Protein AF-A0A7R9KKC8-F1 (afdb_monomer_lite)

Structure (mmCIF, N/CA/C/O backbone):
data_AF-A0A7R9KKC8-F1
#
_entry.id   AF-A0A7R9KKC8-F1
#
loop_
_atom_site.group_PDB
_atom_site.id
_atom_site.type_symbol
_atom_site.label_atom_id
_atom_site.label_alt_id
_atom_site.label_comp_id
_atom_site.label_asym_id
_atom_site.label_entity_id
_atom_site.label_seq_id
_atom_site.pdbx_PDB_ins_code
_atom_site.Cartn_x
_atom_site.Cartn_y
_atom_site.Cartn_z
_atom_site.occupancy
_atom_site.B_iso_or_equiv
_atom_site.auth_seq_id
_atom_site.auth_comp_id
_atom_site.auth_asym_id
_atom_site.auth_atom_id
_atom_site.pdbx_PDB_model_num
ATOM 1 N N . MET A 1 1 ? 32.495 1.019 6.096 1.00 36.00 1 MET A N 1
ATOM 2 C CA . MET A 1 1 ? 32.579 0.035 7.201 1.00 36.00 1 MET A CA 1
ATOM 3 C C . MET A 1 1 ? 32.897 -1.329 6.592 1.00 36.00 1 MET A C 1
ATOM 5 O O . MET A 1 1 ? 32.058 -1.853 5.883 1.00 36.00 1 MET A O 1
ATOM 9 N N . LYS A 1 2 ? 34.124 -1.852 6.740 1.00 29.33 2 LYS A N 1
ATOM 10 C CA . LYS A 1 2 ? 34.583 -3.111 6.096 1.00 29.33 2 LYS A CA 1
ATOM 11 C C . LYS A 1 2 ? 35.367 -4.031 7.052 1.00 29.33 2 LYS A C 1
ATOM 13 O O . LYS A 1 2 ? 36.263 -4.752 6.636 1.00 29.33 2 LYS A O 1
ATOM 18 N N . LYS A 1 3 ? 35.056 -3.979 8.351 1.00 34.62 3 LYS A N 1
ATOM 19 C CA . LYS A 1 3 ? 35.590 -4.900 9.368 1.00 34.62 3 LYS A CA 1
ATOM 20 C C . LYS A 1 3 ? 34.537 -5.138 10.456 1.00 34.62 3 LYS A C 1
ATOM 22 O O . LYS A 1 3 ? 34.621 -4.548 11.526 1.00 34.62 3 LYS A O 1
ATOM 27 N N . MET A 1 4 ? 33.528 -5.961 10.173 1.00 35.81 4 MET A N 1
ATOM 28 C CA . MET A 1 4 ? 32.939 -6.772 11.243 1.00 35.81 4 MET A CA 1
ATOM 29 C C . MET A 1 4 ? 33.801 -8.026 11.347 1.00 35.81 4 MET A C 1
ATOM 31 O O . MET A 1 4 ? 34.153 -8.616 10.327 1.00 35.81 4 MET A O 1
ATOM 35 N N . ALA A 1 5 ? 34.202 -8.367 12.569 1.00 39.84 5 ALA A N 1
ATOM 36 C CA . ALA A 1 5 ? 34.901 -9.606 12.862 1.00 39.84 5 ALA A CA 1
ATOM 37 C C . ALA A 1 5 ? 34.122 -10.784 12.258 1.00 39.84 5 ALA A C 1
ATOM 39 O O . ALA A 1 5 ? 32.901 -10.848 12.392 1.00 39.84 5 ALA A O 1
ATOM 40 N N . THR A 1 6 ? 34.820 -11.690 11.578 1.00 48.09 6 THR A N 1
ATOM 41 C CA . THR A 1 6 ? 34.262 -12.954 11.093 1.00 48.09 6 THR A CA 1
ATOM 42 C C . THR A 1 6 ? 33.727 -13.740 12.286 1.00 48.09 6 THR A C 1
ATOM 44 O O . THR A 1 6 ? 34.492 -14.377 13.010 1.00 48.09 6 THR A O 1
ATOM 47 N N . LEU A 1 7 ? 32.416 -13.660 12.520 1.00 56.75 7 LEU A N 1
ATOM 48 C CA . LEU A 1 7 ? 31.704 -14.608 13.371 1.00 56.75 7 LEU A CA 1
ATOM 49 C C . LEU A 1 7 ? 31.978 -16.012 12.820 1.00 56.75 7 LEU A C 1
ATOM 51 O O . LEU A 1 7 ? 31.945 -16.215 11.605 1.00 56.75 7 LEU A O 1
ATOM 55 N N . SER A 1 8 ? 32.249 -16.986 13.692 1.00 75.00 8 SER A N 1
ATOM 56 C CA . SER A 1 8 ? 32.274 -18.386 13.260 1.00 75.00 8 SER A CA 1
ATOM 57 C C . SER A 1 8 ? 30.921 -18.744 12.635 1.00 75.00 8 SER A C 1
ATOM 59 O O . SER A 1 8 ? 29.890 -18.210 13.053 1.00 75.00 8 SER A O 1
ATOM 61 N N . LEU A 1 9 ? 30.897 -19.670 11.670 1.00 71.69 9 LEU A N 1
ATOM 62 C CA . LEU A 1 9 ? 29.651 -20.122 11.034 1.00 71.69 9 LEU A CA 1
ATOM 63 C C . LEU A 1 9 ? 28.604 -20.551 12.080 1.00 71.69 9 LEU A C 1
ATOM 65 O O . LEU A 1 9 ? 27.430 -20.220 11.956 1.00 71.69 9 LEU A O 1
ATOM 69 N N . SER A 1 10 ? 29.047 -21.196 13.164 1.00 71.94 10 SER A N 1
ATOM 70 C CA . SER A 1 10 ? 28.208 -21.557 14.312 1.00 71.94 10 SER A CA 1
ATOM 71 C C . SER A 1 10 ? 27.610 -20.346 15.039 1.00 71.94 10 SER A C 1
ATOM 73 O O . SER A 1 10 ? 26.418 -20.343 15.335 1.00 71.94 10 SER A O 1
ATOM 75 N N . SER A 1 11 ? 28.396 -19.294 15.284 1.00 75.50 11 SER A N 1
ATOM 76 C CA . SER A 1 11 ? 27.921 -18.065 15.937 1.00 75.50 11 SER A CA 1
ATOM 77 C C . SER A 1 11 ? 26.941 -17.297 15.049 1.00 75.50 11 SER A C 1
ATOM 79 O O . SER A 1 11 ? 25.950 -16.762 15.542 1.00 75.50 11 SER A O 1
ATOM 81 N N . LEU A 1 12 ? 27.187 -17.275 13.735 1.00 73.25 12 LEU A N 1
ATOM 82 C CA . LEU A 1 12 ? 26.289 -16.661 12.759 1.00 73.25 12 LEU A CA 1
ATOM 83 C C . LEU A 1 12 ? 24.952 -17.412 12.675 1.00 73.25 12 LEU A C 1
ATOM 85 O O . LEU A 1 12 ? 23.899 -16.782 12.718 1.00 73.25 12 LEU A O 1
ATOM 89 N N . LEU A 1 13 ? 24.981 -18.747 12.617 1.00 77.56 13 LEU A N 1
ATOM 90 C CA . LEU A 1 13 ? 23.775 -19.580 12.614 1.00 77.56 13 LEU A CA 1
ATOM 91 C C . LEU A 1 13 ? 22.964 -19.426 13.907 1.00 77.56 13 LEU A C 1
ATOM 93 O O . LEU A 1 13 ? 21.741 -19.312 13.841 1.00 77.56 13 LEU A O 1
ATOM 97 N N . LEU A 1 14 ? 23.622 -19.365 15.070 1.00 79.56 14 LEU A N 1
ATOM 98 C CA . LEU A 1 14 ? 22.960 -19.110 16.355 1.00 79.56 14 LEU A CA 1
ATOM 99 C C . LEU A 1 14 ? 22.302 -17.727 16.393 1.00 79.56 14 LEU A C 1
ATOM 101 O O . LEU A 1 14 ? 21.145 -17.615 16.795 1.00 79.56 14 LEU A O 1
ATOM 105 N N . LEU A 1 15 ? 23.003 -16.687 15.933 1.00 79.19 15 LEU A N 1
ATOM 106 C CA . LEU A 1 15 ? 22.467 -15.327 15.870 1.00 79.19 15 LEU A CA 1
ATOM 107 C C . LEU A 1 15 ? 21.264 -15.234 14.924 1.00 79.19 15 LEU A C 1
ATOM 109 O O . LEU A 1 15 ? 20.235 -14.675 15.299 1.00 79.19 15 LEU A O 1
ATOM 113 N N . MET A 1 16 ? 21.358 -15.816 13.726 1.00 80.88 16 MET A N 1
ATOM 114 C CA . MET A 1 16 ? 20.237 -15.851 12.784 1.00 80.88 16 MET A CA 1
ATOM 115 C C . MET A 1 16 ? 19.055 -16.637 13.352 1.00 80.88 16 MET A C 1
ATOM 117 O O . MET A 1 16 ? 17.928 -16.163 13.276 1.00 80.88 16 MET A O 1
ATOM 121 N N . SER A 1 17 ? 19.301 -17.788 13.983 1.00 82.00 17 SER A N 1
ATOM 122 C CA . SER A 1 17 ? 18.250 -18.576 14.640 1.00 82.00 17 SER A CA 1
ATOM 123 C C . SER A 1 17 ? 17.555 -17.772 15.737 1.00 82.00 17 SER A C 1
ATOM 125 O O . SER A 1 17 ? 16.329 -17.749 15.796 1.00 82.00 17 SER A O 1
ATOM 127 N N . TYR A 1 18 ? 18.319 -17.049 16.560 1.00 84.12 18 TYR A N 1
ATOM 128 C CA . TYR A 1 18 ? 17.769 -16.161 17.580 1.00 84.12 18 TYR A CA 1
ATOM 129 C C . TYR A 1 18 ? 16.895 -15.054 16.974 1.00 84.12 18 TYR A C 1
ATOM 131 O O . TYR A 1 18 ? 15.773 -14.859 17.431 1.00 84.12 18 TYR A O 1
ATOM 139 N N . ILE A 1 19 ? 17.363 -14.374 15.921 1.00 82.31 19 ILE A N 1
ATOM 140 C CA . ILE A 1 19 ? 16.602 -13.312 15.240 1.00 82.31 19 ILE A CA 1
ATOM 141 C C . ILE A 1 19 ? 15.323 -13.866 14.614 1.00 82.31 19 ILE A C 1
ATOM 143 O O . ILE A 1 19 ? 14.271 -13.238 14.717 1.00 82.31 19 ILE A O 1
ATOM 147 N N . MET A 1 20 ? 15.391 -15.044 13.988 1.00 81.69 20 MET A N 1
ATOM 148 C CA . MET A 1 20 ? 14.211 -15.691 13.421 1.00 81.69 20 MET A CA 1
ATOM 149 C C . MET A 1 20 ? 13.186 -16.028 14.504 1.00 81.69 20 MET A C 1
ATOM 151 O O . MET A 1 20 ? 12.008 -15.723 14.337 1.00 81.69 20 MET A O 1
ATOM 155 N N . ILE A 1 21 ? 13.632 -16.592 15.631 1.00 81.00 21 ILE A N 1
ATOM 156 C CA . ILE A 1 21 ? 12.765 -16.907 16.773 1.00 81.00 21 ILE A CA 1
ATOM 157 C C . ILE A 1 21 ? 12.161 -15.632 17.370 1.00 81.00 21 ILE A C 1
ATOM 159 O O . ILE A 1 21 ? 10.974 -15.617 17.681 1.00 81.00 21 ILE A O 1
ATOM 163 N N . ASP A 1 22 ? 12.941 -14.563 17.537 1.00 81.94 22 ASP A N 1
ATOM 164 C CA . ASP A 1 22 ? 12.445 -13.300 18.096 1.00 81.94 22 ASP A CA 1
ATOM 165 C C . ASP A 1 22 ? 11.405 -12.638 17.179 1.00 81.94 22 ASP A C 1
ATOM 167 O O . ASP A 1 22 ? 10.325 -12.266 17.641 1.00 81.94 22 ASP A O 1
ATOM 171 N N . ARG A 1 23 ? 11.670 -12.586 15.865 1.00 81.88 23 ARG A N 1
ATOM 172 C CA . ARG A 1 23 ? 10.700 -12.096 14.872 1.00 81.88 23 ARG A CA 1
ATOM 173 C C . ARG A 1 23 ? 9.432 -12.947 14.852 1.00 81.88 23 ARG A C 1
ATOM 175 O O . ARG A 1 23 ? 8.340 -12.388 14.907 1.00 81.88 23 ARG A O 1
ATOM 182 N N . GLN A 1 24 ? 9.560 -14.275 14.842 1.00 82.44 24 GLN A N 1
ATOM 183 C CA . GLN A 1 24 ? 8.410 -15.185 14.868 1.00 82.44 24 GLN A CA 1
ATOM 184 C C . GLN A 1 24 ? 7.565 -14.984 16.135 1.00 82.44 24 GLN A C 1
ATOM 186 O O . GLN A 1 24 ? 6.351 -14.819 16.044 1.00 82.44 24 GLN A O 1
ATOM 191 N N . LYS A 1 25 ? 8.208 -14.869 17.306 1.00 79.19 25 LYS A N 1
ATOM 192 C C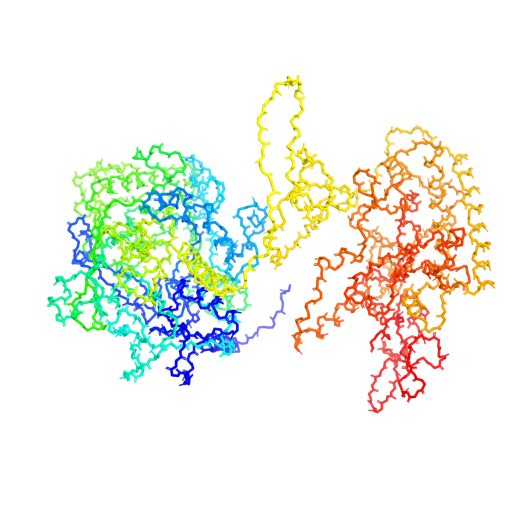A . LYS A 1 25 ? 7.534 -14.521 18.568 1.00 79.19 25 LYS A CA 1
ATOM 193 C C . LYS A 1 25 ? 6.841 -13.161 18.512 1.00 79.19 25 LYS A C 1
ATOM 195 O O . LYS A 1 25 ? 5.863 -12.951 19.221 1.00 79.19 25 LYS A O 1
ATOM 200 N N . GLY A 1 26 ? 7.351 -12.216 17.723 1.00 77.75 26 GLY A N 1
ATOM 201 C CA . GLY A 1 26 ? 6.691 -10.941 17.451 1.00 77.75 26 GLY A CA 1
ATOM 202 C C . GLY A 1 26 ? 5.319 -11.127 16.801 1.00 77.75 26 GLY A C 1
ATOM 203 O O . GLY A 1 26 ? 4.345 -10.549 17.282 1.00 77.75 26 GLY A O 1
ATOM 204 N N . TYR A 1 27 ? 5.232 -11.977 15.775 1.00 76.50 27 TYR A N 1
ATOM 205 C CA . TYR A 1 27 ? 3.980 -12.286 15.076 1.00 76.50 27 TYR A CA 1
ATOM 206 C C . TYR A 1 27 ? 3.012 -13.104 15.933 1.00 76.50 27 TYR A C 1
ATOM 208 O O . TYR A 1 27 ? 1.830 -12.772 16.005 1.00 76.50 27 TYR A O 1
ATOM 216 N N . GLU A 1 28 ? 3.517 -14.100 16.665 1.00 76.00 28 GLU A N 1
ATOM 217 C CA . GLU A 1 28 ? 2.721 -14.928 17.586 1.00 76.00 28 GLU A CA 1
ATOM 218 C C . GLU A 1 28 ? 2.020 -14.107 18.682 1.00 76.00 28 GLU A C 1
ATOM 220 O O . GLU A 1 28 ? 0.974 -14.505 19.184 1.00 76.00 28 GLU A O 1
ATOM 225 N N . ARG A 1 29 ? 2.550 -12.929 19.041 1.00 78.19 29 ARG A N 1
ATOM 226 C CA . ARG A 1 29 ? 1.940 -12.036 20.045 1.00 78.19 29 ARG A CA 1
ATOM 227 C C . ARG A 1 29 ? 0.708 -11.281 19.546 1.00 78.19 29 ARG A C 1
ATOM 229 O O . ARG A 1 29 ? 0.008 -10.698 20.373 1.00 78.19 29 ARG A O 1
ATOM 236 N N . ILE A 1 30 ? 0.476 -11.220 18.232 1.00 78.25 30 ILE A N 1
ATOM 237 C CA . ILE A 1 30 ? -0.656 -10.482 17.651 1.00 78.25 30 ILE A CA 1
ATOM 238 C C . ILE A 1 30 ? -1.968 -11.236 17.915 1.00 78.25 30 ILE A C 1
ATOM 240 O O . ILE A 1 30 ? -2.980 -10.613 18.244 1.00 78.25 30 ILE A O 1
ATOM 244 N N . GLY A 1 31 ? -1.947 -12.564 17.770 1.00 69.19 31 GLY A N 1
ATOM 245 C CA . GLY A 1 31 ? -3.089 -13.454 17.979 1.00 69.19 31 GLY A CA 1
ATOM 246 C C . GLY A 1 31 ? -3.117 -14.131 19.355 1.00 69.19 31 GLY A C 1
ATOM 247 O O . GLY A 1 31 ? -2.278 -13.891 20.218 1.00 69.19 31 GLY A O 1
ATOM 248 N N . SER A 1 32 ? -4.116 -14.998 19.547 1.00 65.81 32 SER A N 1
ATOM 249 C CA . SER A 1 32 ? -4.202 -15.969 20.649 1.00 65.81 32 SER A CA 1
ATOM 250 C C . SER A 1 32 ? -4.396 -15.424 22.078 1.00 65.81 32 SER A C 1
ATOM 252 O O . SER A 1 32 ? -3.656 -15.758 23.006 1.00 65.81 32 SER A O 1
ATOM 254 N N . ARG A 1 33 ? -5.490 -14.686 22.323 1.00 76.56 33 ARG A N 1
ATOM 255 C CA . ARG A 1 33 ? -6.019 -14.589 23.700 1.00 76.56 33 ARG A CA 1
ATOM 256 C C . ARG A 1 33 ? -6.714 -15.893 24.112 1.00 76.56 33 ARG A C 1
ATOM 258 O O . ARG A 1 33 ? -7.580 -16.394 23.387 1.00 76.56 33 ARG A O 1
ATOM 265 N N . GLU A 1 34 ? -6.366 -16.414 25.286 1.00 77.06 34 GLU A N 1
ATOM 266 C CA . GLU A 1 34 ? -7.065 -17.547 25.923 1.00 77.06 34 GLU A CA 1
ATOM 267 C C . GLU A 1 34 ? -8.401 -17.122 26.545 1.00 77.06 34 GLU A C 1
ATOM 269 O O . GLU A 1 34 ? -9.350 -17.898 26.580 1.00 77.06 34 GLU A O 1
ATOM 274 N N . GLU A 1 35 ? -8.512 -15.858 26.960 1.00 84.25 35 GLU A N 1
ATOM 275 C CA . GLU A 1 35 ? -9.724 -15.304 27.563 1.00 84.25 35 GLU A CA 1
ATOM 276 C C . GLU A 1 35 ? -10.379 -14.245 26.668 1.00 84.25 35 GLU A C 1
ATOM 278 O O . GLU A 1 35 ? -9.726 -13.381 26.070 1.00 84.25 35 GLU A O 1
ATOM 283 N N . TRP A 1 36 ? -11.707 -14.296 26.584 1.00 91.69 36 TRP A N 1
ATOM 284 C CA . TRP A 1 36 ? -12.522 -13.337 25.845 1.00 91.69 36 TRP A CA 1
ATOM 285 C C . TRP A 1 36 ? -13.865 -13.101 26.539 1.00 91.69 36 TRP A C 1
ATOM 287 O O . TRP A 1 36 ? -14.323 -13.902 27.352 1.00 91.69 36 TRP A O 1
ATOM 297 N N . HIS A 1 37 ? -14.501 -11.974 26.229 1.00 94.31 37 HIS A N 1
ATOM 298 C CA . HIS A 1 37 ? -15.789 -11.608 26.802 1.00 94.31 37 HIS A CA 1
ATOM 299 C C . HIS A 1 37 ? -16.924 -12.445 26.204 1.00 94.31 37 HIS A C 1
ATOM 301 O O . HIS A 1 37 ? -16.875 -12.890 25.059 1.00 94.31 37 HIS A O 1
ATOM 307 N N . SER A 1 38 ? -18.009 -12.609 26.957 1.00 94.69 38 SER A N 1
ATOM 308 C CA . SER A 1 38 ? -19.211 -13.295 26.469 1.00 94.69 38 SER A CA 1
ATOM 309 C C . SER A 1 38 ? -19.997 -12.483 25.425 1.00 94.69 38 SER A C 1
ATOM 311 O O . SER A 1 38 ? -20.844 -13.043 24.722 1.00 94.69 38 SER A O 1
ATOM 313 N N . SER A 1 39 ? -19.724 -11.176 25.305 1.00 97.69 39 SER A N 1
ATOM 314 C CA . SER A 1 39 ? -20.391 -10.262 24.372 1.00 97.69 39 SER A CA 1
ATOM 315 C C . SER A 1 39 ? -19.477 -9.138 23.888 1.00 97.69 39 SER A C 1
ATOM 317 O O . SER A 1 39 ? -18.719 -8.603 24.698 1.00 97.69 39 SER A O 1
ATOM 319 N N . TYR A 1 40 ? -19.648 -8.721 22.633 1.00 98.56 40 TYR A N 1
ATOM 320 C CA . TYR A 1 40 ? -18.936 -7.600 22.006 1.00 98.56 40 TYR A CA 1
ATOM 321 C C . TYR A 1 40 ? -19.894 -6.683 21.246 1.00 98.56 40 TYR A C 1
ATOM 323 O O . TYR A 1 40 ? -20.978 -7.110 20.849 1.00 98.56 40 TYR A O 1
ATOM 331 N N . ASP A 1 41 ? -19.495 -5.434 21.018 1.00 98.12 41 ASP A N 1
ATOM 332 C CA . ASP A 1 41 ? -20.220 -4.525 20.129 1.00 98.12 41 ASP A CA 1
ATOM 333 C C . ASP A 1 41 ? -20.105 -4.989 18.682 1.00 98.12 41 ASP A C 1
ATOM 335 O O . ASP A 1 41 ? -21.124 -5.144 18.010 1.00 98.12 41 ASP A O 1
ATOM 339 N N . TYR A 1 42 ? -18.879 -5.292 18.254 1.00 98.69 42 TYR A N 1
ATOM 340 C CA . TYR A 1 42 ? -18.583 -5.755 16.905 1.00 98.69 42 TYR A CA 1
ATOM 341 C C . TYR A 1 42 ? -17.849 -7.088 16.930 1.00 98.69 42 TYR A C 1
ATOM 343 O O . TYR A 1 42 ? -16.865 -7.256 17.657 1.00 98.69 42 TYR A O 1
ATOM 351 N N . VAL A 1 43 ? -18.301 -8.017 16.090 1.00 98.88 43 VAL A N 1
ATOM 352 C CA . VAL A 1 43 ? -17.566 -9.251 15.794 1.00 98.88 43 VAL A CA 1
ATOM 353 C C . VAL A 1 43 ? -17.201 -9.255 14.318 1.00 98.88 43 VAL A C 1
ATOM 355 O O . VAL A 1 43 ? -18.080 -9.273 13.460 1.00 98.88 43 VAL A O 1
ATOM 358 N N . ILE A 1 44 ? -15.902 -9.238 14.038 1.00 98.88 44 ILE A N 1
ATOM 359 C CA . ILE A 1 44 ? -15.328 -9.278 12.696 1.00 98.88 44 ILE A CA 1
ATOM 360 C C . ILE A 1 44 ? -14.939 -10.723 12.391 1.00 98.88 44 ILE A C 1
ATOM 362 O O . ILE A 1 44 ? -14.148 -11.336 13.113 1.00 98.88 44 ILE A O 1
ATOM 366 N N . VAL A 1 45 ? -15.505 -11.271 11.322 1.00 98.81 45 VAL A N 1
ATOM 367 C CA . VAL A 1 45 ? -15.247 -12.634 10.860 1.00 98.81 45 VAL A CA 1
ATOM 368 C C . VAL A 1 45 ? -14.237 -12.585 9.721 1.00 98.81 45 VAL A C 1
ATOM 370 O O . VAL A 1 45 ? -14.588 -12.194 8.613 1.00 98.81 45 VAL A O 1
ATOM 373 N N . GLY A 1 46 ? -13.001 -12.996 9.994 1.00 98.31 46 GLY A N 1
ATOM 374 C CA . GLY A 1 46 ? -11.869 -12.931 9.071 1.00 98.31 46 GLY A CA 1
ATOM 375 C C . GLY A 1 46 ? -10.980 -11.709 9.310 1.00 98.31 46 GLY A C 1
ATOM 376 O O . GLY A 1 46 ? -11.426 -10.565 9.247 1.00 98.31 46 GLY A O 1
ATOM 377 N N . ALA A 1 47 ? -9.690 -11.952 9.532 1.00 97.50 47 ALA A N 1
ATOM 378 C CA . ALA A 1 47 ? -8.646 -10.939 9.685 1.00 97.50 47 ALA A CA 1
ATOM 379 C C . ALA A 1 47 ? -7.882 -10.721 8.366 1.00 97.50 47 ALA A C 1
ATOM 381 O O . ALA A 1 47 ? -6.667 -10.532 8.356 1.00 97.50 47 ALA A O 1
ATOM 382 N N . GLY A 1 48 ? -8.589 -10.777 7.233 1.00 97.56 48 GLY A N 1
ATOM 383 C CA . GLY A 1 48 ? -8.016 -10.574 5.903 1.00 97.56 48 GLY A CA 1
ATOM 384 C C . GLY A 1 48 ? -7.631 -9.120 5.613 1.00 97.56 48 GLY A C 1
ATOM 385 O O . GLY A 1 48 ? -7.556 -8.287 6.520 1.00 97.56 48 GLY A O 1
ATOM 386 N N . SER A 1 49 ? -7.436 -8.799 4.328 1.00 98.44 49 SER A N 1
ATOM 387 C CA . SER A 1 49 ? -7.029 -7.456 3.893 1.00 98.44 49 SER A CA 1
ATOM 388 C C . SER A 1 49 ? -7.978 -6.354 4.377 1.00 98.44 49 SER A C 1
ATOM 390 O O . SER A 1 49 ? -7.516 -5.358 4.919 1.00 98.44 49 SER A O 1
ATOM 392 N N . ALA A 1 50 ? -9.295 -6.550 4.243 1.00 98.75 50 ALA A N 1
ATOM 393 C CA . ALA A 1 50 ? -10.301 -5.599 4.724 1.00 98.75 50 ALA A CA 1
ATOM 394 C C . ALA A 1 50 ? -10.561 -5.734 6.235 1.00 98.75 50 ALA A C 1
ATOM 396 O O . ALA A 1 50 ? -10.568 -4.737 6.953 1.00 98.75 50 ALA A O 1
ATOM 397 N N . GLY A 1 51 ? -10.716 -6.964 6.742 1.00 98.62 51 GLY A N 1
ATOM 398 C CA . GLY A 1 51 ? -11.047 -7.212 8.151 1.00 98.62 51 GLY A CA 1
ATOM 399 C C . GLY A 1 51 ? -10.016 -6.644 9.133 1.00 98.62 51 GLY A C 1
ATOM 400 O O . GLY A 1 51 ? -10.388 -6.091 10.168 1.00 98.62 51 GLY A O 1
ATOM 401 N N . SER A 1 52 ? -8.726 -6.686 8.772 1.00 98.62 52 SER A N 1
ATOM 402 C CA . SER A 1 52 ? -7.647 -6.061 9.553 1.00 98.62 52 SER A CA 1
ATOM 403 C C . SER A 1 52 ? -7.815 -4.539 9.670 1.00 98.62 52 SER A C 1
ATOM 405 O O . SER A 1 52 ? -7.636 -3.972 10.749 1.00 98.62 52 SER A O 1
ATOM 407 N N . VAL A 1 53 ? -8.214 -3.875 8.580 1.00 98.81 53 VAL A N 1
ATOM 408 C CA . VAL A 1 53 ? -8.462 -2.424 8.540 1.00 98.81 53 VAL A CA 1
ATOM 409 C C . VAL A 1 53 ? -9.671 -2.064 9.396 1.00 98.81 53 VAL A C 1
ATOM 411 O O . VAL A 1 53 ? -9.589 -1.168 10.237 1.00 98.81 53 VAL A O 1
ATOM 414 N N . VAL A 1 54 ? -10.779 -2.794 9.234 1.00 98.81 54 VAL A N 1
ATOM 415 C CA . VAL A 1 54 ? -12.012 -2.551 9.993 1.00 98.81 54 VAL A CA 1
ATOM 416 C C . VAL A 1 54 ? -11.761 -2.702 11.493 1.00 98.81 54 VAL A C 1
ATOM 418 O O . VAL A 1 54 ? -12.137 -1.825 12.272 1.00 98.81 54 VAL A O 1
ATOM 421 N N . ALA A 1 55 ? -11.045 -3.753 11.906 1.00 98.56 55 ALA A N 1
ATOM 422 C CA . ALA A 1 55 ? -10.652 -3.945 13.300 1.00 98.56 55 ALA A CA 1
ATOM 423 C C . ALA A 1 55 ? -9.820 -2.767 13.819 1.00 98.56 55 ALA A C 1
ATOM 425 O O . ALA A 1 55 ? -10.064 -2.269 14.923 1.00 98.56 55 ALA A O 1
ATOM 426 N N . HIS A 1 56 ? -8.878 -2.273 13.012 1.00 98.31 56 HIS A N 1
ATOM 427 C CA . HIS A 1 56 ? -8.048 -1.129 13.367 1.00 98.31 56 HIS A CA 1
ATOM 428 C C . HIS A 1 56 ? -8.841 0.164 13.551 1.00 98.31 56 HIS A C 1
ATOM 430 O O . HIS A 1 56 ? -8.600 0.899 14.516 1.00 98.31 56 HIS A O 1
ATOM 436 N N . ARG A 1 57 ? -9.795 0.443 12.660 1.00 97.88 57 ARG A N 1
ATOM 437 C CA . ARG A 1 57 ? -10.617 1.657 12.709 1.00 97.88 57 ARG A CA 1
ATOM 438 C C . ARG A 1 57 ? -11.660 1.605 13.825 1.00 97.88 57 ARG A C 1
ATOM 440 O O . ARG A 1 57 ? -11.724 2.538 14.618 1.00 97.88 57 ARG A O 1
ATOM 447 N N . LEU A 1 58 ? -12.406 0.508 13.962 1.00 97.62 58 LEU A N 1
ATOM 448 C CA . LEU A 1 58 ? -13.467 0.405 14.972 1.00 97.62 58 LEU A CA 1
ATOM 449 C C . LEU A 1 58 ? -12.933 0.345 16.405 1.00 97.62 58 LEU A C 1
ATOM 451 O O . LEU A 1 58 ? -13.542 0.932 17.299 1.00 97.62 58 LEU A O 1
ATOM 455 N N . SER A 1 59 ? -11.790 -0.316 16.627 1.00 97.50 59 SER A N 1
ATOM 456 C CA . SER A 1 59 ? -11.162 -0.378 17.957 1.00 97.50 59 SER A CA 1
ATOM 457 C C . SER A 1 59 ? -10.435 0.909 18.354 1.00 97.50 59 SER A C 1
ATOM 459 O O . SER A 1 59 ? -10.027 1.035 19.506 1.00 97.50 59 SER A O 1
ATOM 461 N N . ALA A 1 60 ? -10.262 1.870 17.436 1.00 95.81 60 ALA A N 1
ATOM 462 C CA . ALA A 1 60 ? -9.708 3.184 17.772 1.00 95.81 60 ALA A CA 1
ATOM 463 C C . ALA A 1 60 ? -10.674 4.021 18.629 1.00 95.81 60 ALA A C 1
ATOM 465 O O . ALA A 1 60 ? -10.242 4.951 19.303 1.00 95.81 60 ALA A O 1
ATOM 466 N N . ILE A 1 61 ? -11.965 3.679 18.620 1.00 94.06 61 ILE A N 1
ATOM 467 C CA . ILE A 1 61 ? -12.980 4.249 19.503 1.00 94.06 61 ILE A CA 1
ATOM 468 C C . ILE A 1 61 ? -12.994 3.409 20.786 1.00 94.06 61 ILE A C 1
ATOM 470 O O . ILE A 1 61 ? -13.439 2.263 20.772 1.00 94.06 61 ILE A O 1
ATOM 474 N N . GLU A 1 62 ? -12.504 3.966 21.895 1.00 92.94 62 GLU A N 1
ATOM 475 C CA . GLU A 1 62 ? -12.280 3.218 23.147 1.00 92.94 62 GLU A CA 1
ATOM 476 C C . GLU A 1 62 ? -13.555 2.602 23.743 1.00 92.94 62 GLU A C 1
ATOM 478 O O . GLU A 1 62 ? -13.489 1.559 24.392 1.00 92.94 62 GLU A O 1
ATOM 483 N N . SER A 1 63 ? -14.719 3.207 23.487 1.00 91.19 63 SER A N 1
ATOM 484 C CA . SER A 1 63 ? -16.018 2.703 23.945 1.00 91.19 63 SER A CA 1
ATOM 485 C C . SER A 1 63 ? -16.525 1.486 23.164 1.00 91.19 63 SER A C 1
ATOM 487 O O . SER A 1 63 ? -17.462 0.832 23.616 1.00 91.19 63 SER A O 1
ATOM 489 N N . ASN A 1 64 ? -15.929 1.157 22.013 1.00 95.38 64 ASN A N 1
ATOM 490 C CA . ASN A 1 64 ? -16.283 -0.034 21.248 1.00 95.38 64 ASN A CA 1
ATOM 491 C C . ASN A 1 64 ? -15.504 -1.249 21.744 1.00 95.38 64 ASN A C 1
ATOM 493 O O . ASN A 1 64 ? -14.279 -1.216 21.791 1.00 95.38 64 ASN A O 1
ATOM 497 N N . THR A 1 65 ? -16.195 -2.362 21.977 1.00 98.12 65 THR A N 1
ATOM 498 C CA . THR A 1 65 ? -15.579 -3.682 22.163 1.00 98.12 65 THR A CA 1
ATOM 499 C C . THR A 1 65 ? -15.573 -4.464 20.847 1.00 98.12 65 THR A C 1
ATOM 501 O O . THR A 1 65 ? -16.624 -4.698 20.248 1.00 98.12 65 THR A O 1
ATOM 504 N N . VAL A 1 66 ? -14.388 -4.881 20.389 1.00 98.50 66 VAL A N 1
ATOM 505 C CA . VAL A 1 66 ? -14.183 -5.532 19.084 1.00 98.50 66 VAL A CA 1
ATOM 506 C C . VAL A 1 66 ? -13.548 -6.911 19.256 1.00 98.50 66 VAL A C 1
ATOM 508 O O . VAL A 1 66 ? -12.504 -7.052 19.897 1.00 98.50 66 VAL A O 1
ATOM 511 N N . LEU A 1 67 ? -14.158 -7.923 18.640 1.00 98.50 67 LEU A N 1
ATOM 512 C CA . LEU A 1 67 ? -13.628 -9.282 18.546 1.00 98.50 67 LEU A CA 1
ATOM 513 C C . LEU A 1 67 ? -13.336 -9.635 17.087 1.00 98.50 67 LEU A C 1
ATOM 515 O O . LEU A 1 67 ? -14.224 -9.537 16.247 1.00 98.50 67 LEU A O 1
ATOM 519 N N . VAL A 1 68 ? -12.123 -10.095 16.800 1.00 98.44 68 VAL A N 1
ATOM 520 C CA . VAL A 1 68 ? -11.717 -10.616 15.490 1.00 98.44 68 VAL A CA 1
ATOM 521 C C . VAL A 1 68 ? -11.562 -12.129 15.585 1.00 98.44 68 VAL A C 1
ATOM 523 O O . VAL A 1 68 ? -10.845 -12.621 16.458 1.00 98.44 68 VAL A O 1
ATOM 526 N N . LEU A 1 69 ? -12.224 -12.858 14.688 1.00 98.19 69 LEU A N 1
ATOM 527 C CA . LEU A 1 69 ? -12.167 -14.317 14.593 1.00 98.19 69 LEU A CA 1
ATOM 528 C C . LEU A 1 69 ? -11.513 -14.716 13.265 1.00 98.19 69 LEU A C 1
ATOM 530 O O . LEU A 1 69 ? -12.114 -14.534 12.207 1.00 98.19 69 LEU A O 1
ATOM 534 N N . GLU A 1 70 ? -10.292 -15.247 13.320 1.00 98.00 70 GLU A N 1
ATOM 535 C CA . GLU A 1 70 ? -9.525 -15.705 12.159 1.00 98.00 70 GLU A CA 1
ATOM 536 C C . GLU A 1 70 ? -9.333 -17.223 12.192 1.00 98.00 70 GLU A C 1
ATOM 538 O O . GLU A 1 70 ? -8.893 -17.800 13.182 1.00 98.00 70 GLU A O 1
ATOM 543 N N . SER A 1 71 ? -9.640 -17.867 11.070 1.00 96.69 71 SER A N 1
ATOM 544 C CA . SER A 1 71 ? -9.539 -19.313 10.854 1.00 96.69 71 SER A CA 1
ATOM 545 C C . SER A 1 71 ? -8.109 -19.858 10.790 1.00 96.69 71 SER A C 1
ATOM 547 O O . SER A 1 71 ? -7.893 -21.053 11.021 1.00 96.69 71 SER A O 1
ATOM 549 N N . GLY A 1 72 ? -7.168 -19.008 10.385 1.00 95.06 72 GLY A N 1
ATOM 550 C CA . GLY A 1 72 ? -5.757 -19.308 10.229 1.00 95.06 72 GLY A CA 1
ATOM 551 C C . GLY A 1 72 ? -4.925 -18.936 11.446 1.00 95.06 72 GLY A C 1
ATOM 552 O O . GLY A 1 72 ? -5.415 -18.334 12.405 1.00 95.06 72 GLY A O 1
ATOM 553 N N . ALA A 1 73 ? -3.652 -19.305 11.375 1.00 92.75 73 ALA A N 1
ATOM 554 C CA . ALA A 1 73 ? -2.645 -18.945 12.361 1.00 92.75 73 ALA A CA 1
ATOM 555 C C . ALA A 1 73 ? -2.055 -17.550 12.079 1.00 92.75 73 ALA A C 1
ATOM 557 O O . ALA A 1 73 ? -2.470 -16.831 11.166 1.00 92.75 73 ALA A O 1
ATOM 558 N N . GLU A 1 74 ? -1.082 -17.159 12.886 1.00 91.19 74 GLU A N 1
ATOM 559 C CA . GLU A 1 74 ? -0.247 -15.986 12.679 1.00 91.19 74 GLU A CA 1
ATOM 560 C C . GLU A 1 74 ? 0.665 -16.146 11.445 1.00 91.19 74 GLU A C 1
ATOM 562 O O . GLU A 1 74 ? 0.828 -17.233 10.883 1.00 91.19 74 GLU A O 1
ATOM 567 N N . GLU A 1 75 ? 1.249 -15.037 10.991 1.00 90.62 75 GLU A N 1
ATOM 568 C CA . GLU A 1 75 ? 2.197 -15.039 9.875 1.00 90.62 75 GLU A CA 1
ATOM 569 C C . GLU A 1 75 ? 3.504 -15.762 10.245 1.00 90.62 75 GLU A C 1
ATOM 571 O O . GLU A 1 75 ? 3.902 -15.848 11.410 1.00 90.62 75 GLU A O 1
ATOM 576 N N . THR A 1 76 ? 4.193 -16.282 9.229 1.00 89.38 76 THR A N 1
ATOM 577 C CA . THR A 1 76 ? 5.496 -16.943 9.390 1.00 89.38 76 THR A CA 1
ATOM 578 C C . THR A 1 76 ? 6.623 -16.058 8.877 1.00 89.38 76 THR A C 1
ATOM 580 O O . THR A 1 76 ? 6.437 -15.273 7.946 1.00 89.38 76 THR A O 1
ATOM 583 N N . ILE A 1 77 ? 7.841 -16.252 9.373 1.00 87.56 77 ILE A N 1
ATOM 584 C CA . ILE A 1 77 ? 9.006 -15.546 8.822 1.00 87.56 77 ILE A CA 1
ATOM 585 C C . ILE A 1 77 ? 9.253 -15.825 7.330 1.00 87.56 77 ILE A C 1
ATOM 587 O O . ILE A 1 77 ? 9.790 -14.987 6.617 1.00 87.56 77 ILE A O 1
ATOM 591 N N . VAL A 1 78 ? 8.838 -16.988 6.819 1.00 89.38 78 VAL A N 1
ATOM 592 C CA . VAL A 1 78 ? 8.934 -17.283 5.381 1.00 89.38 78 VAL A CA 1
ATOM 593 C C . VAL A 1 78 ? 7.933 -16.433 4.601 1.00 89.38 78 VAL A C 1
ATOM 595 O O . VAL A 1 78 ? 8.261 -15.934 3.527 1.00 89.38 78 VAL A O 1
ATOM 598 N N . SER A 1 79 ? 6.738 -16.195 5.154 1.00 92.00 79 SER A N 1
ATOM 599 C CA . SER A 1 79 ? 5.757 -15.322 4.506 1.00 92.00 79 SER A CA 1
ATOM 600 C C . SER A 1 79 ? 6.206 -13.870 4.393 1.00 92.00 79 SER A C 1
ATOM 602 O O . SER A 1 79 ? 5.797 -13.195 3.450 1.00 92.00 79 SER A O 1
ATOM 604 N N . THR A 1 80 ? 7.106 -13.397 5.260 1.00 91.38 80 THR A N 1
ATOM 605 C CA . THR A 1 80 ? 7.622 -12.024 5.179 1.00 91.38 80 THR A CA 1
ATOM 606 C C . THR A 1 80 ? 8.629 -11.834 4.046 1.00 91.38 80 THR A C 1
ATOM 608 O O . THR A 1 80 ? 8.879 -10.694 3.662 1.00 91.38 80 THR A O 1
ATOM 611 N N . MET A 1 81 ? 9.191 -12.914 3.488 1.00 92.50 81 MET A N 1
ATOM 612 C CA . MET A 1 81 ? 10.171 -12.877 2.397 1.00 92.50 81 MET A CA 1
ATOM 613 C C . MET A 1 81 ? 9.463 -12.732 1.036 1.00 92.50 81 MET A C 1
ATOM 615 O O . MET A 1 81 ? 8.796 -13.669 0.585 1.00 92.50 81 MET A O 1
ATOM 619 N N . PRO A 1 82 ? 9.608 -11.599 0.320 1.00 91.69 82 PRO A N 1
ATOM 620 C CA . PRO A 1 82 ? 8.906 -11.369 -0.944 1.00 91.69 82 PRO A CA 1
ATOM 621 C C . PRO A 1 82 ? 9.139 -12.438 -2.024 1.00 91.69 82 PRO A C 1
ATOM 623 O O . PRO A 1 82 ? 8.205 -12.809 -2.748 1.00 91.69 82 PRO A O 1
ATOM 626 N N . SER A 1 83 ? 10.369 -12.944 -2.129 1.00 89.19 83 SER A N 1
ATOM 627 C CA . SER A 1 83 ? 10.769 -13.993 -3.083 1.00 89.19 83 SER A CA 1
ATOM 628 C C . SER A 1 83 ? 10.046 -15.331 -2.873 1.00 89.19 83 SER A C 1
ATOM 630 O O . SER A 1 83 ? 9.874 -16.087 -3.827 1.00 89.19 83 SER A O 1
ATOM 632 N N . MET A 1 84 ? 9.541 -15.588 -1.662 1.00 89.12 84 MET A N 1
ATOM 633 C CA . MET A 1 84 ? 8.914 -16.853 -1.266 1.00 89.12 84 MET A CA 1
ATOM 634 C C . MET A 1 84 ? 7.400 -16.888 -1.513 1.00 89.12 84 MET A C 1
ATOM 636 O O . MET A 1 84 ? 6.735 -17.855 -1.171 1.00 89.12 84 MET A O 1
ATOM 640 N N . SER A 1 85 ? 6.818 -15.864 -2.146 1.00 88.62 85 SER A N 1
ATOM 641 C CA . SER A 1 85 ? 5.358 -15.756 -2.336 1.00 88.62 85 SER A CA 1
ATOM 642 C C . SER A 1 85 ? 4.706 -17.001 -2.966 1.00 88.62 85 SER A C 1
ATOM 644 O O . SER A 1 85 ? 3.583 -17.353 -2.616 1.00 88.62 85 SER A O 1
ATOM 646 N N . ASP A 1 86 ? 5.388 -17.675 -3.898 1.00 83.31 86 ASP A N 1
ATOM 647 C CA . ASP A 1 86 ? 4.850 -18.877 -4.547 1.00 83.31 86 ASP A CA 1
ATOM 648 C C . ASP A 1 86 ? 4.941 -20.139 -3.681 1.00 83.31 86 ASP A C 1
ATOM 650 O O . ASP A 1 86 ? 4.110 -21.027 -3.853 1.00 83.31 86 ASP A O 1
ATOM 654 N N . THR A 1 87 ? 5.888 -20.214 -2.741 1.00 85.31 87 THR A N 1
ATOM 655 C CA . THR A 1 87 ? 6.079 -21.393 -1.874 1.00 85.31 87 THR A CA 1
ATOM 656 C C . THR A 1 87 ? 5.068 -21.458 -0.730 1.00 85.31 87 THR A C 1
ATOM 658 O O . THR A 1 87 ? 4.930 -22.498 -0.096 1.00 85.31 87 THR A O 1
ATOM 661 N N . LEU A 1 88 ? 4.339 -20.366 -0.476 1.00 90.12 88 LEU A N 1
ATOM 662 C CA . LEU A 1 88 ? 3.296 -20.282 0.553 1.00 90.12 88 LEU A CA 1
ATOM 663 C C . LEU A 1 88 ? 1.984 -20.958 0.128 1.00 90.12 88 LEU A C 1
ATOM 665 O O . LEU A 1 88 ? 1.138 -21.256 0.974 1.00 90.12 88 LEU A O 1
ATOM 669 N N . LYS A 1 89 ? 1.795 -21.191 -1.173 1.00 88.31 89 LYS A N 1
ATOM 670 C CA . LYS A 1 89 ? 0.617 -21.874 -1.722 1.00 88.31 89 LYS A CA 1
ATOM 671 C C . LYS A 1 89 ? 0.640 -23.347 -1.340 1.00 88.31 89 LYS A C 1
ATOM 673 O O . LYS A 1 89 ? 1.709 -23.927 -1.190 1.00 88.31 89 LYS A O 1
ATOM 678 N N . GLU A 1 90 ? -0.538 -23.944 -1.181 1.00 87.56 90 GLU A N 1
ATOM 679 C CA . GLU A 1 90 ? -0.687 -25.351 -0.770 1.00 87.56 90 GLU A CA 1
ATOM 680 C C . GLU A 1 90 ? -0.073 -25.695 0.605 1.00 87.56 90 GLU A C 1
ATOM 682 O O . GLU A 1 90 ? 0.005 -26.864 0.981 1.00 87.56 90 GLU A O 1
ATOM 687 N N . THR A 1 91 ? 0.306 -24.686 1.392 1.00 91.56 91 THR A N 1
ATOM 688 C CA . THR A 1 91 ? 0.716 -24.837 2.794 1.00 91.56 91 THR A CA 1
ATOM 689 C C . THR A 1 91 ? -0.471 -24.610 3.736 1.00 91.56 91 THR A C 1
ATOM 691 O O . THR A 1 91 ? -1.589 -24.341 3.302 1.00 91.56 91 THR A O 1
ATOM 694 N N . GLN A 1 92 ? -0.242 -24.658 5.052 1.00 91.62 92 GLN A N 1
ATOM 695 C CA . GLN A 1 92 ? -1.273 -24.335 6.049 1.00 91.62 92 GLN A CA 1
ATOM 696 C C . GLN A 1 92 ? -1.760 -22.876 5.981 1.00 91.62 92 GLN A C 1
ATOM 698 O O . GLN A 1 92 ? -2.865 -22.588 6.439 1.00 91.62 92 GLN A O 1
ATOM 703 N N . MET A 1 93 ? -0.968 -21.976 5.380 1.00 94.31 93 MET A N 1
ATOM 704 C CA . MET A 1 93 ? -1.352 -20.584 5.128 1.00 94.31 93 MET A CA 1
ATOM 705 C C . MET A 1 93 ? -2.291 -20.424 3.925 1.00 94.31 93 MET A C 1
ATOM 707 O O . MET A 1 93 ? -2.694 -19.303 3.621 1.00 94.31 93 MET A O 1
ATOM 711 N N . ASP A 1 94 ? -2.635 -21.505 3.223 1.00 95.50 94 ASP A N 1
ATOM 712 C CA . ASP A 1 94 ? -3.535 -21.502 2.075 1.00 95.50 94 ASP A CA 1
ATOM 713 C C . ASP A 1 94 ? -4.769 -22.374 2.355 1.00 95.50 94 ASP A C 1
ATOM 715 O O . ASP A 1 94 ? -4.678 -23.513 2.811 1.00 95.50 94 ASP A O 1
ATOM 719 N N . TRP A 1 95 ? -5.954 -21.860 2.032 1.00 96.19 95 TRP A N 1
ATOM 720 C CA . TRP A 1 95 ? -7.189 -22.644 2.009 1.00 96.19 95 TRP A CA 1
ATOM 721 C C . TRP A 1 95 ? -7.157 -23.781 0.974 1.00 96.19 95 TRP A C 1
ATOM 723 O O . TRP A 1 95 ? -7.880 -24.776 1.111 1.00 96.19 95 TRP A O 1
ATOM 733 N N . ASN A 1 96 ? -6.310 -23.658 -0.053 1.00 93.56 96 ASN A N 1
ATOM 734 C CA . ASN A 1 96 ? -6.089 -24.645 -1.109 1.00 93.56 96 ASN A CA 1
ATOM 735 C C . ASN A 1 96 ? -7.397 -24.989 -1.848 1.00 93.56 96 ASN A C 1
ATOM 737 O O . ASN A 1 96 ? -7.784 -26.158 -1.974 1.00 93.56 96 ASN A O 1
ATOM 741 N N . TYR A 1 97 ? -8.142 -23.967 -2.278 1.00 96.44 97 TYR A N 1
ATOM 742 C CA . TYR A 1 97 ? -9.361 -24.174 -3.056 1.00 96.44 97 TYR A CA 1
ATOM 743 C C . TYR A 1 97 ? -9.050 -24.730 -4.445 1.00 96.44 97 TYR A C 1
ATOM 745 O O . TYR A 1 97 ? -7.935 -24.642 -4.959 1.00 96.44 97 TYR A O 1
ATOM 753 N N . THR A 1 98 ? -10.042 -25.360 -5.060 1.00 95.25 98 THR A N 1
ATOM 754 C CA . THR A 1 98 ? -9.950 -25.888 -6.423 1.00 95.25 98 THR A CA 1
ATOM 755 C C . THR A 1 98 ? -11.275 -25.612 -7.115 1.00 95.25 98 THR A C 1
ATOM 757 O O . THR A 1 98 ? -12.329 -25.839 -6.519 1.00 95.25 98 THR A O 1
ATOM 760 N N . ILE A 1 99 ? -11.220 -25.084 -8.335 1.00 96.44 99 ILE A N 1
ATOM 761 C CA . ILE A 1 99 ? -12.423 -24.855 -9.138 1.00 96.44 99 ILE A CA 1
ATOM 762 C C . ILE A 1 99 ? -12.965 -26.167 -9.694 1.00 96.44 99 ILE A C 1
ATOM 764 O O . ILE A 1 99 ? -12.233 -27.150 -9.826 1.00 96.44 99 ILE A O 1
ATOM 768 N N . VAL A 1 100 ? -14.249 -26.175 -10.036 1.00 97.50 100 VAL A N 1
ATOM 769 C CA . VAL A 1 100 ? -14.852 -27.286 -10.779 1.00 97.50 100 VAL A CA 1
ATOM 770 C C . VAL A 1 100 ? -14.279 -27.356 -12.197 1.00 97.50 100 VAL A C 1
ATOM 772 O O . VAL A 1 100 ? -13.695 -26.385 -12.685 1.00 97.50 100 VAL A O 1
ATOM 775 N N . ALA A 1 101 ? -14.450 -28.500 -12.860 1.00 98.00 101 ALA A N 1
ATOM 776 C CA . ALA A 1 101 ? -14.029 -28.666 -14.246 1.00 98.00 101 ALA A CA 1
ATOM 777 C C . ALA A 1 101 ? -14.647 -27.574 -15.134 1.00 98.00 101 ALA A C 1
ATOM 779 O O . ALA A 1 101 ? -15.842 -27.293 -15.037 1.00 98.00 101 ALA A O 1
ATOM 780 N N . GLN A 1 102 ? -13.819 -26.933 -15.955 1.00 97.38 102 GLN A N 1
ATOM 781 C CA . GLN A 1 102 ? -14.241 -25.835 -16.818 1.00 97.38 102 GLN A CA 1
ATOM 782 C C . GLN A 1 102 ? -14.668 -26.340 -18.202 1.00 97.38 102 GLN A C 1
ATOM 784 O O . GLN A 1 102 ? -14.058 -27.250 -18.770 1.00 97.38 102 GLN A O 1
ATOM 789 N N . ASN A 1 103 ? -15.716 -25.722 -18.753 1.00 97.38 103 ASN A N 1
ATOM 790 C CA . ASN A 1 103 ? -16.267 -26.086 -20.062 1.00 97.38 103 ASN A CA 1
ATOM 791 C C . ASN A 1 103 ? -15.554 -25.381 -21.223 1.00 97.38 103 ASN A C 1
ATOM 793 O O . ASN A 1 103 ? -15.376 -25.983 -22.277 1.00 97.38 103 ASN A O 1
ATOM 797 N N . TYR A 1 104 ? -15.127 -24.132 -21.019 1.00 97.00 104 TYR A N 1
ATOM 798 C CA . TYR A 1 104 ? -14.595 -23.256 -22.073 1.00 97.00 104 TYR A CA 1
ATOM 799 C C . TYR A 1 104 ? -13.091 -22.973 -21.943 1.00 97.00 104 TYR A C 1
ATOM 801 O O . TYR A 1 104 ? -12.529 -22.201 -22.718 1.00 97.00 104 TYR A O 1
ATOM 809 N N . SER A 1 105 ? -12.436 -23.560 -20.940 1.00 96.69 105 SER A N 1
ATOM 810 C CA . SER A 1 105 ? -11.068 -23.230 -20.546 1.00 96.69 105 SER A CA 1
ATOM 811 C C . SER A 1 105 ? -10.386 -24.388 -19.811 1.00 96.69 105 SER A C 1
ATOM 813 O O . SER A 1 105 ? -10.979 -25.449 -19.600 1.00 96.69 105 SER A O 1
ATOM 815 N N . CYS A 1 106 ? -9.122 -24.192 -19.426 1.00 96.12 106 CYS A N 1
ATOM 816 C CA . CYS A 1 106 ? -8.291 -25.180 -18.738 1.00 96.12 106 CYS A CA 1
ATOM 817 C C . CYS A 1 106 ? -8.095 -26.501 -19.514 1.00 96.12 106 CYS A C 1
ATOM 819 O O . CYS A 1 106 ? -7.857 -27.537 -18.891 1.00 96.12 106 CYS A O 1
ATOM 821 N N . PHE A 1 107 ? -8.166 -26.504 -20.853 1.00 96.19 107 PHE A N 1
ATOM 822 C CA . PHE A 1 107 ? -8.088 -27.750 -21.640 1.00 96.19 107 PHE A CA 1
ATOM 823 C C . PHE A 1 107 ? -6.758 -28.502 -21.476 1.00 96.19 107 PHE A C 1
ATOM 825 O O . PHE A 1 107 ? -6.727 -29.730 -21.557 1.00 96.19 107 PHE A O 1
ATOM 832 N N . GLY A 1 108 ? -5.673 -27.780 -21.188 1.00 94.12 108 GLY A N 1
ATOM 833 C CA . GLY A 1 108 ? -4.339 -28.325 -20.945 1.00 94.12 108 GLY A CA 1
ATOM 834 C C . GLY A 1 108 ? -4.041 -28.647 -19.479 1.00 94.12 108 GLY A C 1
ATOM 835 O O . GLY A 1 108 ? -2.910 -29.031 -19.172 1.00 94.12 108 GLY A O 1
ATOM 836 N N . LEU A 1 109 ? -5.014 -28.495 -18.571 1.00 94.69 109 LEU A N 1
ATOM 837 C CA . LEU A 1 109 ? -4.860 -28.777 -17.140 1.00 94.69 109 LEU A CA 1
ATOM 838 C C . LEU A 1 109 ? -5.493 -30.116 -16.745 1.00 94.69 109 LEU A C 1
ATOM 840 O O . LEU A 1 109 ? -6.463 -30.584 -17.345 1.00 94.69 109 LEU A O 1
ATOM 844 N N . ASN A 1 110 ? -4.962 -30.724 -15.685 1.00 94.31 110 ASN A N 1
ATOM 845 C CA . ASN A 1 110 ? -5.479 -31.974 -15.137 1.00 94.31 110 ASN A CA 1
ATOM 846 C C . ASN A 1 110 ? -6.957 -31.826 -14.736 1.00 94.31 110 ASN A C 1
ATOM 848 O O . ASN A 1 110 ? -7.342 -30.921 -13.988 1.00 94.31 110 ASN A O 1
ATOM 852 N N . ASN A 1 111 ? -7.796 -32.724 -15.263 1.00 95.25 111 ASN A N 1
ATOM 853 C CA . ASN A 1 111 ? -9.253 -32.739 -15.082 1.00 95.25 111 ASN A CA 1
ATOM 854 C C . ASN A 1 111 ? -9.972 -31.434 -15.483 1.00 95.25 111 ASN A C 1
ATOM 856 O O . ASN A 1 111 ? -11.105 -31.221 -15.061 1.00 95.25 111 ASN A O 1
ATOM 860 N N . ARG A 1 112 ? -9.331 -30.551 -16.268 1.00 96.06 112 ARG A N 1
ATOM 861 C CA . ARG A 1 112 ? -9.820 -29.190 -16.575 1.00 96.06 112 ARG A CA 1
ATOM 862 C C . ARG A 1 112 ? -10.115 -28.355 -15.325 1.00 96.06 112 ARG A C 1
ATOM 864 O O . ARG A 1 112 ? -11.022 -27.527 -15.314 1.00 96.06 112 ARG A O 1
ATOM 871 N N . THR A 1 113 ? -9.363 -28.603 -14.255 1.00 94.81 113 THR A N 1
ATOM 872 C CA . THR A 1 113 ? -9.491 -27.914 -12.964 1.00 94.81 113 THR A CA 1
ATOM 873 C C . THR A 1 113 ? -8.246 -27.085 -12.673 1.00 94.81 113 THR A C 1
ATOM 875 O O . THR A 1 113 ? -7.196 -27.276 -13.284 1.00 94.81 113 THR A O 1
ATOM 878 N N . MET A 1 114 ? -8.353 -26.164 -11.716 1.00 92.50 114 MET A N 1
ATOM 879 C CA . MET A 1 114 ? -7.248 -25.307 -11.296 1.00 92.50 114 MET A CA 1
ATOM 880 C C . MET A 1 114 ? -7.309 -25.005 -9.795 1.00 92.50 114 MET A C 1
ATOM 882 O O . MET A 1 114 ? -8.384 -24.878 -9.205 1.00 92.50 114 MET A O 1
ATOM 886 N N . LYS A 1 115 ? -6.133 -24.850 -9.179 1.00 91.81 115 LYS A N 1
ATOM 887 C CA . LYS A 1 115 ? -5.984 -24.376 -7.801 1.00 91.81 115 LYS A CA 1
ATOM 888 C C . LYS A 1 115 ? -6.267 -22.880 -7.672 1.00 91.81 115 LYS A C 1
ATOM 890 O O . LYS A 1 115 ? -5.782 -22.071 -8.459 1.00 91.81 115 LYS A O 1
ATOM 895 N N . TRP A 1 116 ? -6.995 -22.513 -6.622 1.00 92.25 116 TRP A N 1
ATOM 896 C CA . TRP A 1 116 ? -7.301 -21.133 -6.248 1.00 92.25 116 TRP A CA 1
ATOM 897 C C . TRP A 1 116 ? -6.748 -20.833 -4.851 1.00 92.25 116 TRP A C 1
ATOM 899 O O . TRP A 1 116 ? -7.444 -21.028 -3.852 1.00 92.25 116 TRP A O 1
ATOM 909 N N . PRO A 1 117 ? -5.489 -20.373 -4.754 1.00 92.88 117 PRO A N 1
ATOM 910 C CA . PRO A 1 117 ? -4.866 -20.126 -3.464 1.00 92.88 117 PRO A CA 1
ATOM 911 C C . PRO A 1 117 ? -5.500 -18.911 -2.784 1.00 92.88 117 PRO A C 1
ATOM 913 O O . PRO A 1 117 ? -5.574 -17.836 -3.390 1.00 92.88 117 PRO A O 1
ATOM 916 N N . ARG A 1 118 ? -5.928 -19.054 -1.526 1.00 96.06 118 ARG A N 1
ATOM 917 C CA . ARG A 1 118 ? -6.478 -17.990 -0.665 1.00 96.06 118 ARG A CA 1
ATOM 918 C C . ARG A 1 118 ? -5.829 -18.046 0.706 1.00 96.06 118 ARG A C 1
ATOM 920 O O . ARG A 1 118 ? -5.771 -19.105 1.314 1.00 96.06 118 ARG A O 1
ATOM 927 N N . GLY A 1 119 ? -5.385 -16.895 1.204 1.00 96.75 119 GLY A N 1
ATOM 928 C CA . GLY A 1 119 ? -4.678 -16.834 2.479 1.00 96.75 119 GLY A CA 1
ATOM 929 C C . GLY A 1 119 ? -5.564 -17.241 3.654 1.00 96.75 119 GLY A C 1
ATOM 930 O O . GLY A 1 119 ? -6.677 -16.734 3.797 1.00 96.75 119 GLY A O 1
ATOM 931 N N . ARG A 1 120 ? -5.039 -18.137 4.486 1.00 96.94 120 ARG A N 1
ATOM 932 C CA . ARG A 1 120 ? -5.598 -18.644 5.738 1.00 96.94 120 ARG A CA 1
ATOM 933 C C . ARG A 1 120 ? -4.615 -18.347 6.875 1.00 96.94 120 ARG A C 1
ATOM 935 O O . ARG A 1 120 ? -3.972 -19.238 7.420 1.00 96.94 120 ARG A O 1
ATOM 942 N N . ALA A 1 121 ? -4.469 -17.067 7.184 1.00 95.19 121 ALA A N 1
ATOM 943 C CA . ALA A 1 121 ? -3.619 -16.546 8.250 1.00 95.19 121 ALA A CA 1
ATOM 944 C C . ALA A 1 121 ? -4.101 -15.140 8.639 1.00 95.19 121 ALA A C 1
ATOM 946 O O . ALA A 1 121 ? -4.910 -14.551 7.915 1.00 95.19 121 ALA A O 1
ATOM 947 N N . LEU A 1 122 ? -3.581 -14.566 9.727 1.00 96.00 122 LEU A N 1
ATOM 948 C CA . LEU A 1 122 ? -3.705 -13.123 9.959 1.00 96.00 122 LEU A CA 1
ATOM 949 C C . LEU A 1 122 ? -3.187 -12.346 8.733 1.00 96.00 122 LEU A C 1
ATOM 951 O O . LEU A 1 122 ? -2.170 -12.691 8.138 1.00 96.00 122 LEU A O 1
ATOM 955 N N . GLY A 1 123 ? -3.932 -11.325 8.304 1.00 95.38 123 GLY A N 1
ATOM 956 C CA . GLY A 1 123 ? -3.699 -10.604 7.048 1.00 95.38 123 GLY A CA 1
ATOM 957 C C . GLY A 1 123 ? -4.340 -11.284 5.830 1.00 95.38 123 GLY A C 1
ATOM 958 O O . GLY A 1 123 ? -4.482 -10.663 4.769 1.00 95.38 123 GLY A O 1
ATOM 959 N N . GLY A 1 124 ? -4.788 -12.534 5.960 1.00 96.94 124 GLY A N 1
ATOM 960 C CA . GLY A 1 124 ? -5.441 -13.314 4.915 1.00 96.94 124 GLY A CA 1
ATOM 961 C C . GLY A 1 124 ? -4.595 -13.395 3.651 1.00 96.94 124 GLY A C 1
ATOM 962 O O . GLY A 1 124 ? -3.406 -13.700 3.682 1.00 96.94 124 GLY A O 1
ATOM 963 N N . THR A 1 125 ? -5.197 -13.096 2.499 1.00 97.62 125 THR A N 1
ATOM 964 C CA . THR A 1 125 ? -4.483 -13.182 1.214 1.00 97.62 125 THR A CA 1
ATOM 965 C C . THR A 1 125 ? -3.324 -12.181 1.106 1.00 97.62 125 THR A C 1
ATOM 967 O O . THR A 1 125 ? -2.361 -12.467 0.397 1.00 97.62 125 THR A O 1
ATOM 970 N N . SER A 1 126 ? -3.342 -11.053 1.830 1.00 97.56 126 SER A N 1
ATOM 971 C CA . SER A 1 126 ? -2.207 -10.114 1.816 1.00 97.56 126 SER A CA 1
ATOM 972 C C . SER A 1 126 ? -0.900 -10.737 2.335 1.00 97.56 126 SER A C 1
ATOM 974 O O . SER A 1 126 ? 0.174 -10.367 1.861 1.00 97.56 126 SER A O 1
ATOM 976 N N . ALA A 1 127 ? -0.990 -11.746 3.210 1.00 95.88 127 ALA A N 1
ATOM 977 C CA . ALA A 1 127 ? 0.155 -12.480 3.751 1.00 95.88 127 ALA A CA 1
ATOM 978 C C . ALA A 1 127 ? 0.791 -13.465 2.746 1.00 95.88 127 ALA A C 1
ATOM 980 O O . ALA A 1 127 ? 1.924 -13.895 2.941 1.00 95.88 127 ALA A O 1
ATOM 981 N N . ILE A 1 128 ? 0.097 -13.809 1.650 1.00 95.12 128 ILE A N 1
ATOM 982 C CA . ILE A 1 128 ? 0.587 -14.766 0.635 1.00 95.12 128 ILE A CA 1
ATOM 983 C C . ILE A 1 128 ? 0.631 -14.202 -0.797 1.00 95.12 128 ILE A C 1
ATOM 985 O O . ILE A 1 128 ? 0.986 -14.911 -1.736 1.00 95.12 128 ILE A O 1
ATOM 989 N N . ASN A 1 129 ? 0.234 -12.942 -1.008 1.00 94.38 129 ASN A N 1
ATOM 990 C CA . ASN A 1 129 ? 0.133 -12.342 -2.346 1.00 94.38 129 ASN A CA 1
ATOM 991 C C . ASN A 1 129 ? 1.514 -11.995 -2.957 1.00 94.38 129 ASN A C 1
ATOM 993 O O . ASN A 1 129 ? 2.563 -12.258 -2.375 1.00 94.38 129 ASN A O 1
ATOM 997 N N . ARG A 1 130 ? 1.538 -11.338 -4.122 1.00 91.44 130 ARG A N 1
ATOM 998 C CA . ARG A 1 130 ? 2.777 -10.828 -4.754 1.00 91.44 130 ARG A CA 1
ATOM 999 C C . ARG A 1 130 ? 3.119 -9.373 -4.398 1.00 91.44 130 ARG A C 1
ATOM 1001 O O . ARG A 1 130 ? 3.997 -8.784 -5.022 1.00 91.44 130 ARG A O 1
ATOM 1008 N N . MET A 1 131 ? 2.454 -8.796 -3.398 1.00 95.25 131 MET A N 1
ATOM 1009 C CA . MET A 1 131 ? 2.606 -7.417 -2.898 1.00 95.25 131 MET A CA 1
ATOM 1010 C C . MET A 1 131 ? 2.319 -6.299 -3.906 1.00 95.25 131 MET A C 1
ATOM 1012 O O . MET A 1 131 ? 2.455 -5.142 -3.540 1.00 95.25 131 MET A O 1
ATOM 1016 N N . VAL A 1 132 ? 1.928 -6.599 -5.147 1.00 94.50 132 VAL A N 1
ATOM 1017 C CA . VAL A 1 132 ? 1.642 -5.584 -6.173 1.00 94.50 132 VAL A CA 1
ATOM 1018 C C . VAL A 1 132 ? 0.582 -4.597 -5.670 1.00 94.50 132 VAL A C 1
ATOM 1020 O O . VAL A 1 132 ? -0.489 -5.017 -5.221 1.00 94.50 132 VAL A O 1
ATOM 1023 N N . HIS A 1 133 ? 0.891 -3.301 -5.742 1.00 95.81 133 HIS A N 1
ATOM 1024 C CA . HIS A 1 133 ? 0.027 -2.216 -5.290 1.00 95.81 133 HIS A CA 1
ATOM 1025 C C . HIS A 1 133 ? -0.444 -1.370 -6.478 1.00 95.81 133 HIS A C 1
ATOM 1027 O O . HIS A 1 133 ? 0.269 -0.494 -6.959 1.00 95.81 133 HIS A O 1
ATOM 1033 N N . LEU A 1 134 ? -1.664 -1.644 -6.943 1.00 95.25 134 LEU A N 1
ATOM 1034 C CA . LEU A 1 134 ? -2.358 -0.887 -7.984 1.00 95.25 134 LEU A CA 1
ATOM 1035 C C . LEU A 1 134 ? -3.793 -0.623 -7.529 1.00 95.25 134 LEU A C 1
ATOM 1037 O O . LEU A 1 134 ? -4.447 -1.543 -7.037 1.00 95.25 134 LEU A O 1
ATOM 1041 N N . ARG A 1 135 ? -4.282 0.611 -7.685 1.00 95.19 135 ARG A N 1
ATOM 1042 C CA . ARG A 1 135 ? -5.611 1.014 -7.186 1.00 95.19 135 ARG A CA 1
ATOM 1043 C C . ARG A 1 135 ? -6.771 0.604 -8.101 1.00 95.19 135 ARG A C 1
ATOM 1045 O O . ARG A 1 135 ? -7.864 0.369 -7.599 1.00 95.19 135 ARG A O 1
ATOM 1052 N N . GLY A 1 136 ? -6.532 0.490 -9.407 1.00 94.00 136 GLY A N 1
ATOM 1053 C CA . GLY A 1 136 ? -7.578 0.376 -10.437 1.00 94.00 136 GLY A CA 1
ATOM 1054 C C . GLY A 1 136 ? -7.668 1.648 -11.270 1.00 94.00 136 GLY A C 1
ATOM 1055 O O . GLY A 1 136 ? -6.915 2.590 -11.035 1.00 94.00 136 GLY A O 1
ATOM 1056 N N . ASN A 1 137 ? -8.562 1.692 -12.249 1.00 95.56 137 ASN A N 1
ATOM 1057 C CA . ASN A 1 137 ? -8.853 2.897 -13.017 1.00 95.56 137 ASN A CA 1
ATOM 1058 C C . ASN A 1 137 ? -9.989 3.686 -12.336 1.00 95.56 137 ASN A C 1
ATOM 1060 O O . ASN A 1 137 ? -10.934 3.055 -11.865 1.00 95.56 137 ASN A O 1
ATOM 1064 N N . PRO A 1 138 ? -9.958 5.034 -12.305 1.00 95.75 138 PRO A N 1
ATOM 1065 C CA . PRO A 1 138 ? -11.085 5.844 -11.828 1.00 95.75 138 PRO A CA 1
ATOM 1066 C C . PRO A 1 138 ? -12.448 5.405 -12.386 1.00 95.75 138 PRO A C 1
ATOM 1068 O O . PRO A 1 138 ? -13.400 5.227 -11.626 1.00 95.75 138 PRO A O 1
ATOM 1071 N N . LYS A 1 139 ? -12.499 5.089 -13.687 1.00 95.69 139 LYS A N 1
ATOM 1072 C CA . LYS A 1 139 ? -13.716 4.653 -14.387 1.00 95.69 139 LYS A CA 1
ATOM 1073 C C . LYS A 1 139 ? -14.287 3.332 -13.874 1.00 95.69 139 LYS A C 1
ATOM 1075 O O . LYS A 1 139 ? -15.470 3.072 -14.060 1.00 95.69 139 LYS A O 1
ATOM 1080 N N . ASP A 1 140 ? -13.484 2.491 -13.218 1.00 96.88 140 ASP A N 1
ATOM 1081 C CA . ASP A 1 140 ? -14.003 1.265 -12.605 1.00 96.88 140 ASP A CA 1
ATOM 1082 C C . ASP A 1 140 ? -14.952 1.594 -11.444 1.00 96.88 140 ASP A C 1
ATOM 1084 O O . ASP A 1 140 ? -15.985 0.948 -11.291 1.00 96.88 140 ASP A O 1
ATOM 1088 N N . PHE A 1 141 ? -14.602 2.608 -10.648 1.00 98.19 141 PHE A N 1
ATOM 1089 C CA . PHE A 1 141 ? -15.347 3.045 -9.467 1.00 98.19 141 PHE A CA 1
ATOM 1090 C C . PHE A 1 141 ? -16.552 3.897 -9.847 1.00 98.19 141 PHE A C 1
ATOM 1092 O O . PHE A 1 141 ? -17.641 3.692 -9.317 1.00 98.19 141 PHE A O 1
ATOM 1099 N N . ASP A 1 142 ? -16.389 4.785 -10.828 1.00 97.62 142 ASP A N 1
ATOM 1100 C CA . ASP A 1 142 ? -17.515 5.514 -11.416 1.00 97.62 142 ASP A CA 1
ATOM 1101 C C . ASP A 1 142 ? -18.530 4.518 -12.011 1.00 97.62 142 ASP A C 1
ATOM 1103 O O . ASP A 1 142 ? -19.727 4.597 -11.742 1.00 97.62 142 ASP A O 1
ATOM 1107 N N . GLY A 1 143 ? -18.041 3.467 -12.680 1.00 96.56 143 GLY A N 1
ATOM 1108 C CA . GLY A 1 143 ? -18.867 2.358 -13.152 1.00 96.56 143 GLY A CA 1
ATOM 1109 C C . GLY A 1 143 ? -19.537 1.541 -12.037 1.00 96.56 143 GLY A C 1
ATOM 1110 O O . GLY A 1 143 ? -20.583 0.939 -12.268 1.00 96.56 143 GLY A O 1
ATOM 1111 N N . TRP A 1 144 ? -18.989 1.491 -10.816 1.00 97.81 144 TRP A N 1
ATOM 1112 C CA . TRP A 1 144 ? -19.696 0.887 -9.676 1.00 97.81 144 TRP A CA 1
ATOM 1113 C C . TRP A 1 144 ? -20.902 1.730 -9.265 1.00 97.81 144 TRP A C 1
ATOM 1115 O O . TRP A 1 144 ? -21.971 1.174 -9.000 1.00 97.81 144 TRP A O 1
ATOM 1125 N N . GLU A 1 145 ? -20.747 3.052 -9.243 1.00 96.81 145 GLU A N 1
ATOM 1126 C CA . GLU A 1 145 ? -21.834 3.984 -8.947 1.00 96.81 145 GLU A CA 1
ATOM 1127 C C . GLU A 1 145 ? -22.935 3.932 -10.013 1.00 96.81 145 GLU A C 1
ATOM 1129 O O . GLU A 1 145 ? -24.112 3.825 -9.662 1.00 96.81 145 GLU A O 1
ATOM 1134 N N . GLU A 1 146 ? -22.567 3.874 -11.296 1.00 95.62 146 GLU A N 1
ATOM 1135 C CA . GLU A 1 146 ? -23.504 3.658 -12.410 1.00 95.62 146 GLU A CA 1
ATOM 1136 C C . GLU A 1 146 ? -24.297 2.346 -12.272 1.00 95.62 146 GLU A C 1
ATOM 1138 O O . GLU A 1 146 ? -25.474 2.282 -12.624 1.00 95.62 146 GLU A O 1
ATOM 1143 N N . LEU A 1 147 ? -23.685 1.306 -11.695 1.00 94.69 147 LEU A N 1
ATOM 1144 C CA . LEU A 1 147 ? -24.337 0.028 -11.378 1.00 94.69 147 LEU A CA 1
ATOM 1145 C C . LEU A 1 147 ? -25.168 0.064 -10.081 1.00 94.69 147 LEU A C 1
ATOM 1147 O O . LEU A 1 147 ? -25.621 -0.978 -9.603 1.00 94.69 147 LEU A O 1
ATOM 1151 N N . GLY A 1 148 ? -25.380 1.246 -9.501 1.00 94.44 148 GLY A N 1
ATOM 1152 C CA . GLY A 1 148 ? -26.238 1.462 -8.340 1.00 94.44 148 GLY A CA 1
ATOM 1153 C C . GLY A 1 148 ? -25.516 1.461 -6.992 1.00 94.44 148 GLY A C 1
ATOM 1154 O O . GLY A 1 148 ? -26.172 1.650 -5.965 1.00 94.44 148 GLY A O 1
ATOM 1155 N N . ALA A 1 149 ? -24.188 1.297 -6.957 1.00 96.31 149 ALA A N 1
ATOM 1156 C CA . ALA A 1 149 ? -23.392 1.445 -5.737 1.00 96.31 149 ALA A CA 1
ATOM 1157 C C . ALA A 1 149 ? -23.144 2.933 -5.424 1.00 96.31 149 ALA A C 1
ATOM 1159 O O . ALA A 1 149 ? -22.019 3.423 -5.491 1.00 96.31 149 ALA A O 1
ATOM 1160 N N . LYS A 1 150 ? -24.215 3.673 -5.119 1.00 96.50 150 LYS A N 1
ATOM 1161 C CA . LYS A 1 150 ? -24.163 5.123 -4.861 1.00 96.50 150 LYS A CA 1
ATOM 1162 C C . LYS A 1 150 ? -23.106 5.484 -3.813 1.00 96.50 150 LYS A C 1
ATOM 1164 O O . LYS A 1 150 ? -23.056 4.847 -2.759 1.00 96.50 150 LYS A O 1
ATOM 1169 N N . GLY A 1 151 ? -22.312 6.520 -4.087 1.00 96.00 151 GLY A N 1
ATOM 1170 C CA . GLY A 1 151 ? -21.228 6.975 -3.212 1.00 96.00 151 GLY A CA 1
ATOM 1171 C C . GLY A 1 151 ? -19.903 6.223 -3.371 1.00 96.00 151 GLY A C 1
ATOM 1172 O O . GLY A 1 151 ? -18.970 6.501 -2.624 1.00 96.00 151 GLY A O 1
ATOM 1173 N N . TRP A 1 152 ? -19.791 5.294 -4.327 1.00 98.00 152 TRP A N 1
ATOM 1174 C CA . TRP A 1 152 ? -18.558 4.543 -4.594 1.00 98.00 152 TRP A CA 1
ATOM 1175 C C . TRP A 1 152 ? -17.768 5.038 -5.816 1.00 98.00 152 TRP A C 1
ATOM 1177 O O . TRP A 1 152 ? -16.768 4.404 -6.150 1.00 98.00 152 TRP A O 1
ATOM 1187 N N . GLN A 1 153 ? -18.150 6.157 -6.450 1.00 97.62 153 GLN A N 1
ATOM 1188 C CA . GLN A 1 153 ? -17.354 6.807 -7.502 1.00 97.62 153 GLN A CA 1
ATOM 1189 C C . GLN A 1 153 ? -15.931 7.164 -7.048 1.00 97.62 153 GLN A C 1
ATOM 1191 O O . GLN A 1 153 ? -15.645 7.320 -5.854 1.00 97.62 153 GLN A O 1
ATOM 1196 N N . TRP A 1 154 ? -15.029 7.368 -8.012 1.00 97.00 154 TRP A N 1
ATOM 1197 C CA . TRP A 1 154 ? -13.598 7.568 -7.766 1.00 97.00 154 TRP A CA 1
ATOM 1198 C C . TRP A 1 154 ? -13.293 8.675 -6.753 1.00 97.00 154 TRP A C 1
ATOM 1200 O O . TRP A 1 154 ? -12.470 8.489 -5.854 1.00 97.00 154 TRP A O 1
ATOM 1210 N N . SER A 1 155 ? -13.981 9.815 -6.864 1.00 96.50 155 SER A N 1
ATOM 1211 C CA . SER A 1 155 ? -13.780 10.966 -5.974 1.00 96.50 155 SER A CA 1
ATOM 1212 C C . SER A 1 155 ? -14.104 10.661 -4.508 1.00 96.50 155 SER A C 1
ATOM 1214 O O . SER A 1 155 ? -13.484 11.245 -3.622 1.00 96.50 155 SER A O 1
ATOM 1216 N N . GLN A 1 156 ? -15.012 9.716 -4.247 1.00 96.44 156 GLN A N 1
ATOM 1217 C CA . GLN A 1 156 ? -15.384 9.295 -2.895 1.00 96.44 156 GLN A CA 1
ATOM 1218 C C . GLN A 1 156 ? -14.418 8.252 -2.332 1.00 96.44 156 GLN A C 1
ATOM 1220 O O . GLN A 1 156 ? -14.095 8.281 -1.147 1.00 96.44 156 GLN A O 1
ATOM 1225 N N . VAL A 1 157 ? -13.903 7.347 -3.170 1.00 97.38 157 VAL A N 1
ATOM 1226 C CA . VAL A 1 157 ? -13.026 6.256 -2.712 1.00 97.38 157 VAL A CA 1
ATOM 1227 C C . VAL A 1 157 ? -11.544 6.632 -2.652 1.00 97.38 157 VAL A C 1
ATOM 1229 O O . VAL A 1 157 ? -10.799 6.053 -1.856 1.00 97.38 157 VAL A O 1
ATOM 1232 N N . LEU A 1 158 ? -11.085 7.603 -3.449 1.00 96.44 158 LEU A N 1
ATOM 1233 C CA . LEU A 1 158 ? -9.682 8.034 -3.475 1.00 96.44 158 LEU A CA 1
ATOM 1234 C C . LEU A 1 158 ? -9.149 8.451 -2.086 1.00 96.44 158 LEU A C 1
ATOM 1236 O O . LEU A 1 158 ? -8.078 7.963 -1.709 1.00 96.44 158 LEU A O 1
ATOM 1240 N N . PRO A 1 159 ? -9.868 9.247 -1.268 1.00 96.38 159 PRO A N 1
ATOM 1241 C CA . PRO A 1 159 ? -9.430 9.567 0.092 1.00 96.38 159 PRO A CA 1
ATOM 1242 C C . PRO A 1 159 ? -9.173 8.328 0.961 1.00 96.38 159 PRO A C 1
ATOM 1244 O O . PRO A 1 159 ? -8.271 8.328 1.799 1.00 96.38 159 PRO A O 1
ATOM 1247 N N . HIS A 1 160 ? -9.928 7.247 0.751 1.00 97.50 160 HIS A N 1
ATOM 1248 C CA . HIS A 1 160 ? -9.780 5.999 1.496 1.00 97.50 160 HIS A CA 1
ATOM 1249 C C . HIS A 1 160 ? -8.560 5.184 1.050 1.00 97.50 160 HIS A C 1
ATOM 1251 O O . HIS A 1 160 ? -7.904 4.578 1.897 1.00 97.50 160 HIS A O 1
ATOM 1257 N N . PHE A 1 161 ? -8.194 5.225 -0.236 1.00 97.56 161 PHE A N 1
ATOM 1258 C CA . PHE A 1 161 ? -6.895 4.713 -0.690 1.00 97.56 161 PHE A CA 1
ATOM 1259 C C . PHE A 1 161 ? -5.742 5.469 -0.021 1.00 97.56 161 PHE A C 1
ATOM 1261 O O . PHE A 1 161 ? -4.876 4.853 0.603 1.00 97.56 161 PHE A O 1
ATOM 1268 N N . LEU A 1 162 ? -5.774 6.802 -0.099 1.00 96.06 162 LEU A N 1
ATOM 1269 C CA . LEU A 1 162 ? -4.724 7.676 0.427 1.00 96.06 162 LEU A CA 1
ATOM 1270 C C . LEU A 1 162 ? -4.575 7.549 1.950 1.00 96.06 162 LEU A C 1
ATOM 1272 O O . LEU A 1 162 ? -3.465 7.481 2.459 1.00 96.06 162 LEU A O 1
ATOM 1276 N N . ARG A 1 163 ? -5.677 7.406 2.696 1.00 96.19 163 ARG A N 1
ATOM 1277 C CA . ARG A 1 163 ? -5.657 7.249 4.164 1.00 96.19 163 ARG A CA 1
ATOM 1278 C C . ARG A 1 163 ? -4.832 6.050 4.651 1.00 96.19 163 ARG A C 1
ATOM 1280 O O . ARG A 1 163 ? -4.293 6.079 5.766 1.00 96.19 163 ARG A O 1
ATOM 1287 N N . SER A 1 164 ? -4.799 4.979 3.863 1.00 95.38 164 SER A N 1
ATOM 1288 C CA . SER A 1 164 ? -4.056 3.755 4.166 1.00 95.38 164 SER A CA 1
ATOM 1289 C C . SER A 1 164 ? -2.591 3.828 3.731 1.00 95.38 164 SER A C 1
ATOM 1291 O O . SER A 1 164 ? -1.748 3.189 4.361 1.00 95.38 164 SER A O 1
ATOM 1293 N N . GLU A 1 165 ? -2.295 4.585 2.679 1.00 96.50 165 GLU A N 1
ATOM 1294 C CA . GLU A 1 165 ? -1.017 4.569 1.973 1.00 96.50 165 GLU A CA 1
ATOM 1295 C C . GLU A 1 165 ? 0.094 5.338 2.702 1.00 96.50 165 GLU A C 1
ATOM 1297 O O . GLU A 1 165 ? -0.107 6.410 3.271 1.00 96.50 165 GLU A O 1
ATOM 1302 N N . ASN A 1 166 ? 1.292 4.766 2.671 1.00 96.56 166 ASN A N 1
ATOM 1303 C CA . ASN A 1 166 ? 2.539 5.427 3.008 1.00 96.56 166 ASN A CA 1
ATOM 1304 C C . ASN A 1 166 ? 3.560 5.154 1.904 1.00 96.56 166 ASN A C 1
ATOM 1306 O O . ASN A 1 166 ? 4.301 4.174 1.988 1.00 96.56 166 ASN A O 1
ATOM 1310 N N . GLU A 1 167 ? 3.553 5.987 0.866 1.00 94.56 167 GLU A N 1
ATOM 1311 C CA . GLU A 1 167 ? 4.501 5.901 -0.243 1.00 94.56 167 GLU A CA 1
ATOM 1312 C C . GLU A 1 167 ? 5.896 6.353 0.206 1.00 94.56 167 GLU A C 1
ATOM 1314 O O . GLU A 1 167 ? 6.089 7.501 0.603 1.00 94.56 167 GLU A O 1
ATOM 1319 N N . THR A 1 168 ? 6.875 5.448 0.169 1.00 93.06 168 THR A N 1
ATOM 1320 C CA . THR A 1 168 ? 8.250 5.727 0.612 1.00 93.06 168 THR A CA 1
ATOM 1321 C C . THR A 1 168 ? 9.244 5.913 -0.528 1.00 93.06 168 THR A C 1
ATOM 1323 O O . THR A 1 168 ? 10.405 6.212 -0.260 1.00 93.06 168 THR A O 1
ATOM 1326 N N . ASP A 1 169 ? 8.835 5.735 -1.786 1.00 89.50 169 ASP A N 1
ATOM 1327 C CA . ASP A 1 169 ? 9.616 6.139 -2.954 1.00 89.50 169 ASP A CA 1
ATOM 1328 C C . ASP A 1 169 ? 9.604 7.676 -3.078 1.00 89.50 169 ASP A C 1
ATOM 1330 O O . ASP A 1 169 ? 8.562 8.261 -3.396 1.00 89.50 169 ASP A O 1
ATOM 1334 N N . PRO A 1 170 ? 10.749 8.362 -2.883 1.00 85.81 170 PRO A N 1
ATOM 1335 C CA . PRO A 1 170 ? 10.805 9.823 -2.927 1.00 85.81 170 PRO A CA 1
ATOM 1336 C C . PRO A 1 170 ? 10.421 10.416 -4.287 1.00 85.81 170 PRO A C 1
ATOM 1338 O O . PRO A 1 170 ? 10.090 11.597 -4.366 1.00 85.81 170 PRO A O 1
ATOM 1341 N N . THR A 1 171 ? 10.487 9.627 -5.367 1.00 85.19 171 THR A N 1
ATOM 1342 C CA . THR A 1 171 ? 10.113 10.082 -6.714 1.00 85.19 171 THR A CA 1
ATOM 1343 C C . THR A 1 171 ? 8.600 10.118 -6.927 1.00 85.19 171 THR A C 1
ATOM 1345 O O . THR A 1 171 ? 8.131 10.861 -7.788 1.00 85.19 171 THR A O 1
ATOM 1348 N N . LEU A 1 172 ? 7.842 9.364 -6.124 1.00 88.12 172 LEU A N 1
ATOM 1349 C CA . LEU A 1 172 ? 6.384 9.258 -6.206 1.00 88.12 172 LEU A CA 1
ATOM 1350 C C . LEU A 1 172 ? 5.690 9.998 -5.056 1.00 88.12 172 LEU A C 1
ATOM 1352 O O . LEU A 1 172 ? 4.674 10.650 -5.279 1.00 88.12 172 LEU A O 1
ATOM 1356 N N . ALA A 1 173 ? 6.267 9.982 -3.850 1.00 85.38 173 ALA A N 1
ATOM 1357 C CA . ALA A 1 173 ? 5.669 10.558 -2.642 1.00 85.38 173 ALA A CA 1
ATOM 1358 C C . ALA A 1 173 ? 5.282 12.048 -2.773 1.00 85.38 173 ALA A C 1
ATOM 1360 O O . ALA A 1 173 ? 4.317 12.490 -2.157 1.00 85.38 173 ALA A O 1
ATOM 1361 N N . GLY A 1 174 ? 6.010 12.822 -3.588 1.00 75.19 174 GLY A N 1
ATOM 1362 C CA . GLY A 1 174 ? 5.781 14.258 -3.792 1.00 75.19 174 GLY A CA 1
ATOM 1363 C C . GLY A 1 174 ? 4.988 14.631 -5.050 1.00 75.19 174 GLY A C 1
ATOM 1364 O O . GLY A 1 174 ? 4.901 15.816 -5.366 1.00 75.19 174 GLY A O 1
ATOM 1365 N N . ASN A 1 175 ? 4.450 13.665 -5.805 1.00 78.81 175 ASN A N 1
ATOM 1366 C CA . ASN A 1 175 ? 3.841 13.933 -7.117 1.00 78.81 175 ASN A CA 1
ATOM 1367 C C . ASN A 1 175 ? 2.346 14.328 -7.072 1.00 78.81 175 ASN A C 1
ATOM 1369 O O . ASN A 1 175 ? 1.759 14.596 -8.120 1.00 78.81 175 ASN A O 1
ATOM 1373 N N . GLY A 1 176 ? 1.731 14.352 -5.883 1.00 82.44 176 GLY A N 1
ATOM 1374 C CA . GLY A 1 176 ? 0.330 14.736 -5.665 1.00 82.44 176 GLY A CA 1
ATOM 1375 C C . GLY A 1 176 ? -0.709 13.613 -5.806 1.00 82.44 176 GLY A C 1
ATOM 1376 O O . GLY A 1 176 ? -1.878 13.845 -5.508 1.00 82.44 176 GLY A O 1
ATOM 1377 N N . TYR A 1 177 ? -0.316 12.398 -6.206 1.00 86.25 177 TYR A N 1
ATOM 1378 C CA . TYR A 1 177 ? -1.218 11.237 -6.342 1.00 86.25 177 TYR A CA 1
ATOM 1379 C C . TYR A 1 177 ? -1.091 10.221 -5.199 1.00 86.25 177 TYR A C 1
ATOM 1381 O O . TYR A 1 177 ? -1.866 9.257 -5.127 1.00 86.25 177 TYR A O 1
ATOM 1389 N N . HIS A 1 178 ? -0.144 10.450 -4.291 1.00 93.25 178 HIS A N 1
ATOM 1390 C CA . HIS A 1 178 ? 0.208 9.560 -3.193 1.00 93.25 178 HIS A CA 1
ATOM 1391 C C . HIS A 1 178 ? 0.105 10.236 -1.831 1.00 93.25 178 HIS A C 1
ATOM 1393 O O . HIS A 1 178 ? 0.196 11.457 -1.717 1.00 93.25 178 HIS A O 1
ATOM 1399 N N . SER A 1 179 ? -0.086 9.424 -0.793 1.00 92.12 179 SER A N 1
ATOM 1400 C CA . SER A 1 179 ? -0.040 9.861 0.600 1.00 92.12 179 SER A CA 1
ATOM 1401 C C . SER A 1 179 ? 1.144 9.242 1.331 1.00 92.12 179 SER A C 1
ATOM 1403 O O . SER A 1 179 ? 1.556 8.109 1.064 1.00 92.12 179 SER A O 1
ATOM 1405 N N . THR A 1 180 ? 1.675 9.992 2.289 1.00 92.38 180 THR A N 1
ATOM 1406 C CA . THR A 1 180 ? 2.701 9.544 3.224 1.00 92.38 180 THR A CA 1
ATOM 1407 C C . THR A 1 180 ? 2.109 9.418 4.632 1.00 92.38 180 THR A C 1
ATOM 1409 O O . THR A 1 180 ? 1.102 10.032 4.994 1.00 92.38 180 THR A O 1
ATOM 1412 N N . GLY A 1 181 ? 2.706 8.556 5.453 1.00 87.88 181 GLY A N 1
ATOM 1413 C CA . GLY A 1 181 ? 2.346 8.393 6.862 1.00 87.88 181 GLY A CA 1
ATOM 1414 C C . GLY A 1 181 ? 1.152 7.475 7.151 1.00 87.88 181 GLY A C 1
ATOM 1415 O O . GLY A 1 181 ? 0.816 7.280 8.325 1.00 87.88 181 GLY A O 1
ATOM 1416 N N . GLY A 1 182 ? 0.476 6.899 6.154 1.00 93.38 182 GLY A N 1
ATOM 1417 C CA . GLY A 1 182 ? -0.488 5.811 6.357 1.00 93.38 182 GLY A CA 1
ATOM 1418 C C . GLY A 1 182 ? 0.126 4.544 6.995 1.00 93.38 182 GLY A C 1
ATOM 1419 O O . GLY A 1 182 ? 1.343 4.387 7.083 1.00 93.38 182 GLY A O 1
ATOM 1420 N N . PRO A 1 183 ? -0.696 3.620 7.519 1.00 95.38 183 PRO A N 1
ATOM 1421 C CA . PRO A 1 183 ? -0.202 2.383 8.134 1.00 95.38 183 PRO A CA 1
ATOM 1422 C C . PRO A 1 183 ? 0.468 1.413 7.141 1.00 95.38 183 PRO A C 1
ATOM 1424 O O . PRO A 1 183 ? 1.380 0.673 7.531 1.00 95.38 183 PRO A O 1
ATOM 1427 N N . LEU A 1 184 ? 0.034 1.407 5.876 1.00 97.50 184 LEU A N 1
ATOM 1428 C CA . LEU A 1 184 ? 0.497 0.487 4.839 1.00 97.50 184 LEU A CA 1
ATOM 1429 C C . LEU A 1 184 ? 1.590 1.149 3.993 1.00 97.50 184 LEU A C 1
ATOM 1431 O O . LEU A 1 184 ? 1.304 1.999 3.157 1.00 97.50 184 LEU A O 1
ATOM 1435 N N . THR A 1 185 ? 2.838 0.738 4.195 1.00 97.00 185 THR A N 1
ATOM 1436 C CA . THR A 1 185 ? 3.978 1.160 3.381 1.00 97.00 185 THR A CA 1
ATOM 1437 C C . THR A 1 185 ? 3.858 0.603 1.971 1.00 97.00 185 THR A C 1
ATOM 1439 O O . THR A 1 185 ? 3.652 -0.597 1.767 1.00 97.00 185 THR A O 1
ATOM 1442 N N . VAL A 1 186 ? 4.001 1.504 1.010 1.00 95.56 186 VAL A N 1
ATOM 1443 C CA . VAL A 1 186 ? 4.048 1.236 -0.419 1.00 95.56 186 VAL A CA 1
ATOM 1444 C C . VAL A 1 186 ? 5.371 1.789 -0.939 1.00 95.56 186 VAL A C 1
ATOM 1446 O O . VAL A 1 186 ? 5.810 2.847 -0.503 1.00 95.56 186 VAL A O 1
ATOM 1449 N N . SER A 1 187 ? 6.063 1.037 -1.791 1.00 91.00 187 SER A N 1
ATOM 1450 C CA . SER A 1 187 ? 7.305 1.505 -2.404 1.00 91.00 187 SER A CA 1
ATOM 1451 C C . SER A 1 187 ? 7.645 0.750 -3.679 1.00 91.00 187 SER A C 1
ATOM 1453 O O . SER A 1 187 ? 7.280 -0.421 -3.848 1.00 91.00 187 SER A O 1
ATOM 1455 N N . THR A 1 188 ? 8.392 1.393 -4.569 1.00 87.94 188 THR A N 1
ATOM 1456 C CA . THR A 1 188 ? 9.052 0.732 -5.698 1.00 87.94 188 THR A CA 1
ATOM 1457 C C . THR A 1 188 ? 10.236 -0.109 -5.194 1.00 87.94 188 THR A C 1
ATOM 1459 O O . THR A 1 188 ? 10.964 0.324 -4.298 1.00 87.94 188 THR A O 1
ATOM 1462 N N . PRO A 1 189 ? 10.483 -1.320 -5.735 1.00 80.94 189 PRO A N 1
ATOM 1463 C CA . PRO A 1 189 ? 11.659 -2.105 -5.365 1.00 80.94 189 PRO A CA 1
ATOM 1464 C C . PRO A 1 189 ? 12.965 -1.321 -5.592 1.00 80.94 189 PRO A C 1
ATOM 1466 O O . PRO A 1 189 ? 13.163 -0.804 -6.694 1.00 80.94 189 PRO A O 1
ATOM 1469 N N . PRO A 1 190 ? 13.891 -1.281 -4.614 1.00 69.19 190 PRO A N 1
ATOM 1470 C CA . PRO A 1 190 ? 15.150 -0.544 -4.759 1.00 69.19 190 PRO A CA 1
ATOM 1471 C C . PRO A 1 190 ? 16.079 -1.182 -5.803 1.00 69.19 190 PRO A C 1
ATOM 1473 O O . PRO A 1 190 ? 16.848 -0.495 -6.473 1.00 69.19 190 PRO A O 1
ATOM 1476 N N . GLU A 1 191 ? 15.985 -2.502 -5.969 1.00 75.19 191 GLU A N 1
ATOM 1477 C CA . GLU A 1 191 ? 16.718 -3.270 -6.969 1.00 75.19 191 GLU A CA 1
ATOM 1478 C C . GLU A 1 191 ? 15.738 -4.023 -7.869 1.00 75.19 191 GLU A C 1
ATOM 1480 O O . GLU A 1 191 ? 14.778 -4.641 -7.407 1.00 75.19 191 GLU A O 1
ATOM 1485 N N . VAL A 1 192 ? 15.991 -3.967 -9.175 1.00 83.75 192 VAL A N 1
ATOM 1486 C CA . VAL A 1 192 ? 15.151 -4.568 -10.215 1.00 83.75 192 VAL A CA 1
ATOM 1487 C C . VAL A 1 192 ? 16.062 -5.265 -11.217 1.00 83.75 192 VAL A C 1
ATOM 1489 O O . VAL A 1 192 ? 17.100 -4.709 -11.595 1.00 83.75 192 VAL A O 1
ATOM 1492 N N . ASP A 1 193 ? 15.665 -6.461 -11.653 1.00 86.81 193 ASP A N 1
ATOM 1493 C CA . ASP A 1 193 ? 16.430 -7.259 -12.610 1.00 86.81 193 ASP A CA 1
ATOM 1494 C C . ASP A 1 193 ? 16.597 -6.556 -13.957 1.00 86.81 193 ASP A C 1
ATOM 1496 O O . ASP A 1 193 ? 15.746 -5.763 -14.376 1.00 86.81 193 ASP A O 1
ATOM 1500 N N . VAL A 1 194 ? 17.685 -6.881 -14.656 1.00 89.75 194 VAL A N 1
ATOM 1501 C CA . VAL A 1 194 ? 17.997 -6.271 -15.948 1.00 89.75 194 VAL A CA 1
ATOM 1502 C C . VAL A 1 194 ? 16.862 -6.507 -16.934 1.00 89.75 194 VAL A C 1
ATOM 1504 O O . VAL A 1 194 ? 16.372 -5.546 -17.518 1.00 89.75 194 VAL A O 1
ATOM 1507 N N . MET A 1 195 ? 16.354 -7.736 -17.045 1.00 91.62 195 MET A N 1
ATOM 1508 C CA . MET A 1 195 ? 15.301 -8.037 -18.016 1.00 91.62 195 MET A CA 1
ATOM 1509 C C . MET A 1 195 ? 13.972 -7.376 -17.663 1.00 91.62 195 MET A C 1
ATOM 1511 O O . MET A 1 195 ? 13.259 -6.932 -18.557 1.00 91.62 195 MET A O 1
ATOM 1515 N N . THR A 1 196 ? 13.665 -7.216 -16.373 1.00 92.12 196 THR A N 1
ATOM 1516 C CA . THR A 1 196 ? 12.473 -6.478 -15.934 1.00 92.12 196 THR A CA 1
ATOM 1517 C C . THR A 1 196 ? 12.548 -5.006 -16.355 1.00 92.12 196 THR A C 1
ATOM 1519 O O . THR A 1 196 ? 11.565 -4.470 -16.865 1.00 92.12 196 THR A O 1
ATOM 1522 N N . LYS A 1 197 ? 13.718 -4.360 -16.219 1.00 92.25 197 LYS A N 1
ATOM 1523 C CA . LYS A 1 197 ? 13.940 -2.984 -16.706 1.00 92.25 197 LYS A CA 1
ATOM 1524 C C . LYS A 1 197 ? 13.885 -2.900 -18.232 1.00 92.25 197 LYS A C 1
ATOM 1526 O O . LYS A 1 197 ? 13.258 -1.994 -18.773 1.00 92.25 197 LYS A O 1
ATOM 1531 N N . GLN A 1 198 ? 14.514 -3.845 -18.927 1.00 94.31 198 GLN A N 1
ATOM 1532 C CA . GLN A 1 198 ? 14.548 -3.853 -20.391 1.00 94.31 198 GLN A CA 1
ATOM 1533 C C . GLN A 1 198 ? 13.172 -4.105 -21.003 1.00 94.31 198 GLN A C 1
ATOM 1535 O O . GLN A 1 198 ? 12.862 -3.521 -22.036 1.00 94.31 198 GLN A O 1
ATOM 1540 N N . TRP A 1 199 ? 12.312 -4.882 -20.341 1.00 95.56 199 TRP A N 1
ATOM 1541 C CA . TRP A 1 199 ? 10.916 -5.028 -20.746 1.00 95.56 199 TRP A CA 1
ATOM 1542 C C . TRP A 1 199 ? 10.150 -3.699 -20.691 1.00 95.56 199 TRP A C 1
ATOM 1544 O O . TRP A 1 199 ? 9.423 -3.368 -21.626 1.00 95.56 199 TRP A O 1
ATOM 1554 N N . VAL A 1 200 ? 10.348 -2.896 -19.637 1.00 96.38 200 VAL A N 1
ATOM 1555 C CA . VAL A 1 200 ? 9.751 -1.548 -19.531 1.00 96.38 200 VAL A CA 1
ATOM 1556 C C . VAL A 1 200 ? 10.242 -0.651 -20.669 1.00 96.38 200 VAL A C 1
ATOM 1558 O O . VAL A 1 200 ? 9.436 0.000 -21.328 1.00 96.38 200 VAL A O 1
ATOM 1561 N N . ILE A 1 201 ? 11.548 -0.666 -20.954 1.00 96.94 201 ILE A N 1
ATOM 1562 C CA . ILE A 1 201 ? 12.148 0.113 -22.048 1.00 96.94 201 ILE A CA 1
ATOM 1563 C C . ILE A 1 201 ? 11.612 -0.344 -23.415 1.00 96.94 201 ILE A C 1
ATOM 1565 O O . ILE A 1 201 ? 11.285 0.493 -24.253 1.00 96.94 201 ILE A O 1
ATOM 1569 N N . ALA A 1 202 ? 11.485 -1.654 -23.636 1.00 97.06 202 ALA A N 1
ATOM 1570 C CA . ALA A 1 202 ? 10.921 -2.228 -24.857 1.00 97.06 202 ALA A CA 1
ATOM 1571 C C . ALA A 1 202 ? 9.453 -1.843 -25.050 1.00 97.06 202 ALA A C 1
ATOM 1573 O O . ALA A 1 202 ? 9.046 -1.472 -26.149 1.00 97.06 202 ALA A O 1
ATOM 1574 N N . SER A 1 203 ? 8.675 -1.871 -23.968 1.00 97.31 203 SER A N 1
ATOM 1575 C CA . SER A 1 203 ? 7.284 -1.420 -23.975 1.00 97.31 203 SER A CA 1
ATOM 1576 C C . SER A 1 203 ? 7.210 0.069 -24.328 1.00 97.31 203 SER A C 1
ATOM 1578 O O . SER A 1 203 ? 6.433 0.463 -25.190 1.00 97.31 203 SER A O 1
ATOM 1580 N N . ASN A 1 204 ? 8.088 0.899 -23.763 1.00 97.44 204 ASN A N 1
ATOM 1581 C CA . ASN A 1 204 ? 8.155 2.318 -24.114 1.00 97.44 204 ASN A CA 1
ATOM 1582 C C . ASN A 1 204 ? 8.514 2.559 -25.583 1.00 97.44 204 ASN A C 1
ATOM 1584 O O . ASN A 1 204 ? 7.862 3.356 -26.252 1.00 97.44 204 ASN A O 1
ATOM 1588 N N . ALA A 1 205 ? 9.477 1.809 -26.122 1.00 96.06 205 ALA A N 1
ATOM 1589 C CA . ALA A 1 205 ? 9.804 1.847 -27.548 1.00 96.06 205 ALA A CA 1
ATOM 1590 C C . ALA A 1 205 ? 8.649 1.366 -28.451 1.00 96.06 205 ALA A C 1
ATOM 1592 O O . ALA A 1 205 ? 8.607 1.726 -29.624 1.00 96.06 205 ALA A O 1
ATOM 1593 N N . SER A 1 206 ? 7.711 0.591 -27.900 1.00 94.88 206 SER A N 1
ATOM 1594 C CA . SER A 1 206 ? 6.513 0.087 -28.586 1.00 94.88 206 SER A CA 1
ATOM 1595 C C . SER A 1 206 ? 5.281 0.986 -28.380 1.00 94.88 206 SER A C 1
ATOM 1597 O O . SER A 1 206 ? 4.177 0.607 -28.750 1.00 94.88 206 SER A O 1
ATOM 1599 N N . GLY A 1 207 ? 5.448 2.183 -27.798 1.00 93.88 207 GLY A N 1
ATOM 1600 C CA . GLY A 1 207 ? 4.382 3.186 -27.668 1.00 93.88 207 GLY A CA 1
ATOM 1601 C C . GLY A 1 207 ? 3.684 3.254 -26.304 1.00 93.88 207 GLY A C 1
ATOM 1602 O O . GLY A 1 207 ? 2.673 3.947 -26.184 1.00 93.88 207 GLY A O 1
ATOM 1603 N N . TYR A 1 208 ? 4.200 2.580 -25.269 1.00 95.62 208 TYR A N 1
ATOM 1604 C CA . TYR A 1 208 ? 3.675 2.671 -23.898 1.00 95.62 208 TYR A CA 1
ATOM 1605 C C . TYR A 1 208 ? 4.522 3.610 -23.040 1.00 95.62 208 TYR A C 1
ATOM 1607 O O . TYR A 1 208 ? 5.581 3.214 -22.570 1.00 95.62 208 TYR A O 1
ATOM 1615 N N . GLU A 1 209 ? 4.048 4.826 -22.781 1.00 95.81 209 GLU A N 1
ATOM 1616 C CA . GLU A 1 209 ? 4.757 5.785 -21.924 1.00 95.81 209 GLU A CA 1
ATOM 1617 C C . GLU A 1 209 ? 5.094 5.187 -20.547 1.00 95.81 209 GLU A C 1
ATOM 1619 O O . GLU A 1 209 ? 4.288 4.460 -19.958 1.00 95.81 209 GLU A O 1
ATOM 1624 N N . ILE A 1 210 ? 6.287 5.494 -20.030 1.00 95.69 210 ILE A N 1
ATOM 1625 C CA . ILE A 1 210 ? 6.669 5.116 -18.667 1.00 95.69 210 ILE A CA 1
ATOM 1626 C C . ILE A 1 210 ? 5.924 6.021 -17.682 1.00 95.69 210 ILE A C 1
ATOM 1628 O O . ILE A 1 210 ? 6.180 7.223 -17.646 1.00 95.69 210 ILE A O 1
ATOM 1632 N N . ILE A 1 211 ? 5.024 5.447 -16.885 1.00 94.12 211 ILE A N 1
ATOM 1633 C CA . ILE A 1 211 ? 4.101 6.187 -16.014 1.00 94.12 211 ILE A CA 1
ATOM 1634 C C . ILE A 1 211 ? 4.157 5.710 -14.561 1.00 94.12 211 ILE A C 1
ATOM 1636 O O . ILE A 1 211 ? 4.509 4.565 -14.268 1.00 94.12 211 ILE A O 1
ATOM 1640 N N . ASP A 1 212 ? 3.721 6.584 -13.656 1.00 92.56 212 ASP A N 1
ATOM 1641 C CA . ASP A 1 212 ? 3.189 6.178 -12.358 1.00 92.56 212 ASP A CA 1
ATOM 1642 C C . ASP A 1 212 ? 1.787 5.585 -12.564 1.00 92.56 212 ASP A C 1
ATOM 1644 O O . ASP A 1 212 ? 0.843 6.286 -12.927 1.00 92.56 212 ASP A O 1
ATOM 1648 N N . MET A 1 213 ? 1.649 4.280 -12.326 1.00 89.94 213 MET A N 1
ATOM 1649 C CA . MET A 1 213 ? 0.405 3.535 -12.559 1.00 89.94 213 MET A CA 1
ATOM 1650 C C . MET A 1 213 ? -0.722 3.894 -11.588 1.00 89.94 213 MET A C 1
ATOM 1652 O O . MET A 1 213 ? -1.878 3.552 -11.840 1.00 89.94 213 MET A O 1
ATOM 1656 N N . ASN A 1 214 ? -0.399 4.545 -10.473 1.00 93.44 214 ASN A N 1
ATOM 1657 C CA . ASN A 1 214 ? -1.369 5.075 -9.523 1.00 93.44 214 ASN A CA 1
ATOM 1658 C C . ASN A 1 214 ? -1.534 6.602 -9.662 1.00 93.44 214 ASN A C 1
ATOM 1660 O O . ASN A 1 214 ? -2.349 7.188 -8.942 1.00 93.44 214 ASN A O 1
ATOM 1664 N N . GLY A 1 215 ? -0.836 7.212 -10.628 1.00 91.31 215 GLY A N 1
ATOM 1665 C CA . GLY A 1 215 ? -0.839 8.636 -10.946 1.00 91.31 215 GLY A CA 1
ATOM 1666 C C . GLY A 1 215 ? -1.975 9.073 -11.876 1.00 91.31 215 GLY A C 1
ATOM 1667 O O . GLY A 1 215 ? -3.071 8.502 -11.867 1.00 91.31 215 GLY A O 1
ATOM 1668 N N . SER A 1 216 ? -1.725 10.106 -12.685 1.00 86.44 216 SER A N 1
ATOM 1669 C CA . SER A 1 216 ? -2.727 10.734 -13.564 1.00 86.44 216 SER A CA 1
ATOM 1670 C C . SER A 1 216 ? -3.108 9.922 -14.800 1.00 86.44 216 SER A C 1
ATOM 1672 O O . SER A 1 216 ? -4.260 9.976 -15.217 1.00 86.44 216 SER A O 1
ATOM 1674 N N . LYS A 1 217 ? -2.154 9.195 -15.389 1.00 86.38 217 LYS A N 1
ATOM 1675 C CA . LYS A 1 217 ? -2.348 8.349 -16.578 1.00 86.38 217 LYS A CA 1
ATOM 1676 C C . LYS A 1 217 ? -2.405 6.887 -16.164 1.00 86.38 217 LYS A C 1
ATOM 1678 O O . LYS A 1 217 ? -1.685 6.496 -15.247 1.00 86.38 217 LYS A O 1
ATOM 1683 N N . ARG A 1 218 ? -3.220 6.068 -16.838 1.00 83.69 218 ARG A N 1
ATOM 1684 C CA . ARG A 1 218 ? -3.374 4.638 -16.500 1.00 83.69 218 ARG A CA 1
ATOM 1685 C C . ARG A 1 218 ? -3.039 3.681 -17.641 1.00 83.69 218 ARG A C 1
ATOM 1687 O O . ARG A 1 218 ? -2.803 2.509 -17.379 1.00 83.69 218 ARG A O 1
ATOM 1694 N N . ARG A 1 219 ? -2.920 4.146 -18.881 1.00 92.06 219 ARG A N 1
ATOM 1695 C CA . ARG A 1 219 ? -2.329 3.423 -20.011 1.00 92.06 219 ARG A CA 1
ATOM 1696 C C . ARG A 1 219 ? -0.839 3.747 -20.085 1.00 92.06 219 ARG A C 1
ATOM 1698 O O . ARG A 1 219 ? -0.454 4.902 -20.242 1.00 92.06 219 ARG A O 1
ATOM 1705 N N . GLY A 1 220 ? 0.001 2.719 -20.016 1.00 95.19 220 GLY A N 1
ATOM 1706 C CA . GLY A 1 220 ? 1.452 2.883 -20.049 1.00 95.19 220 GLY A CA 1
ATOM 1707 C C . GLY A 1 220 ? 2.190 1.690 -19.454 1.00 95.19 220 GLY A C 1
ATOM 1708 O O . GLY A 1 220 ? 1.629 0.607 -19.296 1.00 95.19 220 GLY A O 1
ATOM 1709 N N . THR A 1 221 ? 3.466 1.875 -19.141 1.00 97.25 221 THR A N 1
ATOM 1710 C CA . THR A 1 221 ? 4.361 0.836 -18.620 1.00 97.25 221 THR A CA 1
ATOM 1711 C C . THR A 1 221 ? 5.177 1.352 -17.437 1.00 97.25 221 THR A C 1
ATOM 1713 O O . THR A 1 221 ? 5.323 2.554 -17.253 1.00 97.25 221 THR A O 1
ATOM 1716 N N . GLY A 1 222 ? 5.722 0.468 -16.605 1.00 94.75 222 GLY A N 1
ATOM 1717 C CA . GLY A 1 222 ? 6.555 0.888 -15.478 1.00 94.75 222 GLY A CA 1
ATOM 1718 C C . GLY A 1 222 ? 6.890 -0.231 -14.502 1.00 94.75 222 GLY A C 1
ATOM 1719 O O . GLY A 1 222 ? 6.421 -1.366 -14.625 1.00 94.75 222 GLY A O 1
ATOM 1720 N N . ILE A 1 223 ? 7.722 0.097 -13.515 1.00 93.31 223 ILE A N 1
ATOM 1721 C CA . ILE A 1 223 ? 7.967 -0.777 -12.365 1.00 93.31 223 ILE A CA 1
ATOM 1722 C C . ILE A 1 223 ? 6.840 -0.552 -11.366 1.00 93.31 223 ILE A C 1
ATOM 1724 O O . ILE A 1 223 ? 6.589 0.576 -10.958 1.00 93.31 223 ILE A O 1
ATOM 1728 N N . THR A 1 224 ? 6.147 -1.620 -10.984 1.00 92.19 224 THR A N 1
ATOM 1729 C CA . THR A 1 224 ? 4.968 -1.495 -10.134 1.00 92.19 224 THR A CA 1
ATOM 1730 C C . THR A 1 224 ? 5.351 -1.372 -8.660 1.00 92.19 224 THR A C 1
ATOM 1732 O O . THR A 1 224 ? 6.171 -2.144 -8.152 1.00 92.19 224 THR A O 1
ATOM 1735 N N . GLN A 1 225 ? 4.707 -0.431 -7.969 1.00 94.00 225 GLN A N 1
ATOM 1736 C CA . GLN A 1 225 ? 4.789 -0.253 -6.520 1.00 94.00 225 GLN A CA 1
ATOM 1737 C C . GLN A 1 225 ? 4.322 -1.495 -5.759 1.00 94.00 225 GLN A C 1
ATOM 1739 O O . GLN A 1 225 ? 3.533 -2.313 -6.253 1.00 94.00 225 GLN A O 1
ATOM 1744 N N . ARG A 1 226 ? 4.815 -1.648 -4.528 1.00 93.75 226 ARG A N 1
ATOM 1745 C CA . ARG A 1 226 ? 4.592 -2.846 -3.720 1.00 93.75 226 ARG A CA 1
ATOM 1746 C C . ARG A 1 226 ? 4.348 -2.537 -2.256 1.00 93.75 226 ARG A C 1
ATOM 1748 O O . ARG A 1 226 ? 4.954 -1.626 -1.714 1.00 93.75 226 ARG A O 1
ATOM 1755 N N . THR A 1 227 ? 3.540 -3.361 -1.594 1.00 96.25 227 THR A N 1
ATOM 1756 C CA . THR A 1 227 ? 3.339 -3.311 -0.140 1.00 96.25 227 THR A CA 1
ATOM 1757 C C . THR A 1 227 ? 4.508 -3.978 0.591 1.00 96.25 227 THR A C 1
ATOM 1759 O O . THR A 1 227 ? 4.444 -5.162 0.948 1.00 96.25 227 THR A O 1
ATOM 1762 N N . VAL A 1 228 ? 5.611 -3.244 0.742 1.00 93.44 228 VAL A N 1
ATOM 1763 C CA . VAL A 1 228 ? 6.862 -3.709 1.358 1.00 93.44 228 VAL A CA 1
ATOM 1764 C C . VAL A 1 228 ? 7.419 -2.672 2.329 1.00 93.44 228 VAL A C 1
ATOM 1766 O O . VAL A 1 228 ? 7.305 -1.475 2.092 1.00 93.44 228 VAL A O 1
ATOM 1769 N N . ARG A 1 229 ? 8.062 -3.131 3.405 1.00 91.06 229 ARG A N 1
ATOM 1770 C CA . ARG A 1 229 ? 8.778 -2.301 4.382 1.00 91.06 229 ARG A CA 1
ATOM 1771 C C . ARG A 1 229 ? 10.116 -2.957 4.699 1.00 91.06 229 ARG A C 1
ATOM 1773 O O . ARG A 1 229 ? 10.150 -4.142 5.022 1.00 91.06 229 ARG A O 1
ATOM 1780 N N . ASP A 1 230 ? 11.209 -2.208 4.559 1.00 86.88 230 ASP A N 1
ATOM 1781 C CA . ASP A 1 230 ? 12.576 -2.677 4.840 1.00 86.88 230 ASP A CA 1
ATOM 1782 C C . ASP A 1 230 ? 12.909 -4.026 4.161 1.00 86.88 230 ASP A C 1
ATOM 1784 O O . ASP A 1 230 ? 13.402 -4.972 4.778 1.00 86.88 230 ASP A O 1
ATOM 1788 N N . GLY A 1 231 ? 12.535 -4.152 2.882 1.00 87.50 231 GLY A N 1
ATOM 1789 C CA . GLY A 1 231 ? 12.749 -5.361 2.076 1.00 87.50 231 GLY A CA 1
ATOM 1790 C C . GLY A 1 231 ? 11.829 -6.546 2.404 1.00 87.50 231 GLY A C 1
ATOM 1791 O O . GLY A 1 231 ? 11.912 -7.582 1.744 1.00 87.50 231 GLY A O 1
ATOM 1792 N N . SER A 1 232 ? 10.935 -6.413 3.384 1.00 91.94 232 SER A N 1
ATOM 1793 C CA . SER A 1 232 ? 9.971 -7.445 3.779 1.00 91.94 232 SER A CA 1
ATOM 1794 C C . SER A 1 232 ? 8.573 -7.131 3.258 1.00 91.94 232 SER A C 1
ATOM 1796 O O . SER A 1 232 ? 8.206 -5.969 3.095 1.00 91.94 232 SER A O 1
ATOM 1798 N N . ARG A 1 233 ? 7.769 -8.167 3.009 1.00 94.44 233 ARG A N 1
ATOM 1799 C CA . ARG A 1 233 ? 6.330 -8.023 2.761 1.00 94.44 233 ARG A CA 1
ATOM 1800 C C . ARG A 1 233 ? 5.694 -7.270 3.921 1.00 94.44 233 ARG A C 1
ATOM 1802 O O . ARG A 1 233 ? 5.893 -7.655 5.069 1.00 94.44 233 ARG A O 1
ATOM 1809 N N . GLN A 1 234 ? 4.836 -6.311 3.599 1.00 95.19 234 GLN A N 1
ATOM 1810 C CA . GLN A 1 234 ? 3.907 -5.753 4.565 1.00 95.19 234 GLN A CA 1
ATOM 1811 C C . GLN A 1 234 ? 2.482 -6.231 4.271 1.00 95.19 234 GLN A C 1
ATOM 1813 O O . GLN A 1 234 ? 1.858 -5.822 3.289 1.00 95.19 234 GLN A O 1
ATOM 1818 N N . SER A 1 235 ? 1.980 -7.142 5.105 1.00 97.00 235 SER A N 1
ATOM 1819 C CA . SER A 1 235 ? 0.594 -7.613 5.048 1.00 97.00 235 SER A CA 1
ATOM 1820 C C . SER A 1 235 ? -0.352 -6.601 5.709 1.00 97.00 235 SER A C 1
ATOM 1822 O O . SER A 1 235 ? 0.072 -5.676 6.405 1.00 97.00 235 SER A O 1
ATOM 1824 N N . SER A 1 236 ? -1.663 -6.790 5.552 1.00 97.88 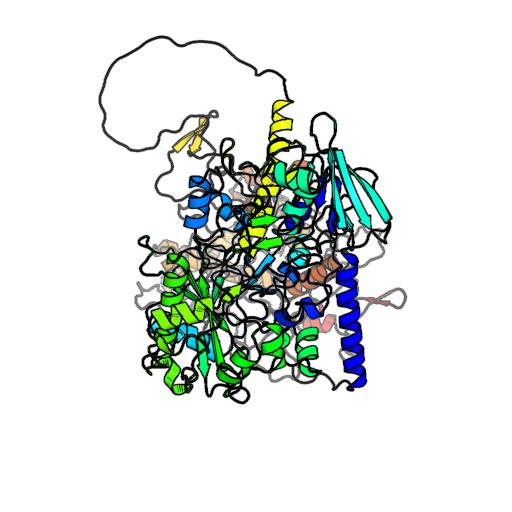236 SER A N 1
ATOM 1825 C CA . SER A 1 236 ? -2.651 -6.000 6.293 1.00 97.88 236 SER A CA 1
ATOM 1826 C C . SER A 1 236 ? -2.644 -6.305 7.797 1.00 97.88 236 SER A C 1
ATOM 1828 O O . SER A 1 236 ? -2.989 -5.435 8.589 1.00 97.88 236 SER A O 1
ATOM 1830 N N . SER A 1 237 ? -2.227 -7.501 8.217 1.00 96.06 237 SER A N 1
ATOM 1831 C CA . SER A 1 237 ? -2.060 -7.805 9.644 1.00 96.06 237 SER A CA 1
ATOM 1832 C C . SER A 1 237 ? -0.884 -7.017 10.219 1.00 96.06 237 SER A C 1
ATOM 1834 O O . SER A 1 237 ? -1.051 -6.316 11.218 1.00 96.06 237 SER A O 1
ATOM 1836 N N . ASP A 1 238 ? 0.258 -7.021 9.533 1.00 95.00 238 ASP A N 1
ATOM 1837 C CA . ASP A 1 238 ? 1.437 -6.255 9.936 1.00 95.00 238 ASP A CA 1
ATOM 1838 C C . ASP A 1 238 ? 1.181 -4.735 9.925 1.00 95.00 238 ASP A C 1
ATOM 1840 O O . ASP A 1 238 ? 1.553 -4.018 10.852 1.00 95.00 238 ASP A O 1
ATOM 1844 N N . ALA A 1 239 ? 0.465 -4.226 8.918 1.00 96.88 239 ALA A N 1
ATOM 1845 C CA . ALA A 1 239 ? 0.138 -2.804 8.820 1.00 96.88 239 ALA A CA 1
ATOM 1846 C C . ALA A 1 239 ? -0.924 -2.336 9.834 1.00 96.88 239 ALA A C 1
ATOM 1848 O O . ALA A 1 239 ? -0.798 -1.242 10.384 1.00 96.88 239 ALA A O 1
ATOM 1849 N N . PHE A 1 240 ? -1.975 -3.129 10.081 1.00 97.88 240 PHE A N 1
ATOM 1850 C CA . PHE A 1 240 ? -3.164 -2.661 10.807 1.00 97.88 240 PHE A CA 1
ATOM 1851 C C . PHE A 1 240 ? -3.412 -3.355 12.149 1.00 97.88 240 PHE A C 1
ATOM 1853 O O . PHE A 1 240 ? -3.987 -2.725 13.030 1.00 97.88 240 PHE A O 1
ATOM 1860 N N . LEU A 1 241 ? -2.996 -4.608 12.357 1.00 96.69 241 LEU A N 1
ATOM 1861 C CA . LEU A 1 241 ? -3.224 -5.335 13.619 1.00 96.69 241 LEU A CA 1
ATOM 1862 C C . LEU A 1 241 ? -1.997 -5.313 14.534 1.00 96.69 241 LEU A C 1
ATOM 1864 O O . LEU A 1 241 ? -2.126 -5.037 15.731 1.00 96.69 241 LEU A O 1
ATOM 1868 N N . ALA A 1 242 ? -0.803 -5.539 13.983 1.00 94.00 242 ALA A N 1
ATOM 1869 C CA . ALA A 1 242 ? 0.448 -5.563 14.739 1.00 94.00 242 ALA A CA 1
ATOM 1870 C C . ALA A 1 242 ? 0.726 -4.274 15.544 1.00 94.00 242 ALA A C 1
ATOM 1872 O O . ALA A 1 242 ? 1.244 -4.377 16.656 1.00 94.00 242 ALA A O 1
ATOM 1873 N N . PRO A 1 243 ? 0.342 -3.061 15.095 1.00 93.75 243 PRO A N 1
ATOM 1874 C CA . PRO A 1 243 ? 0.536 -1.854 15.902 1.00 93.75 243 PRO A CA 1
ATOM 1875 C C . PRO A 1 243 ? -0.442 -1.720 17.082 1.00 93.75 243 PRO A C 1
ATOM 1877 O O . PRO A 1 243 ? -0.199 -0.926 17.990 1.00 93.75 243 PRO A O 1
ATOM 1880 N N . ILE A 1 244 ? -1.557 -2.463 17.083 1.00 94.62 244 ILE A N 1
ATOM 1881 C CA . ILE A 1 244 ? -2.695 -2.222 17.988 1.00 94.62 244 ILE A CA 1
ATOM 1882 C C . ILE A 1 244 ? -3.139 -3.436 18.810 1.00 94.62 244 ILE A C 1
ATOM 1884 O O . ILE A 1 244 ? -4.060 -3.295 19.611 1.00 94.62 244 ILE A O 1
ATOM 1888 N N . TYR A 1 245 ? -2.514 -4.608 18.662 1.00 92.00 245 TYR A N 1
ATOM 1889 C CA . TYR A 1 245 ? -2.921 -5.852 19.348 1.00 92.00 245 TYR A CA 1
ATOM 1890 C C . TYR A 1 245 ? -3.039 -5.728 20.882 1.00 92.00 245 TYR A C 1
ATOM 1892 O O . TYR A 1 245 ? -3.765 -6.483 21.529 1.00 92.00 245 TYR A O 1
ATOM 1900 N N . LYS A 1 246 ? -2.349 -4.747 21.481 1.00 92.06 246 LYS A N 1
ATOM 1901 C CA . LYS A 1 246 ? -2.398 -4.437 22.920 1.00 92.06 246 LYS A CA 1
ATOM 1902 C C . LYS A 1 246 ? -3.591 -3.581 23.353 1.00 92.06 246 LYS A C 1
ATOM 1904 O O . LYS A 1 246 ? -3.747 -3.349 24.553 1.00 92.06 246 LYS A O 1
ATOM 1909 N N . ARG A 1 247 ? -4.421 -3.086 22.429 1.00 94.50 247 ARG A N 1
ATOM 1910 C CA . ARG A 1 247 ? -5.642 -2.344 22.773 1.00 94.50 247 ARG A CA 1
ATOM 1911 C C . ARG A 1 247 ? -6.528 -3.213 23.669 1.00 94.50 247 ARG A C 1
ATOM 1913 O O . ARG A 1 247 ? -6.810 -4.369 23.360 1.00 94.50 247 ARG A O 1
ATOM 1920 N N . LYS A 1 248 ? -6.956 -2.668 24.812 1.00 94.06 248 LYS A N 1
ATOM 1921 C CA . LYS A 1 248 ? -7.737 -3.424 25.808 1.00 94.06 248 LYS A CA 1
ATOM 1922 C C . LYS A 1 248 ? -9.106 -3.844 25.271 1.00 94.06 248 LYS A C 1
ATOM 1924 O O . LYS A 1 248 ? -9.588 -4.909 25.627 1.00 94.06 248 LYS A O 1
ATOM 1929 N N . ASN A 1 249 ? -9.681 -3.031 24.390 1.00 96.00 249 ASN A N 1
ATOM 1930 C CA . ASN A 1 249 ? -10.987 -3.221 23.771 1.00 96.00 249 ASN A CA 1
ATOM 1931 C C . ASN A 1 249 ? -10.958 -4.049 22.468 1.00 96.00 249 ASN A C 1
ATOM 1933 O O . ASN A 1 249 ? -11.997 -4.199 21.828 1.00 96.00 249 ASN A O 1
ATOM 1937 N N . LEU A 1 250 ? -9.796 -4.591 22.074 1.00 97.06 250 LEU A N 1
ATOM 1938 C CA . LEU A 1 250 ? -9.623 -5.443 20.895 1.00 97.06 250 LEU A CA 1
ATOM 1939 C C . LEU A 1 250 ? -9.143 -6.838 21.304 1.00 97.06 250 LEU A C 1
ATOM 1941 O O . LEU A 1 250 ? -8.111 -6.988 21.961 1.00 97.06 250 LEU A O 1
ATOM 1945 N N . HIS A 1 251 ? -9.887 -7.867 20.909 1.00 96.94 251 HIS A N 1
ATOM 1946 C CA . HIS A 1 251 ? -9.509 -9.267 21.095 1.00 96.94 251 HIS A CA 1
ATOM 1947 C C . HIS A 1 251 ? -9.373 -9.941 19.727 1.00 96.94 251 HIS A C 1
ATOM 1949 O O . HIS A 1 251 ? -10.277 -9.841 18.903 1.00 96.94 251 HIS A O 1
ATOM 1955 N N . ILE A 1 252 ? -8.256 -10.633 19.492 1.00 96.69 252 ILE A N 1
ATOM 1956 C CA . ILE A 1 252 ? -7.971 -11.345 18.239 1.00 96.69 252 ILE A CA 1
ATOM 1957 C C . ILE A 1 252 ? -7.796 -12.828 18.563 1.00 96.69 252 ILE A C 1
ATOM 1959 O O . ILE A 1 252 ? -6.963 -13.198 19.395 1.00 96.69 252 ILE A O 1
ATOM 1963 N N . LEU A 1 253 ? -8.611 -13.672 17.934 1.00 95.75 253 LEU A N 1
ATOM 1964 C CA . LEU A 1 253 ? -8.602 -15.120 18.109 1.00 95.75 253 LEU A CA 1
ATOM 1965 C C . LEU A 1 253 ? -8.253 -15.765 16.770 1.00 95.75 253 LEU A C 1
ATOM 1967 O O . LEU A 1 253 ? -9.040 -15.712 15.828 1.00 95.75 253 LEU A O 1
ATOM 1971 N N . THR A 1 254 ? -7.075 -16.375 16.708 1.00 95.31 254 THR A N 1
ATOM 1972 C CA . THR A 1 254 ? -6.593 -17.182 15.582 1.00 95.31 254 THR A CA 1
ATOM 1973 C C . THR A 1 254 ? -7.080 -18.628 15.706 1.00 95.31 254 THR A C 1
ATOM 1975 O O . THR A 1 254 ? -7.677 -19.014 16.720 1.00 95.31 254 THR A O 1
ATOM 1978 N N . ASN A 1 255 ? -6.874 -19.433 14.659 1.00 94.12 255 ASN A N 1
ATOM 1979 C CA . ASN A 1 255 ? -7.295 -20.839 14.587 1.00 94.12 255 ASN A CA 1
ATOM 1980 C C . ASN A 1 255 ? -8.776 -21.058 14.964 1.00 94.12 255 ASN A C 1
ATOM 1982 O O . ASN A 1 255 ? -9.144 -22.035 15.622 1.00 94.12 255 ASN A O 1
ATOM 1986 N N . THR A 1 256 ? -9.628 -20.109 14.573 1.00 96.12 256 THR A N 1
ATOM 1987 C CA . THR A 1 256 ? -11.033 -20.022 14.964 1.00 96.12 256 THR A CA 1
ATOM 1988 C C . THR A 1 256 ? -11.929 -19.916 13.732 1.00 96.12 256 THR A C 1
ATOM 1990 O O . THR A 1 256 ? -12.012 -18.874 13.085 1.00 96.12 256 THR A O 1
ATOM 1993 N N . LEU A 1 257 ? -12.626 -21.005 13.401 1.00 97.50 257 LEU A N 1
ATOM 1994 C CA . LEU A 1 257 ? -13.519 -21.063 12.243 1.00 97.50 257 LEU A CA 1
ATOM 1995 C C . LEU A 1 257 ? -14.938 -20.660 12.642 1.00 97.50 257 LEU A C 1
ATOM 1997 O O . LEU A 1 257 ? -15.603 -21.380 13.385 1.00 97.50 257 LEU A O 1
ATOM 2001 N N . VAL A 1 258 ? -15.436 -19.540 12.124 1.00 98.56 258 VAL A N 1
ATOM 2002 C CA . VAL A 1 258 ? -16.852 -19.180 12.268 1.00 98.56 258 VAL A CA 1
ATOM 2003 C C . VAL A 1 258 ? -17.688 -20.055 11.341 1.00 98.56 258 VAL A C 1
ATOM 2005 O O . VAL A 1 258 ? -17.398 -20.172 10.156 1.00 98.56 258 VAL A O 1
ATOM 2008 N N . THR A 1 259 ? -18.725 -20.678 11.894 1.00 98.00 259 THR A N 1
ATOM 2009 C CA . THR A 1 259 ? -19.547 -21.676 11.191 1.00 98.00 259 THR A CA 1
ATOM 2010 C C . THR A 1 259 ? -20.964 -21.189 10.912 1.00 98.00 259 THR A C 1
ATOM 2012 O O . THR A 1 259 ? -21.604 -21.690 9.989 1.00 98.00 259 THR A O 1
ATOM 2015 N N . ARG A 1 260 ? -21.474 -20.230 11.701 1.00 97.38 260 ARG A N 1
ATOM 2016 C CA . ARG A 1 260 ? -22.837 -19.705 11.552 1.00 97.38 260 ARG A CA 1
ATOM 2017 C C . ARG A 1 260 ? -23.027 -18.350 12.242 1.00 97.38 260 ARG A C 1
ATOM 2019 O O . ARG A 1 260 ? -22.525 -18.144 13.347 1.00 97.38 260 ARG A O 1
ATOM 2026 N N . ILE A 1 261 ? -23.818 -17.467 11.637 1.00 98.75 261 ILE A N 1
ATOM 2027 C CA . ILE A 1 261 ? -24.375 -16.258 12.264 1.00 98.75 261 ILE A CA 1
ATOM 2028 C C . ILE A 1 261 ? -25.726 -16.610 12.899 1.00 98.75 261 ILE A C 1
ATOM 2030 O O . ILE A 1 261 ? -26.548 -17.304 12.303 1.00 98.75 261 ILE A O 1
ATOM 2034 N N . LEU A 1 262 ? -25.951 -16.159 14.131 1.00 98.44 262 LEU A N 1
ATOM 2035 C CA . LEU A 1 262 ? -27.156 -16.453 14.902 1.00 98.44 262 LEU A CA 1
ATOM 2036 C C . LEU A 1 262 ? -28.135 -15.281 14.809 1.00 98.44 262 LEU A C 1
ATOM 2038 O O . LEU A 1 262 ? -27.763 -14.147 15.114 1.00 98.44 262 LEU A O 1
ATOM 2042 N N . PHE A 1 263 ? -29.385 -15.570 14.448 1.00 98.38 263 PHE A N 1
ATOM 2043 C CA . PHE A 1 263 ? -30.448 -14.576 14.287 1.00 98.38 263 PHE A CA 1
ATOM 2044 C C . PHE A 1 263 ? -31.564 -14.757 15.316 1.00 98.38 263 PHE A C 1
ATOM 2046 O O . PHE A 1 263 ? -31.880 -15.880 15.715 1.00 98.38 263 PHE A O 1
ATOM 2053 N N . ASP A 1 264 ? -32.174 -13.646 15.724 1.00 96.81 264 ASP A N 1
ATOM 2054 C CA . ASP A 1 264 ? -33.424 -13.656 16.482 1.00 96.81 264 ASP A CA 1
ATOM 2055 C C . ASP A 1 264 ? -34.658 -13.824 15.570 1.00 96.81 264 ASP A C 1
ATOM 2057 O O . ASP A 1 264 ? -34.559 -14.015 14.355 1.00 96.81 264 ASP A O 1
ATOM 2061 N N . ARG A 1 265 ? -35.857 -13.755 16.163 1.00 94.88 265 ARG A N 1
ATOM 2062 C CA . ARG A 1 265 ? -37.129 -13.875 15.428 1.00 94.88 265 ARG A CA 1
ATOM 2063 C C . ARG A 1 265 ? -37.365 -12.731 14.432 1.00 94.88 265 ARG A C 1
ATOM 2065 O O . ARG A 1 265 ? -38.103 -12.926 13.473 1.00 94.88 265 ARG A O 1
ATOM 2072 N N . ASN A 1 266 ? -36.719 -11.583 14.634 1.00 96.00 266 ASN A N 1
ATOM 2073 C CA . ASN A 1 266 ? -36.832 -10.384 13.803 1.00 96.00 266 ASN A CA 1
ATOM 2074 C C . ASN A 1 266 ? -35.708 -10.298 12.757 1.00 96.00 266 ASN A C 1
ATOM 2076 O O . ASN A 1 266 ? -35.493 -9.237 12.175 1.00 96.00 266 ASN A O 1
ATOM 2080 N N . LYS A 1 267 ? -34.975 -11.398 12.523 1.00 97.12 267 LYS A N 1
ATOM 2081 C CA . LYS A 1 267 ? -33.841 -11.466 11.588 1.00 97.12 267 LYS A CA 1
ATOM 2082 C C . LYS A 1 267 ? -32.720 -10.468 11.921 1.00 97.12 267 LYS A C 1
ATOM 2084 O O . LYS A 1 267 ? -32.014 -9.999 11.028 1.00 97.12 267 LYS A O 1
ATOM 2089 N N . ARG A 1 268 ? -32.517 -10.154 13.206 1.00 98.06 268 ARG A N 1
ATOM 2090 C CA . ARG A 1 268 ? -31.355 -9.389 13.687 1.00 98.06 268 ARG A CA 1
ATOM 2091 C C . ARG A 1 268 ? -30.249 -10.349 14.103 1.00 98.06 268 ARG A C 1
ATOM 2093 O O . ARG A 1 268 ? -30.515 -11.307 14.830 1.00 98.06 268 ARG A O 1
ATOM 2100 N N . ALA A 1 269 ? -29.013 -10.102 13.673 1.00 98.31 269 ALA A N 1
ATOM 2101 C CA . ALA A 1 269 ? -27.873 -10.874 14.159 1.00 98.31 269 ALA A CA 1
ATOM 2102 C C . ALA A 1 269 ? -27.600 -10.564 15.641 1.00 98.31 269 ALA A C 1
ATOM 2104 O O . ALA A 1 269 ? -27.431 -9.405 16.024 1.00 98.31 269 ALA A O 1
ATOM 2105 N N . VAL A 1 270 ? -27.555 -11.612 16.469 1.00 98.25 270 VAL A N 1
ATOM 2106 C CA . VAL A 1 270 ? -27.384 -11.529 17.937 1.00 98.25 270 VAL A CA 1
ATOM 2107 C C . VAL A 1 270 ? -26.118 -12.225 18.440 1.00 98.25 270 VAL A C 1
ATOM 2109 O O . VAL A 1 270 ? -25.786 -12.163 19.626 1.00 98.25 270 VAL A O 1
ATOM 2112 N N . GLY A 1 271 ? -25.393 -12.908 17.557 1.00 98.06 271 GLY A N 1
ATOM 2113 C CA . GLY A 1 271 ? -24.166 -13.611 17.901 1.00 98.06 271 GLY A CA 1
ATOM 2114 C C . GLY A 1 271 ? -23.607 -14.425 16.745 1.00 98.06 271 GLY A C 1
ATOM 2115 O O . GLY A 1 271 ? -24.216 -14.520 15.680 1.00 98.06 271 GLY A O 1
ATOM 2116 N N . VAL A 1 272 ? -22.461 -15.056 16.979 1.00 98.56 272 VAL A N 1
ATOM 2117 C CA . VAL A 1 272 ? -21.855 -16.009 16.039 1.00 98.56 272 VAL A CA 1
ATOM 2118 C C . VAL A 1 272 ? -21.484 -17.307 16.748 1.00 98.56 272 VAL A C 1
ATOM 2120 O O . VAL A 1 272 ? -21.142 -17.314 17.934 1.00 98.56 272 VAL A O 1
ATOM 2123 N N . GLU A 1 273 ? -21.562 -18.411 16.011 1.00 98.50 273 GLU A N 1
ATOM 2124 C CA . GLU A 1 273 ? -21.095 -19.735 16.414 1.00 98.50 273 GLU A CA 1
ATOM 2125 C C . GLU A 1 273 ? -19.783 -20.058 15.695 1.00 98.50 273 GLU A C 1
ATOM 2127 O O . GLU A 1 273 ? -19.685 -19.953 14.469 1.00 98.50 273 GLU A O 1
ATOM 2132 N N . PHE A 1 274 ? -18.775 -20.480 16.452 1.00 97.62 274 PHE A N 1
ATOM 2133 C CA . PHE A 1 274 ? -17.444 -20.771 15.933 1.00 97.62 274 PHE A CA 1
ATOM 2134 C C . PHE A 1 274 ? -16.851 -22.031 16.557 1.00 97.62 274 PHE A C 1
ATOM 2136 O O . PHE A 1 274 ? -17.246 -22.455 17.644 1.00 97.62 274 PHE A O 1
ATOM 2143 N N . LEU A 1 275 ? -15.888 -22.622 15.861 1.00 96.44 275 LEU A N 1
ATOM 2144 C CA . LEU A 1 275 ? -15.092 -23.741 16.329 1.00 96.44 275 LEU A CA 1
ATOM 2145 C C . LEU A 1 275 ? -13.677 -23.263 16.652 1.00 96.44 275 LEU A C 1
ATOM 2147 O O . LEU A 1 275 ? -13.019 -22.659 15.807 1.00 96.44 275 LEU A O 1
ATOM 2151 N N . ARG A 1 276 ? -13.207 -23.571 17.861 1.00 91.50 276 ARG A N 1
ATOM 2152 C CA . ARG A 1 276 ? -11.827 -23.334 18.299 1.00 91.50 276 ARG A CA 1
ATOM 2153 C C . ARG A 1 276 ? -11.373 -24.521 19.141 1.00 91.50 276 ARG A C 1
ATOM 2155 O O . ARG A 1 276 ? -12.123 -24.969 20.008 1.00 91.50 276 ARG A O 1
ATOM 2162 N N . ASN A 1 277 ? -10.178 -25.046 18.875 1.00 87.31 277 ASN A N 1
ATOM 2163 C CA . ASN A 1 277 ? -9.612 -26.216 19.567 1.00 87.31 277 ASN A CA 1
ATOM 2164 C C . ASN A 1 277 ? -10.567 -27.430 19.584 1.00 87.31 277 ASN A C 1
ATOM 2166 O O . ASN A 1 277 ? -10.727 -28.086 20.604 1.00 87.31 277 ASN A O 1
ATOM 2170 N N . GLY A 1 278 ? -11.282 -27.677 18.479 1.00 87.50 278 GLY A N 1
ATOM 2171 C CA . GLY A 1 278 ? -12.257 -28.773 18.372 1.00 87.50 278 GLY A CA 1
ATOM 2172 C C . GLY A 1 278 ? -13.577 -28.557 19.126 1.00 87.50 278 GLY A C 1
ATOM 2173 O O . GLY A 1 278 ? -14.481 -29.382 19.017 1.00 87.50 278 GLY A O 1
ATOM 2174 N N . HIS A 1 279 ? -13.744 -27.439 19.838 1.00 92.69 279 HIS A N 1
ATOM 2175 C CA . HIS A 1 279 ? -14.951 -27.144 20.603 1.00 92.69 279 HIS A CA 1
ATOM 2176 C C . HIS A 1 279 ? -15.793 -26.056 19.948 1.00 92.69 279 HIS A C 1
ATOM 2178 O O . HIS A 1 279 ? -15.305 -24.983 19.585 1.00 92.69 279 HIS A O 1
ATOM 2184 N N . LYS A 1 280 ? -17.097 -26.322 19.847 1.00 95.88 280 LYS A N 1
ATOM 2185 C CA . LYS A 1 280 ? -18.086 -25.352 19.383 1.00 95.88 280 LYS A CA 1
ATOM 2186 C C . LYS A 1 280 ? -18.387 -24.353 20.500 1.00 95.88 280 LYS A C 1
ATOM 2188 O O . LYS A 1 280 ? -18.712 -24.735 21.623 1.00 95.88 280 LYS A O 1
ATOM 2193 N N . ARG A 1 281 ? -18.268 -23.066 20.194 1.00 95.94 281 ARG A N 1
ATOM 2194 C CA . ARG A 1 281 ? -18.459 -21.942 21.115 1.00 95.94 281 ARG A CA 1
ATOM 2195 C C . ARG A 1 281 ? -19.358 -20.891 20.466 1.00 95.94 281 ARG A C 1
ATOM 2197 O O . ARG A 1 281 ? -19.585 -20.901 19.256 1.00 95.94 281 ARG A O 1
ATOM 2204 N N . ARG A 1 282 ? -19.888 -19.986 21.286 1.00 97.38 282 ARG A N 1
ATOM 2205 C CA . ARG A 1 282 ? -20.732 -18.870 20.848 1.00 97.38 282 ARG A CA 1
ATOM 2206 C C . ARG A 1 282 ? -20.308 -17.589 21.541 1.00 97.38 282 ARG A C 1
ATOM 2208 O O . ARG A 1 282 ? -19.861 -17.629 22.685 1.00 97.38 282 ARG A O 1
ATOM 2215 N N . VAL A 1 283 ? -20.509 -16.468 20.864 1.00 97.94 283 VAL A N 1
ATOM 2216 C CA . VAL A 1 283 ? -20.323 -15.128 21.429 1.00 97.94 283 VAL A CA 1
ATOM 2217 C C . VAL A 1 283 ? -21.478 -14.230 21.007 1.00 97.94 283 VAL A C 1
ATOM 2219 O O . VAL A 1 283 ? -21.964 -14.333 19.878 1.00 97.94 283 VAL A O 1
ATOM 2222 N N . LYS A 1 284 ? -21.952 -13.388 21.928 1.00 98.38 284 LYS A N 1
ATOM 2223 C CA . LYS A 1 284 ? -23.045 -12.445 21.664 1.00 98.38 284 LYS A CA 1
ATOM 2224 C C . LYS A 1 284 ? -22.525 -11.187 20.971 1.00 98.38 284 LYS A C 1
ATOM 2226 O O . LYS A 1 284 ? -21.424 -10.723 21.264 1.00 98.38 284 LYS A O 1
ATOM 2231 N N . VAL A 1 285 ? -23.353 -10.613 20.107 1.00 98.00 285 VAL A N 1
ATOM 2232 C CA . VAL A 1 285 ? -23.075 -9.370 19.374 1.00 98.00 285 VAL A CA 1
ATOM 2233 C C . VAL A 1 285 ? -24.126 -8.337 19.764 1.00 98.00 285 VAL A C 1
ATOM 2235 O O . VAL A 1 285 ? -25.317 -8.641 19.736 1.00 98.00 285 VAL A O 1
ATOM 2238 N N . LYS A 1 286 ? -23.696 -7.131 20.151 1.00 96.75 286 LYS A N 1
ATOM 2239 C CA . LYS A 1 286 ? -24.594 -6.039 20.560 1.00 96.75 286 LYS A CA 1
ATOM 2240 C C . LYS A 1 286 ? -24.966 -5.123 19.396 1.00 96.75 286 LYS A C 1
ATOM 2242 O O . LYS A 1 286 ? -26.115 -4.696 19.328 1.00 96.75 286 LYS A O 1
ATOM 2247 N N . LYS A 1 287 ? -24.008 -4.816 18.510 1.00 96.06 287 LYS A N 1
ATOM 2248 C CA . LYS A 1 287 ? -24.205 -3.914 17.369 1.00 96.06 287 LYS A CA 1
ATOM 2249 C C . LYS A 1 287 ? -24.206 -4.687 16.060 1.00 96.06 287 LYS A C 1
ATOM 2251 O O . LYS A 1 287 ? -25.288 -4.973 15.573 1.00 96.06 287 LYS A O 1
ATOM 2256 N N . GLU A 1 288 ? -23.052 -5.067 15.511 1.00 98.12 288 GLU A N 1
ATOM 2257 C CA . GLU A 1 288 ? -22.986 -5.663 14.166 1.00 98.12 288 GLU A CA 1
ATOM 2258 C C . GLU A 1 288 ? -22.002 -6.838 14.056 1.00 98.12 288 GLU A C 1
ATOM 2260 O O . GLU A 1 288 ? -20.930 -6.852 14.670 1.00 98.12 288 GLU A O 1
ATOM 2265 N N . VAL A 1 289 ? -22.367 -7.826 13.235 1.00 98.88 289 VAL A N 1
ATOM 2266 C CA . VAL A 1 289 ? -21.453 -8.839 12.698 1.00 98.88 289 VAL A CA 1
ATOM 2267 C C . VAL A 1 289 ? -20.907 -8.325 11.372 1.00 98.88 289 VAL A C 1
ATOM 2269 O O . VAL A 1 289 ? -21.666 -8.032 10.451 1.00 98.88 289 VAL A O 1
ATOM 2272 N N . ILE A 1 290 ? -19.586 -8.245 11.264 1.00 98.88 290 ILE A N 1
ATOM 2273 C CA . ILE A 1 290 ? -18.899 -7.774 10.063 1.00 98.88 290 ILE A CA 1
ATOM 2274 C C . ILE A 1 290 ? -18.212 -8.971 9.419 1.00 98.88 290 ILE A C 1
ATOM 2276 O O . ILE A 1 290 ? -17.271 -9.538 9.971 1.00 98.88 290 ILE A O 1
ATOM 2280 N N . VAL A 1 291 ? -18.703 -9.382 8.258 1.00 98.94 291 VAL A N 1
ATOM 2281 C CA . VAL A 1 291 ? -18.172 -10.512 7.504 1.00 98.94 291 VAL A CA 1
ATOM 2282 C C . VAL A 1 291 ? -17.075 -10.006 6.567 1.00 98.94 291 VAL A C 1
ATOM 2284 O O . VAL A 1 291 ? -17.347 -9.288 5.611 1.00 98.94 291 VAL A O 1
ATOM 2287 N N . SER A 1 292 ? -15.834 -10.390 6.849 1.00 98.75 292 SER A N 1
ATOM 2288 C CA . SER A 1 292 ? -14.628 -10.062 6.076 1.00 98.75 292 SER A CA 1
ATOM 2289 C C . SER A 1 292 ? -13.815 -11.331 5.780 1.00 98.75 292 SER A C 1
ATOM 2291 O O . SER A 1 292 ? -12.580 -11.319 5.766 1.00 98.75 292 SER A O 1
ATOM 2293 N N . ALA A 1 293 ? -14.512 -12.453 5.578 1.00 98.31 293 ALA A N 1
ATOM 2294 C CA . ALA A 1 293 ? -13.918 -13.773 5.389 1.00 98.31 293 ALA A CA 1
ATOM 2295 C C . ALA A 1 293 ? -13.380 -13.976 3.957 1.00 98.31 293 ALA A C 1
ATOM 2297 O O . ALA A 1 293 ? -12.740 -14.986 3.659 1.00 98.31 293 ALA A O 1
ATOM 2298 N N . GLY A 1 294 ? -13.588 -12.997 3.074 1.00 97.19 294 GLY A N 1
ATOM 2299 C CA . GLY A 1 294 ? -13.137 -13.009 1.693 1.00 97.19 294 GLY A CA 1
ATOM 2300 C C . GLY A 1 294 ? -14.116 -13.700 0.750 1.00 97.19 294 GLY A C 1
ATOM 2301 O O . GLY A 1 294 ? -15.102 -14.315 1.147 1.00 97.19 294 GLY A O 1
ATOM 2302 N N . VAL A 1 295 ? -13.802 -13.628 -0.541 1.00 97.19 295 VAL A N 1
ATOM 2303 C CA . VAL A 1 295 ? -14.743 -13.913 -1.641 1.00 97.19 295 VAL A CA 1
ATOM 2304 C C . VAL A 1 295 ? -15.267 -15.344 -1.685 1.00 97.19 295 VAL A C 1
ATOM 2306 O O . VAL A 1 295 ? -16.326 -15.603 -2.234 1.00 97.19 295 VAL A O 1
ATOM 2309 N N . VAL A 1 296 ? -14.567 -16.290 -1.065 1.00 98.44 296 VAL A N 1
ATOM 2310 C CA . VAL A 1 296 ? -15.050 -17.672 -0.967 1.00 98.44 296 VAL A CA 1
ATOM 2311 C C . VAL A 1 296 ? -15.834 -17.897 0.325 1.00 98.44 296 VAL A C 1
ATOM 2313 O O . VAL A 1 296 ? -16.928 -18.458 0.310 1.00 98.44 296 VAL A O 1
ATOM 2316 N N . ASN A 1 297 ? -15.301 -17.434 1.454 1.00 98.56 297 ASN A N 1
ATOM 2317 C CA . ASN A 1 297 ? -15.805 -17.838 2.763 1.00 98.56 297 ASN A CA 1
ATOM 2318 C C . ASN A 1 297 ? -16.949 -16.945 3.251 1.00 98.56 297 ASN A C 1
ATOM 2320 O O . ASN A 1 297 ? -17.795 -17.416 4.005 1.00 98.56 297 ASN A O 1
ATOM 2324 N N . SER A 1 298 ? -17.013 -15.686 2.815 1.00 98.81 298 SER A N 1
ATOM 2325 C CA . SER A 1 298 ? -18.121 -14.776 3.123 1.00 98.81 298 SER A CA 1
ATOM 2326 C C . SER A 1 298 ? -19.459 -15.289 2.575 1.00 98.81 298 SER A C 1
ATOM 2328 O O . SER A 1 298 ? -20.370 -15.493 3.381 1.00 98.81 298 SER A O 1
ATOM 2330 N N . PRO A 1 299 ? -19.608 -15.602 1.269 1.00 98.75 299 PRO A N 1
ATOM 2331 C CA . PRO A 1 299 ? -20.855 -16.180 0.762 1.00 98.75 299 PRO A CA 1
ATOM 2332 C C . PRO A 1 299 ? -21.130 -17.577 1.340 1.00 98.75 299 PRO A C 1
ATOM 2334 O O . PRO A 1 299 ? -22.285 -17.905 1.604 1.00 98.75 299 PRO A O 1
ATOM 2337 N N . GLN A 1 300 ? -20.096 -18.390 1.599 1.00 98.75 300 GLN A N 1
ATOM 2338 C CA . GLN A 1 300 ? -20.263 -19.685 2.267 1.00 98.75 300 GLN A CA 1
ATOM 2339 C C . GLN A 1 300 ? -20.872 -19.519 3.666 1.00 98.75 300 GLN A C 1
ATOM 2341 O O . GLN A 1 300 ? -21.852 -20.188 3.988 1.00 98.75 300 GLN A O 1
ATOM 2346 N N . LEU A 1 301 ? -20.337 -18.607 4.482 1.00 98.88 301 LEU A N 1
ATOM 2347 C CA . LEU A 1 301 ? -20.849 -18.334 5.823 1.00 98.88 301 LEU A CA 1
ATOM 2348 C C . LEU A 1 301 ? -22.285 -17.803 5.788 1.00 98.88 301 LEU A C 1
ATOM 2350 O O . LEU A 1 301 ? -23.107 -18.240 6.595 1.00 98.88 301 LEU A O 1
ATOM 2354 N N . LEU A 1 302 ? -22.601 -16.888 4.867 1.00 98.88 302 LEU A N 1
ATOM 2355 C CA . LEU A 1 302 ? -23.964 -16.378 4.697 1.00 98.88 302 LEU A CA 1
ATOM 2356 C C . LEU A 1 302 ? -24.937 -17.515 4.354 1.00 98.88 302 LEU A C 1
ATOM 2358 O O . LEU A 1 302 ? -25.940 -17.679 5.053 1.00 98.88 302 LEU A O 1
ATOM 2362 N N . MET A 1 303 ? -24.595 -18.369 3.383 1.00 98.88 303 MET A N 1
ATOM 2363 C CA . MET A 1 303 ? -25.429 -19.512 2.998 1.00 98.88 303 MET A CA 1
ATOM 2364 C C . MET A 1 303 ? -25.610 -20.514 4.146 1.00 98.88 303 MET A C 1
ATOM 2366 O O . MET A 1 303 ? -26.736 -20.911 4.438 1.00 98.88 303 MET A O 1
ATOM 2370 N N . LEU A 1 304 ? -24.543 -20.865 4.875 1.00 98.75 304 LEU A N 1
ATOM 2371 C CA . LEU A 1 304 ? -24.612 -21.738 6.064 1.00 98.75 304 LEU A CA 1
ATOM 2372 C C . LEU A 1 304 ? -25.423 -21.132 7.223 1.00 98.75 304 LEU A C 1
ATOM 2374 O O . LEU A 1 304 ? -25.865 -21.849 8.131 1.00 98.75 304 LEU A O 1
ATOM 2378 N N . SER A 1 305 ? -25.623 -19.814 7.188 1.00 98.75 305 SER A N 1
ATOM 2379 C CA . SER A 1 305 ? -26.454 -19.053 8.122 1.00 98.75 305 SER A CA 1
ATOM 2380 C C . SER A 1 305 ? -27.884 -18.839 7.620 1.00 98.75 305 SER A C 1
ATOM 2382 O O . SER A 1 305 ? -28.658 -18.168 8.295 1.00 98.75 305 SER A O 1
ATOM 2384 N N . GLY A 1 306 ? -28.257 -19.423 6.476 1.00 98.44 306 GLY A N 1
ATOM 2385 C CA . GLY A 1 306 ? -29.599 -19.329 5.903 1.00 98.44 306 GLY A CA 1
ATOM 2386 C C . GLY A 1 306 ? -29.834 -18.100 5.018 1.00 98.44 306 GLY A C 1
ATOM 2387 O O . GLY A 1 306 ? -30.985 -17.771 4.752 1.00 98.44 306 GLY A O 1
ATOM 2388 N N . ILE A 1 307 ? -28.786 -17.403 4.573 1.00 98.81 307 ILE A N 1
ATOM 2389 C CA . ILE A 1 307 ? -28.881 -16.249 3.666 1.00 98.81 307 ILE A CA 1
ATOM 2390 C C . ILE A 1 307 ? -28.270 -16.634 2.317 1.00 98.81 307 ILE A C 1
ATOM 2392 O O . ILE A 1 307 ? -27.057 -16.802 2.210 1.00 98.81 307 ILE A O 1
ATOM 2396 N N . GLY A 1 308 ? -29.097 -16.782 1.286 1.00 98.50 308 GLY A N 1
ATOM 2397 C CA . GLY A 1 308 ? -28.650 -17.201 -0.043 1.00 98.50 308 GLY A CA 1
ATOM 2398 C C . GLY A 1 308 ? -29.776 -17.798 -0.884 1.00 98.50 308 GLY A C 1
ATOM 2399 O O . GLY A 1 308 ? -30.930 -17.712 -0.464 1.00 98.50 308 GLY A O 1
ATOM 2400 N N . PRO A 1 309 ? -29.465 -18.410 -2.044 1.00 98.62 309 PRO A N 1
ATOM 2401 C CA . PRO A 1 309 ? -30.492 -18.869 -2.974 1.00 98.62 309 PRO A CA 1
ATOM 2402 C C . PRO A 1 309 ? -31.376 -19.936 -2.326 1.00 98.62 309 PRO A C 1
ATOM 2404 O O . PRO A 1 309 ? -30.898 -21.021 -1.981 1.00 98.62 309 PRO A O 1
ATOM 2407 N N . LYS A 1 310 ? -32.666 -19.636 -2.149 1.00 98.44 310 LYS A N 1
ATOM 2408 C CA . LYS A 1 310 ? -33.591 -20.443 -1.339 1.00 98.44 310 LYS A CA 1
ATOM 2409 C C . LYS A 1 310 ? -33.618 -21.916 -1.745 1.00 98.44 310 LYS A C 1
ATOM 2411 O O . LYS A 1 310 ? -33.456 -22.784 -0.889 1.00 98.44 310 LYS A O 1
ATOM 2416 N N . SER A 1 311 ? -33.759 -22.193 -3.040 1.00 98.25 311 SER A N 1
ATOM 2417 C CA . SER A 1 311 ? -33.807 -23.560 -3.576 1.00 98.25 311 SER A CA 1
ATOM 2418 C C . SER A 1 311 ? -32.523 -24.348 -3.292 1.00 98.25 311 SER A C 1
ATOM 2420 O O . SER A 1 311 ? -32.579 -25.523 -2.928 1.00 98.25 311 SER A O 1
ATOM 2422 N N . HIS A 1 312 ? -31.360 -23.693 -3.385 1.00 98.50 312 HIS A N 1
ATOM 2423 C CA . HIS A 1 312 ? -30.065 -24.298 -3.066 1.00 98.50 312 HIS A CA 1
ATOM 2424 C C . HIS A 1 312 ? -29.960 -24.637 -1.576 1.00 98.50 312 HIS A C 1
ATOM 2426 O O . HIS A 1 312 ? -29.579 -25.752 -1.219 1.00 98.50 312 HIS A O 1
ATOM 2432 N N . LEU A 1 313 ? -30.349 -23.708 -0.698 1.00 98.75 313 LEU A N 1
ATOM 2433 C CA . LEU A 1 313 ? -30.325 -23.920 0.753 1.00 98.75 313 LEU A CA 1
ATOM 2434 C C . LEU A 1 313 ? -31.253 -25.063 1.187 1.00 98.75 313 LEU A C 1
ATOM 2436 O O . LEU A 1 313 ? -30.839 -25.932 1.959 1.00 98.75 313 LEU A O 1
ATOM 2440 N N . GLU A 1 314 ? -32.474 -25.105 0.650 1.00 98.50 314 GLU A N 1
ATOM 2441 C CA . GLU A 1 314 ? -33.453 -26.163 0.929 1.00 98.50 314 GLU A CA 1
ATOM 2442 C C . GLU A 1 314 ? -32.949 -27.538 0.472 1.00 98.50 314 GLU A C 1
ATOM 2444 O O . GLU A 1 314 ? -33.080 -28.511 1.219 1.00 98.50 314 GLU A O 1
ATOM 2449 N N . SER A 1 315 ? -32.282 -27.615 -0.689 1.00 98.31 315 SER A N 1
ATOM 2450 C CA . SER A 1 315 ? -31.683 -28.863 -1.191 1.00 98.31 315 SER A CA 1
ATOM 2451 C C . SER A 1 315 ? -30.626 -29.454 -0.245 1.00 98.31 315 SER A C 1
ATOM 2453 O O . SER A 1 315 ? -30.456 -30.671 -0.174 1.00 98.31 315 SER A O 1
ATOM 2455 N N . LEU A 1 316 ? -29.965 -28.600 0.546 1.00 98.44 316 LEU A N 1
ATOM 2456 C CA . LEU A 1 316 ? -28.964 -28.975 1.548 1.00 98.44 316 LEU A CA 1
ATOM 2457 C C . LEU A 1 316 ? -29.530 -29.027 2.975 1.00 98.44 316 LEU A C 1
ATOM 2459 O O . LEU A 1 316 ? -28.767 -29.137 3.935 1.00 98.44 316 LEU A O 1
ATOM 2463 N N . LYS A 1 317 ? -30.860 -28.955 3.129 1.00 98.12 317 LYS A N 1
ATOM 2464 C CA . LYS A 1 317 ? -31.568 -28.958 4.423 1.00 98.12 317 LYS A CA 1
ATOM 2465 C C . LYS A 1 317 ? -31.156 -27.803 5.349 1.00 98.12 317 LYS A C 1
ATOM 2467 O O . LYS A 1 317 ? -31.231 -27.919 6.573 1.00 98.12 317 LYS A O 1
ATOM 2472 N N . ILE A 1 318 ? -30.743 -26.673 4.778 1.00 98.38 318 ILE A N 1
ATOM 2473 C CA . ILE A 1 318 ? -30.478 -25.430 5.507 1.00 98.38 318 ILE A CA 1
ATOM 2474 C C . ILE A 1 318 ? -31.752 -24.588 5.470 1.00 98.38 318 ILE A C 1
ATOM 2476 O O . ILE A 1 318 ? -32.273 -24.295 4.399 1.00 98.38 318 ILE A O 1
ATOM 2480 N N . LYS A 1 319 ? -32.257 -24.179 6.638 1.00 97.50 319 LYS A N 1
ATOM 2481 C CA . LYS A 1 319 ? -33.460 -23.342 6.729 1.00 97.50 319 LYS A CA 1
ATOM 2482 C C . LYS A 1 319 ? -33.186 -21.939 6.153 1.00 97.50 319 LYS A C 1
ATOM 2484 O O . LYS A 1 319 ? -32.374 -21.223 6.745 1.00 97.50 319 LYS A O 1
ATOM 2489 N N . PRO A 1 320 ? -33.882 -21.507 5.085 1.00 98.06 320 PRO A N 1
ATOM 2490 C CA . PRO A 1 320 ? -33.727 -20.156 4.551 1.00 98.06 320 PRO A CA 1
ATOM 2491 C C . PRO A 1 320 ? -34.285 -19.098 5.518 1.00 98.06 320 PRO A C 1
ATOM 2493 O O . PRO A 1 320 ? -35.376 -19.249 6.072 1.00 98.06 320 PRO A O 1
ATOM 2496 N N . ILE A 1 321 ? -33.536 -18.015 5.710 1.00 98.00 321 ILE A N 1
ATOM 2497 C CA . ILE A 1 321 ? -33.916 -16.801 6.450 1.00 98.00 321 ILE A CA 1
ATOM 2498 C C . ILE A 1 321 ? -34.237 -15.677 5.460 1.00 98.00 321 ILE A C 1
ATOM 2500 O O . ILE A 1 321 ? -35.252 -14.984 5.612 1.00 98.00 321 ILE A O 1
ATOM 2504 N N . VAL A 1 322 ? -33.381 -15.508 4.450 1.00 97.69 322 VAL A N 1
ATOM 2505 C CA . VAL A 1 322 ? -33.557 -14.558 3.348 1.00 97.69 322 VAL A CA 1
ATOM 2506 C C . VAL A 1 322 ? -33.098 -15.221 2.055 1.00 97.69 322 VAL A C 1
ATOM 2508 O O . VAL A 1 322 ? -32.023 -15.819 2.017 1.00 97.69 322 VAL A O 1
ATOM 2511 N N . ASP A 1 323 ? -33.922 -15.099 1.019 1.00 98.44 323 ASP A N 1
ATOM 2512 C CA . ASP A 1 323 ? -33.579 -15.493 -0.344 1.00 98.44 323 ASP A CA 1
ATOM 2513 C C . ASP A 1 323 ? -32.804 -14.352 -1.012 1.00 98.44 323 ASP A C 1
ATOM 2515 O O . ASP A 1 323 ? -33.339 -13.256 -1.181 1.00 98.44 323 ASP A O 1
ATOM 2519 N N . LEU A 1 324 ? -31.526 -14.582 -1.308 1.00 98.25 324 LEU A N 1
ATOM 2520 C CA . LEU A 1 324 ? -30.627 -13.618 -1.948 1.00 98.25 324 LEU A CA 1
ATOM 2521 C C . LEU A 1 324 ? -29.698 -14.343 -2.928 1.00 98.25 324 LEU A C 1
ATOM 2523 O O . LEU A 1 324 ? -29.343 -15.494 -2.669 1.00 98.25 324 LEU A O 1
ATOM 2527 N N . PRO A 1 325 ? -29.195 -13.674 -3.980 1.00 98.44 325 PRO A N 1
ATOM 2528 C CA . PRO A 1 325 ? -28.280 -14.257 -4.969 1.00 98.44 325 PRO A CA 1
ATOM 2529 C C . PRO A 1 325 ? -26.836 -14.407 -4.436 1.00 98.44 325 PRO A C 1
ATOM 2531 O O . PRO A 1 325 ? -25.853 -14.083 -5.098 1.00 98.44 325 PRO A O 1
ATOM 2534 N N . VAL A 1 326 ? -26.677 -14.872 -3.192 1.00 98.88 326 VAL A N 1
ATOM 2535 C CA . VAL A 1 326 ? -25.365 -15.086 -2.566 1.00 98.88 326 VAL A CA 1
ATOM 2536 C C . VAL A 1 326 ? -24.591 -16.155 -3.330 1.00 98.88 326 VAL A C 1
ATOM 2538 O O . VAL A 1 326 ? -25.073 -17.267 -3.543 1.00 98.88 326 VAL A O 1
ATOM 2541 N N . GLY A 1 327 ? -23.355 -15.825 -3.693 1.00 98.56 327 GLY A N 1
ATOM 2542 C CA . GLY A 1 327 ? -22.482 -16.669 -4.497 1.00 98.56 327 GLY A CA 1
ATOM 2543 C C . GLY A 1 327 ? -22.622 -16.453 -6.004 1.00 98.56 327 GLY A C 1
ATOM 2544 O O . GLY A 1 327 ? -21.821 -17.018 -6.743 1.00 98.56 327 GLY A O 1
ATOM 2545 N N . ASP A 1 328 ? -23.575 -15.650 -6.476 1.00 98.56 328 ASP A N 1
ATOM 2546 C CA . ASP A 1 328 ? -23.657 -15.260 -7.892 1.00 98.56 328 ASP A CA 1
ATOM 2547 C C . ASP A 1 328 ? -22.660 -14.153 -8.226 1.00 98.56 328 ASP A C 1
ATOM 2549 O O . ASP A 1 328 ? -21.979 -13.634 -7.345 1.00 98.56 328 ASP A O 1
ATOM 2553 N N . ASN A 1 329 ? -22.542 -13.804 -9.511 1.00 98.19 329 ASN A N 1
ATOM 2554 C CA . ASN A 1 329 ? -21.613 -12.776 -9.990 1.00 98.19 329 ASN A CA 1
ATOM 2555 C C . ASN A 1 329 ? -20.141 -13.067 -9.619 1.00 98.19 329 ASN A C 1
ATOM 2557 O O . ASN A 1 329 ? -19.330 -12.149 -9.532 1.00 98.19 329 ASN A O 1
ATOM 2561 N N . LEU A 1 330 ? -19.762 -14.336 -9.428 1.00 98.50 330 LEU A N 1
ATOM 2562 C CA . LEU A 1 330 ? -18.367 -14.720 -9.209 1.00 98.50 330 LEU A CA 1
ATOM 2563 C C . LEU A 1 330 ? -17.568 -14.420 -10.478 1.00 98.50 330 LEU A C 1
ATOM 2565 O O . LEU A 1 330 ? -17.876 -14.947 -11.544 1.00 98.50 330 LEU A O 1
ATOM 2569 N N . HIS A 1 331 ? -16.528 -13.608 -10.368 1.00 96.56 331 HIS A N 1
ATOM 2570 C CA . HIS A 1 331 ? -15.589 -13.382 -11.462 1.00 96.56 331 HIS A CA 1
ATOM 2571 C C . HIS A 1 331 ? -14.199 -13.056 -10.921 1.00 96.56 331 HIS A C 1
ATOM 2573 O O . HIS A 1 331 ? -14.005 -12.822 -9.730 1.00 96.56 331 HIS A O 1
ATOM 2579 N N . ASP A 1 332 ? -13.215 -13.129 -11.800 1.00 97.25 332 ASP A N 1
ATOM 2580 C CA . ASP A 1 332 ? -11.789 -13.013 -11.512 1.00 97.25 332 ASP A CA 1
ATOM 2581 C C . ASP A 1 332 ? -11.092 -12.549 -12.789 1.00 97.25 332 ASP A C 1
ATOM 2583 O O . ASP A 1 332 ? -11.672 -12.662 -13.862 1.00 97.25 332 ASP A O 1
ATOM 2587 N N . HIS A 1 333 ? -9.850 -12.088 -12.700 1.00 97.88 333 HIS A N 1
ATOM 2588 C CA . HIS A 1 333 ? -9.031 -11.840 -13.880 1.00 97.88 333 HIS A CA 1
ATOM 2589 C C . HIS A 1 333 ? -8.446 -13.156 -14.423 1.00 97.88 333 HIS A C 1
ATOM 2591 O O . HIS A 1 333 ? -7.508 -13.698 -13.811 1.00 97.88 333 HIS A O 1
ATOM 2597 N N . PRO A 1 334 ? -8.940 -13.692 -15.560 1.00 96.69 334 PRO A N 1
ATOM 2598 C CA . PRO A 1 334 ? -8.271 -14.804 -16.205 1.00 96.69 334 PRO A CA 1
ATOM 2599 C C . PRO A 1 334 ? -6.931 -14.339 -16.778 1.00 96.69 334 PRO A C 1
ATOM 2601 O O . PRO A 1 334 ? -6.755 -13.204 -17.224 1.00 96.69 334 PRO A O 1
ATOM 2604 N N . ARG A 1 335 ? -5.967 -15.248 -16.741 1.00 94.06 335 ARG A N 1
ATOM 2605 C CA . ARG A 1 335 ? -4.598 -15.059 -17.203 1.00 94.06 335 ARG A CA 1
ATOM 2606 C C . ARG A 1 335 ? -4.250 -16.151 -18.205 1.00 94.06 335 ARG A C 1
ATOM 2608 O O . ARG A 1 335 ? -4.560 -17.316 -17.965 1.00 94.06 335 ARG A O 1
ATOM 2615 N N . ALA A 1 336 ? -3.526 -15.810 -19.264 1.00 90.94 336 ALA A N 1
ATOM 2616 C CA . ALA A 1 336 ? -2.947 -16.787 -20.185 1.00 90.94 336 ALA A CA 1
ATOM 2617 C C . ALA A 1 336 ? -1.480 -17.095 -19.816 1.00 90.94 336 ALA A C 1
ATOM 2619 O O . ALA A 1 336 ? -0.659 -16.184 -19.731 1.00 90.94 336 ALA A O 1
ATOM 2620 N N . TYR A 1 337 ? -1.126 -18.376 -19.625 1.00 79.81 337 TYR A N 1
ATOM 2621 C CA . TYR A 1 337 ? 0.258 -18.840 -19.370 1.00 79.81 337 TYR A CA 1
ATOM 2622 C C . TYR A 1 337 ? 1.014 -19.253 -20.643 1.00 79.81 337 TYR A C 1
ATOM 2624 O O . TYR A 1 337 ? 1.918 -20.082 -20.582 1.00 79.81 337 TYR A O 1
ATOM 2632 N N . GLY A 1 338 ? 0.650 -18.714 -21.805 1.00 81.62 338 GLY A N 1
ATOM 2633 C CA . GLY A 1 338 ? 1.178 -19.162 -23.099 1.00 81.62 338 GLY A CA 1
ATOM 2634 C C . GLY A 1 338 ? 2.367 -18.382 -23.658 1.00 81.62 338 GLY A C 1
ATOM 2635 O O . GLY A 1 338 ? 2.992 -18.853 -24.600 1.00 81.62 338 GLY A O 1
ATOM 2636 N N . VAL A 1 339 ? 2.686 -17.208 -23.110 1.00 93.81 339 VAL A N 1
ATOM 2637 C CA . VAL A 1 339 ? 3.663 -16.288 -23.713 1.00 93.81 339 VAL A CA 1
ATOM 2638 C C . VAL A 1 339 ? 5.021 -16.422 -23.020 1.00 93.81 339 VAL A C 1
ATOM 2640 O O . VAL A 1 339 ? 5.212 -15.911 -21.912 1.00 93.81 339 VAL A O 1
ATOM 2643 N N . HIS A 1 340 ? 5.959 -17.116 -23.672 1.00 94.38 340 HIS A N 1
ATOM 2644 C CA . HIS A 1 340 ? 7.300 -17.414 -23.151 1.00 94.38 340 HIS A CA 1
ATOM 2645 C C . HIS A 1 340 ? 8.386 -17.030 -24.142 1.00 94.38 340 HIS A C 1
ATOM 2647 O O . HIS A 1 340 ? 8.228 -17.209 -25.351 1.00 94.38 340 HIS A O 1
ATOM 2653 N N . PHE A 1 341 ? 9.508 -16.564 -23.599 1.00 94.88 341 PHE A N 1
ATOM 2654 C CA . PHE A 1 341 ? 10.678 -16.182 -24.370 1.00 94.88 341 PHE A CA 1
ATOM 2655 C C . PHE A 1 341 ? 11.953 -16.728 -23.730 1.00 94.88 341 PHE A C 1
ATOM 2657 O O . PHE A 1 341 ? 12.112 -16.723 -22.505 1.00 94.88 341 PHE A O 1
ATOM 2664 N N . LEU A 1 342 ? 12.877 -17.170 -24.572 1.00 94.50 342 LEU A N 1
ATOM 2665 C CA . LEU A 1 342 ? 14.261 -17.442 -24.216 1.00 94.50 342 LEU A CA 1
ATOM 2666 C C . LEU A 1 342 ? 15.033 -16.129 -24.092 1.00 94.50 342 LEU A C 1
ATOM 2668 O O . LEU A 1 342 ? 14.642 -15.104 -24.646 1.00 94.50 342 LEU A O 1
ATOM 2672 N N . THR A 1 343 ? 16.129 -16.151 -23.342 1.00 94.31 343 THR A N 1
ATOM 2673 C CA . THR A 1 343 ? 17.061 -15.026 -23.246 1.00 94.31 343 THR A CA 1
ATOM 2674 C C . THR A 1 343 ? 18.457 -15.514 -22.880 1.00 94.31 343 THR A C 1
ATOM 2676 O O . THR A 1 343 ? 18.613 -16.547 -22.235 1.00 94.31 343 THR A O 1
ATOM 2679 N N . ASN A 1 344 ? 19.477 -14.740 -23.239 1.00 93.00 344 ASN A N 1
ATOM 2680 C CA . ASN A 1 344 ? 20.853 -14.941 -22.785 1.00 93.00 344 ASN A CA 1
ATOM 2681 C C . ASN A 1 344 ? 21.153 -14.212 -21.462 1.00 93.00 344 ASN A C 1
ATOM 2683 O O . ASN A 1 344 ? 22.270 -14.294 -20.953 1.00 93.00 344 ASN A O 1
ATOM 2687 N N . ALA A 1 345 ? 20.182 -13.487 -20.898 1.00 90.12 345 ALA A N 1
ATOM 2688 C CA . ALA A 1 345 ? 20.344 -12.811 -19.619 1.00 90.12 345 ALA A CA 1
ATOM 2689 C C . ALA A 1 345 ? 20.364 -13.798 -18.439 1.00 90.12 345 ALA A C 1
ATOM 2691 O O . ALA A 1 345 ? 19.687 -14.830 -18.429 1.00 90.12 345 ALA A O 1
ATOM 2692 N N . THR A 1 346 ? 21.128 -13.444 -17.408 1.00 85.94 346 THR A N 1
ATOM 2693 C CA . THR A 1 346 ? 21.160 -14.159 -16.130 1.00 85.94 346 THR A CA 1
ATOM 2694 C C . THR A 1 346 ? 20.224 -13.490 -15.136 1.00 85.94 346 THR A C 1
ATOM 2696 O O . THR A 1 346 ? 20.360 -12.294 -14.874 1.00 85.94 346 THR A O 1
ATOM 2699 N N . PHE A 1 347 ? 19.320 -14.266 -14.546 1.00 84.62 347 PHE A N 1
ATOM 2700 C CA . PHE A 1 347 ? 18.467 -13.802 -13.456 1.00 84.62 347 PHE A CA 1
ATOM 2701 C C . PHE A 1 347 ? 19.161 -13.965 -12.110 1.00 84.62 347 PHE A C 1
ATOM 2703 O O . PHE A 1 347 ? 20.044 -14.803 -11.932 1.00 84.62 347 PHE A O 1
ATOM 2710 N N . THR A 1 348 ? 18.730 -13.167 -11.141 1.00 82.44 348 THR A N 1
ATOM 2711 C CA . THR A 1 348 ? 19.235 -13.279 -9.771 1.00 82.44 348 THR A CA 1
ATOM 2712 C C . THR A 1 348 ? 18.747 -14.564 -9.110 1.00 82.44 348 THR A C 1
ATOM 2714 O O . THR A 1 348 ? 17.546 -14.833 -9.098 1.00 82.44 348 THR A O 1
ATOM 2717 N N . ASP A 1 349 ? 19.675 -15.332 -8.536 1.00 82.25 349 ASP A N 1
ATOM 2718 C CA . ASP A 1 349 ? 19.363 -16.557 -7.801 1.00 82.25 349 ASP A CA 1
ATOM 2719 C C . ASP A 1 349 ? 18.643 -16.229 -6.485 1.00 82.25 349 ASP A C 1
ATOM 2721 O O . ASP A 1 349 ? 19.170 -15.513 -5.636 1.00 82.25 349 ASP A O 1
ATOM 2725 N N . LYS A 1 350 ? 17.425 -16.754 -6.327 1.00 81.12 350 LYS A N 1
ATOM 2726 C CA . LYS A 1 350 ? 16.555 -16.550 -5.155 1.00 81.12 350 LYS A CA 1
ATOM 2727 C C . LYS A 1 350 ? 16.597 -17.730 -4.184 1.00 81.12 350 LYS A C 1
ATOM 2729 O O . LYS A 1 350 ? 15.717 -17.859 -3.335 1.00 81.12 350 LYS A O 1
ATOM 2734 N N . SER A 1 351 ? 17.596 -18.599 -4.314 1.00 83.25 351 SER A N 1
ATOM 2735 C CA . SER A 1 351 ? 17.788 -19.746 -3.435 1.00 83.25 351 SER A CA 1
ATOM 2736 C C . SER A 1 351 ? 17.940 -19.324 -1.972 1.00 83.25 351 SER A C 1
ATOM 2738 O O . SER A 1 351 ? 18.600 -18.334 -1.629 1.00 83.25 351 SER A O 1
ATOM 2740 N N . LEU A 1 352 ? 17.336 -20.112 -1.083 1.00 85.00 352 LEU A N 1
ATOM 2741 C CA . LEU A 1 352 ? 17.466 -19.931 0.356 1.00 85.00 352 LEU A CA 1
ATOM 2742 C C . LEU A 1 352 ? 18.828 -20.476 0.808 1.00 85.00 352 LEU A C 1
ATOM 2744 O O . LEU A 1 352 ? 18.984 -21.670 1.056 1.00 85.00 352 LEU A O 1
ATOM 2748 N N . THR A 1 353 ? 19.822 -19.597 0.889 1.00 89.12 353 THR A N 1
ATOM 2749 C CA . THR A 1 353 ? 21.181 -19.911 1.346 1.00 89.12 353 THR A CA 1
ATOM 2750 C C . THR A 1 353 ? 21.465 -19.212 2.673 1.00 89.12 353 THR A C 1
ATOM 2752 O O . THR A 1 353 ? 20.751 -18.293 3.072 1.00 89.12 353 THR A O 1
ATOM 2755 N N . ILE A 1 354 ? 22.535 -19.619 3.360 1.00 85.88 354 ILE A N 1
ATOM 2756 C CA . ILE A 1 354 ? 22.987 -18.956 4.596 1.00 85.88 354 ILE A CA 1
ATOM 2757 C C . ILE A 1 354 ? 23.251 -17.467 4.341 1.00 85.88 354 ILE A C 1
ATOM 2759 O O . ILE A 1 354 ? 22.873 -16.633 5.160 1.00 85.88 354 ILE A O 1
ATOM 2763 N N . GLU A 1 355 ? 23.857 -17.132 3.201 1.00 87.00 355 GLU A N 1
ATOM 2764 C CA . GLU A 1 355 ? 24.201 -15.750 2.870 1.00 87.00 355 GLU A CA 1
ATOM 2765 C C . GLU A 1 355 ? 22.962 -14.924 2.511 1.00 87.00 355 GLU A C 1
ATOM 2767 O O . GLU A 1 355 ? 22.776 -13.846 3.069 1.00 87.00 355 GLU A O 1
ATOM 2772 N N . SER A 1 356 ? 22.060 -15.451 1.672 1.00 89.69 356 SER A N 1
ATOM 2773 C CA . SER A 1 356 ? 20.829 -14.728 1.317 1.00 89.69 356 SER A CA 1
ATOM 2774 C C . SER A 1 356 ? 19.921 -14.509 2.531 1.00 89.69 356 SER A C 1
ATOM 2776 O O . SER A 1 356 ? 19.315 -13.446 2.680 1.00 89.69 356 SER A O 1
ATOM 2778 N N . LEU A 1 357 ? 19.881 -15.479 3.451 1.00 89.12 357 LEU A N 1
ATOM 2779 C CA . LEU A 1 357 ? 19.174 -15.354 4.721 1.00 89.12 357 LEU A CA 1
ATOM 2780 C C . LEU A 1 357 ? 19.826 -14.309 5.636 1.00 89.12 357 LEU A C 1
ATOM 2782 O O . LEU A 1 357 ? 19.119 -13.521 6.264 1.00 89.12 357 LEU A O 1
ATOM 2786 N N . ARG A 1 358 ? 21.161 -14.271 5.697 1.00 88.25 358 ARG A N 1
ATOM 2787 C CA . ARG A 1 358 ? 21.917 -13.278 6.467 1.00 88.25 358 ARG A CA 1
ATOM 2788 C C . ARG A 1 358 ? 21.645 -11.862 5.962 1.00 88.25 358 ARG A C 1
ATOM 2790 O O . ARG A 1 358 ? 21.323 -10.996 6.774 1.00 88.25 358 ARG A O 1
ATOM 2797 N N . GLU A 1 359 ? 21.754 -11.629 4.655 1.00 89.56 359 GLU A N 1
ATOM 2798 C CA . GLU A 1 359 ? 21.467 -10.330 4.030 1.00 89.56 359 GLU A CA 1
ATOM 2799 C C . GLU A 1 359 ? 20.031 -9.877 4.314 1.00 89.56 359 GLU A C 1
ATOM 2801 O O . GLU A 1 359 ? 19.801 -8.732 4.702 1.00 89.56 359 GLU A O 1
ATOM 2806 N N . TYR A 1 360 ? 19.067 -10.792 4.219 1.00 89.62 360 TYR A N 1
ATOM 2807 C CA . TYR A 1 360 ? 17.671 -10.487 4.507 1.00 89.62 360 TYR A CA 1
ATOM 2808 C C . TYR A 1 360 ? 17.429 -10.136 5.981 1.00 89.62 360 TYR A C 1
ATOM 2810 O O . TYR A 1 360 ? 16.865 -9.085 6.292 1.00 89.62 360 TYR A O 1
ATOM 2818 N N . LEU A 1 361 ? 17.853 -11.001 6.908 1.00 87.19 361 LEU A N 1
ATOM 2819 C CA . LEU A 1 361 ? 17.561 -10.837 8.334 1.00 87.19 361 LEU A CA 1
ATOM 2820 C C . LEU A 1 361 ? 18.308 -9.655 8.954 1.00 87.19 361 LEU A C 1
ATOM 2822 O O . LEU A 1 361 ? 17.746 -8.966 9.806 1.00 87.19 361 LEU A O 1
ATOM 2826 N N . MET A 1 362 ? 19.561 -9.441 8.551 1.00 84.12 362 MET A N 1
ATOM 2827 C CA . MET A 1 362 ? 20.450 -8.460 9.178 1.00 84.12 362 MET A CA 1
ATOM 2828 C C . MET A 1 362 ? 20.447 -7.110 8.461 1.00 84.12 362 MET A C 1
ATOM 2830 O O . MET A 1 362 ? 20.683 -6.092 9.105 1.00 84.12 362 MET A O 1
ATOM 2834 N N . GLU A 1 363 ? 20.219 -7.094 7.146 1.00 85.69 363 GLU A N 1
ATOM 2835 C CA . GLU A 1 363 ? 20.393 -5.894 6.318 1.00 85.69 363 GLU A CA 1
ATOM 2836 C C . GLU A 1 363 ? 19.122 -5.482 5.562 1.00 85.69 363 GLU A C 1
ATOM 2838 O O . GLU A 1 363 ? 19.109 -4.404 4.974 1.00 85.69 363 GLU A O 1
ATOM 2843 N N . GLY A 1 364 ? 18.059 -6.299 5.564 1.00 87.06 364 GLY A N 1
ATOM 2844 C CA . GLY A 1 364 ? 16.812 -5.985 4.855 1.00 87.06 364 GLY A CA 1
ATOM 2845 C C . GLY A 1 364 ? 16.988 -5.894 3.336 1.00 87.06 364 GLY A C 1
ATOM 2846 O O . GLY A 1 364 ? 16.265 -5.155 2.669 1.00 87.06 364 GLY A O 1
ATOM 2847 N N . LYS A 1 365 ? 17.973 -6.612 2.779 1.00 87.50 365 LYS A N 1
ATOM 2848 C CA . LYS A 1 365 ? 18.338 -6.568 1.354 1.00 87.50 365 LYS A CA 1
ATOM 2849 C C . LYS A 1 365 ? 18.675 -7.963 0.811 1.00 87.50 365 LYS A C 1
ATOM 2851 O O . LYS A 1 365 ? 18.573 -8.956 1.528 1.00 87.50 365 LYS A O 1
ATOM 2856 N N . GLY A 1 366 ? 19.103 -8.022 -0.448 1.00 87.31 366 GLY A N 1
ATOM 2857 C CA . GLY A 1 366 ? 19.583 -9.247 -1.085 1.00 87.31 366 GLY A CA 1
ATOM 2858 C C . GLY A 1 366 ? 18.474 -10.030 -1.783 1.00 87.31 366 GLY A C 1
ATOM 2859 O O . GLY A 1 366 ? 17.331 -9.587 -1.887 1.00 87.31 366 GLY A O 1
ATOM 2860 N N . ALA A 1 367 ? 18.807 -11.218 -2.284 1.00 87.75 367 ALA A N 1
ATOM 2861 C CA . ALA A 1 367 ? 17.928 -11.971 -3.181 1.00 87.75 367 ALA A CA 1
ATOM 2862 C C . ALA A 1 367 ? 16.537 -12.288 -2.598 1.00 87.75 367 ALA A C 1
ATOM 2864 O O . ALA A 1 367 ? 15.564 -12.381 -3.346 1.00 87.75 367 ALA A O 1
ATOM 2865 N N . LEU A 1 368 ? 16.411 -12.415 -1.272 1.00 90.31 368 LEU A N 1
ATOM 2866 C CA . LEU A 1 368 ? 15.138 -12.779 -0.649 1.00 90.31 368 LEU A CA 1
ATOM 2867 C C . LEU A 1 368 ? 14.117 -11.632 -0.614 1.00 90.31 368 LEU A C 1
ATOM 2869 O O . LEU A 1 368 ? 12.916 -11.914 -0.564 1.00 90.31 368 LEU A O 1
ATOM 2873 N N . THR A 1 369 ? 14.564 -10.372 -0.708 1.00 88.81 369 THR A N 1
ATOM 2874 C CA . THR A 1 369 ? 13.686 -9.187 -0.812 1.00 88.81 369 THR A CA 1
ATOM 2875 C C . THR A 1 369 ? 13.119 -9.003 -2.222 1.00 88.81 369 THR A C 1
ATOM 2877 O O . THR A 1 369 ? 12.164 -8.248 -2.431 1.00 88.81 369 THR A O 1
ATOM 2880 N N . ARG A 1 370 ? 13.668 -9.733 -3.203 1.00 84.00 370 ARG A N 1
ATOM 2881 C CA . ARG A 1 370 ? 13.340 -9.592 -4.621 1.00 84.00 370 ARG A CA 1
ATOM 2882 C C . ARG A 1 370 ? 12.036 -10.266 -4.981 1.00 84.00 370 ARG A C 1
ATOM 2884 O O . ARG A 1 370 ? 11.867 -11.478 -4.861 1.00 84.00 370 ARG A O 1
ATOM 2891 N N . SER A 1 371 ? 11.109 -9.466 -5.477 1.00 78.38 371 SER A N 1
ATOM 2892 C CA . SER A 1 371 ? 9.861 -9.916 -6.094 1.00 78.38 371 SER A CA 1
ATOM 2893 C C . SER A 1 371 ? 9.301 -8.774 -6.961 1.00 78.38 371 SER A C 1
ATOM 2895 O O . SER A 1 371 ? 8.110 -8.486 -6.996 1.00 78.38 371 SER A O 1
ATOM 2897 N N . GLU A 1 372 ? 10.220 -8.071 -7.622 1.00 76.31 372 GLU A N 1
ATOM 2898 C CA . GLU A 1 372 ? 9.951 -7.015 -8.585 1.00 76.31 372 GLU A CA 1
ATOM 2899 C C . GLU A 1 372 ? 8.991 -7.483 -9.683 1.00 76.31 372 GLU A C 1
ATOM 2901 O O . GLU A 1 372 ? 9.011 -8.638 -10.114 1.00 76.31 372 GLU A O 1
ATOM 2906 N N . TYR A 1 373 ? 8.138 -6.560 -10.115 1.00 82.44 373 TYR A N 1
ATOM 2907 C CA . TYR A 1 373 ? 7.122 -6.784 -11.128 1.00 82.44 373 TYR A CA 1
ATOM 2908 C C . TYR A 1 373 ? 7.047 -5.515 -11.968 1.00 82.44 373 TYR A C 1
ATOM 2910 O O . TYR A 1 373 ? 6.875 -4.425 -11.418 1.00 82.44 373 TYR A O 1
ATOM 2918 N N . SER A 1 374 ? 7.232 -5.637 -13.279 1.00 90.88 374 SER A N 1
ATOM 2919 C CA . SER A 1 374 ? 6.863 -4.564 -14.197 1.00 90.88 374 SER A CA 1
ATOM 2920 C C . SER A 1 374 ? 5.504 -4.870 -14.791 1.00 90.88 374 SER A C 1
ATOM 2922 O O . SER A 1 374 ? 5.156 -6.035 -15.007 1.00 90.88 374 SER A O 1
ATOM 2924 N N . THR A 1 375 ? 4.740 -3.813 -15.029 1.00 93.69 375 THR A N 1
ATOM 2925 C CA . THR A 1 375 ? 3.412 -3.899 -15.621 1.00 93.69 375 THR A CA 1
ATOM 2926 C C . THR A 1 375 ? 3.371 -3.036 -16.876 1.00 93.69 375 THR A C 1
ATOM 2928 O O . THR A 1 375 ? 3.922 -1.939 -16.901 1.00 93.69 375 THR A O 1
ATOM 2931 N N . THR A 1 376 ? 2.689 -3.525 -17.903 1.00 96.44 376 THR A N 1
ATOM 2932 C CA . THR A 1 376 ? 2.281 -2.759 -19.079 1.00 96.44 376 THR A CA 1
ATOM 2933 C C . THR A 1 376 ? 0.767 -2.871 -19.203 1.00 96.44 376 THR A C 1
ATOM 2935 O O . THR A 1 376 ? 0.226 -3.977 -19.231 1.00 96.44 376 THR A O 1
ATOM 2938 N N . LEU A 1 377 ? 0.082 -1.732 -19.218 1.00 95.88 377 LEU A N 1
ATOM 2939 C CA . LEU A 1 377 ? -1.370 -1.633 -19.304 1.00 95.88 377 LEU A CA 1
ATOM 2940 C C . LEU A 1 377 ? -1.761 -1.305 -20.742 1.00 95.88 377 LEU A C 1
ATOM 2942 O O . LEU A 1 377 ? -1.451 -0.228 -21.259 1.00 95.88 377 LEU A O 1
ATOM 2946 N N . PHE A 1 378 ? -2.420 -2.268 -21.376 1.00 93.81 378 PHE A N 1
ATOM 2947 C CA . PHE A 1 378 ? -2.832 -2.231 -22.770 1.00 93.81 378 PHE A CA 1
ATOM 2948 C C . PHE A 1 378 ? -4.349 -2.089 -22.867 1.00 93.81 378 PHE A C 1
ATOM 2950 O O . PHE A 1 378 ? -5.094 -2.609 -22.038 1.00 93.81 378 PHE A O 1
ATOM 2957 N N . GLN A 1 379 ? -4.779 -1.355 -23.887 1.00 93.75 379 GLN A N 1
ATOM 2958 C CA . GLN A 1 379 ? -6.179 -1.206 -24.251 1.00 93.75 379 GLN A CA 1
ATOM 2959 C C . GLN A 1 379 ? -6.378 -1.893 -25.595 1.00 93.75 379 GLN A C 1
ATOM 2961 O O . GLN A 1 379 ? -5.754 -1.480 -26.577 1.00 93.75 379 GLN A O 1
ATOM 2966 N N . SER A 1 380 ? -7.207 -2.932 -25.593 1.00 94.19 380 SER A N 1
ATOM 2967 C CA . SER A 1 380 ? -7.555 -3.716 -26.772 1.00 94.19 380 SER A CA 1
ATOM 2968 C C . SER A 1 380 ? -8.400 -2.921 -27.766 1.00 94.19 380 SER A C 1
ATOM 2970 O O . SER A 1 380 ? -8.927 -1.847 -27.455 1.00 94.19 380 SER A O 1
ATOM 2972 N N . SER A 1 381 ? -8.569 -3.477 -28.966 1.00 93.00 381 SER A N 1
ATOM 2973 C CA . SER A 1 381 ? -9.429 -2.902 -30.003 1.00 93.00 381 SER A CA 1
ATOM 2974 C C . SER A 1 381 ? -10.918 -2.877 -29.615 1.00 93.00 381 SER A C 1
ATOM 2976 O O . SER A 1 381 ? -11.703 -2.154 -30.226 1.00 93.00 381 SER A O 1
ATOM 2978 N N . PHE A 1 382 ? -11.305 -3.615 -28.568 1.00 89.06 382 PHE A N 1
ATOM 2979 C CA . PHE A 1 382 ? -12.679 -3.721 -28.074 1.00 89.06 382 PHE A CA 1
ATOM 2980 C C . PHE A 1 382 ? -13.073 -2.604 -27.095 1.00 89.06 382 PHE A C 1
ATOM 2982 O O . PHE A 1 382 ? -14.227 -2.549 -26.662 1.00 89.06 382 PHE A O 1
ATOM 2989 N N . VAL A 1 383 ? -12.139 -1.721 -26.723 1.00 87.94 383 VAL A N 1
ATOM 2990 C CA . VAL A 1 383 ? -12.384 -0.598 -25.809 1.00 87.94 383 VAL A CA 1
ATOM 2991 C C . VAL A 1 383 ? -12.207 0.724 -26.545 1.00 87.94 383 VAL A C 1
ATOM 2993 O O . VAL A 1 383 ? -11.102 1.085 -26.954 1.00 87.94 383 VAL A O 1
ATOM 2996 N N . ASN A 1 384 ? -13.302 1.475 -26.654 1.00 86.19 384 ASN A N 1
ATOM 2997 C CA . ASN A 1 384 ? -13.329 2.769 -27.337 1.00 86.19 384 ASN A CA 1
ATOM 2998 C C . ASN A 1 384 ? -12.928 3.926 -26.415 1.00 86.19 384 ASN A C 1
ATOM 3000 O O . ASN A 1 384 ? -12.424 4.950 -26.875 1.00 86.19 384 ASN A O 1
ATOM 3004 N N . GLU A 1 385 ? -13.156 3.792 -25.110 1.00 85.81 385 GLU A N 1
ATOM 3005 C CA . GLU A 1 385 ? -12.848 4.837 -24.144 1.00 85.81 385 GLU A CA 1
ATOM 3006 C C . GLU A 1 385 ? -11.338 4.997 -23.978 1.00 85.81 385 GLU A C 1
ATOM 3008 O O . GLU A 1 385 ? -10.609 4.029 -23.792 1.00 85.81 385 GLU A O 1
ATOM 3013 N N . THR A 1 386 ? -10.852 6.233 -23.976 1.00 86.62 386 THR A N 1
ATOM 3014 C CA . THR A 1 386 ? -9.428 6.516 -23.776 1.00 86.62 386 THR A CA 1
ATOM 3015 C C . THR A 1 386 ? -8.980 6.222 -22.343 1.00 86.62 386 THR A C 1
ATOM 3017 O O . THR A 1 386 ? -9.730 6.432 -21.386 1.00 86.62 386 THR A O 1
ATOM 3020 N N . ASP A 1 387 ? -7.734 5.766 -22.194 1.00 89.12 387 ASP A N 1
ATOM 3021 C CA . ASP A 1 387 ? -7.064 5.564 -20.901 1.00 89.12 387 ASP A CA 1
ATOM 3022 C C . ASP A 1 387 ? -7.805 4.603 -19.949 1.00 89.12 387 ASP A C 1
ATOM 3024 O O . ASP A 1 387 ? -7.772 4.773 -18.732 1.00 89.12 387 ASP A O 1
ATOM 3028 N N . TRP A 1 388 ? -8.492 3.587 -20.492 1.00 93.75 388 TRP A N 1
ATOM 3029 C CA . TRP A 1 388 ? -9.198 2.566 -19.704 1.00 93.75 388 TRP A CA 1
ATOM 3030 C C . TRP A 1 388 ? -8.771 1.142 -20.097 1.00 93.75 388 TRP A C 1
ATOM 3032 O O . TRP A 1 388 ? -9.551 0.397 -20.695 1.00 93.75 388 TRP A O 1
ATOM 3042 N N . PRO A 1 389 ? -7.516 0.766 -19.791 1.00 94.88 389 PRO A N 1
ATOM 3043 C CA . PRO A 1 389 ? -6.931 -0.498 -20.220 1.00 94.88 389 PRO A CA 1
ATOM 3044 C C . PRO A 1 389 ? -7.706 -1.703 -19.679 1.00 94.88 389 PRO A C 1
ATOM 3046 O O . PRO A 1 389 ? -8.098 -1.745 -18.513 1.00 94.88 389 PRO A O 1
ATOM 3049 N N . ASP A 1 390 ? -7.886 -2.702 -20.531 1.00 96.38 390 ASP A N 1
ATOM 3050 C CA . ASP A 1 390 ? -8.567 -3.967 -20.256 1.00 96.38 390 ASP A CA 1
ATOM 3051 C C . ASP A 1 390 ? -7.605 -5.167 -20.233 1.00 96.38 390 ASP A C 1
ATOM 3053 O O . ASP A 1 390 ? -8.014 -6.280 -19.891 1.00 96.38 390 ASP A O 1
ATOM 3057 N N . ILE A 1 391 ? -6.315 -4.937 -20.504 1.00 97.44 391 ILE A N 1
ATOM 3058 C CA . ILE A 1 391 ? -5.241 -5.925 -20.412 1.00 97.44 391 ILE A CA 1
ATOM 3059 C C . ILE A 1 391 ? -4.108 -5.422 -19.511 1.00 97.44 391 ILE A C 1
ATOM 3061 O O . ILE A 1 391 ? -3.588 -4.317 -19.673 1.00 97.44 391 ILE A O 1
ATOM 3065 N N . GLN A 1 392 ? -3.656 -6.288 -18.604 1.00 96.81 392 GLN A N 1
ATOM 3066 C CA . GLN A 1 392 ? -2.421 -6.119 -17.838 1.00 96.81 392 GLN A CA 1
ATOM 3067 C C . GLN A 1 392 ? -1.397 -7.166 -18.280 1.00 96.81 392 GLN A C 1
ATOM 3069 O O . GLN A 1 392 ? -1.614 -8.366 -18.117 1.00 96.81 392 GLN A O 1
ATOM 3074 N N . MET A 1 393 ? -0.253 -6.719 -18.792 1.00 95.94 393 MET A N 1
ATOM 3075 C CA . MET A 1 393 ? 0.906 -7.563 -19.075 1.00 95.94 393 MET A CA 1
ATOM 3076 C C . MET A 1 393 ? 1.923 -7.422 -17.949 1.00 95.94 393 MET A C 1
ATOM 3078 O O . MET A 1 393 ? 2.402 -6.326 -17.672 1.00 95.94 393 MET A O 1
ATOM 3082 N N . GLY A 1 394 ? 2.250 -8.528 -17.291 1.00 93.06 394 GLY A N 1
ATOM 3083 C CA . GLY A 1 394 ? 3.226 -8.560 -16.210 1.00 93.06 394 GLY A CA 1
ATOM 3084 C C . GLY A 1 394 ? 4.470 -9.353 -16.564 1.00 93.06 394 GLY A C 1
ATOM 3085 O O . GLY A 1 394 ? 4.366 -10.509 -16.976 1.00 93.06 394 GLY A O 1
ATOM 3086 N N . PHE A 1 395 ? 5.648 -8.770 -16.358 1.00 92.62 395 PHE A N 1
ATOM 3087 C CA . PHE A 1 395 ? 6.905 -9.484 -16.565 1.00 92.62 395 PHE A CA 1
ATOM 3088 C C . PHE A 1 395 ? 7.149 -10.509 -15.451 1.00 92.62 395 PHE A C 1
ATOM 3090 O O . PHE A 1 395 ? 7.152 -10.170 -14.265 1.00 92.62 395 PHE A O 1
ATOM 3097 N N . MET A 1 396 ? 7.416 -11.758 -15.830 1.00 87.50 396 MET A N 1
ATOM 3098 C CA . MET A 1 396 ? 7.626 -12.868 -14.905 1.00 87.50 396 MET A CA 1
ATOM 3099 C C . MET A 1 396 ? 8.966 -13.558 -15.165 1.00 87.50 396 MET A C 1
ATOM 3101 O O . MET A 1 396 ? 9.185 -14.164 -16.208 1.00 87.50 396 MET A O 1
ATOM 3105 N N . GLN A 1 397 ? 9.842 -13.557 -14.157 1.00 80.88 397 GLN A N 1
ATOM 3106 C CA . GLN A 1 397 ? 11.135 -14.270 -14.166 1.00 80.88 397 GLN A CA 1
ATOM 3107 C C . GLN A 1 397 ? 10.992 -15.793 -13.985 1.00 80.88 397 GLN A C 1
ATOM 3109 O O . GLN A 1 397 ? 11.941 -16.474 -13.607 1.00 80.88 397 GLN A O 1
ATOM 3114 N N . SER A 1 398 ? 9.790 -16.339 -14.159 1.00 74.19 398 SER A N 1
ATOM 3115 C CA . SER A 1 398 ? 9.520 -17.762 -14.006 1.00 74.19 398 SER A CA 1
ATOM 3116 C C . SER A 1 398 ? 8.677 -18.282 -15.162 1.00 74.19 398 SER A C 1
ATOM 3118 O O . SER A 1 398 ? 7.874 -17.563 -15.756 1.00 74.19 398 SER A O 1
ATOM 3120 N N . SER A 1 399 ? 8.880 -19.558 -15.473 1.00 83.06 399 SER A N 1
ATOM 3121 C CA . SER A 1 399 ? 8.128 -20.329 -16.460 1.00 83.06 399 SER A CA 1
ATOM 3122 C C . SER A 1 399 ? 7.878 -21.727 -15.882 1.00 83.06 399 SER A C 1
ATOM 3124 O O . SER A 1 399 ? 8.725 -22.212 -15.125 1.00 83.06 399 SER A O 1
ATOM 3126 N N . PRO A 1 400 ? 6.773 -22.413 -16.234 1.00 83.06 400 PRO A N 1
ATOM 3127 C CA . PRO A 1 400 ? 6.585 -23.834 -15.921 1.00 83.06 400 PRO A CA 1
ATOM 3128 C C . PRO A 1 400 ? 7.714 -24.748 -16.432 1.00 83.06 400 PRO A C 1
ATOM 3130 O O . PRO A 1 400 ? 7.861 -25.873 -15.950 1.00 83.06 400 PRO A O 1
ATOM 3133 N N . ALA A 1 401 ? 8.535 -24.271 -17.375 1.00 85.31 401 ALA A N 1
ATOM 3134 C CA . ALA A 1 401 ? 9.755 -24.945 -17.808 1.00 85.31 401 ALA A CA 1
ATOM 3135 C C . ALA A 1 401 ? 10.912 -24.841 -16.792 1.00 85.31 401 ALA A C 1
ATOM 3137 O O . ALA A 1 401 ? 11.894 -25.550 -16.948 1.00 85.31 401 ALA A O 1
ATOM 3138 N N . ALA A 1 402 ? 10.829 -24.026 -15.732 1.00 80.00 402 ALA A N 1
ATOM 3139 C CA . ALA A 1 402 ? 11.910 -23.901 -14.743 1.00 80.00 402 ALA A CA 1
ATOM 3140 C C . ALA A 1 402 ? 12.237 -25.230 -14.034 1.00 80.00 402 ALA A C 1
ATOM 3142 O O . ALA A 1 402 ? 13.382 -25.485 -13.681 1.00 80.00 402 ALA A O 1
ATOM 3143 N N . SER A 1 403 ? 11.235 -26.086 -13.813 1.00 76.12 403 SER A N 1
ATOM 3144 C CA . SER A 1 403 ? 11.430 -27.474 -13.382 1.00 76.12 403 SER A CA 1
ATOM 3145 C C . SER A 1 403 ? 10.159 -28.292 -13.606 1.00 76.12 403 SER A C 1
ATOM 3147 O O . SER A 1 403 ? 9.055 -27.747 -13.674 1.00 76.12 403 SER A O 1
ATOM 3149 N N . ARG A 1 404 ? 10.273 -29.628 -13.625 1.00 76.81 404 ARG A N 1
ATOM 3150 C CA . ARG A 1 404 ? 9.085 -30.502 -13.648 1.00 76.81 404 ARG A CA 1
ATOM 3151 C C . ARG A 1 404 ? 8.173 -30.273 -12.437 1.00 76.81 404 ARG A C 1
ATOM 3153 O O . ARG A 1 404 ? 6.953 -30.349 -12.566 1.00 76.81 404 ARG A O 1
ATOM 3160 N N . GLY A 1 405 ? 8.757 -29.963 -11.278 1.00 74.31 405 GLY A N 1
ATOM 3161 C CA . GLY A 1 405 ? 8.012 -29.591 -10.074 1.00 74.31 405 GLY A CA 1
ATOM 3162 C C . GLY A 1 405 ? 7.174 -28.327 -10.277 1.00 74.31 405 GLY A C 1
ATOM 3163 O O . GLY A 1 405 ? 6.006 -28.311 -9.899 1.00 74.31 405 GLY A O 1
ATOM 3164 N N . SER A 1 406 ? 7.726 -27.315 -10.955 1.00 70.94 406 SER A N 1
ATOM 3165 C CA . SER A 1 406 ? 7.000 -26.090 -11.311 1.00 70.94 406 SER A CA 1
ATOM 3166 C C . SER A 1 406 ? 5.800 -26.382 -12.218 1.00 70.94 406 SER A C 1
ATOM 3168 O O . SER A 1 406 ? 4.689 -25.951 -11.918 1.00 70.94 406 SER A O 1
ATOM 3170 N N . GLY A 1 407 ? 5.984 -27.200 -13.261 1.00 73.12 407 GLY A N 1
ATOM 3171 C CA . GLY A 1 407 ? 4.882 -27.640 -14.124 1.00 73.12 407 GLY A CA 1
ATOM 3172 C C . GLY A 1 407 ? 3.774 -28.375 -13.360 1.00 73.12 407 GLY A C 1
ATOM 3173 O O . GLY A 1 407 ? 2.595 -28.055 -13.515 1.00 73.12 407 GLY A O 1
ATOM 3174 N N . ARG A 1 408 ? 4.135 -29.303 -12.464 1.00 74.25 408 ARG A N 1
ATOM 3175 C CA . ARG A 1 408 ? 3.158 -30.020 -11.625 1.00 74.25 408 ARG A CA 1
ATOM 3176 C C . ARG A 1 408 ? 2.388 -29.089 -10.685 1.00 74.25 408 ARG A C 1
ATOM 3178 O O . ARG A 1 408 ? 1.173 -29.226 -10.593 1.00 74.25 408 ARG A O 1
ATOM 3185 N N . ALA A 1 409 ? 3.058 -28.116 -10.064 1.00 72.25 409 ALA A N 1
ATOM 3186 C CA . ALA A 1 409 ? 2.419 -27.123 -9.192 1.00 72.25 409 ALA A CA 1
ATOM 3187 C C . ALA A 1 409 ? 1.384 -26.249 -9.932 1.00 72.25 409 ALA A C 1
ATOM 3189 O O . ALA A 1 409 ? 0.437 -25.749 -9.334 1.00 72.25 409 ALA A O 1
ATOM 3190 N N . THR A 1 410 ? 1.529 -26.082 -11.250 1.00 77.25 410 THR A N 1
ATOM 3191 C CA . THR A 1 410 ? 0.543 -25.366 -12.083 1.00 77.25 410 THR A CA 1
ATOM 3192 C C . THR A 1 410 ? -0.631 -26.232 -12.555 1.00 77.25 410 THR A C 1
ATOM 3194 O O . THR A 1 410 ? -1.577 -25.705 -13.135 1.00 77.25 410 THR A O 1
ATOM 3197 N N . GLY A 1 411 ? -0.604 -27.547 -12.306 1.00 87.38 411 GLY A N 1
ATOM 3198 C CA . GLY A 1 411 ? -1.656 -28.478 -12.726 1.00 87.38 411 GLY A CA 1
ATOM 3199 C C . GLY A 1 411 ? -1.663 -28.809 -14.223 1.00 87.38 411 GLY A C 1
ATOM 3200 O O . GLY A 1 411 ? -2.630 -29.398 -14.702 1.00 87.38 411 GLY A O 1
ATOM 3201 N N . ILE A 1 412 ? -0.609 -28.443 -14.958 1.00 91.31 412 ILE A N 1
ATOM 3202 C CA . ILE A 1 412 ? -0.465 -28.713 -16.395 1.00 91.31 412 ILE A CA 1
ATOM 3203 C C . ILE A 1 412 ? -0.316 -30.222 -16.629 1.00 91.31 412 ILE A C 1
ATOM 3205 O O . ILE A 1 412 ? 0.461 -30.884 -15.932 1.00 91.31 412 ILE A O 1
ATOM 3209 N N . ARG A 1 413 ? -1.048 -30.758 -17.617 1.00 92.75 413 ARG A N 1
ATOM 3210 C CA . ARG A 1 413 ? -0.976 -32.178 -18.002 1.00 92.75 413 ARG A CA 1
ATOM 3211 C C . ARG A 1 413 ? 0.429 -32.551 -18.467 1.00 92.75 413 ARG A C 1
ATOM 3213 O O . ARG A 1 413 ? 1.108 -31.759 -19.120 1.00 92.75 413 ARG A O 1
ATOM 3220 N N . ASP A 1 414 ? 0.826 -33.784 -18.189 1.00 91.38 414 ASP A N 1
ATOM 3221 C CA . ASP A 1 414 ? 2.159 -34.309 -18.501 1.00 91.38 414 ASP A CA 1
ATOM 3222 C C . ASP A 1 414 ? 2.489 -34.177 -19.991 1.00 91.38 414 ASP A C 1
ATOM 3224 O O . ASP A 1 414 ? 3.521 -33.609 -20.327 1.00 91.38 414 ASP A O 1
ATOM 3228 N N . GLU A 1 415 ? 1.553 -34.549 -20.866 1.00 91.50 415 GLU A N 1
ATOM 3229 C CA . GLU A 1 415 ? 1.677 -34.428 -22.327 1.00 91.50 415 GLU A CA 1
ATOM 3230 C C . GLU A 1 415 ? 1.981 -32.994 -22.787 1.00 91.50 415 GLU A C 1
ATOM 3232 O O . GLU A 1 415 ? 2.866 -32.768 -23.610 1.00 91.50 415 GLU A O 1
ATOM 3237 N N . ILE A 1 416 ? 1.267 -32.011 -22.226 1.00 92.00 416 ILE A N 1
ATOM 3238 C CA . ILE A 1 416 ? 1.448 -30.589 -22.548 1.00 92.00 416 ILE A CA 1
ATOM 3239 C C . ILE A 1 416 ? 2.817 -30.122 -22.051 1.00 92.00 416 ILE A C 1
ATOM 3241 O O . ILE A 1 416 ? 3.524 -29.402 -22.752 1.00 92.00 416 ILE A O 1
ATOM 3245 N N . TRP A 1 417 ? 3.207 -30.535 -20.842 1.00 92.94 417 TRP A N 1
ATOM 3246 C CA . TRP A 1 417 ? 4.497 -30.160 -20.275 1.00 92.94 417 TRP A CA 1
ATOM 3247 C C . TRP A 1 417 ? 5.670 -30.753 -21.055 1.00 92.94 417 TRP A C 1
ATOM 3249 O O . TRP A 1 417 ? 6.623 -30.032 -21.350 1.00 92.94 417 TRP A O 1
ATOM 3259 N N . ASP A 1 418 ? 5.586 -32.034 -21.412 1.00 92.12 418 ASP A N 1
ATOM 3260 C CA . ASP A 1 418 ? 6.629 -32.741 -22.149 1.00 92.12 418 ASP A CA 1
ATOM 3261 C C . ASP A 1 418 ? 6.839 -32.166 -23.557 1.00 92.12 418 ASP A C 1
ATOM 3263 O O . ASP A 1 418 ? 7.977 -32.113 -24.017 1.00 92.12 418 ASP A O 1
ATOM 3267 N N . GLN A 1 419 ? 5.777 -31.706 -24.225 1.00 90.62 419 GLN A N 1
ATOM 3268 C CA . GLN A 1 419 ? 5.869 -31.154 -25.581 1.00 90.62 419 GLN A CA 1
ATOM 3269 C C . GLN A 1 419 ? 6.206 -29.657 -25.600 1.00 90.62 419 GLN A C 1
ATOM 3271 O O . GLN A 1 419 ? 7.074 -29.235 -26.361 1.00 90.62 419 GLN A O 1
ATOM 3276 N N . PHE A 1 420 ? 5.551 -28.848 -24.761 1.00 92.19 420 PHE A N 1
ATOM 3277 C CA . PHE A 1 420 ? 5.676 -27.390 -24.833 1.00 92.19 420 PHE A CA 1
ATOM 3278 C C . PHE A 1 420 ? 6.818 -26.836 -23.964 1.00 92.19 420 PHE A C 1
ATOM 3280 O O . PHE A 1 420 ? 7.563 -25.973 -24.421 1.00 92.19 420 PHE A O 1
ATOM 3287 N N . TYR A 1 421 ? 6.999 -27.341 -22.735 1.00 92.31 421 TYR A N 1
ATOM 3288 C CA . TYR A 1 421 ? 7.913 -26.749 -21.740 1.00 92.31 421 TYR A CA 1
ATOM 3289 C C . TYR A 1 421 ? 9.252 -27.483 -21.592 1.00 92.31 421 TYR A C 1
ATOM 3291 O O . TYR A 1 421 ? 10.295 -26.843 -21.452 1.00 92.31 421 TYR A O 1
ATOM 3299 N N . LYS A 1 422 ? 9.246 -28.821 -21.612 1.00 92.31 422 LYS A N 1
ATOM 3300 C CA . LYS A 1 422 ? 10.446 -29.653 -21.414 1.00 92.31 422 LYS A CA 1
ATOM 3301 C C . LYS A 1 422 ? 11.627 -29.306 -22.330 1.00 92.31 422 LYS A C 1
ATOM 3303 O O . LYS A 1 422 ? 12.748 -29.336 -21.820 1.00 92.31 422 LYS A O 1
ATOM 3308 N N . PRO A 1 423 ? 11.440 -28.943 -23.618 1.00 93.19 423 PRO A N 1
ATOM 3309 C CA . PRO A 1 423 ? 12.564 -28.595 -24.492 1.00 93.19 423 PRO A CA 1
ATOM 3310 C C . PRO A 1 423 ? 13.432 -27.432 -23.978 1.00 93.19 423 PRO A C 1
ATOM 3312 O O . PRO A 1 423 ? 14.578 -27.290 -24.399 1.00 93.19 423 PRO A O 1
ATOM 3315 N N . TYR A 1 424 ? 12.916 -26.621 -23.046 1.00 92.06 424 TYR A N 1
ATOM 3316 C CA . TYR A 1 424 ? 13.550 -25.383 -22.591 1.00 92.06 424 TYR A CA 1
ATOM 3317 C C . TYR A 1 424 ? 14.023 -25.408 -21.128 1.00 92.06 424 TYR A C 1
ATOM 3319 O O . TYR A 1 424 ? 14.485 -24.389 -20.621 1.00 92.06 424 TYR A O 1
ATOM 3327 N N . THR A 1 425 ? 13.976 -26.550 -20.427 1.00 87.69 425 THR A N 1
ATOM 3328 C CA . THR A 1 425 ? 14.211 -26.604 -18.965 1.00 87.69 425 THR A CA 1
ATOM 3329 C C . THR A 1 425 ? 15.605 -26.179 -18.500 1.00 87.69 425 THR A C 1
ATOM 3331 O O . THR A 1 425 ? 15.775 -25.817 -17.342 1.00 87.69 425 THR A O 1
ATOM 3334 N N . ASN A 1 426 ? 16.598 -26.199 -19.392 1.00 84.94 426 ASN A N 1
ATOM 3335 C CA . ASN A 1 426 ? 17.988 -25.824 -19.099 1.00 84.94 426 ASN A CA 1
ATOM 3336 C C . ASN A 1 426 ? 18.398 -24.506 -19.777 1.00 84.94 426 ASN A C 1
ATOM 3338 O O . ASN A 1 426 ? 19.580 -24.274 -20.029 1.00 84.94 426 ASN A O 1
ATOM 3342 N N . ARG A 1 427 ? 17.426 -23.663 -20.138 1.00 88.25 427 ARG A N 1
ATOM 3343 C CA . ARG A 1 427 ? 17.653 -22.386 -20.818 1.00 88.25 427 ARG A CA 1
ATOM 3344 C C . ARG A 1 427 ? 17.141 -21.236 -19.952 1.00 88.25 427 ARG A C 1
ATOM 3346 O O . ARG A 1 427 ? 16.094 -21.343 -19.315 1.00 88.25 427 ARG A O 1
ATOM 3353 N N . SER A 1 428 ? 17.870 -20.123 -19.955 1.00 90.06 428 SER A N 1
ATOM 3354 C CA . SER A 1 428 ? 17.385 -18.868 -19.378 1.00 90.06 428 SER A CA 1
ATOM 3355 C C . SER A 1 428 ? 16.159 -18.383 -20.149 1.00 90.06 428 SER A C 1
ATOM 3357 O O . SER A 1 428 ? 16.151 -18.351 -21.380 1.00 90.06 428 SER A O 1
ATOM 3359 N N . GLN A 1 429 ? 15.108 -18.025 -19.415 1.00 91.25 429 GLN A N 1
ATOM 3360 C CA . GLN A 1 429 ? 13.797 -17.726 -19.981 1.00 91.25 429 GLN A CA 1
ATOM 3361 C C . GLN A 1 429 ? 12.973 -16.839 -19.052 1.00 91.25 429 GLN A C 1
ATOM 3363 O O . GLN A 1 429 ? 13.169 -16.838 -17.836 1.00 91.25 429 GLN A O 1
ATOM 3368 N N . PHE A 1 430 ? 12.010 -16.133 -19.626 1.00 92.06 430 PHE A N 1
ATOM 3369 C CA . PHE A 1 430 ? 10.992 -15.388 -18.895 1.00 92.06 430 PHE A CA 1
ATOM 3370 C C . PHE A 1 430 ? 9.631 -15.567 -19.567 1.00 92.06 430 PHE A C 1
ATOM 3372 O O . PHE A 1 430 ? 9.533 -16.034 -20.703 1.00 92.06 430 PHE A O 1
ATOM 3379 N N . SER A 1 431 ? 8.572 -15.198 -18.856 1.00 92.38 431 SER A N 1
ATOM 3380 C CA . SER A 1 431 ? 7.212 -15.213 -19.385 1.00 92.38 431 SER A CA 1
ATOM 3381 C C . SER A 1 431 ? 6.542 -13.860 -19.216 1.00 92.38 431 SER A C 1
ATOM 3383 O O . SER A 1 431 ? 6.914 -13.067 -18.346 1.00 92.38 431 SER A O 1
ATOM 3385 N N . ILE A 1 432 ? 5.549 -13.593 -20.060 1.00 94.50 432 ILE A N 1
ATOM 3386 C CA . ILE A 1 432 ? 4.682 -12.425 -19.931 1.00 94.50 432 ILE A CA 1
ATOM 3387 C C . ILE A 1 432 ? 3.304 -12.907 -19.511 1.00 94.50 432 ILE A C 1
ATOM 3389 O O . ILE A 1 432 ? 2.605 -13.612 -20.235 1.00 94.50 432 ILE A O 1
ATOM 3393 N N . SER A 1 433 ? 2.922 -12.531 -18.298 1.00 92.25 433 SER A N 1
ATOM 3394 C CA . SER A 1 433 ? 1.610 -12.806 -17.740 1.00 92.25 433 SER A CA 1
ATOM 3395 C C . SER A 1 433 ? 0.601 -11.837 -18.343 1.00 92.25 433 SER A C 1
ATOM 3397 O O . SER A 1 433 ? 0.495 -10.709 -17.867 1.00 92.25 433 SER A O 1
ATOM 3399 N N . VAL A 1 434 ? -0.151 -12.277 -19.350 1.00 97.06 434 VAL A N 1
ATOM 3400 C CA . VAL A 1 434 ? -1.249 -11.499 -19.944 1.00 97.06 434 VAL A CA 1
ATOM 3401 C C . VAL A 1 434 ? -2.527 -11.768 -19.157 1.00 97.06 434 VAL A C 1
ATOM 3403 O O . VAL A 1 434 ? -2.936 -12.921 -19.016 1.00 97.06 434 VAL A O 1
ATOM 3406 N N . ILE A 1 435 ? -3.120 -10.716 -18.603 1.00 97.31 435 ILE A N 1
ATOM 3407 C CA . ILE A 1 435 ? -4.248 -10.770 -17.672 1.00 97.31 435 ILE A CA 1
ATOM 3408 C C . ILE A 1 435 ? -5.390 -9.923 -18.233 1.00 97.31 435 ILE A C 1
ATOM 3410 O O . ILE A 1 435 ? -5.186 -8.747 -18.529 1.00 97.31 435 ILE A O 1
ATOM 3414 N N . LEU A 1 436 ? -6.587 -10.502 -18.324 1.00 98.06 436 LEU A N 1
ATOM 3415 C CA . LEU A 1 436 ? -7.810 -9.784 -18.680 1.00 98.06 436 LEU A CA 1
ATOM 3416 C C . LEU A 1 436 ? -8.378 -9.077 -17.446 1.00 98.06 436 LEU A C 1
ATOM 3418 O O . LEU A 1 436 ? -8.735 -9.724 -16.461 1.00 98.06 436 LEU A O 1
ATOM 3422 N N . LEU A 1 437 ? -8.462 -7.751 -17.510 1.00 97.50 437 LEU A N 1
ATOM 3423 C CA . LEU A 1 437 ? -8.870 -6.891 -16.399 1.00 97.50 437 LEU A CA 1
ATOM 3424 C C . LEU A 1 437 ? -10.382 -6.659 -16.328 1.00 97.50 437 LEU A C 1
ATOM 3426 O O . LEU A 1 437 ? -10.913 -6.352 -15.268 1.00 97.50 437 LEU A O 1
ATOM 3430 N N . ARG A 1 438 ? -11.098 -6.792 -17.448 1.00 95.75 438 ARG A N 1
ATOM 3431 C CA . ARG A 1 438 ? -12.529 -6.456 -17.534 1.00 95.75 438 ARG A CA 1
ATOM 3432 C C . ARG A 1 438 ? -13.374 -7.607 -18.099 1.00 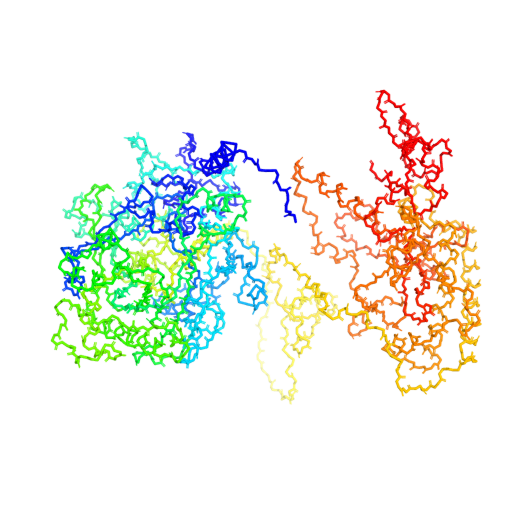95.75 438 ARG A C 1
ATOM 3434 O O . ARG A 1 438 ? -14.098 -7.397 -19.070 1.00 95.75 438 ARG A O 1
ATOM 3441 N N . PRO A 1 439 ? -13.329 -8.809 -17.492 1.00 96.94 439 PRO A N 1
ATOM 3442 C CA . PRO A 1 439 ? -14.045 -9.976 -17.999 1.00 96.94 439 PRO A CA 1
ATOM 3443 C C . PRO A 1 439 ? -15.564 -9.760 -18.015 1.00 96.94 439 PRO A C 1
ATOM 3445 O O . PRO A 1 439 ? -16.148 -9.209 -17.068 1.00 96.94 439 PRO A O 1
ATOM 3448 N N . LYS A 1 440 ? -16.217 -10.247 -19.068 1.00 96.88 440 LYS A N 1
ATOM 3449 C CA . LYS A 1 440 ? -17.676 -10.326 -19.212 1.00 96.88 440 LYS A CA 1
ATOM 3450 C C . LYS A 1 440 ? -18.231 -11.619 -18.620 1.00 96.88 440 LYS A C 1
ATOM 3452 O O . LYS A 1 440 ? -19.301 -11.588 -18.017 1.00 96.88 440 LYS A O 1
ATOM 3457 N N . SER A 1 441 ? -17.472 -12.713 -18.691 1.00 97.88 441 SER A N 1
ATOM 3458 C CA . SER A 1 441 ? -17.845 -14.009 -18.121 1.00 97.88 441 SER A CA 1
ATOM 3459 C C . SER A 1 441 ? -18.205 -13.886 -16.635 1.00 97.88 441 SER A C 1
ATOM 3461 O O . SER A 1 441 ? -17.537 -13.187 -15.861 1.00 97.88 441 SER A O 1
ATOM 3463 N N . ARG A 1 442 ? -19.281 -14.566 -16.228 1.00 97.75 442 ARG A N 1
ATOM 3464 C CA . ARG A 1 442 ? -19.739 -14.653 -14.836 1.00 97.75 442 ARG A CA 1
ATOM 3465 C C . ARG A 1 442 ? -19.957 -16.100 -14.431 1.00 97.75 442 ARG A C 1
ATOM 3467 O O . ARG A 1 442 ? -20.429 -16.928 -15.209 1.00 97.75 442 ARG A O 1
ATOM 3474 N N . GLY A 1 443 ? -19.614 -16.366 -13.183 1.00 97.88 443 GLY A N 1
ATOM 3475 C CA . GLY A 1 443 ? -19.668 -17.665 -12.554 1.00 97.88 443 GLY A CA 1
ATOM 3476 C C . GLY A 1 443 ? -20.509 -17.681 -11.282 1.00 97.88 443 GLY A C 1
ATOM 3477 O O . GLY A 1 443 ? -21.166 -16.703 -10.915 1.00 97.88 443 GLY A O 1
ATOM 3478 N N . THR A 1 444 ? -20.429 -18.801 -10.569 1.00 98.44 444 THR A N 1
ATOM 3479 C CA . THR A 1 444 ? -21.164 -19.039 -9.322 1.00 98.44 444 THR A CA 1
ATOM 3480 C C . THR A 1 444 ? -20.320 -19.764 -8.279 1.00 98.44 444 THR A C 1
ATOM 3482 O O . THR A 1 444 ? -19.527 -20.653 -8.602 1.00 98.44 444 THR A O 1
ATOM 3485 N N . LEU A 1 445 ? -20.585 -19.458 -7.014 1.00 98.50 445 LEU A N 1
ATOM 3486 C CA . LEU A 1 445 ? -20.169 -20.208 -5.839 1.00 98.50 445 LEU A CA 1
ATOM 3487 C C . LEU A 1 445 ? -21.399 -20.854 -5.197 1.00 98.50 445 LEU A C 1
ATOM 3489 O O . LEU A 1 445 ? -22.390 -20.179 -4.913 1.00 98.50 445 LEU A O 1
ATOM 3493 N N . ARG A 1 446 ? -21.334 -22.162 -4.939 1.00 98.50 446 ARG A N 1
ATOM 3494 C CA . ARG A 1 446 ? -22.392 -22.910 -4.243 1.00 98.50 446 ARG A CA 1
ATOM 3495 C C . ARG A 1 446 ? -21.826 -23.757 -3.119 1.00 98.50 446 ARG A C 1
ATOM 3497 O O . ARG A 1 446 ? -20.722 -24.285 -3.222 1.00 98.50 446 ARG A O 1
ATOM 3504 N N . LEU A 1 447 ? -22.593 -23.914 -2.044 1.00 98.69 447 LEU A N 1
ATOM 3505 C CA . LEU A 1 447 ? -22.265 -24.907 -1.022 1.00 98.69 447 LEU A CA 1
ATOM 3506 C C . LEU A 1 447 ? -22.275 -26.313 -1.631 1.00 98.69 447 LEU A C 1
ATOM 3508 O O . LEU A 1 447 ? -23.177 -26.647 -2.396 1.00 98.69 447 LEU A O 1
ATOM 3512 N N . ARG A 1 448 ? -21.290 -27.130 -1.261 1.00 97.94 448 ARG A N 1
ATOM 3513 C CA . ARG A 1 448 ? -21.275 -28.562 -1.583 1.00 97.94 448 ARG A CA 1
ATOM 3514 C C . ARG A 1 448 ? -22.170 -29.357 -0.630 1.00 97.94 448 ARG A C 1
ATOM 3516 O O . ARG A 1 448 ? -22.843 -30.286 -1.056 1.00 97.94 448 ARG A O 1
ATOM 3523 N N . SER A 1 449 ? -22.159 -28.984 0.646 1.00 98.12 449 SER A N 1
ATOM 3524 C CA . SER A 1 449 ? -22.944 -29.591 1.719 1.00 98.12 449 SER A CA 1
ATOM 3525 C C . SER A 1 449 ? -23.246 -28.544 2.803 1.00 98.12 449 SER A C 1
ATOM 3527 O O . SER A 1 449 ? -22.863 -27.377 2.680 1.00 98.12 449 SER A O 1
ATOM 3529 N N . SER A 1 450 ? -23.932 -28.951 3.872 1.00 97.19 450 SER A N 1
ATOM 3530 C CA . SER A 1 450 ? -24.138 -28.130 5.071 1.00 97.19 450 SER A CA 1
ATOM 3531 C C . SER A 1 450 ? -22.958 -28.154 6.057 1.00 97.19 450 SER A C 1
ATOM 3533 O O . SER A 1 450 ? -23.058 -27.544 7.124 1.00 97.19 450 SER A O 1
ATOM 3535 N N . ASP A 1 451 ? -21.883 -28.891 5.759 1.00 97.44 451 ASP A N 1
ATOM 3536 C CA . ASP A 1 451 ? -20.678 -28.940 6.588 1.00 97.44 451 ASP A CA 1
ATOM 3537 C C . ASP A 1 451 ? -19.804 -27.694 6.326 1.00 97.44 451 ASP A C 1
ATOM 3539 O O . ASP A 1 451 ? -19.407 -27.453 5.182 1.00 97.44 451 ASP A O 1
ATOM 3543 N N . PRO A 1 452 ? -19.477 -26.880 7.350 1.00 95.62 452 PRO A N 1
ATOM 3544 C CA . PRO A 1 452 ? -18.602 -25.718 7.187 1.00 95.62 452 PRO A CA 1
ATOM 3545 C C . PRO A 1 452 ? -17.165 -26.049 6.749 1.00 95.62 452 PRO A C 1
ATOM 3547 O O . PRO A 1 452 ? -16.458 -25.141 6.315 1.00 95.62 452 PRO A O 1
ATOM 3550 N N . PHE A 1 453 ? -16.709 -27.299 6.872 1.00 94.88 453 PHE A N 1
ATOM 3551 C CA . PHE A 1 453 ? -15.377 -27.729 6.436 1.00 94.88 453 PHE A CA 1
ATOM 3552 C C . PHE A 1 453 ? -15.310 -28.122 4.963 1.00 94.88 453 PHE A C 1
ATOM 3554 O O . PHE A 1 453 ? -14.221 -28.131 4.376 1.00 94.88 453 PHE A O 1
ATOM 3561 N N . ASP A 1 454 ? -16.456 -28.427 4.357 1.00 97.50 454 ASP A N 1
ATOM 3562 C CA . ASP A 1 454 ? -16.502 -28.785 2.952 1.00 97.50 454 ASP A CA 1
ATOM 3563 C C . ASP A 1 454 ? -16.212 -27.561 2.086 1.00 97.50 454 ASP A C 1
ATOM 3565 O O . ASP A 1 454 ? -16.831 -26.499 2.198 1.00 97.50 454 ASP A O 1
ATOM 3569 N N . LYS A 1 455 ? -15.258 -27.723 1.167 1.00 97.38 455 LYS A N 1
ATOM 3570 C CA . LYS A 1 455 ? -14.917 -26.680 0.201 1.00 97.38 455 LYS A CA 1
ATOM 3571 C C . LYS A 1 455 ? -16.093 -26.470 -0.762 1.00 97.38 455 LYS A C 1
ATOM 3573 O O . LYS A 1 455 ? -16.580 -27.458 -1.337 1.00 97.38 455 LYS A O 1
ATOM 3578 N N . PRO A 1 456 ? -16.527 -25.215 -0.985 1.00 97.94 456 PRO A N 1
ATOM 3579 C CA . PRO A 1 456 ? -17.639 -24.926 -1.878 1.00 97.94 456 PRO A CA 1
ATOM 3580 C C . PRO A 1 456 ? -17.311 -25.296 -3.330 1.00 97.94 456 PRO A C 1
ATOM 3582 O O . PRO A 1 456 ? -16.153 -25.460 -3.721 1.00 97.94 456 PRO A O 1
ATOM 3585 N N . LEU A 1 457 ? -18.358 -25.432 -4.139 1.00 98.44 457 LEU A N 1
ATOM 3586 C CA . LEU A 1 457 ? -18.270 -25.555 -5.588 1.00 98.44 457 LEU A CA 1
ATOM 3587 C C . LEU A 1 457 ? -17.986 -24.173 -6.172 1.00 98.44 457 LEU A C 1
ATOM 3589 O O . LEU A 1 457 ? -18.789 -23.255 -6.015 1.00 98.44 457 LEU A O 1
ATOM 3593 N N . LEU A 1 458 ? -16.837 -24.035 -6.829 1.00 98.44 458 LEU A N 1
ATOM 3594 C CA . LEU A 1 458 ? -16.344 -22.778 -7.381 1.00 98.44 458 LEU A CA 1
ATOM 3595 C C . LEU A 1 458 ? -16.310 -22.894 -8.900 1.00 98.44 458 LEU A C 1
ATOM 3597 O O . LEU A 1 458 ? -15.484 -23.633 -9.433 1.00 98.44 458 LEU A O 1
ATOM 3601 N N . ASN A 1 459 ? -17.207 -22.191 -9.586 1.00 98.06 459 ASN A N 1
ATOM 3602 C CA . ASN A 1 459 ? -17.263 -22.184 -11.041 1.00 98.06 459 ASN A CA 1
ATOM 3603 C C . ASN A 1 459 ? -17.113 -20.755 -11.577 1.00 98.06 459 ASN A C 1
ATOM 3605 O O . ASN A 1 459 ? -18.124 -20.067 -11.667 1.00 98.06 459 ASN A O 1
ATOM 3609 N N . PRO A 1 460 ? -15.898 -20.286 -11.912 1.00 96.94 460 PRO A N 1
ATOM 3610 C CA . PRO A 1 460 ? -15.689 -18.955 -12.495 1.00 96.94 460 PRO A CA 1
ATOM 3611 C C . PRO A 1 460 ? -16.205 -18.818 -13.925 1.00 96.94 460 PRO A C 1
ATOM 3613 O O . PRO A 1 460 ? -16.448 -17.697 -14.360 1.00 96.94 460 PRO A O 1
ATOM 3616 N N . ASN A 1 461 ? -16.354 -19.936 -14.643 1.00 96.50 461 ASN A N 1
ATOM 3617 C CA . ASN A 1 461 ? -16.798 -19.964 -16.031 1.00 96.50 461 ASN A CA 1
ATOM 3618 C C . ASN A 1 461 ? -15.882 -19.142 -16.966 1.00 96.50 461 ASN A C 1
ATOM 3620 O O . ASN A 1 461 ? -16.355 -18.338 -17.765 1.00 96.50 461 ASN A O 1
ATOM 3624 N N . TYR A 1 462 ? -14.557 -19.298 -16.834 1.00 97.19 462 TYR A N 1
ATOM 3625 C CA . TYR A 1 462 ? -13.596 -18.504 -17.613 1.00 97.19 462 TYR A CA 1
ATOM 3626 C C . TYR A 1 462 ? -13.773 -18.705 -19.123 1.00 97.19 462 TYR A C 1
ATOM 3628 O O . TYR A 1 462 ? -13.826 -19.851 -19.578 1.00 97.19 462 TYR A O 1
ATOM 3636 N N . TYR A 1 463 ? -13.765 -17.595 -19.871 1.00 97.06 463 TYR A N 1
ATOM 3637 C CA . TYR A 1 463 ? -13.910 -17.534 -21.334 1.00 97.06 463 TYR A CA 1
ATOM 3638 C C . TYR A 1 463 ? -15.219 -18.131 -21.868 1.00 97.06 463 TYR A C 1
ATOM 3640 O O . TYR A 1 463 ? -15.250 -18.656 -22.985 1.00 97.06 463 TYR A O 1
ATOM 3648 N N . ALA A 1 464 ? -16.284 -18.077 -21.064 1.00 97.38 464 ALA A N 1
ATOM 3649 C CA . ALA A 1 464 ? -17.628 -18.406 -21.524 1.00 97.38 464 ALA A CA 1
ATOM 3650 C C . ALA A 1 464 ? -18.132 -17.401 -22.567 1.00 97.38 464 ALA A C 1
ATOM 3652 O O . ALA A 1 464 ? -18.844 -17.785 -23.488 1.00 97.38 464 ALA A O 1
ATOM 3653 N N . GLU A 1 465 ? -17.715 -16.140 -22.440 1.00 97.44 465 GLU A N 1
ATOM 3654 C CA . GLU A 1 465 ? -17.935 -15.099 -23.441 1.00 97.44 465 GLU A CA 1
ATOM 3655 C C . GLU A 1 465 ? -16.784 -15.081 -24.455 1.00 97.44 465 GLU A C 1
ATOM 3657 O O . GLU A 1 465 ? -15.610 -15.077 -24.074 1.00 97.44 465 GLU A O 1
ATOM 3662 N N . GLU A 1 466 ? -17.106 -15.047 -25.751 1.00 95.69 466 GLU A N 1
ATOM 3663 C CA . GLU A 1 466 ? -16.097 -15.074 -26.822 1.00 95.69 466 GLU A CA 1
ATOM 3664 C C . GLU A 1 466 ? -15.234 -13.803 -26.840 1.00 95.69 466 GLU A C 1
ATOM 3666 O O . GLU A 1 466 ? -14.031 -13.870 -27.089 1.00 95.69 466 GLU A O 1
ATOM 3671 N N . ASP A 1 467 ? -15.811 -12.653 -26.492 1.00 95.81 467 ASP A N 1
ATOM 3672 C CA . ASP A 1 467 ? -15.068 -11.394 -26.405 1.00 95.81 467 ASP A CA 1
ATOM 3673 C C . ASP A 1 467 ? -13.922 -11.482 -25.388 1.00 95.81 467 ASP A C 1
ATOM 3675 O O . ASP A 1 467 ? -12.834 -10.984 -25.653 1.00 95.81 467 ASP A O 1
ATOM 3679 N N . ASP A 1 468 ? -14.110 -12.185 -24.263 1.00 97.44 468 ASP A N 1
ATOM 3680 C CA . ASP A 1 468 ? -13.062 -12.326 -23.244 1.00 97.44 468 ASP A CA 1
ATOM 3681 C C . ASP A 1 468 ? -11.821 -13.044 -23.800 1.00 97.44 468 ASP A C 1
ATOM 3683 O O . ASP A 1 468 ? -10.686 -12.675 -23.481 1.00 97.44 468 ASP A O 1
ATOM 3687 N N . VAL A 1 469 ? -12.020 -14.084 -24.623 1.00 97.06 469 VAL A N 1
ATOM 3688 C CA . VAL A 1 469 ? -10.901 -14.830 -25.218 1.00 97.06 469 VAL A CA 1
ATOM 3689 C C . VAL A 1 469 ? -10.253 -14.060 -26.372 1.00 97.06 469 VAL A C 1
ATOM 3691 O O . VAL A 1 469 ? -9.033 -14.112 -26.523 1.00 97.06 469 VAL A O 1
ATOM 3694 N N . SER A 1 470 ? -11.030 -13.309 -27.152 1.00 97.62 470 SER A N 1
ATOM 3695 C CA . SER A 1 470 ? -10.498 -12.468 -28.228 1.00 97.62 470 SER A CA 1
ATOM 3696 C C . SER A 1 470 ? -9.664 -11.316 -27.661 1.00 97.62 470 SER A C 1
ATOM 3698 O O . SER A 1 470 ? -8.522 -11.116 -28.071 1.00 97.62 470 SER A O 1
ATOM 3700 N N . THR A 1 471 ? -10.160 -10.626 -26.630 1.00 97.69 471 THR A N 1
ATOM 3701 C CA . THR A 1 471 ? -9.434 -9.542 -25.953 1.00 97.69 471 THR A CA 1
ATOM 3702 C C . THR A 1 471 ? -8.109 -10.024 -25.359 1.00 97.69 471 THR A C 1
ATOM 3704 O O . THR A 1 471 ? -7.071 -9.388 -25.557 1.00 97.69 471 THR A O 1
ATOM 3707 N N . ILE A 1 472 ? -8.088 -11.173 -24.665 1.00 97.50 472 ILE A N 1
ATOM 3708 C CA . ILE A 1 472 ? -6.826 -11.679 -24.103 1.00 97.50 472 ILE A CA 1
ATOM 3709 C C . ILE A 1 472 ? -5.846 -12.137 -25.192 1.00 97.50 472 ILE A C 1
ATOM 3711 O O . ILE A 1 472 ? -4.638 -11.959 -25.029 1.00 97.50 472 ILE A O 1
ATOM 3715 N N . ALA A 1 473 ? -6.339 -12.665 -26.316 1.00 97.75 473 ALA A N 1
ATOM 3716 C CA . ALA A 1 473 ? -5.507 -13.031 -27.457 1.00 97.75 473 ALA A CA 1
ATOM 3717 C C . ALA A 1 473 ? -4.866 -11.806 -28.136 1.00 97.75 473 ALA A C 1
ATOM 3719 O O . ALA A 1 473 ? -3.705 -11.891 -28.539 1.00 97.75 473 ALA A O 1
ATOM 3720 N N . GLU A 1 474 ? -5.547 -10.653 -28.196 1.00 97.50 474 GLU A N 1
ATOM 3721 C CA . GLU A 1 474 ? -4.915 -9.388 -28.615 1.00 97.50 474 GLU A CA 1
ATOM 3722 C C . GLU A 1 474 ? -3.789 -8.978 -27.663 1.00 97.50 474 GLU A C 1
ATOM 3724 O O . GLU A 1 474 ? -2.687 -8.659 -28.107 1.00 97.50 474 GLU A O 1
ATOM 3729 N N . GLY A 1 475 ? -4.019 -9.071 -26.349 1.00 97.31 475 GLY A N 1
ATOM 3730 C CA . GLY A 1 475 ? -2.981 -8.812 -25.350 1.00 97.31 475 GLY A CA 1
ATOM 3731 C C . GLY A 1 475 ? -1.765 -9.738 -25.486 1.00 97.31 475 GLY A C 1
ATOM 3732 O O . GLY A 1 475 ? -0.626 -9.314 -25.293 1.00 97.31 475 GLY A O 1
ATOM 3733 N N . MET A 1 476 ? -1.981 -11.005 -25.856 1.00 97.88 476 MET A N 1
ATOM 3734 C CA . MET A 1 476 ? -0.893 -11.940 -26.152 1.00 97.88 476 MET A CA 1
ATOM 3735 C C . MET A 1 476 ? -0.134 -11.547 -27.419 1.00 97.88 476 MET A C 1
ATOM 3737 O O . MET A 1 476 ? 1.096 -11.548 -27.400 1.00 97.88 476 MET A O 1
ATOM 3741 N N . ALA A 1 477 ? -0.837 -11.183 -28.494 1.00 97.50 477 ALA A N 1
ATOM 3742 C CA . ALA A 1 477 ? -0.214 -10.725 -29.735 1.00 97.50 477 ALA A CA 1
ATOM 3743 C C . ALA A 1 477 ? 0.662 -9.485 -29.493 1.00 97.50 477 ALA A C 1
ATOM 3745 O O . ALA A 1 477 ? 1.781 -9.399 -30.006 1.00 97.50 477 ALA A O 1
ATOM 3746 N N . GLU A 1 478 ? 0.197 -8.575 -28.639 1.00 97.25 478 GLU A N 1
ATOM 3747 C CA . GLU A 1 478 ? 0.939 -7.378 -28.263 1.00 97.25 478 GLU A CA 1
ATOM 3748 C C . GLU A 1 478 ? 2.209 -7.695 -27.460 1.00 97.25 478 GLU A C 1
ATOM 3750 O O . GLU A 1 478 ? 3.266 -7.110 -27.699 1.00 97.25 478 GLU A O 1
ATOM 3755 N N . ALA A 1 479 ? 2.177 -8.696 -26.578 1.00 97.12 479 ALA A N 1
ATOM 3756 C CA . ALA A 1 479 ? 3.389 -9.158 -25.902 1.00 97.12 479 ALA A CA 1
ATOM 3757 C C . ALA A 1 479 ? 4.448 -9.683 -26.898 1.00 97.12 479 ALA A C 1
ATOM 3759 O O . ALA A 1 479 ? 5.635 -9.381 -26.748 1.00 97.12 479 ALA A O 1
ATOM 3760 N N . TYR A 1 480 ? 4.042 -10.409 -27.951 1.00 97.44 480 TYR A N 1
ATOM 3761 C CA . TYR A 1 480 ? 4.944 -10.802 -29.049 1.00 97.44 480 TYR A CA 1
ATOM 3762 C C . TYR A 1 480 ? 5.420 -9.601 -29.878 1.00 97.44 480 TYR A C 1
ATOM 3764 O O . TYR A 1 480 ? 6.528 -9.620 -30.419 1.00 97.44 480 TYR A O 1
ATOM 3772 N N . HIS A 1 481 ? 4.620 -8.539 -29.995 1.00 96.69 481 HIS A N 1
ATOM 3773 C CA . HIS A 1 481 ? 5.058 -7.299 -30.629 1.00 96.69 481 HIS A CA 1
ATOM 3774 C C . HIS A 1 481 ? 6.172 -6.615 -29.826 1.00 96.69 481 HIS A C 1
ATOM 3776 O O . HIS A 1 481 ? 7.246 -6.380 -30.386 1.00 96.69 481 HIS A O 1
ATOM 3782 N N . ILE A 1 482 ? 5.973 -6.410 -28.521 1.00 97.25 482 ILE A N 1
ATOM 3783 C CA . ILE A 1 482 ? 6.960 -5.793 -27.618 1.00 97.25 482 ILE A CA 1
ATOM 3784 C C . ILE A 1 482 ? 8.258 -6.609 -27.568 1.00 97.25 482 ILE A C 1
ATOM 3786 O O . ILE A 1 482 ? 9.353 -6.044 -27.609 1.00 97.25 482 ILE A O 1
ATOM 3790 N N . ALA A 1 483 ? 8.160 -7.942 -27.532 1.00 96.31 483 ALA A N 1
ATOM 3791 C CA . ALA A 1 483 ? 9.323 -8.830 -27.486 1.00 96.31 483 ALA A CA 1
ATOM 3792 C C . ALA A 1 483 ? 10.264 -8.679 -28.698 1.00 96.31 483 ALA A C 1
ATOM 3794 O O . ALA A 1 483 ? 11.463 -8.923 -28.582 1.00 96.31 483 ALA A O 1
ATOM 3795 N N . ARG A 1 484 ? 9.743 -8.223 -29.847 1.00 94.94 484 ARG A N 1
ATOM 3796 C CA . ARG A 1 484 ? 10.524 -7.957 -31.068 1.00 94.94 484 ARG A CA 1
ATOM 3797 C C . ARG A 1 484 ? 11.181 -6.577 -31.087 1.00 94.94 484 ARG A C 1
ATOM 3799 O O . ARG A 1 484 ? 11.855 -6.245 -32.067 1.00 94.94 484 ARG A O 1
ATOM 3806 N N . SER A 1 485 ? 10.999 -5.773 -30.039 1.00 96.12 485 SER A N 1
ATOM 3807 C CA . SER A 1 485 ? 11.647 -4.470 -29.920 1.00 96.12 485 SER A CA 1
ATOM 3808 C C . SER A 1 485 ? 13.164 -4.596 -30.140 1.00 96.12 485 SER A C 1
ATOM 3810 O O . SER A 1 485 ? 13.806 -5.474 -29.549 1.00 96.12 485 SER A O 1
ATOM 3812 N N . PRO A 1 486 ? 13.789 -3.690 -30.918 1.00 93.81 486 PRO A N 1
ATOM 3813 C CA . PRO A 1 486 ? 15.241 -3.654 -31.081 1.00 93.81 486 PRO A CA 1
ATOM 3814 C C . PRO A 1 486 ? 16.011 -3.601 -29.754 1.00 93.81 486 PRO A C 1
ATOM 3816 O O . PRO A 1 486 ? 17.141 -4.081 -29.691 1.00 93.81 486 PRO A O 1
ATOM 3819 N N . THR A 1 487 ? 15.395 -3.074 -28.690 1.00 93.69 487 THR A N 1
ATOM 3820 C CA . THR A 1 487 ? 15.987 -2.968 -27.346 1.00 93.69 487 THR A CA 1
ATOM 3821 C C . THR A 1 487 ? 16.251 -4.325 -26.690 1.00 93.69 487 THR A C 1
ATOM 3823 O O . THR A 1 487 ? 17.112 -4.419 -25.819 1.00 93.69 487 THR A O 1
ATOM 3826 N N . LEU A 1 488 ? 15.549 -5.382 -27.111 1.00 95.94 488 LEU A N 1
ATOM 3827 C CA . LEU A 1 488 ? 15.688 -6.731 -26.557 1.00 95.94 488 LEU A CA 1
ATOM 3828 C C . LEU A 1 488 ? 16.651 -7.622 -27.357 1.00 95.94 488 LEU A C 1
ATOM 3830 O O . LEU A 1 488 ? 17.118 -8.632 -26.829 1.00 95.94 488 LEU A O 1
ATOM 3834 N N . LYS A 1 489 ? 17.033 -7.227 -28.582 1.00 93.56 489 LYS A N 1
ATOM 3835 C CA . LYS A 1 489 ? 17.985 -7.977 -29.425 1.00 93.56 489 LYS A CA 1
ATOM 3836 C C . LYS A 1 489 ? 19.327 -8.277 -28.737 1.00 93.56 489 LYS A C 1
ATOM 3838 O O . LYS A 1 489 ? 19.772 -9.418 -28.837 1.00 93.56 489 LYS A O 1
ATOM 3843 N N . PRO A 1 490 ? 19.963 -7.340 -27.996 1.00 95.31 490 PRO A N 1
ATOM 3844 C CA . PRO A 1 490 ? 21.228 -7.619 -27.306 1.00 95.31 490 PRO A CA 1
ATOM 3845 C C . PRO A 1 490 ? 21.133 -8.729 -26.250 1.00 95.31 490 PRO A C 1
ATOM 3847 O O . PRO A 1 490 ? 22.147 -9.306 -25.871 1.00 95.31 490 PRO A O 1
ATOM 3850 N N . TYR A 1 491 ? 19.922 -9.035 -25.780 1.00 95.38 491 TYR A N 1
ATOM 3851 C CA . TYR A 1 491 ? 19.660 -10.049 -24.761 1.00 95.38 491 TYR A CA 1
ATOM 3852 C C . TYR A 1 491 ? 19.217 -11.393 -25.355 1.00 95.38 491 TYR A C 1
ATOM 3854 O O . TYR A 1 491 ? 18.844 -12.289 -24.595 1.00 95.38 491 TYR A O 1
ATOM 3862 N N . GLY A 1 492 ? 19.253 -11.547 -26.687 1.00 95.31 492 GLY A N 1
ATOM 3863 C CA . GLY A 1 492 ? 18.896 -12.790 -27.379 1.00 95.31 492 GLY A CA 1
ATOM 3864 C C . GLY A 1 492 ? 17.467 -13.241 -27.087 1.00 95.31 492 GLY A C 1
ATOM 3865 O O . GLY A 1 492 ? 17.253 -14.410 -26.783 1.00 95.31 492 GLY A O 1
ATOM 3866 N N . VAL A 1 493 ? 16.518 -12.298 -27.059 1.00 95.88 493 VAL A N 1
ATOM 3867 C CA . VAL A 1 493 ? 15.112 -12.607 -26.775 1.00 95.88 493 VAL A CA 1
ATOM 3868 C C . VAL A 1 493 ? 14.461 -13.258 -27.988 1.00 95.88 493 VAL A C 1
ATOM 3870 O O . VAL A 1 493 ? 14.347 -12.631 -29.039 1.00 95.88 493 VAL A O 1
ATOM 3873 N N . GLU A 1 494 ? 14.008 -14.498 -27.817 1.00 95.00 494 GLU A N 1
ATOM 3874 C CA . GLU A 1 494 ? 13.388 -15.315 -28.867 1.00 95.00 494 GLU A CA 1
ATOM 3875 C C . GLU A 1 494 ? 12.157 -16.043 -28.307 1.00 95.00 494 GLU A C 1
ATOM 3877 O O . GLU A 1 494 ? 12.191 -16.486 -27.157 1.00 95.00 494 GLU A O 1
ATOM 3882 N N . PRO A 1 495 ? 11.050 -16.161 -29.059 1.00 95.19 495 PRO A N 1
ATOM 3883 C CA . PRO A 1 495 ? 9.881 -16.913 -28.609 1.00 95.19 495 PRO A CA 1
ATOM 3884 C C . PRO A 1 495 ? 10.171 -18.417 -28.536 1.00 95.19 495 PRO A C 1
ATOM 3886 O O . PRO A 1 495 ? 11.095 -18.919 -29.171 1.00 95.19 495 PRO A O 1
ATOM 3889 N N . TYR A 1 496 ? 9.356 -19.159 -27.786 1.00 94.12 496 TYR A N 1
ATOM 3890 C CA . TYR A 1 496 ? 9.341 -20.618 -27.921 1.00 94.12 496 TYR A CA 1
ATOM 3891 C C . TYR A 1 496 ? 8.899 -21.034 -29.331 1.00 94.12 496 TYR A C 1
ATOM 3893 O O . TYR A 1 496 ? 7.975 -20.456 -29.902 1.00 94.12 496 TYR A O 1
ATOM 3901 N N . GLU A 1 497 ? 9.529 -22.088 -29.843 1.00 93.56 497 GLU A N 1
ATOM 3902 C CA . GLU A 1 497 ? 9.256 -22.694 -31.154 1.00 93.56 497 GLU A CA 1
ATOM 3903 C C . GLU A 1 497 ? 8.487 -24.026 -31.047 1.00 93.56 497 GLU A C 1
ATOM 3905 O O . GLU A 1 497 ? 8.267 -24.720 -32.038 1.00 93.56 497 GLU A O 1
ATOM 3910 N N . SER A 1 498 ? 8.061 -24.411 -29.841 1.00 92.31 498 SER A N 1
ATOM 3911 C CA . SER A 1 498 ? 7.127 -25.517 -29.626 1.00 92.31 498 SER A CA 1
ATOM 3912 C C . SER A 1 498 ? 5.680 -25.023 -29.717 1.00 92.31 498 SER A C 1
ATOM 3914 O O . SER A 1 498 ? 5.358 -23.895 -29.338 1.00 92.31 498 SER A O 1
ATOM 3916 N N . LEU A 1 499 ? 4.782 -25.877 -30.214 1.00 93.00 499 LEU A N 1
ATOM 3917 C CA . LEU A 1 499 ? 3.347 -25.593 -30.257 1.00 93.00 499 LEU A CA 1
ATOM 3918 C C . LEU A 1 499 ? 2.643 -26.190 -29.041 1.00 93.00 499 LEU A C 1
ATOM 3920 O O . LEU A 1 499 ? 3.026 -27.244 -28.531 1.00 93.00 499 LEU A O 1
ATOM 3924 N N . VAL A 1 500 ? 1.602 -25.506 -28.568 1.00 93.06 500 VAL A N 1
ATOM 3925 C CA . VAL A 1 500 ? 0.736 -26.041 -27.514 1.00 93.06 500 VAL A CA 1
ATOM 3926 C C . VAL A 1 500 ? -0.142 -27.140 -28.108 1.00 93.06 500 VAL A C 1
ATOM 3928 O O . VAL A 1 500 ? -0.864 -26.897 -29.073 1.00 93.06 500 VAL A O 1
ATOM 3931 N N . ASN A 1 501 ? -0.100 -28.328 -27.501 1.00 92.00 501 ASN A N 1
ATOM 3932 C CA . ASN A 1 501 ? -0.877 -29.483 -27.948 1.00 92.00 501 ASN A CA 1
ATOM 3933 C C . ASN A 1 501 ? -2.381 -29.175 -27.992 1.00 92.00 501 ASN A C 1
ATOM 3935 O O . ASN A 1 501 ? -2.945 -28.666 -27.016 1.00 92.00 501 ASN A O 1
ATOM 3939 N N . GLY A 1 502 ? -3.013 -29.489 -29.121 1.00 91.81 502 GLY A N 1
ATOM 3940 C CA . GLY A 1 502 ? -4.412 -29.196 -29.424 1.00 91.81 502 GLY A CA 1
ATOM 3941 C C . GLY A 1 502 ? -4.637 -27.850 -30.118 1.00 91.81 502 GLY A C 1
ATOM 3942 O O . GLY A 1 502 ? -5.782 -27.525 -30.430 1.00 91.81 502 GLY A O 1
ATOM 3943 N N . CYS A 1 503 ? -3.580 -27.069 -30.363 1.00 95.56 503 CYS A N 1
ATOM 3944 C CA . CYS A 1 503 ? -3.648 -25.770 -31.037 1.00 95.56 503 CYS A CA 1
ATOM 3945 C C . CYS A 1 503 ? -2.880 -25.724 -32.370 1.00 95.56 503 CYS A C 1
ATOM 3947 O O . CYS A 1 503 ? -2.878 -24.691 -33.036 1.00 95.56 503 CYS A O 1
ATOM 3949 N N . GLU A 1 504 ? -2.241 -26.817 -32.787 1.00 94.75 504 GLU A N 1
ATOM 3950 C CA . GLU A 1 504 ? -1.317 -26.870 -33.925 1.00 94.75 504 GLU A CA 1
ATOM 3951 C C . GLU A 1 504 ? -1.971 -26.452 -35.243 1.00 94.75 504 GLU A C 1
ATOM 3953 O O . GLU A 1 504 ? -1.358 -25.741 -36.037 1.00 94.75 504 GLU A O 1
ATOM 3958 N N . SER A 1 505 ? -3.235 -26.832 -35.451 1.00 94.62 505 SER A N 1
ATOM 3959 C CA . SER A 1 505 ? -3.994 -26.527 -36.670 1.00 94.62 505 SER A CA 1
ATOM 3960 C C . SER A 1 505 ? -4.225 -25.033 -36.905 1.00 94.62 505 SER A C 1
ATOM 3962 O O . SER A 1 505 ? -4.567 -24.642 -38.017 1.00 94.62 505 SER A O 1
ATOM 3964 N N . TYR A 1 506 ? -4.067 -24.199 -35.873 1.00 93.69 506 TYR A N 1
ATOM 3965 C CA . TYR A 1 506 ? -4.264 -22.751 -35.957 1.00 93.69 506 TYR A CA 1
ATOM 3966 C C . TYR A 1 506 ? -2.961 -21.976 -36.188 1.00 93.69 506 TYR A C 1
ATOM 3968 O O . TYR A 1 506 ? -2.998 -20.754 -36.336 1.00 93.69 506 TYR A O 1
ATOM 3976 N N . HIS A 1 507 ? -1.806 -22.649 -36.193 1.00 92.94 507 HIS A N 1
ATOM 3977 C CA . HIS A 1 507 ? -0.504 -22.004 -36.341 1.00 92.94 507 HIS A CA 1
ATOM 3978 C C . HIS A 1 507 ? -0.011 -22.025 -37.797 1.00 92.94 507 HIS A C 1
ATOM 3980 O O . HIS A 1 507 ? -0.225 -22.986 -38.529 1.00 92.94 507 HIS A O 1
ATOM 3986 N N . ASN A 1 508 ? 0.700 -20.975 -38.217 1.00 88.62 508 ASN A N 1
ATOM 3987 C CA . ASN A 1 508 ? 1.213 -20.792 -39.586 1.00 88.62 508 ASN A CA 1
ATOM 3988 C C . ASN A 1 508 ? 2.754 -20.852 -39.674 1.00 88.62 508 ASN A C 1
ATOM 3990 O O . ASN A 1 508 ? 3.354 -20.265 -40.572 1.00 88.62 508 ASN A O 1
ATOM 3994 N N . SER A 1 509 ? 3.397 -21.508 -38.708 1.00 86.31 509 SER A N 1
ATOM 3995 C CA . SER A 1 509 ? 4.860 -21.611 -38.543 1.00 86.31 509 SER A CA 1
ATOM 3996 C C . SER A 1 509 ? 5.608 -20.291 -38.281 1.00 86.31 509 SER A C 1
ATOM 3998 O O . SER A 1 509 ? 6.835 -20.291 -38.250 1.00 86.31 509 SER A O 1
ATOM 4000 N N . ASN A 1 510 ? 4.912 -19.176 -38.025 1.00 90.19 510 ASN A N 1
ATOM 4001 C CA . ASN A 1 510 ? 5.535 -17.912 -37.625 1.00 90.19 510 ASN A CA 1
ATOM 4002 C C . ASN A 1 510 ? 5.454 -17.687 -36.103 1.00 90.19 510 ASN A C 1
ATOM 4004 O O . ASN A 1 510 ? 4.563 -17.003 -35.606 1.00 90.19 510 ASN A O 1
ATOM 4008 N N . PHE A 1 511 ? 6.434 -18.204 -35.358 1.00 90.12 511 PHE A N 1
ATOM 4009 C CA . PHE A 1 511 ? 6.485 -18.106 -33.887 1.00 90.12 511 PHE A CA 1
ATOM 4010 C C . PHE A 1 511 ? 6.675 -16.680 -33.350 1.00 90.12 511 PHE A C 1
ATOM 4012 O O . PHE A 1 511 ? 6.351 -16.390 -32.200 1.00 90.12 511 PHE A O 1
ATOM 4019 N N . SER A 1 512 ? 7.186 -15.771 -34.182 1.00 89.94 512 SER A N 1
ATOM 4020 C CA . SER A 1 512 ? 7.332 -14.349 -33.846 1.00 89.94 512 SER A CA 1
ATOM 4021 C C . SER A 1 512 ? 6.046 -13.547 -34.076 1.00 89.94 512 SER A C 1
ATOM 4023 O O . SER A 1 512 ? 5.936 -12.407 -33.616 1.00 89.94 512 SER A O 1
ATOM 4025 N N . HIS A 1 513 ? 5.084 -14.114 -34.808 1.00 93.38 513 HIS A N 1
ATOM 4026 C CA . HIS A 1 513 ? 3.792 -13.497 -35.083 1.00 93.38 513 HIS A CA 1
ATOM 4027 C C . HIS A 1 513 ? 2.671 -14.551 -35.108 1.00 93.38 513 HIS A C 1
ATOM 4029 O O . HIS A 1 513 ? 2.096 -14.816 -36.170 1.00 93.38 513 HIS A O 1
ATOM 4035 N N . PRO A 1 514 ? 2.372 -15.185 -33.955 1.00 94.62 514 PRO A N 1
ATOM 4036 C CA . PRO A 1 514 ? 1.390 -16.257 -33.924 1.00 94.62 514 PRO A CA 1
ATOM 4037 C C . PRO A 1 514 ? -0.004 -15.739 -34.322 1.00 94.62 514 PRO A C 1
ATOM 4039 O O . PRO A 1 514 ? -0.392 -14.653 -33.880 1.00 94.62 514 PRO A O 1
ATOM 4042 N N . PRO A 1 515 ? -0.782 -16.492 -35.123 1.00 96.19 515 PRO A N 1
ATOM 4043 C CA . PRO A 1 515 ? -2.129 -16.086 -35.518 1.00 96.19 515 PRO A CA 1
ATOM 4044 C C . PRO A 1 515 ? -3.067 -15.885 -34.323 1.00 96.19 515 PRO A C 1
ATOM 4046 O O . PRO A 1 515 ? -2.972 -16.588 -33.317 1.00 96.19 515 PRO A O 1
ATOM 4049 N N . HIS A 1 516 ? -4.037 -14.980 -34.459 1.00 95.25 516 HIS A N 1
ATOM 4050 C CA . HIS A 1 516 ? -4.990 -14.669 -33.390 1.00 95.25 516 HIS A CA 1
ATOM 4051 C C . HIS A 1 516 ? -5.767 -15.910 -32.899 1.00 95.25 516 HIS A C 1
ATOM 4053 O O . HIS A 1 516 ? -5.862 -16.139 -31.695 1.00 95.25 516 HIS A O 1
ATOM 4059 N N . GLU A 1 517 ? -6.225 -16.780 -33.808 1.00 96.69 517 GLU A N 1
ATOM 4060 C CA . GLU A 1 517 ? -6.919 -18.028 -33.440 1.00 96.69 517 GLU A CA 1
ATOM 4061 C C . GLU A 1 517 ? -6.019 -19.024 -32.691 1.00 96.69 517 GLU A C 1
ATOM 4063 O O . GLU A 1 517 ? -6.479 -19.707 -31.771 1.00 96.69 517 GLU A O 1
ATOM 4068 N N . TYR A 1 518 ? -4.717 -19.059 -33.000 1.00 97.56 518 TYR A N 1
ATOM 4069 C CA . TYR A 1 518 ? -3.762 -19.840 -32.213 1.00 97.56 518 TYR A CA 1
ATOM 4070 C C . TYR A 1 518 ? -3.687 -19.308 -30.780 1.00 97.56 518 TYR A C 1
ATOM 4072 O O . TYR A 1 518 ? -3.791 -20.080 -29.829 1.00 97.56 518 TYR A O 1
ATOM 4080 N N . LEU A 1 519 ? -3.584 -17.989 -30.607 1.00 97.50 519 LEU A N 1
ATOM 4081 C CA . LEU A 1 519 ? -3.512 -17.360 -29.287 1.00 97.50 519 LEU A CA 1
ATOM 4082 C C . LEU A 1 519 ? -4.796 -17.570 -28.468 1.00 97.50 519 LEU A C 1
ATOM 4084 O O . LEU A 1 519 ? -4.704 -17.859 -27.274 1.00 97.50 519 LEU A O 1
ATOM 4088 N N . LYS A 1 520 ? -5.978 -17.535 -29.099 1.00 97.75 520 LYS A N 1
ATOM 4089 C CA . LYS A 1 520 ? -7.257 -17.888 -28.452 1.00 97.75 520 LYS A CA 1
ATOM 4090 C C . LYS A 1 520 ? -7.269 -19.338 -27.968 1.00 97.75 520 LYS A C 1
ATOM 4092 O O . LYS A 1 520 ? -7.649 -19.606 -26.825 1.00 97.75 520 LYS A O 1
ATOM 4097 N N . CYS A 1 521 ? -6.807 -20.274 -28.801 1.00 97.75 521 CYS A N 1
ATOM 4098 C CA . CYS A 1 521 ? -6.661 -21.673 -28.400 1.00 97.75 521 CYS A CA 1
ATOM 4099 C C . CYS A 1 521 ? -5.691 -21.818 -27.217 1.00 97.75 521 CYS A C 1
ATOM 4101 O O . CYS A 1 521 ? -6.026 -22.448 -26.212 1.00 97.75 521 CYS A O 1
ATOM 4103 N N . VAL A 1 522 ? -4.527 -21.163 -27.274 1.00 96.81 522 VAL A N 1
ATOM 4104 C CA . VAL A 1 522 ? -3.535 -21.182 -26.189 1.00 96.81 522 VAL A CA 1
ATOM 4105 C C . VAL A 1 522 ? -4.111 -20.613 -24.890 1.00 96.81 522 VAL A C 1
ATOM 4107 O O . VAL A 1 522 ? -3.901 -21.205 -23.830 1.00 96.81 522 VAL A O 1
ATOM 4110 N N . ALA A 1 523 ? -4.872 -19.515 -24.941 1.00 97.25 523 ALA A N 1
ATOM 4111 C CA . ALA A 1 523 ? -5.510 -18.922 -23.766 1.00 97.25 523 ALA A CA 1
ATOM 4112 C C . ALA A 1 523 ? -6.500 -19.886 -23.087 1.00 97.25 523 ALA A C 1
ATOM 4114 O O . ALA A 1 523 ? -6.495 -20.003 -21.856 1.00 97.25 523 ALA A O 1
ATOM 4115 N N . ARG A 1 524 ? -7.303 -20.623 -23.871 1.00 97.44 524 ARG A N 1
ATOM 4116 C CA . ARG A 1 524 ? -8.243 -21.647 -23.370 1.00 97.44 524 ARG A CA 1
ATOM 4117 C C . ARG A 1 524 ? -7.544 -22.913 -22.876 1.00 97.44 524 ARG A C 1
ATOM 4119 O O . ARG A 1 524 ? -8.000 -23.538 -21.920 1.00 97.44 524 ARG A O 1
ATOM 4126 N N . THR A 1 525 ? -6.425 -23.293 -23.479 1.00 96.31 525 THR A N 1
ATOM 4127 C CA . THR A 1 525 ? -5.681 -24.498 -23.091 1.00 96.31 525 THR A CA 1
ATOM 4128 C C . THR A 1 525 ? -4.835 -24.263 -21.841 1.00 96.31 525 THR A C 1
ATOM 4130 O O . THR A 1 525 ? -4.909 -25.044 -20.891 1.00 96.31 525 THR A O 1
ATOM 4133 N N . LEU A 1 526 ? -4.091 -23.157 -21.794 1.00 94.31 526 LEU A N 1
ATOM 4134 C CA . LEU A 1 526 ? -3.185 -22.772 -20.706 1.00 94.31 526 LEU A CA 1
ATOM 4135 C C . LEU A 1 526 ? -3.768 -21.633 -19.858 1.00 94.31 526 LEU A C 1
ATOM 4137 O O . LEU A 1 526 ? -3.094 -20.649 -19.534 1.00 94.31 526 LEU A O 1
ATOM 4141 N N . THR A 1 527 ? -5.046 -21.763 -19.507 1.00 95.06 527 THR A N 1
ATOM 4142 C CA . THR A 1 527 ? -5.742 -20.808 -18.643 1.00 95.06 527 THR A CA 1
ATOM 4143 C C . THR A 1 527 ? -5.189 -20.849 -17.225 1.00 95.06 527 THR A C 1
ATOM 4145 O O . THR A 1 527 ? -4.960 -21.917 -16.660 1.00 95.06 527 THR A O 1
ATOM 4148 N N . SER A 1 528 ? -5.048 -19.682 -16.608 1.00 92.25 528 SER A N 1
ATOM 4149 C CA . SER A 1 528 ? -4.811 -19.550 -15.180 1.00 92.25 528 SER A CA 1
ATOM 4150 C C . SER A 1 528 ? -5.591 -18.388 -14.572 1.00 92.25 528 SER A C 1
ATOM 4152 O O . SER A 1 528 ? -6.198 -17.590 -15.271 1.00 92.25 528 SER A O 1
ATOM 4154 N N . SER A 1 529 ? -5.561 -18.288 -13.249 1.00 92.62 529 SER A N 1
ATOM 4155 C CA . SER A 1 529 ? -6.156 -17.214 -12.461 1.00 92.62 529 SER A CA 1
ATOM 4156 C C . SER A 1 529 ? -5.075 -16.237 -12.005 1.00 92.62 529 SER A C 1
ATOM 4158 O O . SER A 1 529 ? -4.041 -16.667 -11.483 1.00 92.62 529 SER A O 1
ATOM 4160 N N . ALA A 1 530 ? -5.314 -14.928 -12.123 1.00 92.38 530 ALA A N 1
ATOM 4161 C CA . ALA A 1 530 ? -4.492 -13.931 -11.427 1.00 92.38 530 ALA A CA 1
ATOM 4162 C C . ALA A 1 530 ? -4.767 -13.894 -9.904 1.00 92.38 530 ALA A C 1
ATOM 4164 O O . ALA A 1 530 ? -4.038 -13.245 -9.156 1.00 92.38 530 ALA A O 1
ATOM 4165 N N . ALA A 1 531 ? -5.768 -14.650 -9.435 1.00 91.81 531 ALA A N 1
ATOM 4166 C CA . ALA A 1 531 ? -6.226 -14.765 -8.054 1.00 91.81 531 ALA A CA 1
ATOM 4167 C C . ALA A 1 531 ? -6.802 -13.453 -7.481 1.00 91.81 531 ALA A C 1
ATOM 4169 O O . ALA A 1 531 ? -6.633 -13.143 -6.292 1.00 91.81 531 ALA A O 1
ATOM 4170 N N . HIS A 1 532 ? -7.515 -12.719 -8.338 1.00 96.38 532 HIS A N 1
ATOM 4171 C CA . HIS A 1 532 ? -8.211 -11.451 -8.109 1.00 96.38 532 HIS A CA 1
ATOM 4172 C C . HIS A 1 532 ? -9.736 -11.648 -8.114 1.00 96.38 532 HIS A C 1
ATOM 4174 O O . HIS A 1 532 ? -10.485 -10.903 -8.735 1.00 96.38 532 HIS A O 1
ATOM 4180 N N . ILE A 1 533 ? -10.183 -12.691 -7.420 1.00 96.25 533 ILE A N 1
ATOM 4181 C CA . ILE A 1 533 ? -11.577 -13.135 -7.385 1.00 96.25 533 ILE A CA 1
ATOM 4182 C C . ILE A 1 533 ? -12.430 -12.122 -6.608 1.00 96.25 533 ILE A C 1
ATOM 4184 O O . ILE A 1 533 ? -11.987 -11.673 -5.547 1.00 96.25 533 ILE A O 1
ATOM 4188 N N . VAL A 1 534 ? -13.633 -11.802 -7.102 1.00 98.44 534 VAL A N 1
ATOM 4189 C CA . VAL A 1 534 ? -14.586 -10.831 -6.525 1.00 98.44 534 VAL A CA 1
ATOM 4190 C C . VAL A 1 534 ? -16.060 -11.222 -6.767 1.00 98.44 534 VAL A C 1
ATOM 4192 O O . VAL A 1 534 ? -16.353 -12.206 -7.447 1.00 98.44 534 VAL A O 1
ATOM 4195 N N . GLY A 1 535 ? -16.993 -10.433 -6.219 1.00 98.25 535 GLY A N 1
ATOM 4196 C CA . GLY A 1 535 ? -18.376 -10.323 -6.716 1.00 98.25 535 GLY A CA 1
ATOM 4197 C C . GLY A 1 535 ? -19.446 -11.227 -6.104 1.00 98.25 535 GLY A C 1
ATOM 4198 O O . GLY A 1 535 ? -20.629 -10.974 -6.315 1.00 98.25 535 GLY A O 1
ATOM 4199 N N . THR A 1 536 ? -19.073 -12.214 -5.289 1.00 98.75 536 THR A N 1
ATOM 4200 C CA . THR A 1 536 ? -19.999 -13.216 -4.720 1.00 98.75 536 THR A CA 1
ATOM 4201 C C . THR A 1 536 ? -21.026 -12.686 -3.715 1.00 98.75 536 THR A C 1
ATOM 4203 O O . THR A 1 536 ? -21.954 -13.404 -3.348 1.00 98.75 536 THR A O 1
ATOM 4206 N N . CYS A 1 537 ? -20.845 -11.464 -3.221 1.00 98.69 537 CYS A N 1
ATOM 4207 C CA . CYS A 1 537 ? -21.775 -10.753 -2.346 1.00 98.69 537 CYS A CA 1
ATOM 4208 C C . CYS A 1 537 ? -22.020 -9.340 -2.895 1.00 98.69 537 CYS A C 1
ATOM 4210 O O . CYS A 1 537 ? -22.010 -8.380 -2.128 1.00 98.69 537 CYS A O 1
ATOM 4212 N N . LYS A 1 538 ? -22.184 -9.225 -4.222 1.00 98.44 538 LYS A N 1
ATOM 4213 C CA . LYS A 1 538 ? -22.317 -7.975 -4.986 1.00 98.44 538 LYS A CA 1
ATOM 4214 C C . LYS A 1 538 ? -23.112 -6.888 -4.245 1.00 98.44 538 LYS A C 1
ATOM 4216 O O . LYS A 1 538 ? -24.243 -7.130 -3.814 1.00 98.44 538 LYS A O 1
ATOM 4221 N N . MET A 1 539 ? -22.542 -5.685 -4.165 1.00 98.06 539 MET A N 1
ATOM 4222 C CA . MET A 1 539 ? -23.266 -4.471 -3.788 1.00 98.06 539 MET A CA 1
ATOM 4223 C C . MET A 1 539 ? -24.077 -3.922 -4.965 1.00 98.06 539 MET A C 1
ATOM 4225 O O . MET A 1 539 ? -23.691 -4.078 -6.124 1.00 98.06 539 MET A O 1
ATOM 4229 N N . GLY A 1 540 ? -25.190 -3.264 -4.673 1.00 96.69 540 GLY A N 1
ATOM 4230 C CA . GLY A 1 540 ? -26.009 -2.604 -5.685 1.00 96.69 540 GLY A CA 1
ATOM 4231 C C . GLY A 1 540 ? -27.094 -1.746 -5.054 1.00 96.69 540 GLY A C 1
ATOM 4232 O O . GLY A 1 540 ? -27.173 -1.631 -3.828 1.00 96.69 540 GLY A O 1
ATOM 4233 N N . ALA A 1 541 ? -27.928 -1.140 -5.897 1.00 93.94 541 ALA A N 1
ATOM 4234 C CA . ALA A 1 541 ? -29.041 -0.319 -5.441 1.00 93.94 541 ALA A CA 1
ATOM 4235 C C . ALA A 1 541 ? -30.019 -1.124 -4.566 1.00 93.94 541 ALA A C 1
ATOM 4237 O O . ALA A 1 541 ? -30.103 -2.352 -4.635 1.00 93.94 541 ALA A O 1
ATOM 4238 N N . THR A 1 542 ? -30.793 -0.429 -3.732 1.00 86.19 542 THR A N 1
ATOM 4239 C CA . THR A 1 542 ? -31.733 -1.062 -2.793 1.00 86.19 542 THR A CA 1
ATOM 4240 C C . THR A 1 542 ? -32.802 -1.916 -3.476 1.00 86.19 542 THR A C 1
ATOM 4242 O O . THR A 1 542 ? -33.333 -2.832 -2.847 1.00 86.19 542 THR A O 1
ATOM 4245 N N . ASP A 1 543 ? -33.102 -1.638 -4.741 1.00 89.88 543 ASP A N 1
ATOM 4246 C CA . ASP A 1 543 ? -34.052 -2.324 -5.615 1.00 89.88 543 ASP A CA 1
ATOM 4247 C C . ASP A 1 543 ? -33.391 -3.291 -6.620 1.00 89.88 543 ASP A C 1
ATOM 4249 O O . ASP A 1 543 ? -34.109 -4.034 -7.283 1.00 89.88 543 ASP A O 1
ATOM 4253 N N . ASP A 1 544 ? -32.054 -3.374 -6.690 1.00 95.81 544 ASP A N 1
ATOM 4254 C CA . ASP A 1 544 ? -31.345 -4.318 -7.569 1.00 95.81 544 ASP A CA 1
ATOM 4255 C C . ASP A 1 544 ? -31.594 -5.769 -7.098 1.00 95.81 544 ASP A C 1
ATOM 4257 O O . ASP A 1 544 ? -31.144 -6.152 -6.010 1.00 95.81 544 ASP A O 1
ATOM 4261 N N . PRO A 1 545 ? -32.286 -6.627 -7.874 1.00 95.44 545 PRO A N 1
ATOM 4262 C CA . PRO A 1 545 ? -32.565 -8.006 -7.467 1.00 95.44 545 PRO A CA 1
ATOM 4263 C C . PRO A 1 545 ? -31.309 -8.891 -7.450 1.00 95.44 545 PRO A C 1
ATOM 4265 O O . PRO A 1 545 ? -31.319 -9.957 -6.841 1.00 95.44 545 PRO A O 1
ATOM 4268 N N . THR A 1 546 ? -30.223 -8.453 -8.089 1.00 96.56 546 THR A N 1
ATOM 4269 C CA . THR A 1 546 ? -28.943 -9.172 -8.155 1.00 96.56 546 THR A CA 1
ATOM 4270 C C . THR A 1 546 ? -27.978 -8.786 -7.025 1.00 96.56 546 THR A C 1
ATOM 4272 O O . THR A 1 546 ? -26.910 -9.387 -6.898 1.00 96.56 546 THR A O 1
ATOM 4275 N N . ALA A 1 547 ? -28.335 -7.799 -6.195 1.00 97.94 547 ALA A N 1
ATOM 4276 C CA . ALA A 1 547 ? -27.509 -7.320 -5.090 1.00 97.94 547 ALA A CA 1
ATOM 4277 C C . ALA A 1 547 ? -27.734 -8.118 -3.795 1.00 97.94 547 ALA A C 1
ATOM 4279 O O . ALA A 1 547 ? -28.867 -8.375 -3.377 1.00 97.94 547 ALA A O 1
ATOM 4280 N N . VAL A 1 548 ? -26.638 -8.446 -3.113 1.00 98.69 548 VAL A N 1
ATOM 4281 C CA . VAL A 1 548 ? -26.621 -9.098 -1.793 1.00 98.69 548 VAL A CA 1
ATOM 4282 C C . VAL A 1 548 ? -26.521 -8.065 -0.674 1.00 98.69 548 VAL A C 1
ATOM 4284 O O . VAL A 1 548 ? -27.180 -8.206 0.361 1.00 98.69 548 VAL A O 1
ATOM 4287 N N . VAL A 1 549 ? -25.714 -7.024 -0.886 1.00 98.69 549 VAL A N 1
ATOM 4288 C CA . VAL A 1 549 ? -25.571 -5.900 0.043 1.00 98.69 549 VAL A CA 1
ATOM 4289 C C . VAL A 1 549 ? -26.017 -4.593 -0.603 1.00 98.69 549 VAL A C 1
ATOM 4291 O O . VAL A 1 549 ? -25.993 -4.454 -1.824 1.00 98.69 549 VAL A O 1
ATOM 4294 N N . ASP A 1 550 ? -26.452 -3.644 0.216 1.00 97.94 550 ASP A N 1
ATOM 4295 C CA . ASP A 1 550 ? -26.737 -2.280 -0.238 1.00 97.94 550 ASP A CA 1
ATOM 4296 C C . ASP A 1 550 ? -25.442 -1.437 -0.369 1.00 97.94 550 ASP A C 1
ATOM 4298 O O . ASP A 1 550 ? -24.358 -1.937 -0.047 1.00 97.94 550 ASP A O 1
ATOM 4302 N N . PRO A 1 551 ? -25.501 -0.166 -0.823 1.00 97.38 551 PRO A N 1
ATOM 4303 C CA . PRO A 1 551 ? -24.306 0.678 -0.952 1.00 97.38 551 PRO A CA 1
ATOM 4304 C C . PRO A 1 551 ? -23.618 0.997 0.385 1.00 97.38 551 PRO A C 1
ATOM 4306 O O . PRO A 1 551 ? -22.455 1.388 0.400 1.00 97.38 551 PRO A O 1
ATOM 4309 N N . GLU A 1 552 ? -24.302 0.791 1.515 1.00 97.12 552 GLU A N 1
ATOM 4310 C CA . GLU A 1 552 ? -23.704 0.872 2.849 1.00 97.12 552 GLU A CA 1
ATOM 4311 C C . GLU A 1 552 ? -23.096 -0.472 3.302 1.00 97.12 552 GLU A C 1
ATOM 4313 O O . GLU A 1 552 ? -22.657 -0.611 4.444 1.00 97.12 552 GLU A O 1
ATOM 4318 N N . LEU A 1 553 ? -23.043 -1.477 2.425 1.00 98.62 553 LEU A N 1
ATOM 4319 C CA . LEU A 1 553 ? -22.517 -2.820 2.676 1.00 98.62 553 LEU A CA 1
ATOM 4320 C C . LEU A 1 553 ? -23.351 -3.668 3.652 1.00 98.62 553 LEU A C 1
ATOM 4322 O O . LEU A 1 553 ? -22.870 -4.691 4.153 1.00 98.62 553 LEU A O 1
ATOM 4326 N N . ARG A 1 554 ? -24.602 -3.279 3.931 1.00 98.31 554 ARG A N 1
ATOM 4327 C CA . ARG A 1 554 ? -25.525 -4.037 4.792 1.00 98.31 554 ARG A CA 1
ATOM 4328 C C . ARG A 1 554 ? -26.141 -5.187 4.013 1.00 98.31 554 ARG A C 1
ATOM 4330 O O . ARG A 1 554 ? -26.626 -4.996 2.901 1.00 98.31 554 ARG A O 1
ATOM 4337 N N . VAL A 1 555 ? -26.158 -6.380 4.607 1.00 98.62 555 VAL A N 1
ATOM 4338 C CA . VAL A 1 555 ? -26.809 -7.551 4.000 1.00 98.62 555 VAL A CA 1
ATOM 4339 C C . VAL A 1 555 ? -28.313 -7.323 3.952 1.00 98.62 555 VAL A C 1
ATOM 4341 O O . VAL A 1 555 ? -28.945 -7.043 4.971 1.00 98.62 555 VAL A O 1
ATOM 4344 N N . ARG A 1 556 ? -28.901 -7.456 2.765 1.00 97.81 556 ARG A N 1
ATOM 4345 C CA . ARG A 1 556 ? -30.320 -7.164 2.550 1.00 97.81 556 ARG A CA 1
ATOM 4346 C C . ARG A 1 556 ? -31.214 -8.171 3.285 1.00 97.81 556 ARG A C 1
ATOM 4348 O O . ARG A 1 556 ? -30.901 -9.351 3.407 1.00 97.81 556 ARG A O 1
ATOM 4355 N N . GLY A 1 557 ? -32.349 -7.701 3.800 1.00 96.56 557 GLY A N 1
ATOM 4356 C CA . GLY A 1 557 ? -33.351 -8.548 4.463 1.00 96.56 557 GLY A CA 1
ATOM 4357 C C . GLY A 1 557 ? -32.994 -9.046 5.873 1.00 96.56 557 GLY A C 1
ATOM 4358 O O . GLY A 1 557 ? -33.817 -9.728 6.489 1.00 96.56 557 GLY A O 1
ATOM 4359 N N . VAL A 1 558 ? -31.818 -8.694 6.402 1.00 98.19 558 VAL A N 1
ATOM 4360 C CA . VAL A 1 558 ? -31.426 -8.906 7.804 1.00 98.19 558 VAL A CA 1
ATOM 4361 C C . VAL A 1 558 ? -30.869 -7.617 8.398 1.00 98.19 558 VAL A C 1
ATOM 4363 O O . VAL A 1 558 ? -30.443 -6.719 7.680 1.00 98.19 558 VAL A O 1
ATOM 4366 N N . ALA A 1 559 ? -30.850 -7.523 9.723 1.00 97.62 559 ALA A N 1
ATOM 4367 C CA . ALA A 1 559 ? -30.211 -6.410 10.417 1.00 97.62 559 ALA A CA 1
ATOM 4368 C C . ALA A 1 559 ? -28.922 -6.860 11.109 1.00 97.62 559 ALA A C 1
ATOM 4370 O O . ALA A 1 559 ? -28.774 -8.030 11.477 1.00 97.62 559 ALA A O 1
ATOM 4371 N N . ASN A 1 560 ? -28.036 -5.895 11.366 1.00 97.44 560 ASN A N 1
ATOM 4372 C CA . ASN A 1 560 ? -26.784 -6.076 12.102 1.00 97.44 560 ASN A CA 1
ATOM 4373 C C . ASN A 1 560 ? -25.767 -7.007 11.414 1.00 97.44 560 ASN A C 1
ATOM 4375 O O . ASN A 1 560 ? -24.949 -7.627 12.094 1.00 97.44 560 ASN A O 1
ATOM 4379 N N . VAL A 1 561 ? -25.813 -7.126 10.084 1.00 98.75 561 VAL A N 1
ATOM 4380 C CA . VAL A 1 561 ? -24.805 -7.857 9.304 1.00 98.75 561 VAL A CA 1
ATOM 4381 C C . VAL A 1 561 ? -24.320 -6.985 8.155 1.00 98.75 561 VAL A C 1
ATOM 4383 O O . VAL A 1 561 ? -25.131 -6.510 7.358 1.00 98.75 561 VAL A O 1
ATOM 4386 N N . ARG A 1 562 ? -23.001 -6.824 8.040 1.00 98.62 562 ARG A N 1
ATOM 4387 C CA . ARG A 1 562 ? -22.343 -6.224 6.871 1.00 98.62 562 ARG A CA 1
ATOM 4388 C C . ARG A 1 562 ? -21.343 -7.187 6.263 1.00 98.62 562 ARG A C 1
ATOM 4390 O O . ARG A 1 562 ? -20.770 -8.006 6.980 1.00 98.62 562 ARG A O 1
ATOM 4397 N N . VAL A 1 563 ? -21.104 -7.059 4.962 1.00 98.94 563 VAL A N 1
ATOM 4398 C CA . VAL A 1 563 ? -19.987 -7.733 4.287 1.00 98.94 563 VAL A CA 1
ATOM 4399 C C . VAL A 1 563 ? -18.983 -6.671 3.875 1.00 98.94 563 VAL A C 1
ATOM 4401 O O . VAL A 1 563 ? -19.324 -5.767 3.129 1.00 98.94 563 VAL A O 1
ATOM 4404 N N . ILE A 1 564 ? -17.754 -6.753 4.375 1.00 98.88 564 ILE A N 1
ATOM 4405 C CA . ILE A 1 564 ? -16.699 -5.777 4.081 1.00 98.88 564 ILE A CA 1
ATOM 4406 C C . ILE A 1 564 ? -15.459 -6.546 3.637 1.00 98.88 564 ILE A C 1
ATOM 4408 O O . ILE A 1 564 ? -14.559 -6.828 4.428 1.00 98.88 564 ILE A O 1
ATOM 4412 N N . ASP A 1 565 ? -15.447 -6.940 2.367 1.00 98.75 565 ASP A N 1
ATOM 4413 C CA . ASP A 1 565 ? -14.313 -7.534 1.662 1.00 98.75 565 ASP A CA 1
ATOM 4414 C C . ASP A 1 565 ? -14.551 -7.483 0.140 1.00 98.75 565 ASP A C 1
ATOM 4416 O O . ASP A 1 565 ? -15.537 -6.923 -0.327 1.00 98.75 565 ASP A O 1
ATOM 4420 N N . ALA A 1 566 ? -13.658 -8.077 -0.654 1.00 98.56 566 ALA A N 1
ATOM 4421 C CA . ALA A 1 566 ? -13.732 -8.043 -2.115 1.00 98.56 566 ALA A CA 1
ATOM 4422 C C . ALA A 1 566 ? -14.966 -8.737 -2.733 1.00 98.56 566 ALA A C 1
ATOM 4424 O O . ALA A 1 566 ? -15.223 -8.576 -3.925 1.00 98.56 566 ALA A O 1
ATOM 4425 N N . SER A 1 567 ? -15.748 -9.500 -1.963 1.00 98.81 567 SER A N 1
ATOM 4426 C CA . SER A 1 567 ? -16.981 -10.122 -2.460 1.00 98.81 567 SER A CA 1
ATOM 4427 C C . SER A 1 567 ? -18.041 -9.097 -2.842 1.00 98.81 567 SER A C 1
ATOM 4429 O O . SER A 1 567 ? -18.901 -9.415 -3.658 1.00 98.81 567 SER A O 1
ATOM 4431 N N . VAL A 1 568 ? -17.970 -7.878 -2.298 1.00 98.81 568 VAL A N 1
ATOM 4432 C CA . VAL A 1 568 ? -18.972 -6.837 -2.555 1.00 98.81 568 VAL A CA 1
ATOM 4433 C C . VAL A 1 568 ? -18.783 -6.128 -3.888 1.00 98.81 568 VAL A C 1
ATOM 4435 O O . VAL A 1 568 ? -19.719 -5.496 -4.359 1.00 98.81 568 VAL A O 1
ATOM 4438 N N . MET A 1 569 ? -17.616 -6.241 -4.530 1.00 98.69 569 MET A N 1
ATOM 4439 C CA . MET A 1 569 ? -17.336 -5.517 -5.775 1.00 98.69 569 MET A CA 1
ATOM 4440 C C . MET A 1 569 ? -18.322 -5.935 -6.887 1.00 98.69 569 MET A C 1
ATOM 4442 O O . MET A 1 569 ? -18.356 -7.116 -7.241 1.00 98.69 569 MET A O 1
ATOM 4446 N N . PRO A 1 570 ? -19.103 -5.013 -7.485 1.00 97.88 570 PRO A N 1
ATOM 4447 C CA . PRO A 1 570 ? -20.030 -5.345 -8.568 1.00 97.88 570 PRO A CA 1
ATOM 4448 C C . PRO A 1 570 ? -19.300 -5.838 -9.813 1.00 97.88 570 PRO A C 1
ATOM 4450 O O . PRO A 1 570 ? -19.738 -6.784 -10.472 1.00 97.88 570 PRO A O 1
ATOM 4453 N N . ARG A 1 571 ? -18.159 -5.204 -10.099 1.00 97.12 571 ARG A N 1
ATOM 4454 C CA . ARG A 1 571 ? -17.193 -5.576 -11.129 1.00 97.12 571 ARG A CA 1
ATOM 4455 C C . ARG A 1 571 ? -15.792 -5.506 -10.541 1.00 97.12 571 ARG A C 1
ATOM 4457 O O . ARG A 1 571 ? -15.517 -4.653 -9.702 1.00 97.12 571 ARG A O 1
ATOM 4464 N N . VAL A 1 572 ? -14.909 -6.380 -10.988 1.00 97.75 572 VAL A N 1
ATOM 4465 C CA . VAL A 1 572 ? -13.491 -6.321 -10.645 1.00 97.75 572 VAL A CA 1
ATOM 4466 C C . VAL A 1 572 ? -12.873 -5.025 -11.178 1.00 97.75 572 VAL A C 1
ATOM 4468 O O . VAL A 1 572 ? -13.246 -4.551 -12.251 1.00 97.75 572 VAL A O 1
ATOM 4471 N N . VAL A 1 573 ? -11.979 -4.426 -10.391 1.00 97.50 573 VAL A N 1
ATOM 4472 C CA . VAL A 1 573 ? -11.224 -3.233 -10.796 1.00 97.50 573 VAL A CA 1
ATOM 4473 C C . VAL A 1 573 ? -10.146 -3.608 -11.806 1.00 97.50 573 VAL A C 1
ATOM 4475 O O . VAL A 1 573 ? -9.586 -4.698 -11.727 1.00 97.50 573 VAL A O 1
ATOM 4478 N N . SER A 1 574 ? -9.768 -2.679 -12.676 1.00 96.50 574 SER A N 1
ATOM 4479 C CA . SER A 1 574 ? -8.722 -2.825 -13.690 1.00 96.50 574 SER A CA 1
ATOM 4480 C C . SER A 1 574 ? -7.308 -2.773 -13.078 1.00 96.50 574 SER A C 1
ATOM 4482 O O . SER A 1 574 ? -6.461 -1.971 -13.464 1.00 96.50 574 SER A O 1
ATOM 4484 N N . ALA A 1 575 ? -7.072 -3.599 -12.053 1.00 95.31 575 ALA A N 1
ATOM 4485 C CA . ALA A 1 575 ? -5.839 -3.723 -11.279 1.00 95.31 575 ALA A CA 1
ATOM 4486 C C . ALA A 1 575 ? -5.843 -4.984 -10.392 1.00 95.31 575 ALA A C 1
ATOM 4488 O O . ALA A 1 575 ? -6.837 -5.694 -10.252 1.00 95.31 575 ALA A O 1
ATOM 4489 N N . ASN A 1 576 ? -4.728 -5.249 -9.709 1.00 96.06 576 ASN A N 1
ATOM 4490 C CA . ASN A 1 576 ? -4.699 -6.210 -8.608 1.00 96.06 576 ASN A CA 1
ATOM 4491 C C . ASN A 1 576 ? -5.651 -5.776 -7.472 1.00 96.06 576 ASN A C 1
ATOM 4493 O O . ASN A 1 576 ? -5.627 -4.636 -7.018 1.00 96.06 576 ASN A O 1
ATOM 4497 N N . THR A 1 577 ? -6.448 -6.699 -6.931 1.00 97.69 577 THR A N 1
ATOM 4498 C CA . THR A 1 577 ? -7.590 -6.343 -6.062 1.00 97.69 577 THR A CA 1
ATOM 4499 C C . THR A 1 577 ? -7.248 -6.005 -4.608 1.00 97.69 577 THR A C 1
ATOM 4501 O O . THR A 1 577 ? -8.130 -5.586 -3.856 1.00 97.69 577 THR A O 1
ATOM 4504 N N . ASN A 1 578 ? -5.996 -6.168 -4.161 1.00 98.06 578 ASN A N 1
ATOM 4505 C CA . ASN A 1 578 ? -5.657 -5.973 -2.744 1.00 98.06 578 ASN A CA 1
ATOM 4506 C C . ASN A 1 578 ? -5.832 -4.515 -2.291 1.00 98.06 578 ASN A C 1
ATOM 4508 O O . ASN A 1 578 ? -6.389 -4.293 -1.219 1.00 98.06 578 ASN A O 1
ATOM 4512 N N . ALA A 1 579 ? -5.411 -3.534 -3.100 1.00 98.06 579 ALA A N 1
ATOM 4513 C CA . ALA A 1 579 ? -5.565 -2.121 -2.751 1.00 98.06 579 ALA A CA 1
ATOM 4514 C C . ALA A 1 579 ? -7.050 -1.739 -2.648 1.00 98.06 579 ALA A C 1
ATOM 4516 O O . ALA A 1 579 ? -7.464 -1.169 -1.642 1.00 98.06 579 ALA A O 1
ATOM 4517 N N . ALA A 1 580 ? -7.869 -2.134 -3.631 1.00 98.50 580 ALA A N 1
ATOM 4518 C CA . ALA A 1 580 ? -9.314 -1.905 -3.600 1.00 98.50 580 ALA A CA 1
ATOM 4519 C C . ALA A 1 580 ? -9.986 -2.600 -2.402 1.00 98.50 580 ALA A C 1
ATOM 4521 O O . ALA A 1 580 ? -10.891 -2.047 -1.791 1.00 98.50 580 ALA A O 1
ATOM 4522 N N . THR A 1 581 ? -9.504 -3.779 -1.997 1.00 98.81 581 THR A N 1
ATOM 4523 C CA . THR A 1 581 ? -10.007 -4.478 -0.801 1.00 98.81 581 THR A CA 1
ATOM 4524 C C . THR A 1 581 ? -9.670 -3.733 0.494 1.00 98.81 581 THR A C 1
ATOM 4526 O O . THR A 1 581 ? -10.505 -3.654 1.391 1.00 98.81 581 THR A O 1
ATOM 4529 N N . VAL A 1 582 ? -8.457 -3.182 0.607 1.00 98.81 582 VAL A N 1
ATOM 4530 C CA . VAL A 1 582 ? -8.058 -2.337 1.747 1.00 98.81 582 VAL A CA 1
ATOM 4531 C C . VAL A 1 582 ? -8.899 -1.059 1.780 1.00 98.81 582 VAL A C 1
ATOM 4533 O O . VAL A 1 582 ? -9.409 -0.708 2.841 1.00 98.81 582 VAL A O 1
ATOM 4536 N N . MET A 1 583 ? -9.128 -0.429 0.622 1.00 98.75 583 MET A N 1
ATOM 4537 C CA . MET A 1 583 ? -10.017 0.728 0.488 1.00 98.75 583 MET A CA 1
ATOM 4538 C C . MET A 1 583 ? -11.452 0.401 0.924 1.00 98.75 583 MET A C 1
ATOM 4540 O O . MET A 1 583 ? -12.015 1.144 1.721 1.00 98.75 583 MET A O 1
ATOM 4544 N N . ILE A 1 584 ? -12.019 -0.738 0.504 1.00 98.88 584 ILE A N 1
ATOM 4545 C CA . ILE A 1 584 ? -13.339 -1.200 0.973 1.00 98.88 584 ILE A CA 1
ATOM 4546 C C . ILE A 1 584 ? -13.349 -1.352 2.500 1.00 98.88 584 ILE A C 1
ATOM 4548 O O . ILE A 1 584 ? -14.335 -1.006 3.144 1.00 98.88 584 ILE A O 1
ATOM 4552 N N . GLY A 1 585 ? -12.251 -1.824 3.099 1.00 98.81 585 GLY A N 1
ATOM 4553 C CA . GLY A 1 585 ? -12.086 -1.866 4.554 1.00 98.81 585 GLY A CA 1
ATOM 4554 C C . GLY A 1 585 ? -12.097 -0.479 5.211 1.00 98.81 585 GLY A C 1
ATOM 4555 O O . GLY A 1 585 ? -12.756 -0.294 6.233 1.00 98.81 585 GLY A O 1
ATOM 4556 N N . GLU A 1 586 ? -11.400 0.499 4.626 1.00 98.75 586 GLU A N 1
ATOM 4557 C CA . GLU A 1 586 ? -11.377 1.891 5.102 1.00 98.75 586 GLU A CA 1
ATOM 4558 C C . GLU A 1 586 ? -12.750 2.555 4.988 1.00 98.75 586 GLU A C 1
ATOM 4560 O O . GLU A 1 586 ? -13.242 3.125 5.966 1.00 98.75 586 GLU A O 1
ATOM 4565 N N . TYR A 1 587 ? -13.373 2.475 3.811 1.00 98.75 587 TYR A N 1
ATOM 4566 C CA . TYR A 1 587 ? -14.655 3.121 3.561 1.00 98.75 587 TYR A CA 1
ATOM 4567 C C . TYR A 1 587 ? -15.788 2.416 4.314 1.00 98.75 587 TYR A C 1
ATOM 4569 O O . TYR A 1 587 ? -16.586 3.064 4.984 1.00 98.75 587 TYR A O 1
ATOM 4577 N N . GLY A 1 588 ? -15.790 1.081 4.342 1.00 98.44 588 GLY A N 1
ATOM 4578 C CA . GLY A 1 588 ? -16.741 0.289 5.120 1.00 98.44 588 GLY A CA 1
ATOM 4579 C C . GLY A 1 588 ? -16.682 0.576 6.623 1.00 98.44 588 GLY A C 1
ATOM 4580 O O . GLY A 1 588 ? -17.721 0.691 7.273 1.00 98.44 588 GLY A O 1
ATOM 4581 N N . ALA A 1 589 ? -15.485 0.758 7.190 1.00 98.38 589 ALA A N 1
ATOM 4582 C CA . ALA A 1 589 ? -15.356 1.182 8.582 1.00 98.38 589 ALA A CA 1
ATOM 4583 C C . ALA A 1 589 ? -15.886 2.607 8.808 1.00 98.38 589 ALA A C 1
ATOM 4585 O O . ALA A 1 589 ? -16.507 2.864 9.840 1.00 98.38 589 ALA A O 1
ATOM 4586 N N . GLN A 1 590 ? -15.664 3.517 7.854 1.00 97.56 590 GLN A N 1
ATOM 4587 C CA . GLN A 1 590 ? -16.194 4.879 7.914 1.00 97.56 590 GLN A CA 1
ATOM 4588 C C . GLN A 1 590 ? -17.729 4.883 7.889 1.00 97.56 590 GLN A C 1
ATOM 4590 O O . GLN A 1 590 ? -18.333 5.518 8.747 1.00 97.56 590 GLN A O 1
ATOM 4595 N N . LEU A 1 591 ? -18.357 4.093 7.013 1.00 97.12 591 LEU A N 1
ATOM 4596 C CA . LEU A 1 591 ? -19.818 3.954 6.932 1.00 97.12 591 LEU A CA 1
ATOM 4597 C C . LEU A 1 591 ? -20.445 3.507 8.266 1.00 97.12 591 LEU A C 1
ATOM 4599 O O . LEU A 1 591 ? -21.493 4.017 8.663 1.00 97.12 591 LEU A O 1
ATOM 4603 N N . ILE A 1 592 ? -19.789 2.592 8.993 1.00 96.00 592 ILE A N 1
ATOM 4604 C CA . ILE A 1 592 ? -20.226 2.171 10.337 1.00 96.00 592 ILE A CA 1
ATOM 4605 C C . ILE A 1 592 ? -20.096 3.324 11.341 1.00 96.00 592 ILE A C 1
ATOM 4607 O O . ILE A 1 592 ? -20.994 3.557 12.149 1.00 96.00 592 ILE A O 1
ATOM 4611 N N . ILE A 1 593 ? -18.977 4.052 11.319 1.00 92.00 593 ILE A N 1
ATOM 4612 C CA . ILE A 1 593 ? -18.737 5.171 12.242 1.00 92.00 593 ILE A CA 1
ATOM 4613 C C . ILE A 1 593 ? -19.747 6.300 11.995 1.00 92.00 593 ILE A C 1
ATOM 4615 O O . ILE A 1 593 ? -20.327 6.824 12.948 1.00 92.00 593 ILE A O 1
ATOM 4619 N N . ASP A 1 594 ? -20.024 6.624 10.735 1.00 89.50 594 ASP A N 1
ATOM 4620 C CA . ASP A 1 594 ? -20.958 7.685 10.358 1.00 89.50 594 ASP A CA 1
ATOM 4621 C C . ASP A 1 594 ? -22.399 7.345 10.746 1.00 89.50 594 ASP A C 1
ATOM 4623 O O . ASP A 1 594 ? -23.135 8.225 11.200 1.00 89.50 594 ASP A O 1
ATOM 4627 N N . SER A 1 595 ? -22.812 6.072 10.652 1.00 83.19 595 SER A N 1
ATOM 4628 C CA . SER A 1 595 ? -24.153 5.674 11.098 1.00 83.19 595 SER A CA 1
ATOM 4629 C C . SER A 1 595 ? -24.340 5.857 12.607 1.00 83.19 595 SER A C 1
ATOM 4631 O O . SER A 1 595 ? -25.437 6.191 13.056 1.00 83.19 595 SER A O 1
ATOM 4633 N N . ILE A 1 596 ? -23.277 5.679 13.402 1.00 76.69 596 ILE A N 1
ATOM 4634 C CA . ILE A 1 596 ? -23.303 5.949 14.849 1.00 76.69 596 ILE A CA 1
ATOM 4635 C C . ILE A 1 596 ? -23.469 7.448 15.100 1.00 76.69 596 ILE A C 1
ATOM 4637 O O . ILE A 1 596 ? -24.306 7.831 15.912 1.00 76.69 596 ILE A O 1
ATOM 4641 N N . ILE A 1 597 ? -22.701 8.291 14.401 1.00 74.81 597 ILE A N 1
ATOM 4642 C CA . ILE A 1 597 ? -22.761 9.752 14.559 1.00 74.81 597 ILE A CA 1
ATOM 4643 C C . ILE A 1 597 ? -24.163 10.269 14.221 1.00 74.81 597 ILE A C 1
ATOM 4645 O O . ILE A 1 597 ? -24.749 10.991 15.026 1.00 74.81 597 ILE A O 1
ATOM 4649 N N . LYS A 1 598 ? -24.738 9.832 13.094 1.00 74.19 598 LYS A N 1
ATOM 4650 C CA . LYS A 1 598 ? -26.107 10.198 12.697 1.00 74.19 598 LYS A CA 1
ATOM 4651 C C . LYS A 1 598 ? -27.144 9.776 13.744 1.00 74.19 598 LYS A C 1
ATOM 4653 O O . LYS A 1 598 ? -28.026 10.560 14.071 1.00 74.19 598 LYS A O 1
ATOM 4658 N N . CYS A 1 599 ? -27.013 8.576 14.317 1.00 63.62 599 CYS A N 1
ATOM 4659 C CA . CYS A 1 599 ? -27.902 8.092 15.379 1.00 63.62 599 CYS A CA 1
ATOM 4660 C C . CYS A 1 599 ? -27.782 8.915 16.677 1.00 63.62 599 CYS A C 1
ATOM 4662 O O . CYS A 1 599 ? -28.777 9.168 17.356 1.00 63.62 599 CYS A O 1
ATOM 4664 N N . LEU A 1 600 ? -26.575 9.362 17.033 1.00 66.06 600 LEU A N 1
ATOM 4665 C CA . LEU A 1 600 ? -26.371 10.238 18.192 1.00 66.06 600 LEU A CA 1
ATOM 4666 C C . LEU A 1 600 ? -26.995 11.623 17.969 1.00 66.06 600 LEU A C 1
ATOM 4668 O O . LEU A 1 600 ? -27.603 12.159 18.889 1.00 66.06 600 LEU A O 1
ATOM 4672 N N . GLN A 1 601 ? -26.904 12.158 16.749 1.00 57.75 601 GLN A N 1
ATOM 4673 C CA . GLN A 1 601 ? -27.509 13.439 16.366 1.00 57.75 601 GLN A CA 1
ATOM 4674 C C . GLN A 1 601 ? -29.042 13.375 16.266 1.00 57.75 601 GLN A C 1
ATOM 4676 O O . GLN A 1 601 ? -29.714 14.350 16.576 1.00 57.75 601 GLN A O 1
ATOM 4681 N N . SER A 1 602 ? -29.624 12.235 15.877 1.00 49.06 602 SER A N 1
ATOM 4682 C CA . SER A 1 602 ? -31.086 12.071 15.829 1.00 49.06 602 SER A CA 1
ATOM 4683 C C . SER A 1 602 ? -31.732 11.848 17.202 1.00 49.06 602 SER A C 1
ATOM 4685 O O . SER A 1 602 ? -32.939 12.006 17.337 1.00 49.06 602 SER A O 1
ATOM 4687 N N . ASN A 1 603 ? -30.953 11.450 18.215 1.00 44.06 603 ASN A N 1
ATOM 4688 C CA . ASN A 1 603 ? -31.444 11.224 19.581 1.00 44.06 603 ASN A CA 1
ATOM 4689 C C . ASN A 1 603 ? -31.357 12.475 20.477 1.00 44.06 603 ASN A C 1
ATOM 4691 O O . ASN A 1 603 ? -31.858 12.448 21.600 1.00 44.06 603 ASN A O 1
ATOM 4695 N N . SER A 1 604 ? -30.765 13.573 20.000 1.00 42.41 604 SER A N 1
ATOM 4696 C CA . SER A 1 604 ? -30.802 14.878 20.667 1.00 42.41 604 SER A CA 1
ATOM 4697 C C . SER A 1 604 ? -32.041 15.675 20.235 1.00 42.41 604 SER A C 1
ATOM 4699 O O . SER A 1 604 ? -31.930 16.641 19.486 1.00 42.41 604 SER A O 1
ATOM 4701 N N . ASN A 1 605 ? -33.226 15.256 20.690 1.00 36.22 605 ASN A N 1
ATOM 4702 C CA . ASN A 1 605 ? -34.454 16.063 20.642 1.00 36.22 605 ASN A CA 1
ATOM 4703 C C . ASN A 1 605 ? -34.499 17.022 21.849 1.00 36.22 605 ASN A C 1
ATOM 4705 O O . ASN A 1 605 ? -35.299 16.834 22.761 1.00 36.22 605 ASN A O 1
ATOM 4709 N N . ASP A 1 606 ? -33.660 18.058 21.830 1.00 33.03 606 ASP A N 1
ATOM 4710 C CA . ASP A 1 606 ? -33.999 19.340 22.458 1.00 33.03 606 ASP A CA 1
ATOM 4711 C C . ASP A 1 606 ? -34.291 20.328 21.324 1.00 33.03 606 ASP A C 1
ATOM 4713 O O . ASP A 1 606 ? -33.534 20.441 20.359 1.00 33.03 606 ASP A O 1
ATOM 4717 N N . SER A 1 607 ? -35.468 20.949 21.393 1.00 31.12 607 SER A N 1
ATOM 4718 C CA . SER A 1 607 ? -36.091 21.681 20.286 1.00 31.12 607 SER A CA 1
ATOM 4719 C C . SER A 1 607 ? -35.290 22.920 19.852 1.00 31.12 607 SER A C 1
ATOM 4721 O O . SER A 1 607 ? -34.654 23.567 20.686 1.00 31.12 607 SER A O 1
ATOM 4723 N N . PRO A 1 608 ? -35.359 23.300 18.563 1.00 33.00 608 PRO A N 1
ATOM 4724 C CA . PRO A 1 608 ? -34.706 24.493 18.046 1.00 33.00 608 PRO A CA 1
ATOM 4725 C C . PRO A 1 608 ? -35.411 25.755 18.556 1.00 33.00 608 PRO A C 1
ATOM 4727 O O . PRO A 1 608 ? -36.637 25.861 18.513 1.00 33.00 608 PRO A O 1
ATOM 4730 N N . ILE A 1 609 ? -34.627 26.735 19.004 1.00 27.80 609 ILE A N 1
ATOM 4731 C CA . ILE A 1 609 ? -35.113 28.094 19.250 1.00 27.80 609 ILE A CA 1
ATOM 4732 C C . ILE A 1 609 ? -35.417 28.719 17.883 1.00 27.80 609 ILE A C 1
ATOM 4734 O O . ILE A 1 609 ? -34.508 29.030 17.116 1.00 27.80 609 ILE A O 1
ATOM 4738 N N . VAL A 1 610 ? -36.707 28.866 17.584 1.00 26.12 610 VAL A N 1
ATOM 4739 C CA . VAL A 1 610 ? -37.243 29.639 16.458 1.00 26.12 610 VAL A CA 1
ATOM 4740 C C . VAL A 1 610 ? -37.585 31.040 16.966 1.00 26.12 610 VAL A C 1
ATOM 4742 O O . VAL A 1 610 ? -38.248 31.169 17.994 1.00 26.12 610 VAL A O 1
ATOM 4745 N N . PHE A 1 611 ? -37.186 32.076 16.227 1.00 23.36 611 PHE A N 1
ATOM 4746 C CA . PHE A 1 611 ? -37.840 33.387 16.274 1.00 23.36 611 PHE A CA 1
ATOM 4747 C C . PHE A 1 611 ? -38.616 33.597 14.960 1.00 23.36 611 PHE A C 1
ATOM 4749 O O . PHE A 1 611 ? -38.076 33.231 13.912 1.00 23.36 611 PHE A O 1
ATOM 4756 N N . PRO A 1 612 ? -39.861 34.115 14.999 1.00 27.02 612 PRO A N 1
ATOM 4757 C CA . PRO A 1 612 ? -40.758 34.153 13.847 1.00 27.02 612 PRO A CA 1
ATOM 4758 C C . PRO A 1 612 ? -40.778 35.502 13.102 1.00 27.02 612 PRO A C 1
ATOM 4760 O O . PRO A 1 612 ? -40.493 36.544 13.689 1.00 27.02 612 PRO A O 1
ATOM 4763 N N . ASP A 1 613 ? -41.197 35.382 11.837 1.00 26.41 613 ASP A N 1
ATOM 4764 C CA . ASP A 1 613 ? -41.848 36.333 10.918 1.00 26.41 613 ASP A CA 1
ATOM 4765 C C . ASP A 1 613 ? -41.076 37.571 10.415 1.00 26.41 613 ASP A C 1
ATOM 4767 O O . ASP A 1 613 ? -40.687 38.450 11.174 1.00 26.41 613 ASP A O 1
ATOM 4771 N N . ASP A 1 614 ? -40.884 37.677 9.092 1.00 29.27 614 ASP A N 1
ATOM 4772 C CA . ASP A 1 614 ? -41.890 38.283 8.199 1.00 29.27 614 ASP A CA 1
ATOM 4773 C C . ASP A 1 614 ? -41.460 38.121 6.725 1.00 29.27 614 ASP A C 1
ATOM 4775 O O . ASP A 1 614 ? -40.320 38.410 6.359 1.00 29.27 614 ASP A O 1
ATOM 4779 N N . ASP A 1 615 ? -42.382 37.669 5.876 1.00 35.56 615 ASP A N 1
ATOM 4780 C CA . ASP A 1 615 ? -42.222 37.585 4.422 1.00 35.56 615 ASP A CA 1
ATOM 4781 C C . ASP A 1 615 ? -43.397 38.365 3.812 1.00 35.56 615 ASP A C 1
ATOM 4783 O O . ASP A 1 615 ? -44.549 37.963 3.970 1.00 35.56 615 ASP A O 1
ATOM 4787 N N . ASN A 1 616 ? -43.136 39.504 3.159 1.00 28.86 616 ASN A N 1
ATOM 4788 C CA . ASN A 1 616 ? -44.130 40.206 2.342 1.00 28.86 616 ASN A CA 1
ATOM 4789 C C . ASN A 1 616 ? -43.494 41.006 1.184 1.00 28.86 616 ASN A C 1
ATOM 4791 O O . ASN A 1 616 ? -42.722 41.940 1.382 1.00 28.86 616 ASN A O 1
ATOM 4795 N N . ASP A 1 617 ? -43.962 40.643 -0.013 1.00 29.62 617 ASP A N 1
ATOM 4796 C CA . ASP A 1 617 ? -44.186 41.432 -1.233 1.00 29.62 617 ASP A CA 1
ATOM 4797 C C . ASP A 1 617 ? -43.070 41.848 -2.230 1.00 29.62 617 ASP A C 1
ATOM 4799 O O . ASP A 1 617 ? -41.979 42.316 -1.921 1.00 29.62 617 ASP A O 1
ATOM 4803 N N . ARG A 1 618 ? -43.442 41.665 -3.512 1.00 26.64 618 ARG A N 1
ATOM 4804 C CA . ARG A 1 618 ? -42.736 41.908 -4.799 1.00 26.64 618 ARG A CA 1
ATOM 4805 C C . ARG A 1 618 ? -42.718 43.419 -5.193 1.00 26.64 618 ARG A C 1
ATOM 4807 O O . ARG A 1 618 ? -43.293 44.227 -4.479 1.00 26.64 618 ARG A O 1
ATOM 4814 N N . PRO A 1 619 ? -42.398 43.813 -6.455 1.00 47.12 619 PRO A N 1
ATOM 4815 C CA . PRO A 1 619 ? -41.143 43.792 -7.237 1.00 47.12 619 PRO A CA 1
ATOM 4816 C C . PRO A 1 619 ? -40.736 45.219 -7.730 1.00 47.12 619 PRO A C 1
ATOM 4818 O O . PRO A 1 619 ? -41.563 46.121 -7.714 1.00 47.12 619 PRO A O 1
ATOM 4821 N N . THR A 1 620 ? -39.520 45.448 -8.269 1.00 25.44 620 THR A N 1
ATOM 4822 C CA . THR A 1 620 ? -39.266 46.278 -9.491 1.00 25.44 620 THR A CA 1
ATOM 4823 C C . THR A 1 620 ? -37.778 46.448 -9.864 1.00 25.44 620 THR A C 1
ATOM 4825 O O . THR A 1 620 ? -36.886 46.530 -9.031 1.00 25.44 620 THR A O 1
ATOM 4828 N N . ASN A 1 621 ? -37.565 46.515 -11.183 1.00 26.94 621 ASN A N 1
ATOM 4829 C CA . ASN A 1 621 ? -36.339 46.682 -11.975 1.00 26.94 621 ASN A CA 1
ATOM 4830 C C . ASN A 1 621 ? -35.331 47.771 -11.544 1.00 26.94 621 ASN A C 1
ATOM 4832 O O . ASN A 1 621 ? -35.731 48.918 -11.349 1.00 26.94 621 ASN A O 1
ATOM 4836 N N . LYS A 1 622 ? -34.023 47.491 -11.724 1.00 26.14 622 LYS A N 1
ATOM 4837 C CA . LYS A 1 622 ? -33.124 48.223 -12.659 1.00 26.14 622 LYS A CA 1
ATOM 4838 C C . LYS A 1 622 ? -31.742 47.555 -12.826 1.00 26.14 622 LYS A C 1
ATOM 4840 O O . LYS A 1 622 ? -31.299 46.781 -11.993 1.00 26.14 622 LYS A O 1
ATOM 4845 N N . ARG A 1 623 ? -31.138 47.843 -13.986 1.00 24.94 623 ARG A N 1
ATOM 4846 C CA . ARG A 1 623 ? -30.023 47.173 -14.685 1.00 24.94 623 ARG A CA 1
ATOM 4847 C C . ARG A 1 623 ? -28.616 47.329 -14.065 1.00 24.94 623 ARG A C 1
ATOM 4849 O O . ARG A 1 623 ? -28.299 48.365 -13.495 1.00 24.94 623 ARG A O 1
ATOM 4856 N N . GLN A 1 624 ? -27.814 46.297 -14.353 1.00 28.30 624 GLN A N 1
ATOM 4857 C CA . GLN A 1 624 ? -26.349 46.072 -14.339 1.00 28.30 624 GLN A CA 1
ATOM 4858 C C . GLN A 1 624 ? -25.445 47.230 -14.850 1.00 28.30 624 GLN A C 1
ATOM 4860 O O . GLN A 1 624 ? -25.921 48.064 -15.626 1.00 28.30 624 GLN A O 1
ATOM 4865 N N . PRO A 1 625 ? -24.146 47.269 -14.455 1.00 28.05 625 PRO A N 1
ATOM 4866 C CA . PRO A 1 625 ? -23.111 46.453 -15.119 1.00 28.05 625 PRO A CA 1
ATOM 4867 C C . PRO A 1 625 ? -22.190 45.645 -14.183 1.00 28.05 625 PRO A C 1
ATOM 4869 O O . PRO A 1 625 ? -22.052 45.927 -12.996 1.00 28.05 625 PRO A O 1
ATOM 4872 N N . ASP A 1 626 ? -21.579 44.624 -14.780 1.00 32.59 626 ASP A N 1
ATOM 4873 C CA . ASP A 1 626 ? -20.739 43.578 -14.201 1.00 32.59 626 ASP A CA 1
ATOM 4874 C C . ASP A 1 626 ? -19.594 44.045 -13.288 1.00 32.59 626 ASP A C 1
ATOM 4876 O O . ASP A 1 626 ? -18.706 44.800 -13.682 1.00 32.59 626 ASP A O 1
ATOM 4880 N N . SER A 1 627 ? -19.536 43.437 -12.102 1.00 32.91 627 SER A N 1
ATOM 4881 C CA . SER A 1 627 ? -18.286 42.945 -11.521 1.00 32.91 627 SER A CA 1
ATOM 4882 C C . SER A 1 627 ? -18.588 41.607 -10.842 1.00 32.91 627 SER A C 1
ATOM 4884 O O . SER A 1 627 ? -19.369 41.541 -9.897 1.00 32.91 627 SER A O 1
ATOM 4886 N N . ASN A 1 628 ? -18.029 40.514 -11.367 1.00 38.25 628 ASN A N 1
ATOM 4887 C CA . ASN A 1 628 ? -18.167 39.170 -10.797 1.00 38.25 628 ASN A CA 1
ATOM 4888 C C . ASN A 1 628 ? -17.337 39.045 -9.506 1.00 38.25 628 ASN A C 1
ATOM 4890 O O . ASN A 1 628 ? -16.363 38.301 -9.447 1.00 38.25 628 ASN A O 1
ATOM 4894 N N . ALA A 1 629 ? -17.724 39.777 -8.463 1.00 39.97 629 ALA A N 1
ATOM 4895 C CA . ALA A 1 629 ? -17.426 39.400 -7.093 1.00 39.97 629 ALA A CA 1
ATOM 4896 C C . ALA A 1 629 ? -18.564 38.484 -6.625 1.00 39.97 629 ALA A C 1
ATOM 4898 O O . ALA A 1 629 ? -19.716 38.909 -6.541 1.00 39.97 629 ALA A O 1
ATOM 4899 N N . VAL A 1 630 ? -18.253 37.216 -6.356 1.00 41.81 630 VAL A N 1
ATOM 4900 C CA . VAL A 1 630 ? -19.193 36.265 -5.748 1.00 41.81 630 VAL A CA 1
ATOM 4901 C C . VAL A 1 630 ? -19.653 36.850 -4.407 1.00 41.81 630 VAL A C 1
ATOM 4903 O O . VAL A 1 630 ? -18.856 36.983 -3.480 1.00 41.81 630 VAL A O 1
ATOM 4906 N N . GLN A 1 631 ? -20.916 37.271 -4.313 1.00 45.78 631 GLN A N 1
ATOM 4907 C CA . GLN A 1 631 ? -21.478 37.828 -3.082 1.00 45.78 631 GLN A CA 1
ATOM 4908 C C . GLN A 1 631 ? -21.718 36.699 -2.068 1.00 45.78 631 GLN A C 1
ATOM 4910 O O . GLN A 1 631 ? -22.561 35.829 -2.280 1.00 45.78 631 GLN A O 1
ATOM 4915 N N . CYS A 1 632 ? -20.970 36.720 -0.965 1.00 52.03 632 CYS A N 1
ATOM 4916 C CA . CYS A 1 632 ? -21.161 35.838 0.186 1.00 52.03 632 CYS A CA 1
ATOM 4917 C C . CYS A 1 632 ? -22.540 35.975 0.830 1.00 52.03 632 CYS A C 1
ATOM 4919 O O . CYS A 1 632 ? -23.030 37.094 0.999 1.00 52.03 632 CYS A O 1
ATOM 4921 N N . LYS A 1 633 ? -23.083 34.874 1.365 1.00 62.62 633 LYS A N 1
ATOM 4922 C CA . LYS A 1 633 ? -24.077 34.972 2.444 1.00 62.62 633 LYS A CA 1
ATOM 4923 C C . LYS A 1 633 ? -23.358 35.336 3.746 1.00 62.62 633 LYS A C 1
ATOM 4925 O O . LYS A 1 633 ? -22.212 34.959 3.959 1.00 62.62 633 LYS A O 1
ATOM 4930 N N . GLN A 1 634 ? -24.020 36.072 4.638 1.00 59.34 634 GLN A N 1
ATOM 4931 C CA . GLN A 1 634 ? -23.398 36.604 5.863 1.00 59.34 634 GLN A CA 1
ATOM 4932 C C . GLN A 1 634 ? -22.901 35.511 6.831 1.00 59.34 634 GLN A C 1
ATOM 4934 O O . GLN A 1 634 ? -21.978 35.753 7.604 1.00 59.34 634 GLN A O 1
ATOM 4939 N N . ILE A 1 635 ? -23.484 34.310 6.751 1.00 60.78 635 ILE A N 1
ATOM 4940 C CA . ILE A 1 635 ? -23.061 33.116 7.500 1.00 60.78 635 ILE A CA 1
ATOM 4941 C C . ILE A 1 635 ? -21.737 32.537 6.979 1.00 60.78 635 ILE A C 1
ATOM 4943 O O . ILE A 1 635 ? -20.990 31.977 7.773 1.00 60.78 635 ILE A O 1
ATOM 4947 N N . ASP A 1 636 ? -21.415 32.766 5.704 1.00 63.44 636 ASP A N 1
ATOM 4948 C CA . ASP A 1 636 ? -20.216 32.250 5.024 1.00 63.44 636 ASP A CA 1
ATOM 4949 C C . ASP A 1 636 ? -19.054 33.268 5.069 1.00 63.44 636 ASP A C 1
ATOM 4951 O O . ASP A 1 636 ? -18.031 33.133 4.390 1.00 63.44 636 ASP A O 1
ATOM 4955 N N . CYS A 1 637 ? -19.231 34.347 5.842 1.00 70.25 637 CYS A N 1
ATOM 4956 C CA . CYS A 1 637 ? -18.252 35.407 6.016 1.00 70.25 637 CYS A CA 1
ATOM 4957 C C . CYS A 1 637 ? -17.385 35.138 7.247 1.00 70.25 637 CYS A C 1
ATOM 4959 O O . CYS A 1 637 ? -17.779 35.414 8.384 1.00 70.25 637 CYS A O 1
ATOM 4961 N N . HIS A 1 638 ? -16.169 34.640 7.026 1.00 71.75 638 HIS A N 1
ATOM 4962 C CA . HIS A 1 638 ? -15.262 34.257 8.108 1.00 71.75 638 HIS A CA 1
ATOM 4963 C C . HIS A 1 638 ? -14.047 35.171 8.189 1.00 71.75 638 HIS A C 1
ATOM 4965 O O . HIS A 1 638 ? -13.780 35.991 7.314 1.00 71.75 638 HIS A O 1
ATOM 4971 N N . SER A 1 639 ? -13.308 35.090 9.299 1.00 66.94 639 SER A N 1
ATOM 4972 C CA . SER A 1 639 ? -12.060 35.846 9.403 1.00 66.94 639 SER A CA 1
ATOM 4973 C C . SER A 1 639 ? -11.046 35.226 8.447 1.00 66.94 639 SER A C 1
ATOM 4975 O O . SER A 1 639 ? -11.066 34.008 8.259 1.00 66.94 639 SER A O 1
ATOM 4977 N N . PRO A 1 640 ? -10.101 36.011 7.910 1.00 60.81 640 PRO A N 1
ATOM 4978 C CA . PRO A 1 640 ? -9.050 35.484 7.038 1.00 60.81 640 PRO A CA 1
ATOM 4979 C C . PRO A 1 640 ? -8.301 34.277 7.625 1.00 60.81 640 PRO A C 1
ATOM 4981 O O . PRO A 1 640 ? -7.908 33.374 6.897 1.00 60.81 640 PRO A O 1
ATOM 4984 N N . SER A 1 641 ? -8.174 34.219 8.955 1.00 54.34 641 SER A N 1
ATOM 4985 C CA . SER A 1 641 ? -7.565 33.107 9.694 1.00 54.34 641 SER A CA 1
ATOM 4986 C C . SER A 1 641 ? -8.307 31.771 9.588 1.00 54.34 641 SER A C 1
ATOM 4988 O O . SER A 1 641 ? -7.675 30.728 9.716 1.00 54.34 641 SER A O 1
ATOM 4990 N N . VAL A 1 642 ? -9.622 31.781 9.358 1.00 54.56 642 VAL A N 1
ATOM 4991 C CA . VAL A 1 642 ? -10.434 30.562 9.195 1.00 54.56 642 VAL A CA 1
ATOM 4992 C C . VAL A 1 642 ? -10.290 30.005 7.775 1.00 54.56 642 VAL A C 1
ATOM 4994 O O . VAL A 1 642 ? -10.309 28.796 7.585 1.00 54.56 642 VAL A O 1
ATOM 4997 N N . CYS A 1 643 ? -10.047 30.874 6.791 1.00 55.53 643 CYS A N 1
ATOM 4998 C CA . CYS A 1 643 ? -9.956 30.527 5.370 1.00 55.53 643 CYS A CA 1
ATOM 4999 C C . CYS A 1 643 ? -8.515 30.312 4.865 1.00 55.53 643 CYS A C 1
ATOM 5001 O O . CYS A 1 643 ? -8.288 30.221 3.660 1.00 55.53 643 CYS A O 1
ATOM 5003 N N . PHE A 1 644 ? -7.529 30.256 5.768 1.00 50.69 644 PHE A N 1
ATOM 5004 C CA . PHE A 1 644 ? -6.100 30.406 5.452 1.00 50.69 644 PHE A CA 1
ATOM 5005 C C . PHE A 1 644 ? -5.529 29.336 4.499 1.00 50.69 644 PHE A C 1
ATOM 5007 O O . PHE A 1 644 ? -4.525 29.580 3.837 1.00 50.69 644 PHE A O 1
ATOM 5014 N N . LEU A 1 645 ? -6.172 28.169 4.385 1.00 47.59 645 LEU A N 1
ATOM 5015 C CA . LEU A 1 645 ? -5.747 27.090 3.481 1.00 47.59 645 LEU A CA 1
ATOM 5016 C C . LEU A 1 645 ? -6.234 27.255 2.027 1.00 47.59 645 LEU A C 1
ATOM 5018 O O . LEU A 1 645 ? -5.841 26.462 1.177 1.00 47.59 645 LEU A O 1
ATOM 5022 N N . HIS A 1 646 ? -7.055 28.268 1.729 1.00 48.16 646 HIS A N 1
ATOM 5023 C CA . HIS A 1 646 ? -7.663 28.484 0.407 1.00 48.16 646 HIS A CA 1
ATOM 5024 C C . HIS A 1 646 ? -7.222 29.783 -0.286 1.00 48.16 646 HIS A C 1
ATOM 5026 O O . HIS A 1 646 ? -7.916 30.281 -1.171 1.00 48.16 646 HIS A O 1
ATOM 5032 N N . ILE A 1 647 ? -6.064 30.339 0.079 1.00 43.25 647 ILE A N 1
ATOM 5033 C CA . ILE A 1 647 ? -5.497 31.500 -0.621 1.00 43.25 647 ILE A CA 1
ATOM 5034 C C . ILE A 1 647 ? -4.810 31.021 -1.909 1.00 43.25 647 ILE A C 1
ATOM 5036 O O . ILE A 1 647 ? -3.594 30.873 -1.960 1.00 43.25 647 ILE A O 1
ATOM 5040 N N . ASP A 1 648 ? -5.603 30.787 -2.952 1.00 40.19 648 ASP A N 1
ATOM 5041 C CA . ASP A 1 648 ? -5.181 31.146 -4.305 1.00 40.19 648 ASP A CA 1
ATOM 5042 C C . ASP A 1 648 ? -5.638 32.598 -4.519 1.00 40.19 648 ASP A C 1
ATOM 5044 O O . ASP A 1 648 ? -6.832 32.902 -4.486 1.00 40.19 648 ASP A O 1
ATOM 5048 N N . GLU A 1 649 ? -4.684 33.519 -4.669 1.00 44.03 649 GLU A N 1
ATOM 5049 C CA . GLU A 1 649 ? -4.849 34.982 -4.557 1.00 44.03 649 GLU A CA 1
ATOM 5050 C C . GLU A 1 649 ? -5.795 35.651 -5.582 1.00 44.03 649 GLU A C 1
ATOM 5052 O O . GLU A 1 649 ? -5.876 36.876 -5.625 1.00 44.03 649 GLU A O 1
ATOM 5057 N N . ALA A 1 650 ? -6.542 34.913 -6.407 1.00 44.00 650 ALA A N 1
ATOM 5058 C CA . ALA A 1 650 ? -7.217 35.508 -7.562 1.00 44.00 650 ALA A CA 1
ATOM 5059 C C . ALA A 1 650 ? -8.743 35.697 -7.469 1.00 44.00 650 ALA A C 1
ATOM 5061 O O . ALA A 1 650 ? -9.248 36.473 -8.269 1.00 44.00 650 ALA A O 1
ATOM 5062 N N . ASN A 1 651 ? -9.501 35.055 -6.562 1.00 45.38 651 ASN A N 1
ATOM 5063 C CA . ASN A 1 651 ? -10.982 35.085 -6.669 1.00 45.38 651 ASN A CA 1
ATOM 5064 C C . ASN A 1 651 ? -11.799 35.013 -5.359 1.00 45.38 651 ASN A C 1
ATOM 5066 O O . ASN A 1 651 ? -12.980 34.665 -5.392 1.00 45.38 651 ASN A O 1
ATOM 5070 N N . VAL A 1 652 ? -11.235 35.359 -4.198 1.00 57.19 652 VAL A N 1
ATOM 5071 C CA . VAL A 1 652 ? -12.002 35.313 -2.936 1.00 57.19 652 VAL A CA 1
ATOM 5072 C C . VAL A 1 652 ? -12.696 36.654 -2.665 1.00 57.19 652 VAL A C 1
ATOM 5074 O O . VAL A 1 652 ? -12.040 37.683 -2.496 1.00 57.19 652 VAL A O 1
ATOM 5077 N N . GLY A 1 653 ? -14.032 36.652 -2.616 1.00 61.88 653 GLY A N 1
ATOM 5078 C CA . GLY A 1 653 ? -14.835 37.834 -2.284 1.00 61.88 653 GLY A CA 1
ATOM 5079 C C . GLY A 1 653 ? -14.579 38.327 -0.853 1.00 61.88 653 GLY A C 1
ATOM 5080 O O . GLY A 1 653 ? -14.517 37.532 0.087 1.00 61.88 653 GLY A O 1
ATOM 5081 N N . GLN A 1 654 ? -14.426 39.644 -0.679 1.00 67.69 654 GLN A N 1
ATOM 5082 C CA . GLN A 1 654 ? -14.352 40.280 0.642 1.00 67.69 654 GLN A CA 1
ATOM 5083 C C . GLN A 1 654 ? -15.761 40.513 1.197 1.00 67.69 654 GLN A C 1
ATOM 5085 O O . GLN A 1 654 ? -16.672 40.892 0.462 1.00 67.69 654 GLN A O 1
ATOM 5090 N N . CYS A 1 655 ? -15.934 40.334 2.503 1.00 74.50 655 CYS A N 1
ATOM 5091 C CA . CYS A 1 655 ? -17.210 40.516 3.192 1.00 74.50 655 CYS A CA 1
ATOM 5092 C C . CYS A 1 655 ? -17.013 41.229 4.541 1.00 74.50 655 CYS A C 1
ATOM 5094 O O . CYS A 1 655 ? -15.885 41.475 4.970 1.00 74.50 655 CYS A O 1
ATOM 5096 N N . VAL A 1 656 ? -18.106 41.603 5.210 1.00 71.25 656 VAL A N 1
ATOM 5097 C CA . VAL A 1 656 ? -18.076 42.210 6.550 1.00 71.25 656 VAL A CA 1
ATOM 5098 C C . VAL A 1 656 ? -18.782 41.267 7.514 1.00 71.25 656 VAL A C 1
ATOM 5100 O O . VAL A 1 656 ? -19.934 40.891 7.299 1.00 71.25 656 VAL A O 1
ATOM 5103 N N . ARG A 1 657 ? -18.062 40.855 8.555 1.00 71.88 657 ARG A N 1
ATOM 5104 C CA . ARG A 1 657 ? -18.550 39.950 9.595 1.00 71.88 657 ARG A CA 1
ATOM 5105 C C . ARG A 1 657 ? -19.613 40.642 10.448 1.00 71.88 657 ARG A C 1
ATOM 5107 O O . ARG A 1 657 ? -19.707 41.867 10.481 1.00 71.88 657 ARG A O 1
ATOM 5114 N N . THR A 1 658 ? -20.394 39.857 11.184 1.00 69.12 658 THR A N 1
ATOM 5115 C CA . THR A 1 658 ? -21.453 40.357 12.084 1.00 69.12 658 THR A CA 1
ATOM 5116 C C . THR A 1 658 ? -20.934 41.283 13.192 1.00 69.12 658 THR A C 1
ATOM 5118 O O . THR A 1 658 ? -21.692 42.095 13.711 1.00 69.12 658 THR A O 1
ATOM 5121 N N . ASP A 1 659 ? -19.639 41.215 13.509 1.00 70.88 659 ASP A N 1
ATOM 5122 C CA . ASP A 1 659 ? -18.928 42.097 14.445 1.00 70.88 659 ASP A CA 1
ATOM 5123 C C . ASP A 1 659 ? -18.395 43.402 13.801 1.00 70.88 659 ASP A C 1
ATOM 5125 O O . ASP A 1 659 ? -17.731 44.196 14.468 1.00 70.88 659 ASP A O 1
ATOM 5129 N N . GLY A 1 660 ? -18.668 43.639 12.512 1.00 62.66 660 GLY A N 1
ATOM 5130 C CA . GLY A 1 660 ? -18.224 44.818 11.759 1.00 62.66 660 GLY A CA 1
ATOM 5131 C C . GLY A 1 660 ? -16.791 44.738 11.217 1.00 62.66 660 GLY A C 1
ATOM 5132 O O . GLY A 1 660 ? -16.341 45.665 10.539 1.00 62.66 660 GLY A O 1
ATOM 5133 N N . SER A 1 661 ? -16.061 43.648 11.475 1.00 66.62 661 SER A N 1
ATOM 5134 C CA . SER A 1 661 ? -14.705 43.439 10.953 1.00 66.62 661 SER A CA 1
ATOM 5135 C C . SER A 1 661 ? -14.702 42.882 9.522 1.00 66.62 661 SER A C 1
ATOM 5137 O O . SER A 1 661 ? -15.667 42.268 9.064 1.00 66.62 661 SER A O 1
ATOM 5139 N N . LYS A 1 662 ? -13.609 43.099 8.777 1.00 67.62 662 LYS A N 1
ATOM 5140 C CA . LYS A 1 662 ? -13.458 42.569 7.411 1.00 67.62 662 LYS A CA 1
ATOM 5141 C C . LYS A 1 662 ? -13.223 41.054 7.441 1.00 67.62 662 LYS A C 1
ATOM 5143 O O . LYS A 1 662 ? -12.372 40.569 8.185 1.00 67.62 662 LYS A O 1
ATOM 5148 N N . GLY A 1 663 ? -13.953 40.329 6.603 1.00 71.19 663 GLY A N 1
ATOM 5149 C CA . GLY A 1 663 ? -13.873 38.885 6.419 1.00 71.19 663 GLY A CA 1
ATOM 5150 C C . GLY A 1 663 ? -13.711 38.485 4.954 1.00 71.19 663 GLY A C 1
ATOM 5151 O O . GLY A 1 663 ? -13.669 39.329 4.056 1.00 71.19 663 GLY A O 1
ATOM 5152 N N . VAL A 1 664 ? -13.614 37.181 4.725 1.00 73.44 664 VAL A N 1
ATOM 5153 C CA . VAL A 1 664 ? -13.491 36.552 3.407 1.00 73.44 664 VAL A CA 1
ATOM 5154 C C . VAL A 1 664 ? -14.458 35.378 3.286 1.00 73.44 664 VAL A C 1
ATOM 5156 O O . VAL A 1 664 ? -14.820 34.748 4.281 1.00 73.44 664 VAL A O 1
ATOM 5159 N N . CYS A 1 665 ? -14.873 35.117 2.051 1.00 70.38 665 CYS A N 1
ATOM 5160 C CA . CYS A 1 665 ? -15.831 34.084 1.683 1.00 70.38 665 CYS A CA 1
ATOM 5161 C C . CYS A 1 665 ? -15.211 32.683 1.617 1.00 70.38 665 CYS A C 1
ATOM 5163 O O . CYS A 1 665 ? -14.488 32.398 0.663 1.00 70.38 665 CYS A O 1
ATOM 5165 N N . CYS A 1 666 ? -15.491 31.800 2.582 1.00 64.19 666 CYS A N 1
ATOM 5166 C CA . CYS A 1 666 ? -15.093 30.382 2.526 1.00 64.19 666 CYS A CA 1
ATOM 5167 C C . CYS A 1 666 ? -15.975 29.497 3.432 1.00 64.19 666 CYS A C 1
ATOM 5169 O O . CYS A 1 666 ? -16.624 30.015 4.327 1.00 64.19 666 CYS A O 1
ATOM 5171 N N . GLU A 1 667 ? -15.988 28.170 3.263 1.00 57.50 667 GLU A N 1
ATOM 5172 C CA . GLU A 1 667 ? -16.695 27.261 4.189 1.00 57.50 667 GLU A CA 1
ATOM 5173 C C . GLU A 1 667 ? -15.794 26.838 5.379 1.00 57.50 667 GLU A C 1
ATOM 5175 O O . GLU A 1 667 ? -14.660 26.411 5.147 1.00 57.50 667 GLU A O 1
ATOM 5180 N N . PRO A 1 668 ? -16.252 26.896 6.653 1.00 51.22 668 PRO A N 1
ATOM 5181 C CA . PRO A 1 668 ? -15.406 26.612 7.829 1.00 51.22 668 PRO A CA 1
ATOM 5182 C C . PRO A 1 668 ? -15.188 25.134 8.154 1.00 51.22 668 PRO A C 1
ATOM 5184 O O . PRO A 1 668 ? -14.316 24.807 8.960 1.00 51.22 668 PRO A O 1
ATOM 5187 N N . ASP A 1 669 ? -16.014 24.235 7.620 1.00 45.28 669 ASP A N 1
ATOM 5188 C CA . ASP A 1 669 ? -16.248 22.922 8.237 1.00 45.28 669 ASP A CA 1
ATOM 5189 C C . ASP A 1 669 ? -15.386 21.779 7.676 1.00 45.28 669 ASP A C 1
ATOM 5191 O O . ASP A 1 669 ? -15.804 20.621 7.598 1.00 45.28 669 ASP A O 1
ATOM 5195 N N . ILE A 1 670 ? -14.116 22.061 7.371 1.00 39.94 670 ILE A N 1
ATOM 5196 C CA . ILE A 1 670 ? -13.121 21.005 7.150 1.00 39.94 670 ILE A CA 1
ATOM 5197 C C . ILE A 1 670 ? -12.343 20.783 8.449 1.00 39.94 670 ILE A C 1
ATOM 5199 O O . ILE A 1 670 ? -11.380 21.477 8.772 1.00 39.94 670 ILE A O 1
ATOM 5203 N N . LYS A 1 671 ? -12.755 19.763 9.213 1.00 33.22 671 LYS A N 1
ATOM 5204 C CA . LYS A 1 671 ? -12.028 19.266 10.392 1.00 33.22 671 LYS A CA 1
ATOM 5205 C C . LYS A 1 671 ? -10.604 18.852 10.006 1.00 33.22 671 LYS A C 1
ATOM 5207 O O . LYS A 1 671 ? -10.381 17.752 9.500 1.00 33.22 671 LYS A O 1
ATOM 5212 N N . ILE A 1 672 ? -9.632 19.703 10.327 1.00 34.69 672 ILE A N 1
ATOM 5213 C CA . ILE A 1 672 ? -8.202 19.418 10.182 1.00 34.69 672 ILE A CA 1
ATOM 5214 C C . ILE A 1 672 ? -7.827 18.307 11.174 1.00 34.69 672 ILE A C 1
ATOM 5216 O O . ILE A 1 672 ? -7.586 18.535 12.361 1.00 34.69 672 ILE A O 1
ATOM 5220 N N . THR A 1 673 ? -7.801 17.064 10.695 1.00 32.97 673 THR A N 1
ATOM 5221 C CA . THR A 1 673 ? -7.239 15.937 11.443 1.00 32.97 673 THR A CA 1
ATOM 5222 C C . THR A 1 673 ? -5.747 15.860 11.134 1.00 32.97 673 THR A C 1
ATOM 5224 O O . THR A 1 673 ? -5.341 15.538 10.026 1.00 32.97 673 THR A O 1
ATOM 5227 N N . GLY A 1 674 ? -4.926 16.244 12.115 1.00 42.47 674 GLY A N 1
ATOM 5228 C CA . GLY A 1 674 ? -3.490 16.445 11.926 1.00 42.47 674 GLY A CA 1
ATOM 5229 C C . GLY A 1 674 ? -2.734 15.232 11.375 1.00 42.47 674 GLY A C 1
ATOM 5230 O O . GLY A 1 674 ? -2.776 14.158 11.981 1.00 42.47 674 GLY A O 1
ATOM 5231 N N . LYS A 1 675 ? -1.996 15.469 10.283 1.00 34.09 675 LYS A N 1
ATOM 5232 C CA . LYS A 1 675 ? -0.775 14.771 9.857 1.00 34.09 675 LYS A CA 1
ATOM 5233 C C . LYS A 1 675 ? 0.102 15.715 9.016 1.00 34.09 675 LYS A C 1
ATOM 5235 O O . LYS A 1 675 ? -0.358 16.248 8.017 1.00 34.09 675 LYS A O 1
ATOM 5240 N N . ASP A 1 676 ? 1.324 15.904 9.507 1.00 32.91 676 ASP A N 1
ATOM 5241 C CA . ASP A 1 676 ? 2.604 16.044 8.803 1.00 32.91 676 ASP A CA 1
ATOM 5242 C C . ASP A 1 676 ? 2.704 17.035 7.625 1.00 32.91 676 ASP A C 1
ATOM 5244 O O . ASP A 1 676 ? 2.621 16.679 6.454 1.00 32.91 676 ASP A O 1
ATOM 5248 N N . PHE A 1 677 ? 3.016 18.290 7.961 1.00 29.11 677 PHE A N 1
ATOM 5249 C CA . PHE A 1 677 ? 3.758 19.190 7.077 1.00 29.11 677 PHE A CA 1
ATOM 5250 C C . PHE A 1 677 ? 5.221 18.714 7.003 1.00 29.11 677 PHE A C 1
ATOM 5252 O O . PHE A 1 677 ? 5.972 18.920 7.957 1.00 29.11 677 PHE A O 1
ATOM 5259 N N . GLU A 1 678 ? 5.667 18.130 5.888 1.00 30.88 678 GLU A N 1
ATOM 5260 C CA . GLU A 1 678 ? 7.102 18.108 5.573 1.00 30.88 678 GLU A CA 1
ATOM 5261 C C . GLU A 1 678 ? 7.471 19.391 4.823 1.00 30.88 678 GLU A C 1
ATOM 5263 O O . GLU A 1 678 ? 7.150 19.588 3.653 1.00 30.88 678 GLU A O 1
ATOM 5268 N N . LEU A 1 679 ? 8.167 20.289 5.523 1.00 28.52 679 LEU A N 1
ATOM 5269 C CA . LEU A 1 679 ? 8.915 21.372 4.898 1.00 28.52 679 LEU A CA 1
ATOM 5270 C C . LEU A 1 679 ? 10.072 20.751 4.106 1.00 28.52 679 LEU A C 1
ATOM 5272 O O . LEU A 1 679 ? 11.055 20.279 4.676 1.00 28.52 679 LEU A O 1
ATOM 5276 N N . GLU A 1 680 ? 9.953 20.764 2.783 1.00 27.31 680 GLU A N 1
ATOM 5277 C CA . GLU A 1 680 ? 10.991 20.339 1.849 1.00 27.31 680 GLU A CA 1
ATOM 5278 C C . GLU A 1 680 ? 12.216 21.277 1.976 1.00 27.31 680 GLU A C 1
ATOM 5280 O O . GLU A 1 680 ? 12.318 22.302 1.300 1.00 27.31 680 GLU A O 1
ATOM 5285 N N . ILE A 1 681 ? 13.183 20.968 2.851 1.00 29.12 681 ILE A N 1
ATOM 5286 C CA . ILE A 1 681 ? 14.488 21.649 2.825 1.00 29.12 681 ILE A CA 1
ATOM 5287 C C . ILE A 1 681 ? 15.295 21.047 1.674 1.00 29.12 681 ILE A C 1
ATOM 5289 O O . ILE A 1 681 ? 16.150 20.179 1.855 1.00 29.12 681 ILE A O 1
ATOM 5293 N N . ARG A 1 682 ? 15.034 21.527 0.456 1.00 28.56 682 ARG A N 1
ATOM 5294 C CA . ARG A 1 682 ? 15.943 21.324 -0.673 1.00 28.56 682 ARG A CA 1
ATOM 5295 C C . ARG A 1 682 ? 17.246 22.052 -0.366 1.00 28.56 682 ARG A C 1
ATOM 5297 O O . ARG A 1 682 ? 17.334 23.262 -0.543 1.00 28.56 682 ARG A O 1
AT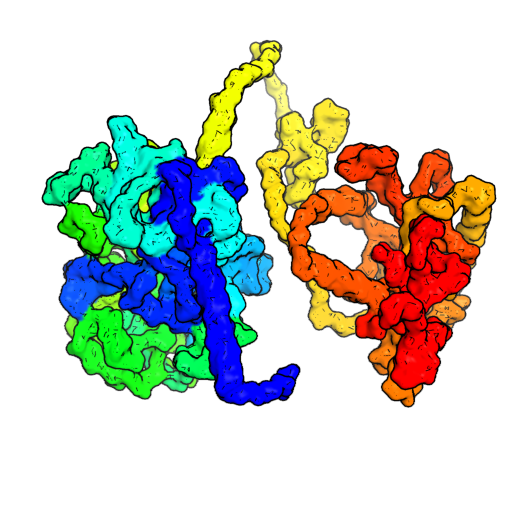OM 5304 N N . ILE A 1 683 ? 18.274 21.325 0.066 1.00 34.38 683 ILE A N 1
ATOM 5305 C CA . ILE A 1 683 ? 19.652 21.809 -0.055 1.00 34.38 683 ILE A CA 1
ATOM 5306 C C . ILE A 1 683 ? 20.002 21.665 -1.544 1.00 34.38 683 ILE A C 1
ATOM 5308 O O . ILE A 1 683 ? 20.066 20.533 -2.032 1.00 34.38 683 ILE A O 1
ATOM 5312 N N . PRO A 1 684 ? 20.171 22.761 -2.307 1.00 31.14 684 PRO A N 1
ATOM 5313 C CA . PRO A 1 684 ? 20.460 22.669 -3.732 1.00 31.14 684 PRO A CA 1
ATOM 5314 C C . PRO A 1 684 ? 21.735 21.848 -3.958 1.00 31.14 684 PRO A C 1
ATOM 5316 O O . PRO A 1 684 ? 22.736 22.050 -3.270 1.00 31.14 684 PRO A O 1
ATOM 5319 N N . LYS A 1 685 ? 21.725 20.950 -4.951 1.00 38.03 685 LYS A N 1
ATOM 5320 C CA . LYS A 1 685 ? 22.895 20.130 -5.335 1.00 38.03 685 LYS A CA 1
ATOM 5321 C C . LYS A 1 685 ? 24.104 20.960 -5.807 1.00 38.03 685 LYS A C 1
ATOM 5323 O O . LYS A 1 685 ? 25.195 20.414 -5.933 1.00 38.03 685 LYS A O 1
ATOM 5328 N N . ASP A 1 686 ? 23.928 22.275 -5.941 1.00 33.12 686 ASP A N 1
ATOM 5329 C CA . ASP A 1 686 ? 24.940 23.231 -6.381 1.00 33.12 686 ASP A CA 1
ATOM 5330 C C . ASP A 1 686 ? 25.423 24.176 -5.271 1.00 33.12 686 ASP A C 1
ATOM 5332 O O . ASP A 1 686 ? 25.844 25.295 -5.566 1.00 33.12 686 ASP A O 1
ATOM 5336 N N . ILE A 1 687 ? 25.463 23.749 -4.001 1.00 34.72 687 ILE A N 1
ATOM 5337 C CA . ILE A 1 687 ? 26.357 24.408 -3.029 1.00 34.72 687 ILE A CA 1
ATOM 5338 C C . ILE A 1 687 ? 27.812 23.981 -3.325 1.00 34.72 687 ILE A C 1
ATOM 5340 O O . ILE A 1 687 ? 28.544 23.481 -2.474 1.00 34.72 687 ILE A O 1
ATOM 5344 N N . GLN A 1 688 ? 28.290 24.242 -4.547 1.00 32.22 688 GLN A N 1
ATOM 5345 C CA . GLN A 1 688 ? 29.553 24.959 -4.587 1.00 32.22 688 GLN A CA 1
ATOM 5346 C C . GLN A 1 688 ? 29.255 26.268 -3.874 1.00 32.22 688 GLN A C 1
ATOM 5348 O O . GLN A 1 688 ? 28.248 26.910 -4.160 1.00 32.22 688 GLN A O 1
ATOM 5353 N N . THR A 1 689 ? 30.088 26.647 -2.917 1.00 38.12 689 THR A N 1
ATOM 5354 C CA . THR A 1 689 ? 30.141 28.022 -2.443 1.00 38.12 689 THR A CA 1
ATOM 5355 C C . THR A 1 689 ? 30.177 28.925 -3.674 1.00 38.12 689 THR A C 1
ATOM 5357 O O . THR A 1 689 ? 31.233 29.117 -4.275 1.00 38.12 689 THR A O 1
ATOM 5360 N N . ARG A 1 690 ? 29.012 29.433 -4.104 1.00 34.00 690 ARG A N 1
ATOM 5361 C CA . ARG A 1 690 ? 28.914 30.505 -5.082 1.00 34.00 690 ARG A CA 1
ATOM 5362 C C . ARG A 1 690 ? 29.573 31.674 -4.380 1.00 34.00 690 ARG A C 1
ATOM 5364 O O . ARG A 1 690 ? 28.929 32.439 -3.674 1.00 34.00 690 ARG A O 1
ATOM 5371 N N . ARG A 1 691 ? 30.897 31.768 -4.524 1.00 40.81 691 ARG A N 1
ATOM 5372 C CA . ARG A 1 691 ? 31.600 33.033 -4.411 1.00 40.81 691 ARG A CA 1
ATOM 5373 C C . ARG A 1 691 ? 30.836 33.944 -5.348 1.00 40.81 691 ARG A C 1
ATOM 5375 O O . ARG A 1 691 ? 30.816 33.701 -6.555 1.00 40.81 691 ARG A O 1
ATOM 5382 N N . LEU A 1 692 ? 30.128 34.904 -4.769 1.00 44.00 692 LEU A N 1
ATOM 5383 C CA . LEU A 1 692 ? 29.483 35.954 -5.527 1.00 44.00 692 LEU A CA 1
ATOM 5384 C C . LEU A 1 692 ? 30.589 36.606 -6.362 1.00 44.00 692 LEU A C 1
ATOM 5386 O O . LEU A 1 692 ? 31.491 37.246 -5.826 1.00 44.00 692 LEU A O 1
ATOM 5390 N N . GLY A 1 693 ? 30.574 36.358 -7.672 1.00 43.59 693 GLY A N 1
ATOM 5391 C CA . GLY A 1 693 ? 31.313 37.193 -8.606 1.00 43.59 693 GLY A CA 1
ATOM 5392 C C . GLY A 1 693 ? 30.730 38.606 -8.522 1.00 43.59 693 GLY A C 1
ATOM 5393 O O . GLY A 1 693 ? 29.514 38.738 -8.348 1.00 43.59 693 GLY A O 1
ATOM 5394 N N . PRO A 1 694 ? 31.557 39.660 -8.594 1.00 40.44 694 PRO A N 1
ATOM 5395 C CA . PRO A 1 694 ? 31.075 41.024 -8.433 1.00 40.44 694 PRO A CA 1
ATOM 5396 C C . PRO A 1 694 ? 30.011 41.350 -9.499 1.00 40.44 694 PRO A C 1
ATOM 5398 O O . PRO A 1 694 ? 30.151 40.920 -10.650 1.00 40.44 694 PRO A O 1
ATOM 5401 N N . PRO A 1 695 ? 28.949 42.108 -9.158 1.00 44.69 695 PRO A N 1
ATOM 5402 C CA . PRO A 1 695 ? 28.021 42.635 -10.152 1.00 44.69 695 PRO A CA 1
ATOM 5403 C C . PRO A 1 695 ? 28.786 43.472 -11.186 1.00 44.69 695 PRO A C 1
ATOM 5405 O O . PRO A 1 695 ? 29.580 44.334 -10.817 1.00 44.69 695 PRO A O 1
ATOM 5408 N N . LYS A 1 696 ? 28.533 43.235 -12.477 1.00 43.34 696 LYS A N 1
ATOM 5409 C CA . LYS A 1 696 ? 29.207 43.908 -13.603 1.00 43.34 696 LYS A CA 1
ATOM 5410 C C . LYS A 1 696 ? 28.756 45.350 -13.870 1.00 43.34 696 LYS A C 1
ATOM 5412 O O . LYS A 1 696 ? 29.151 45.907 -14.885 1.00 43.34 696 LYS A O 1
ATOM 5417 N N . ASP A 1 697 ? 27.972 45.963 -12.989 1.00 46.62 697 ASP A N 1
ATOM 5418 C CA . ASP A 1 697 ? 27.539 47.344 -13.192 1.00 46.62 697 ASP A CA 1
ATOM 5419 C C . ASP A 1 697 ? 27.403 48.083 -11.857 1.00 46.62 697 ASP A C 1
ATOM 5421 O O . ASP A 1 697 ? 26.453 47.896 -11.086 1.00 46.62 697 ASP A O 1
ATOM 5425 N N . SER A 1 698 ? 28.434 48.863 -11.544 1.00 48.97 698 SER A N 1
ATOM 5426 C CA . SER A 1 698 ? 28.489 49.726 -10.379 1.00 48.97 698 SER A CA 1
ATOM 5427 C C . SER A 1 698 ? 28.001 51.118 -10.776 1.00 48.97 698 SER A C 1
ATOM 5429 O O . SER A 1 698 ? 28.749 51.903 -11.354 1.00 48.97 698 SER A O 1
ATOM 5431 N N . SER A 1 699 ? 26.807 51.501 -10.335 1.00 54.81 699 SER A N 1
ATOM 5432 C CA . SER A 1 699 ? 26.659 52.871 -9.841 1.00 54.81 699 SER A CA 1
ATOM 5433 C C . SER A 1 699 ? 27.623 52.970 -8.650 1.00 54.81 699 SER A C 1
ATOM 5435 O O . SER A 1 699 ? 27.309 52.457 -7.574 1.00 54.81 699 SER A O 1
ATOM 5437 N N . ALA A 1 700 ? 28.857 53.420 -8.894 1.00 64.44 700 ALA A N 1
ATOM 5438 C CA . ALA A 1 700 ? 29.998 53.161 -8.020 1.00 64.44 700 ALA A CA 1
ATOM 5439 C C . ALA A 1 700 ? 29.762 53.715 -6.610 1.00 64.44 700 ALA A C 1
ATOM 5441 O O . ALA A 1 700 ? 29.814 54.921 -6.394 1.00 64.44 700 ALA A O 1
ATOM 5442 N N . VAL A 1 701 ? 29.510 52.822 -5.646 1.00 78.75 701 VAL A N 1
ATOM 5443 C CA . VAL A 1 701 ? 29.627 53.151 -4.224 1.00 78.75 701 VAL A CA 1
ATOM 5444 C C . VAL A 1 701 ? 31.080 53.542 -3.993 1.00 78.75 701 VAL A C 1
ATOM 5446 O O . VAL A 1 701 ? 31.985 52.723 -4.157 1.00 78.75 701 VAL A O 1
ATOM 5449 N N . THR A 1 702 ? 31.310 54.800 -3.647 1.00 86.19 702 THR A N 1
ATOM 5450 C CA . THR A 1 702 ? 32.649 55.327 -3.407 1.00 86.19 702 THR A CA 1
ATOM 5451 C C . THR A 1 702 ? 33.060 55.116 -1.953 1.00 86.19 702 THR A C 1
ATOM 5453 O O . THR A 1 702 ? 32.231 54.981 -1.050 1.00 86.19 702 THR A O 1
ATOM 5456 N N . LEU A 1 703 ? 34.366 55.163 -1.685 1.00 86.12 703 LEU A N 1
ATOM 5457 C CA . LEU A 1 703 ? 34.882 55.140 -0.314 1.00 86.12 703 LEU A CA 1
ATOM 5458 C C . LEU A 1 703 ? 34.344 56.316 0.528 1.00 86.12 703 LEU A C 1
ATOM 5460 O O . LEU A 1 703 ? 34.201 56.194 1.745 1.00 86.12 703 LEU A O 1
ATOM 5464 N N . ASN A 1 704 ? 34.023 57.451 -0.104 1.00 87.44 704 ASN A N 1
ATOM 5465 C CA . ASN A 1 704 ? 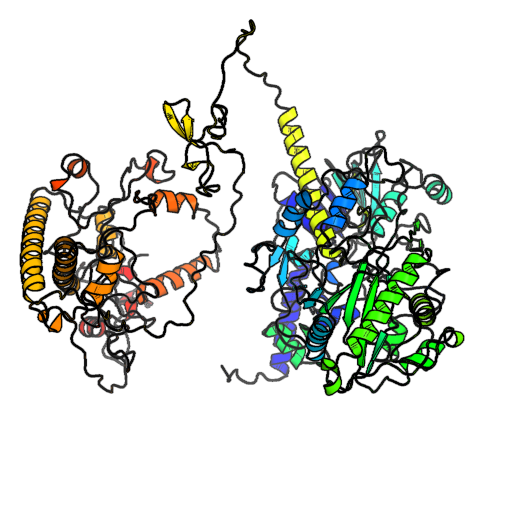33.438 58.604 0.578 1.00 87.44 704 ASN A CA 1
ATOM 5466 C C . ASN A 1 704 ? 31.999 58.337 1.050 1.00 87.44 704 ASN A C 1
ATOM 5468 O O . ASN A 1 704 ? 31.651 58.715 2.170 1.00 87.44 704 ASN A O 1
ATOM 5472 N N . ASP A 1 705 ? 31.202 57.635 0.241 1.00 89.69 705 ASP A N 1
ATOM 5473 C CA . ASP A 1 705 ? 29.843 57.220 0.610 1.00 89.69 705 ASP A CA 1
ATOM 5474 C C . ASP A 1 705 ? 29.880 56.302 1.839 1.00 89.69 705 ASP A C 1
ATOM 5476 O O . ASP A 1 705 ? 29.202 56.544 2.837 1.00 89.69 705 ASP A O 1
ATOM 5480 N N . ILE A 1 706 ? 30.774 55.304 1.822 1.00 90.69 706 ILE A N 1
ATOM 5481 C CA . ILE A 1 706 ? 30.962 54.365 2.939 1.00 90.69 706 ILE A CA 1
ATOM 5482 C C . ILE A 1 706 ? 31.387 55.108 4.212 1.00 90.69 706 ILE A C 1
ATOM 5484 O O . ILE A 1 706 ? 30.830 54.875 5.284 1.00 90.69 706 ILE A O 1
ATOM 5488 N N . ASN A 1 707 ? 32.351 56.028 4.109 1.00 89.94 707 ASN A N 1
ATOM 5489 C CA . ASN A 1 707 ? 32.826 56.806 5.256 1.00 89.94 707 ASN A CA 1
ATOM 5490 C C . ASN A 1 707 ? 31.732 57.718 5.838 1.00 89.94 707 ASN A C 1
ATOM 5492 O O . ASN A 1 707 ? 31.712 57.953 7.047 1.00 89.94 707 ASN A O 1
ATOM 5496 N N . THR A 1 708 ? 30.843 58.248 4.997 1.00 91.00 708 THR A N 1
ATOM 5497 C CA . THR A 1 708 ? 29.726 59.102 5.427 1.00 91.00 708 THR A CA 1
ATOM 5498 C C . THR A 1 708 ? 28.666 58.276 6.149 1.00 91.00 708 THR A C 1
ATOM 5500 O O . THR A 1 708 ? 28.333 58.590 7.294 1.00 91.00 708 THR A O 1
ATOM 5503 N N . ALA A 1 709 ? 28.237 57.160 5.554 1.00 93.44 709 ALA A N 1
ATOM 5504 C CA . ALA A 1 709 ? 27.316 56.212 6.177 1.00 93.44 709 ALA A CA 1
ATOM 5505 C C . ALA A 1 709 ? 27.859 55.665 7.514 1.00 93.44 709 ALA A C 1
ATOM 5507 O O . ALA A 1 709 ? 27.128 55.568 8.501 1.00 93.44 709 ALA A O 1
ATOM 5508 N N . GLN A 1 710 ? 29.166 55.392 7.597 1.00 93.94 710 GLN A N 1
ATOM 5509 C CA . GLN A 1 710 ? 29.802 54.914 8.827 1.00 93.94 710 GLN A CA 1
ATOM 5510 C C . GLN A 1 710 ? 29.750 55.948 9.961 1.00 93.94 710 GLN A C 1
ATOM 5512 O O . GLN A 1 710 ? 29.541 55.582 11.118 1.00 93.94 710 GLN A O 1
ATOM 5517 N N . LYS A 1 711 ? 29.914 57.246 9.669 1.00 93.44 711 LYS A N 1
ATOM 5518 C CA . LYS A 1 711 ? 29.781 58.297 10.696 1.00 93.44 711 LYS A CA 1
ATOM 5519 C C . LYS A 1 711 ? 28.377 58.303 11.301 1.00 93.44 711 LYS A C 1
ATOM 5521 O O . LYS A 1 711 ? 28.248 58.408 12.519 1.00 93.44 711 LYS A O 1
ATOM 5526 N N . VAL A 1 712 ? 27.347 58.138 10.470 1.00 93.94 712 VAL A N 1
ATOM 5527 C CA . VAL A 1 712 ? 25.951 58.036 10.926 1.00 93.94 712 VAL A CA 1
ATOM 5528 C C . VAL A 1 712 ? 25.758 56.788 11.792 1.00 93.94 712 VAL A C 1
ATOM 5530 O O . VAL A 1 712 ? 25.183 56.877 12.877 1.00 93.94 712 VAL A O 1
ATOM 5533 N N . ALA A 1 713 ? 26.323 55.649 11.382 1.00 94.12 713 ALA A N 1
ATOM 5534 C CA . ALA A 1 713 ? 26.298 54.415 12.163 1.00 94.12 713 ALA A CA 1
ATOM 5535 C C . ALA A 1 713 ? 26.963 54.556 13.547 1.00 94.12 713 ALA A C 1
ATOM 5537 O O . ALA A 1 713 ? 26.440 54.053 14.539 1.00 94.12 713 ALA A O 1
ATOM 5538 N N . ILE A 1 714 ? 28.082 55.280 13.652 1.00 94.44 714 ILE A N 1
ATOM 5539 C CA . ILE A 1 714 ? 28.744 55.547 14.942 1.00 94.44 714 ILE A CA 1
ATOM 5540 C C . ILE A 1 714 ? 27.844 56.390 15.856 1.00 94.44 714 ILE A C 1
ATOM 5542 O O . ILE A 1 714 ? 27.714 56.080 17.040 1.00 94.44 714 ILE A O 1
ATOM 5546 N N . VAL A 1 715 ? 27.184 57.421 15.319 1.00 94.56 715 VAL A N 1
ATOM 5547 C CA . VAL A 1 715 ? 26.232 58.244 16.087 1.00 94.56 715 VAL A CA 1
ATOM 5548 C C . VAL A 1 715 ? 25.037 57.410 16.558 1.00 94.56 715 VAL A C 1
ATOM 5550 O O . VAL A 1 715 ? 24.606 57.544 17.704 1.00 94.56 715 VAL A O 1
ATOM 5553 N N . PHE A 1 716 ? 24.530 56.505 15.714 1.00 93.69 716 PHE A N 1
ATOM 5554 C CA . PHE A 1 716 ? 23.487 55.552 16.098 1.00 93.69 716 PHE A CA 1
ATOM 5555 C C . PHE A 1 716 ? 23.918 54.702 17.304 1.00 93.69 716 PHE A C 1
ATOM 5557 O O . PHE A 1 716 ? 23.182 54.622 18.289 1.00 93.69 716 PHE A O 1
ATOM 5564 N N . MET A 1 717 ? 25.137 54.154 17.285 1.00 93.94 717 MET A N 1
ATOM 5565 C CA . MET A 1 717 ? 25.667 53.367 18.405 1.00 93.94 717 MET A CA 1
ATOM 5566 C C . MET A 1 717 ? 25.819 54.192 19.690 1.00 93.94 717 MET A C 1
ATOM 5568 O O . MET A 1 717 ? 25.432 53.728 20.759 1.00 93.94 717 MET A O 1
ATOM 5572 N N . GLN A 1 718 ? 26.293 55.439 19.597 1.00 94.38 718 GLN A N 1
ATOM 5573 C CA . GLN A 1 718 ? 26.385 56.343 20.753 1.00 94.38 718 GLN A CA 1
ATOM 5574 C C . GLN A 1 718 ? 25.010 56.657 21.363 1.00 94.38 718 GLN A C 1
ATOM 5576 O O . GLN A 1 718 ? 24.874 56.795 22.580 1.00 94.38 718 GLN A O 1
ATOM 5581 N N . ASN A 1 719 ? 23.972 56.787 20.532 1.00 93.69 719 ASN A N 1
ATOM 5582 C CA . ASN A 1 719 ? 22.602 56.983 21.007 1.00 93.69 719 ASN A CA 1
ATOM 5583 C C . ASN A 1 719 ? 22.045 55.717 21.666 1.00 93.69 719 ASN A C 1
ATOM 5585 O O . ASN A 1 719 ? 21.363 55.820 22.688 1.00 93.69 719 ASN A O 1
ATOM 5589 N N . GLN A 1 720 ? 22.383 54.539 21.138 1.00 93.31 720 GLN A N 1
ATOM 5590 C CA . GLN A 1 720 ? 22.057 53.265 21.770 1.00 93.31 720 GLN A CA 1
ATOM 5591 C C . GLN A 1 720 ? 22.719 53.141 23.154 1.00 93.31 720 GLN A C 1
ATOM 5593 O O . GLN A 1 720 ? 22.039 52.792 24.114 1.00 93.31 720 GLN A O 1
ATOM 5598 N N . ASP A 1 721 ? 23.987 53.533 23.312 1.00 93.75 721 ASP A N 1
ATOM 5599 C CA . ASP A 1 721 ? 24.667 53.518 24.619 1.00 93.75 721 ASP A CA 1
ATOM 5600 C C . ASP A 1 721 ? 23.993 54.449 25.637 1.00 93.75 721 ASP A C 1
ATOM 5602 O O . ASP A 1 721 ? 23.782 54.088 26.798 1.00 93.75 721 ASP A O 1
ATOM 5606 N N . LYS A 1 722 ? 23.572 55.644 25.200 1.00 95.00 722 LYS A N 1
ATOM 5607 C CA . LYS A 1 722 ? 22.785 56.559 26.044 1.00 95.00 722 LYS A CA 1
ATOM 5608 C C . LYS A 1 722 ? 21.451 55.939 26.463 1.00 95.00 722 LYS A C 1
ATOM 5610 O O . LYS A 1 722 ? 21.023 56.150 27.599 1.00 95.00 722 LYS A O 1
ATOM 5615 N N . LEU A 1 723 ? 20.787 55.205 25.569 1.00 94.62 723 LEU A N 1
ATOM 5616 C CA . LEU A 1 723 ? 19.552 54.488 25.882 1.00 94.62 723 LEU A CA 1
ATOM 5617 C C . LEU A 1 723 ? 19.806 53.382 26.912 1.00 94.62 723 LEU A C 1
ATOM 5619 O O . LEU A 1 723 ? 19.094 53.316 27.909 1.00 94.62 723 LEU A O 1
ATOM 5623 N N . GLU A 1 724 ? 20.847 52.573 26.740 1.00 94.81 724 GLU A N 1
ATOM 5624 C CA . GLU A 1 724 ? 21.204 51.511 27.688 1.00 94.81 724 GLU A CA 1
ATOM 5625 C C . GLU A 1 724 ? 21.495 52.062 29.097 1.00 94.81 724 GLU A C 1
ATOM 5627 O O . GLU A 1 724 ? 21.028 51.500 30.092 1.00 94.81 724 GLU A O 1
ATOM 5632 N N . ILE A 1 725 ? 22.172 53.215 29.204 1.00 94.62 725 ILE A N 1
ATOM 5633 C CA . ILE A 1 725 ? 22.379 53.915 30.485 1.00 94.62 725 ILE A CA 1
ATOM 5634 C C . ILE A 1 725 ? 21.043 54.351 31.104 1.00 94.62 725 ILE A C 1
ATOM 5636 O O . ILE A 1 725 ? 20.854 54.213 32.315 1.00 94.62 725 ILE A O 1
ATOM 5640 N N . LYS A 1 726 ? 20.107 54.877 30.299 1.00 93.81 726 LYS A N 1
ATOM 5641 C CA . LYS A 1 726 ? 18.765 55.260 30.773 1.00 93.81 726 LYS A CA 1
ATOM 5642 C C . LYS A 1 726 ? 17.984 54.048 31.280 1.00 93.81 726 LYS A C 1
ATOM 5644 O O . LYS A 1 726 ? 17.427 54.119 32.371 1.00 93.81 726 LYS A O 1
ATOM 5649 N N . LEU A 1 727 ? 17.996 52.939 30.539 1.00 93.69 727 LEU A N 1
ATOM 5650 C CA . LEU A 1 727 ? 17.331 51.692 30.933 1.00 93.69 727 LEU A CA 1
ATOM 5651 C C . LEU A 1 727 ? 17.879 51.154 32.255 1.00 93.69 727 LEU A C 1
ATOM 5653 O O . LEU A 1 727 ? 17.109 50.764 33.129 1.00 93.69 727 LEU A O 1
ATOM 5657 N N . ARG A 1 728 ? 19.203 51.204 32.438 1.00 91.25 728 ARG A N 1
ATOM 5658 C CA . ARG A 1 728 ? 19.853 50.809 33.692 1.00 91.25 728 ARG A CA 1
ATOM 5659 C C . ARG A 1 728 ? 19.445 51.703 34.863 1.00 91.25 728 ARG A C 1
ATOM 5661 O O . ARG A 1 728 ? 19.094 51.188 35.918 1.00 91.25 728 ARG A O 1
ATOM 5668 N N . LYS A 1 729 ? 19.488 53.030 34.691 1.00 91.38 729 LYS A N 1
ATOM 5669 C CA . LYS A 1 729 ? 19.099 53.989 35.743 1.00 91.38 729 LYS A CA 1
ATOM 5670 C C . LYS A 1 729 ? 17.619 53.881 36.124 1.00 91.38 729 LYS A C 1
ATOM 5672 O O . LYS A 1 729 ? 17.284 54.164 37.266 1.00 91.38 729 LYS A O 1
ATOM 5677 N N . GLY A 1 730 ? 16.764 53.485 35.182 1.00 88.06 730 GLY A N 1
ATOM 5678 C CA . GLY A 1 730 ? 15.329 53.300 35.396 1.00 88.06 730 GLY A CA 1
ATOM 5679 C C . GLY A 1 730 ? 14.909 51.920 35.912 1.00 88.06 730 GLY A C 1
ATOM 5680 O O . GLY A 1 730 ? 13.712 51.680 35.987 1.00 88.06 730 GLY A O 1
ATOM 5681 N N . ASP A 1 731 ? 15.842 51.009 36.223 1.00 89.06 731 ASP A N 1
ATOM 5682 C CA . ASP A 1 731 ? 15.541 49.608 36.593 1.00 89.06 731 ASP A CA 1
ATOM 5683 C C . ASP A 1 731 ? 14.697 48.855 35.532 1.00 89.06 731 ASP A C 1
ATOM 5685 O O . ASP A 1 731 ? 13.871 47.991 35.830 1.00 89.06 731 ASP A O 1
ATOM 5689 N N . LEU A 1 732 ? 14.918 49.186 34.252 1.00 91.88 732 LEU A N 1
ATOM 5690 C CA . LEU A 1 732 ? 14.200 48.637 33.093 1.00 91.88 732 LEU A CA 1
ATOM 5691 C C . LEU A 1 732 ? 14.999 47.550 32.350 1.00 91.88 732 LEU A C 1
ATOM 5693 O O . LEU A 1 732 ? 14.711 47.240 31.197 1.00 91.88 732 LEU A O 1
ATOM 5697 N N . LEU A 1 733 ? 16.019 46.969 32.984 1.00 92.75 733 LEU A N 1
ATOM 5698 C CA . LEU A 1 733 ? 16.745 45.797 32.476 1.00 92.75 733 LEU A CA 1
ATOM 5699 C C . LEU A 1 733 ? 16.121 44.497 33.013 1.00 92.75 733 LEU A C 1
ATOM 5701 O O . LEU A 1 733 ? 15.254 44.528 33.888 1.00 92.75 733 LEU A O 1
ATOM 5705 N N . ALA A 1 734 ? 16.521 43.336 32.482 1.00 90.12 734 ALA A N 1
ATOM 5706 C CA . ALA A 1 734 ? 15.990 42.065 32.981 1.00 90.12 734 ALA A CA 1
ATOM 5707 C C . ALA A 1 734 ? 16.463 41.815 34.425 1.00 90.12 734 ALA A C 1
ATOM 5709 O O . ALA A 1 734 ? 17.656 41.905 34.726 1.00 90.12 734 ALA A O 1
ATOM 5710 N N . LYS A 1 735 ? 15.521 41.500 35.322 1.00 86.56 735 LYS A N 1
ATOM 5711 C CA . LYS A 1 735 ? 15.774 41.398 36.766 1.00 86.56 735 LYS A CA 1
ATOM 5712 C C . LYS A 1 735 ? 16.337 40.032 37.136 1.00 86.56 735 LYS A C 1
ATOM 5714 O O . LYS A 1 735 ? 15.844 39.004 36.685 1.00 86.56 735 LYS A O 1
ATOM 5719 N N . ARG A 1 736 ? 17.346 39.999 38.010 1.00 82.31 736 ARG A N 1
ATOM 5720 C CA . ARG A 1 736 ? 17.921 38.739 38.504 1.00 82.31 736 ARG A CA 1
ATOM 5721 C C . ARG A 1 736 ? 16.828 37.860 39.124 1.00 82.31 736 ARG A C 1
ATOM 5723 O O . ARG A 1 736 ? 16.072 38.331 39.965 1.00 82.31 736 ARG A O 1
ATOM 5730 N N . GLY A 1 737 ? 16.773 36.594 38.713 1.00 74.44 737 GLY A N 1
ATOM 5731 C CA . GLY A 1 737 ? 15.750 35.636 39.151 1.00 74.44 737 GLY A CA 1
ATOM 5732 C C . GLY A 1 737 ? 14.469 35.636 38.310 1.00 74.44 737 GLY A C 1
ATOM 5733 O O . GLY A 1 737 ? 13.635 34.760 38.506 1.00 74.44 737 GLY A O 1
ATOM 5734 N N . SER A 1 738 ? 14.312 36.561 37.356 1.00 82.00 738 SER A N 1
ATOM 5735 C CA . SER A 1 738 ? 13.206 36.513 36.399 1.00 82.00 738 SER A CA 1
ATOM 5736 C C . SER A 1 738 ? 13.465 35.483 35.290 1.00 82.00 738 SER A C 1
ATOM 5738 O O . SER A 1 738 ? 14.618 35.148 34.988 1.00 82.00 738 SER A O 1
ATOM 5740 N N . GLY A 1 739 ? 12.400 34.999 34.645 1.00 79.12 739 GLY A N 1
ATOM 5741 C CA . GLY A 1 739 ? 12.515 34.064 33.519 1.00 79.12 739 GLY A CA 1
ATOM 5742 C C . GLY A 1 739 ? 13.287 34.663 32.338 1.00 79.12 739 GLY A C 1
ATOM 5743 O O . GLY A 1 739 ? 14.102 33.989 31.713 1.00 79.12 739 GLY A O 1
ATOM 5744 N N . GLU A 1 740 ? 13.120 35.964 32.084 1.00 84.94 740 GLU A N 1
ATOM 5745 C CA . GLU A 1 740 ? 13.840 36.698 31.038 1.00 84.94 740 GLU A CA 1
ATOM 5746 C C . GLU A 1 740 ? 15.342 36.772 31.310 1.00 84.94 740 GLU A C 1
ATOM 5748 O O . GLU A 1 740 ? 16.148 36.699 30.378 1.00 84.94 740 GLU A O 1
ATOM 5753 N N . PHE A 1 741 ? 15.719 36.928 32.582 1.00 85.25 741 PHE A N 1
ATOM 5754 C CA . PHE A 1 741 ? 17.111 36.935 33.012 1.00 85.25 741 PHE A CA 1
ATOM 5755 C C . PHE A 1 741 ? 17.726 35.540 32.890 1.00 85.25 741 PHE A C 1
ATOM 5757 O O . PHE A 1 741 ? 18.837 35.416 32.378 1.00 85.25 741 PHE A O 1
ATOM 5764 N N . ALA A 1 742 ? 17.014 34.488 33.302 1.00 79.69 742 ALA A N 1
ATOM 5765 C CA . ALA A 1 742 ? 17.473 33.108 33.136 1.00 79.69 742 ALA A CA 1
ATOM 5766 C C . ALA A 1 742 ? 17.696 32.766 31.650 1.00 79.69 742 ALA A C 1
ATOM 5768 O O . ALA A 1 742 ? 18.794 32.365 31.266 1.00 79.69 742 ALA A O 1
ATOM 5769 N N . HIS A 1 743 ? 16.706 33.048 30.799 1.00 82.12 743 HIS A N 1
ATOM 5770 C CA . HIS A 1 743 ? 16.767 32.798 29.357 1.00 82.12 743 HIS A CA 1
ATOM 5771 C C . HIS A 1 743 ? 17.906 33.560 28.658 1.00 82.12 743 HIS A C 1
ATOM 5773 O O . HIS A 1 743 ? 18.619 33.013 27.823 1.00 82.12 743 HIS A O 1
ATOM 5779 N N . GLN A 1 744 ? 18.145 34.827 29.002 1.00 84.31 744 GLN A N 1
ATOM 5780 C CA . GLN A 1 744 ? 19.254 35.572 28.394 1.00 84.31 744 GLN A CA 1
ATOM 5781 C C . GLN A 1 744 ? 20.630 35.174 28.909 1.00 84.31 744 GLN A C 1
ATOM 5783 O O . GLN A 1 744 ? 21.621 35.416 28.221 1.00 84.31 744 GLN A O 1
ATOM 5788 N N . ASN A 1 745 ? 20.732 34.630 30.121 1.00 79.50 745 ASN A N 1
ATOM 5789 C CA . ASN A 1 745 ? 21.989 34.059 30.601 1.00 79.50 745 ASN A CA 1
ATOM 5790 C C . ASN A 1 745 ? 22.272 32.698 29.971 1.00 79.50 745 ASN A C 1
ATOM 5792 O O . ASN A 1 745 ? 23.440 32.381 29.775 1.00 79.50 745 ASN A O 1
ATOM 5796 N N . PHE A 1 746 ? 21.234 31.955 29.580 1.00 77.62 746 PHE A N 1
ATOM 5797 C CA . PHE A 1 746 ? 21.379 30.730 28.798 1.00 77.62 746 PHE A CA 1
ATOM 5798 C C . PHE A 1 746 ? 22.082 30.982 27.454 1.00 77.62 746 PHE A C 1
ATOM 5800 O O . PHE A 1 746 ? 23.052 30.306 27.137 1.00 77.62 746 PHE A O 1
ATOM 5807 N N . PHE A 1 747 ? 21.668 32.024 26.724 1.00 81.38 747 PHE A N 1
ATOM 5808 C CA . PHE A 1 747 ? 22.332 32.515 25.504 1.00 81.38 747 PHE A CA 1
ATOM 5809 C C . PHE A 1 747 ? 23.297 33.676 25.794 1.00 81.38 747 PHE A C 1
ATOM 5811 O O . PHE A 1 747 ? 23.392 34.641 25.022 1.00 81.38 747 PHE A O 1
ATOM 5818 N N . GLY A 1 748 ? 23.936 33.661 26.964 1.00 80.81 748 GLY A N 1
ATOM 5819 C CA . GLY A 1 748 ? 24.764 34.762 27.443 1.00 80.81 748 GLY A CA 1
ATOM 5820 C C . GLY A 1 748 ? 25.924 35.051 26.497 1.00 80.81 748 GLY A C 1
ATOM 5821 O O . GLY A 1 748 ? 26.588 34.138 26.020 1.00 80.81 748 GLY A O 1
ATOM 5822 N N . ALA A 1 749 ? 26.191 36.328 26.231 1.00 84.88 749 ALA A N 1
ATOM 5823 C CA . ALA A 1 749 ? 27.357 36.725 25.455 1.00 84.88 749 ALA A CA 1
ATOM 5824 C C . ALA A 1 749 ? 28.585 36.798 26.371 1.00 84.88 749 ALA A C 1
ATOM 5826 O O . ALA A 1 749 ? 28.573 37.470 27.405 1.00 84.88 749 ALA A O 1
ATOM 5827 N N . ASN A 1 750 ? 29.674 36.132 25.996 1.00 83.75 750 ASN A N 1
ATOM 5828 C CA . ASN A 1 750 ? 30.962 36.374 26.630 1.00 83.75 750 ASN A CA 1
ATOM 5829 C C . ASN A 1 750 ? 31.458 37.802 26.277 1.00 83.75 750 ASN A C 1
ATOM 5831 O O . ASN A 1 750 ? 31.010 38.385 25.285 1.00 83.75 750 ASN A O 1
ATOM 5835 N N . PRO A 1 751 ? 32.390 38.399 27.044 1.00 88.06 751 PRO A N 1
ATOM 5836 C CA . PRO A 1 751 ? 32.836 39.776 26.794 1.00 88.06 751 PRO A CA 1
ATOM 5837 C C . PRO A 1 751 ? 33.370 40.011 25.374 1.00 88.06 751 PRO A C 1
ATOM 5839 O O . PRO A 1 751 ? 33.136 41.061 24.775 1.00 88.06 751 PRO A O 1
ATOM 5842 N N . ARG A 1 752 ? 34.035 39.006 24.790 1.00 89.50 752 ARG A N 1
ATOM 5843 C CA . ARG A 1 752 ? 34.523 39.075 23.410 1.00 89.50 752 ARG A CA 1
ATOM 5844 C C . ARG A 1 752 ? 33.370 39.083 22.401 1.00 89.50 752 ARG A C 1
ATOM 5846 O O . ARG A 1 752 ? 33.468 39.764 21.386 1.00 89.50 752 ARG A O 1
ATOM 5853 N N . ALA A 1 753 ? 32.280 38.373 22.680 1.00 91.25 753 ALA A N 1
ATOM 5854 C CA . ALA A 1 753 ? 31.089 38.335 21.842 1.00 91.25 753 ALA A CA 1
ATOM 5855 C C . ALA A 1 753 ? 30.365 39.680 21.847 1.00 91.25 753 ALA A C 1
ATOM 5857 O O . ALA A 1 753 ? 29.961 40.149 20.786 1.00 91.25 753 ALA A O 1
ATOM 5858 N N . VAL A 1 754 ? 30.273 40.337 23.009 1.00 92.88 754 VAL A N 1
ATOM 5859 C CA . VAL A 1 754 ? 29.734 41.703 23.119 1.00 92.88 754 VAL A CA 1
ATOM 5860 C C . VAL A 1 754 ? 30.547 42.671 22.260 1.00 92.88 754 VAL A C 1
ATOM 5862 O O . VAL A 1 754 ? 29.972 43.433 21.485 1.00 92.88 754 VAL A O 1
ATOM 5865 N N . GLN A 1 755 ? 31.879 42.596 22.322 1.00 92.19 755 GLN A N 1
ATOM 5866 C CA . GLN A 1 755 ? 32.747 43.447 21.509 1.00 92.19 755 GLN A CA 1
ATOM 5867 C C . GLN A 1 755 ? 32.545 43.217 20.000 1.00 92.19 755 GLN A C 1
ATOM 5869 O O . GLN A 1 755 ? 32.261 44.165 19.269 1.00 92.19 755 GLN A O 1
ATOM 5874 N N . LEU A 1 756 ? 32.634 41.964 19.538 1.00 93.25 756 LEU A N 1
ATOM 5875 C CA . LEU A 1 756 ? 32.449 41.619 18.120 1.00 93.25 756 LEU A CA 1
ATOM 5876 C C . LEU A 1 756 ? 31.057 42.019 17.612 1.00 93.25 756 LEU A C 1
ATOM 5878 O O . LEU A 1 756 ? 30.909 42.517 16.498 1.00 93.25 756 LEU A O 1
ATOM 5882 N N . SER A 1 757 ? 30.039 41.855 18.459 1.00 93.31 757 SER A N 1
ATOM 5883 C CA . SER A 1 757 ? 28.669 42.288 18.193 1.00 93.31 757 SER A CA 1
ATOM 5884 C C . SER A 1 757 ? 28.575 43.790 17.946 1.00 93.31 757 SER A C 1
ATOM 5886 O O . SER A 1 757 ? 27.847 44.215 17.052 1.00 93.31 757 SER A O 1
ATOM 5888 N N . ARG A 1 758 ? 29.290 44.614 18.721 1.00 92.38 758 ARG A N 1
ATOM 5889 C CA . ARG A 1 758 ? 29.282 46.078 18.563 1.00 92.38 758 ARG A CA 1
ATOM 5890 C C . ARG A 1 758 ? 29.927 46.508 17.250 1.00 92.38 758 ARG A C 1
ATOM 5892 O O . ARG A 1 758 ? 29.344 47.310 16.525 1.00 92.38 758 ARG A O 1
ATOM 5899 N N . GLU A 1 759 ? 31.073 45.925 16.918 1.00 93.62 759 GLU A N 1
ATOM 5900 C CA . GLU A 1 759 ? 31.769 46.153 15.646 1.00 93.62 759 GLU A CA 1
ATOM 5901 C C . GLU A 1 759 ? 30.880 45.751 14.452 1.00 93.62 759 GLU A C 1
ATOM 5903 O O . GLU A 1 759 ? 30.704 46.517 13.501 1.00 93.62 759 GLU A O 1
ATOM 5908 N N . ALA A 1 760 ? 30.214 44.596 14.544 1.00 94.00 760 ALA A N 1
ATOM 5909 C CA . ALA A 1 760 ? 29.285 44.123 13.522 1.00 94.00 760 ALA A CA 1
ATOM 5910 C C . ALA A 1 760 ? 28.015 44.982 13.399 1.00 94.00 760 ALA A C 1
ATOM 5912 O O . ALA A 1 760 ? 27.528 45.198 12.290 1.00 94.00 760 ALA A O 1
ATOM 5913 N N . MET A 1 761 ? 27.488 45.516 14.505 1.00 93.81 761 MET A N 1
ATOM 5914 C CA . MET A 1 761 ? 26.350 46.444 14.473 1.00 93.81 761 MET A CA 1
ATOM 5915 C C . MET A 1 761 ? 26.693 47.748 13.744 1.00 93.81 761 MET A C 1
ATOM 5917 O O . MET A 1 761 ? 25.863 48.237 12.980 1.00 93.81 761 MET A O 1
ATOM 5921 N N . ILE A 1 762 ? 27.915 48.275 13.904 1.00 94.56 762 ILE A N 1
ATOM 5922 C CA . ILE A 1 762 ? 28.378 49.447 13.140 1.00 94.56 762 ILE A CA 1
ATOM 5923 C C . ILE A 1 762 ? 28.373 49.132 11.641 1.00 94.56 762 ILE A C 1
ATOM 5925 O O . ILE A 1 762 ? 27.865 49.929 10.852 1.00 94.56 762 ILE A O 1
ATOM 5929 N N . ALA A 1 763 ? 28.889 47.967 11.240 1.00 94.25 763 ALA A N 1
ATOM 5930 C CA . ALA A 1 763 ? 28.901 47.560 9.836 1.00 94.25 763 ALA A CA 1
ATOM 5931 C C . ALA A 1 763 ? 27.481 47.383 9.264 1.00 94.25 763 ALA A C 1
ATOM 5933 O O . ALA A 1 763 ? 27.211 47.835 8.151 1.00 94.25 763 ALA A O 1
ATOM 5934 N N . LEU A 1 764 ? 26.556 46.796 10.031 1.00 94.06 764 LEU A N 1
ATOM 5935 C CA . LEU A 1 764 ? 25.159 46.624 9.615 1.00 94.06 764 LEU A CA 1
ATOM 5936 C C . LEU A 1 764 ? 24.414 47.949 9.490 1.00 94.06 764 LEU A C 1
ATOM 5938 O O . LEU A 1 764 ? 23.701 48.159 8.510 1.00 94.06 764 LEU A O 1
ATOM 5942 N N . GLN A 1 765 ? 24.599 48.859 10.445 1.00 94.81 765 GLN A N 1
ATOM 5943 C CA . GLN A 1 765 ? 23.986 50.178 10.353 1.00 94.81 765 GLN A CA 1
ATOM 5944 C C . GLN A 1 765 ? 24.588 50.978 9.192 1.00 94.81 765 GLN A C 1
ATOM 5946 O O . GLN A 1 765 ? 23.851 51.633 8.465 1.00 94.81 765 GLN A O 1
ATOM 5951 N N . THR A 1 766 ? 25.897 50.858 8.947 1.00 95.25 766 THR A N 1
ATOM 5952 C CA . THR A 1 766 ? 26.552 51.467 7.776 1.00 95.25 766 THR A CA 1
ATOM 5953 C C . THR A 1 766 ? 25.935 50.952 6.474 1.00 95.25 766 THR A C 1
ATOM 5955 O O . THR A 1 766 ? 25.622 51.744 5.589 1.00 95.25 766 THR A O 1
ATOM 5958 N N . ALA A 1 767 ? 25.703 49.640 6.369 1.00 93.94 767 ALA A N 1
ATOM 5959 C CA . ALA A 1 767 ? 25.032 49.032 5.223 1.00 93.94 767 ALA A CA 1
ATOM 5960 C C . ALA A 1 767 ? 23.604 49.578 5.040 1.00 93.94 767 ALA A C 1
ATOM 5962 O O . ALA A 1 767 ? 23.208 49.900 3.918 1.00 93.94 767 ALA A O 1
ATOM 5963 N N . LYS A 1 768 ? 22.845 49.722 6.136 1.00 94.00 768 LYS A N 1
ATOM 5964 C CA . LYS A 1 768 ? 21.469 50.242 6.120 1.00 94.00 768 LYS A CA 1
ATOM 5965 C C . LYS A 1 768 ? 21.406 51.695 5.650 1.00 94.00 768 LYS A C 1
ATOM 5967 O O . LYS A 1 768 ? 20.601 52.016 4.777 1.00 94.00 768 LYS A O 1
ATOM 5972 N N . GLU A 1 769 ? 22.286 52.552 6.164 1.00 93.88 769 GLU A N 1
ATOM 5973 C CA . GLU A 1 769 ? 22.369 53.954 5.736 1.00 93.88 769 GLU A CA 1
ATOM 5974 C C . GLU A 1 769 ? 22.795 54.076 4.274 1.00 93.88 769 GLU A C 1
ATOM 5976 O O . GLU A 1 769 ? 22.178 54.816 3.512 1.00 93.88 769 GLU A O 1
ATOM 5981 N N . LEU A 1 770 ? 23.786 53.293 3.846 1.00 91.88 770 LEU A N 1
ATOM 5982 C CA . LEU A 1 770 ? 24.255 53.309 2.465 1.00 91.88 770 LEU A CA 1
ATOM 5983 C C . LEU A 1 770 ? 23.170 52.838 1.484 1.00 91.88 770 LEU A C 1
ATOM 5985 O O . LEU A 1 770 ? 22.978 53.441 0.429 1.00 91.88 770 LEU A O 1
ATOM 5989 N N . SER A 1 771 ? 22.426 51.789 1.843 1.00 90.81 771 SER A N 1
ATOM 5990 C CA . SER A 1 771 ? 21.271 51.321 1.072 1.00 90.81 771 SER A CA 1
ATOM 5991 C C . SER A 1 771 ? 20.213 52.407 0.912 1.00 90.81 771 SER A C 1
ATOM 5993 O O . SER A 1 771 ? 19.658 52.569 -0.174 1.00 90.81 771 SER A O 1
ATOM 5995 N N . LYS A 1 772 ? 19.932 53.141 1.992 1.00 89.56 772 LYS A N 1
ATOM 5996 C CA . LYS A 1 772 ? 18.950 54.224 2.006 1.00 89.56 772 LYS A CA 1
ATOM 5997 C C . LYS A 1 772 ? 19.413 55.410 1.160 1.00 89.56 772 LYS A C 1
ATOM 5999 O O . LYS A 1 772 ? 18.642 55.898 0.342 1.00 89.56 772 LYS A O 1
ATOM 6004 N N . GLU A 1 773 ? 20.661 55.844 1.322 1.00 88.75 773 GLU A N 1
ATOM 6005 C CA . GLU A 1 773 ? 21.245 56.966 0.576 1.00 88.75 773 GLU A CA 1
ATOM 6006 C C . GLU A 1 773 ? 21.279 56.694 -0.933 1.00 88.75 773 GLU A C 1
ATOM 6008 O O . GLU A 1 773 ? 20.968 57.574 -1.733 1.00 88.75 773 GLU A O 1
ATOM 6013 N N . LYS A 1 774 ? 21.624 55.463 -1.334 1.00 86.81 774 LYS A N 1
ATOM 6014 C CA . LYS A 1 774 ? 21.694 55.066 -2.748 1.00 86.81 774 LYS A CA 1
ATOM 6015 C C . LYS A 1 774 ? 20.361 54.579 -3.329 1.00 86.81 774 LYS A C 1
ATOM 6017 O O . LYS A 1 774 ? 20.325 54.218 -4.503 1.00 86.81 774 LYS A O 1
ATOM 6022 N N . GLY A 1 775 ? 19.285 54.555 -2.539 1.00 84.94 775 GLY A N 1
ATOM 6023 C CA . GLY A 1 775 ? 17.959 54.121 -2.988 1.00 84.94 775 GLY A CA 1
ATOM 6024 C C . GLY A 1 775 ? 17.911 52.664 -3.459 1.00 84.94 775 GLY A C 1
ATOM 6025 O O . GLY A 1 775 ? 17.192 52.347 -4.404 1.00 84.94 775 GLY A O 1
ATOM 6026 N N . PHE A 1 776 ? 18.704 51.778 -2.849 1.00 87.50 776 PHE A N 1
ATOM 6027 C CA . PHE A 1 776 ? 18.720 50.364 -3.220 1.00 87.50 776 PHE A CA 1
ATOM 6028 C C . PHE A 1 776 ? 17.426 49.664 -2.794 1.00 87.50 776 PHE A C 1
ATOM 6030 O O . PHE A 1 776 ? 16.965 49.815 -1.663 1.00 87.50 776 PHE A O 1
ATOM 6037 N N . ASN A 1 777 ? 16.864 48.861 -3.701 1.00 86.00 777 ASN A N 1
ATOM 6038 C CA . ASN A 1 777 ? 15.802 47.916 -3.359 1.00 86.00 777 ASN A CA 1
ATOM 6039 C C . ASN A 1 777 ? 16.366 46.696 -2.605 1.00 86.00 777 ASN A C 1
ATOM 6041 O O . ASN A 1 777 ? 17.569 46.457 -2.629 1.00 86.00 777 ASN A O 1
ATOM 6045 N N . VAL A 1 778 ? 15.496 45.885 -1.996 1.00 85.00 778 VAL A N 1
ATOM 6046 C CA . VAL A 1 778 ? 15.863 44.728 -1.149 1.00 85.00 778 VAL A CA 1
ATOM 6047 C C . VAL A 1 778 ? 16.940 43.835 -1.776 1.00 85.00 778 VAL A C 1
ATOM 6049 O O . VAL A 1 778 ? 17.916 43.459 -1.123 1.00 85.00 778 VAL A O 1
ATOM 6052 N N . GLU A 1 779 ? 16.797 43.518 -3.063 1.00 83.88 779 GLU A N 1
ATOM 6053 C CA . GLU A 1 779 ? 17.728 42.632 -3.755 1.00 83.88 779 GLU A CA 1
ATOM 6054 C C . GLU A 1 779 ? 19.071 43.304 -4.044 1.00 83.88 779 GLU A C 1
ATOM 6056 O O . GLU A 1 779 ? 20.135 42.687 -3.923 1.00 83.88 779 GLU A O 1
ATOM 6061 N N . GLN A 1 780 ? 19.035 44.590 -4.388 1.00 82.75 780 GLN A N 1
ATOM 6062 C CA . GLN A 1 780 ? 20.225 45.409 -4.568 1.00 82.75 780 GLN A CA 1
ATOM 6063 C C . GLN A 1 780 ? 20.977 45.585 -3.246 1.00 82.75 780 GLN A C 1
ATOM 6065 O O . GLN A 1 780 ? 22.188 45.379 -3.228 1.00 82.75 780 GLN A O 1
ATOM 6070 N N . SER A 1 781 ? 20.293 45.881 -2.141 1.00 86.12 781 SER A N 1
ATOM 6071 C CA . SER A 1 781 ? 20.885 46.000 -0.803 1.00 86.12 781 SER A CA 1
ATOM 6072 C C . SER A 1 781 ? 21.596 44.713 -0.402 1.00 86.12 781 SER A C 1
ATOM 6074 O O . SER A 1 781 ? 22.735 44.736 0.057 1.00 86.12 781 SER A O 1
ATOM 6076 N N . ARG A 1 782 ? 20.973 43.566 -0.675 1.00 84.19 782 ARG A N 1
ATOM 6077 C CA . ARG A 1 782 ? 21.528 42.247 -0.371 1.00 84.19 782 ARG A CA 1
ATOM 6078 C C . ARG A 1 782 ? 22.747 41.899 -1.229 1.00 84.19 782 ARG A C 1
ATOM 6080 O O . ARG A 1 782 ? 23.796 41.525 -0.696 1.00 84.19 782 ARG A O 1
ATOM 6087 N N . ARG A 1 783 ? 22.628 42.013 -2.558 1.00 81.56 783 ARG A N 1
ATOM 6088 C CA . ARG A 1 783 ? 23.664 41.564 -3.508 1.00 81.56 783 ARG A CA 1
ATOM 6089 C C . ARG A 1 783 ? 24.789 42.572 -3.712 1.00 81.56 783 ARG A C 1
ATOM 6091 O O . ARG A 1 783 ? 25.944 42.167 -3.788 1.00 81.56 783 ARG A O 1
ATOM 6098 N N . ARG A 1 784 ? 24.479 43.869 -3.816 1.00 82.06 784 ARG A N 1
ATOM 6099 C CA . ARG A 1 784 ? 25.483 44.904 -4.118 1.00 82.06 784 ARG A CA 1
ATOM 6100 C C . ARG A 1 784 ? 26.367 45.198 -2.916 1.00 82.06 784 ARG A C 1
ATOM 6102 O O . ARG A 1 784 ? 27.580 45.257 -3.078 1.00 82.06 784 ARG A O 1
ATOM 6109 N N . LEU A 1 785 ? 25.786 45.320 -1.719 1.00 85.62 785 LEU A N 1
ATOM 6110 C CA . LEU A 1 785 ? 26.574 45.573 -0.507 1.00 85.62 785 LEU A CA 1
ATOM 6111 C C . LEU A 1 785 ? 27.495 44.392 -0.191 1.00 85.62 785 LEU A C 1
ATOM 6113 O O . LEU A 1 785 ? 28.647 44.624 0.158 1.00 85.62 785 LEU A O 1
ATOM 6117 N N . SER A 1 786 ? 27.042 43.156 -0.459 1.00 85.56 786 SER A N 1
ATOM 6118 C CA . SER A 1 786 ? 27.864 41.933 -0.379 1.00 85.56 786 SER A CA 1
ATOM 6119 C C . SER A 1 786 ? 29.121 41.944 -1.247 1.00 85.56 786 SER A C 1
ATOM 6121 O O . SER A 1 786 ? 30.034 41.180 -0.972 1.00 85.56 786 SER A O 1
ATOM 6123 N N . GLY A 1 787 ? 29.227 42.832 -2.238 1.00 82.31 787 GLY A N 1
ATOM 6124 C CA . GLY A 1 787 ? 30.458 43.021 -3.006 1.00 82.31 787 GLY A CA 1
ATOM 6125 C C . GLY A 1 787 ? 31.499 43.944 -2.355 1.00 82.31 787 GLY A C 1
ATOM 6126 O O . GLY A 1 787 ? 32.617 44.020 -2.857 1.00 82.31 787 GLY A O 1
ATOM 6127 N N . ILE A 1 788 ? 31.164 44.661 -1.275 1.00 87.50 788 ILE A N 1
ATOM 6128 C CA . ILE A 1 788 ? 32.055 45.646 -0.644 1.00 87.50 788 ILE A CA 1
ATOM 6129 C C . ILE A 1 788 ? 32.964 44.945 0.373 1.00 87.50 788 ILE A C 1
ATOM 6131 O O . ILE A 1 788 ? 32.499 44.463 1.407 1.00 87.50 788 ILE A O 1
ATOM 6135 N N . ASP A 1 789 ? 34.271 44.931 0.103 1.00 88.75 789 ASP A N 1
ATOM 6136 C CA . ASP A 1 789 ? 35.285 44.437 1.042 1.00 88.75 789 ASP A CA 1
ATOM 6137 C C . ASP A 1 789 ? 35.567 45.487 2.126 1.00 88.75 789 ASP A C 1
ATOM 6139 O O . ASP A 1 789 ? 36.091 46.572 1.848 1.00 88.75 789 ASP A O 1
ATOM 6143 N N . LEU A 1 790 ? 35.258 45.153 3.381 1.00 90.31 790 LEU A N 1
ATOM 6144 C CA . LEU A 1 790 ? 35.468 46.034 4.529 1.00 90.31 790 LEU A CA 1
ATOM 6145 C C . LEU A 1 790 ? 36.954 46.305 4.806 1.00 90.31 790 LEU A C 1
ATOM 6147 O O . LEU A 1 790 ? 37.260 47.338 5.407 1.00 90.31 790 LEU A O 1
ATOM 6151 N N . ARG A 1 791 ? 37.881 45.455 4.333 1.00 88.69 791 ARG A N 1
ATOM 6152 C CA . ARG A 1 791 ? 39.337 45.657 4.485 1.00 88.69 791 ARG A CA 1
ATOM 6153 C C . ARG A 1 791 ? 39.833 46.928 3.802 1.00 88.69 791 ARG A C 1
ATOM 6155 O O . ARG A 1 791 ? 40.809 47.530 4.238 1.00 88.69 791 ARG A O 1
ATOM 6162 N N . SER A 1 792 ? 39.133 47.357 2.753 1.00 84.00 792 SER A N 1
ATOM 6163 C CA . SER A 1 792 ? 39.413 48.595 2.016 1.00 84.00 792 SER A CA 1
ATOM 6164 C C . SER A 1 792 ? 38.863 49.859 2.697 1.00 84.00 792 SER A C 1
ATOM 6166 O O . SER A 1 792 ? 39.037 50.969 2.196 1.00 84.00 792 SER A O 1
ATOM 6168 N N . THR A 1 793 ? 38.190 49.709 3.841 1.00 88.00 793 THR A N 1
ATOM 6169 C CA . THR A 1 793 ? 37.467 50.783 4.532 1.00 88.00 793 THR A CA 1
ATOM 6170 C C . THR A 1 793 ? 38.079 51.067 5.904 1.00 88.00 793 THR A C 1
ATOM 6172 O O . THR A 1 793 ? 38.923 50.323 6.407 1.00 88.00 793 THR A O 1
ATOM 6175 N N . ARG A 1 794 ? 37.592 52.108 6.589 1.00 87.81 794 ARG A N 1
ATOM 6176 C CA . ARG A 1 794 ? 37.971 52.387 7.988 1.00 87.81 794 ARG A CA 1
ATOM 6177 C C . ARG A 1 794 ? 37.522 51.293 8.972 1.00 87.81 794 ARG A C 1
ATOM 6179 O O . ARG A 1 794 ? 37.898 51.349 10.137 1.00 87.81 794 ARG A O 1
ATOM 6186 N N . MET A 1 795 ? 36.729 50.315 8.525 1.00 91.50 795 MET A N 1
ATOM 6187 C CA . MET A 1 795 ? 36.275 49.159 9.308 1.00 91.50 795 MET A CA 1
ATOM 6188 C C . MET A 1 795 ? 37.182 47.926 9.165 1.00 91.50 795 MET A C 1
ATOM 6190 O O . MET A 1 795 ? 36.842 46.872 9.690 1.00 91.50 795 MET A O 1
ATOM 6194 N N . ASN A 1 796 ? 38.346 48.033 8.509 1.00 88.50 796 ASN A N 1
ATOM 6195 C CA . ASN A 1 796 ? 39.304 46.925 8.365 1.00 88.50 796 ASN A CA 1
ATOM 6196 C C . ASN A 1 796 ? 39.656 46.246 9.706 1.00 88.50 796 ASN A C 1
ATOM 6198 O O . ASN A 1 796 ? 39.809 45.030 9.776 1.00 88.50 796 ASN A O 1
ATOM 6202 N N . GLY A 1 797 ? 39.716 47.019 10.796 1.00 87.44 797 GLY A N 1
ATOM 6203 C CA . GLY A 1 797 ? 39.973 46.494 12.141 1.00 87.44 797 GLY A CA 1
ATOM 6204 C C . GLY A 1 797 ? 38.897 45.544 12.688 1.00 87.44 797 GLY A C 1
ATOM 6205 O O . GLY A 1 797 ? 39.169 44.840 13.653 1.00 87.44 797 GLY A O 1
ATOM 6206 N N . PHE A 1 798 ? 37.705 45.499 12.082 1.00 90.62 798 PHE A N 1
ATOM 6207 C CA . PHE A 1 798 ? 36.609 44.602 12.478 1.00 90.62 798 PHE A CA 1
ATOM 6208 C C . PHE A 1 798 ? 36.699 43.230 11.789 1.00 90.62 798 PHE A C 1
ATOM 6210 O O . PHE A 1 798 ? 35.969 42.303 12.140 1.00 90.62 798 PHE A O 1
ATOM 6217 N N . CYS A 1 799 ? 37.564 43.091 10.778 1.00 90.44 799 CYS A N 1
ATOM 6218 C CA . CYS A 1 799 ? 37.689 41.864 10.005 1.00 90.44 799 CYS A CA 1
ATOM 6219 C C . CYS A 1 799 ? 38.311 40.728 10.830 1.00 90.44 799 CYS A C 1
ATOM 6221 O O . CYS A 1 799 ? 39.347 40.931 11.473 1.00 90.44 799 CYS A O 1
ATOM 6223 N N . PRO A 1 800 ? 37.767 39.498 10.760 1.00 87.25 800 PRO A N 1
ATOM 6224 C CA . PRO A 1 800 ? 38.439 38.342 11.331 1.00 87.25 800 PRO A CA 1
ATOM 6225 C C . PRO A 1 800 ? 39.769 38.106 10.603 1.00 87.25 800 PRO A C 1
ATOM 6227 O O . PRO A 1 800 ? 39.826 38.063 9.373 1.00 87.25 800 PRO A O 1
ATOM 6230 N N . GLN A 1 801 ? 40.846 37.951 11.370 1.00 83.94 801 GLN A N 1
ATOM 6231 C CA . GLN A 1 801 ? 42.166 37.649 10.821 1.00 83.94 801 GLN A CA 1
ATOM 6232 C C . GLN A 1 801 ? 42.229 36.196 10.345 1.00 83.94 801 GLN A C 1
ATOM 6234 O O . GLN A 1 801 ? 41.767 35.288 11.043 1.00 83.94 801 GLN A O 1
ATOM 6239 N N . GLU A 1 802 ? 42.810 35.974 9.164 1.00 81.31 802 GLU A N 1
ATOM 6240 C CA . GLU A 1 802 ? 43.018 34.628 8.638 1.00 81.31 802 GLU A CA 1
ATOM 6241 C C . GLU A 1 802 ? 44.212 33.965 9.349 1.00 81.31 802 GLU A C 1
ATOM 6243 O O . GLU A 1 802 ? 45.315 34.511 9.327 1.00 81.31 802 GLU A O 1
ATOM 6248 N N . PRO A 1 803 ? 44.020 32.804 9.998 1.00 83.88 803 PRO A N 1
ATOM 6249 C CA . PRO A 1 803 ? 45.071 32.167 10.777 1.00 83.88 803 PRO A CA 1
ATOM 6250 C C . PRO A 1 803 ? 46.019 31.338 9.901 1.00 83.88 803 PRO A C 1
ATOM 6252 O O . PRO A 1 803 ? 45.655 30.822 8.835 1.00 83.88 803 PRO A O 1
ATOM 6255 N N . GLU A 1 804 ? 47.240 31.133 10.394 1.00 85.12 804 GLU A N 1
ATOM 6256 C CA . GLU A 1 804 ? 48.150 30.120 9.864 1.00 85.12 804 GLU A CA 1
ATOM 6257 C C . GLU A 1 804 ? 47.811 28.740 10.441 1.00 85.12 804 GLU A C 1
ATOM 6259 O O . GLU A 1 804 ? 47.687 28.559 11.653 1.00 85.12 804 GLU A O 1
ATOM 6264 N N . CYS A 1 805 ? 47.659 27.738 9.569 1.00 86.56 805 CYS A N 1
ATOM 6265 C CA . CYS A 1 805 ? 47.355 26.377 10.002 1.00 86.56 805 CYS A CA 1
ATOM 6266 C C . CYS A 1 805 ? 48.623 25.647 10.445 1.00 86.56 805 CYS A C 1
ATOM 6268 O O . CYS A 1 805 ? 49.335 25.063 9.627 1.00 86.56 805 CYS A O 1
ATOM 6270 N N . ILE A 1 806 ? 48.872 25.641 11.752 1.00 81.00 806 ILE A N 1
ATOM 6271 C CA . ILE A 1 806 ? 49.991 24.917 12.357 1.00 81.00 806 ILE A CA 1
ATOM 6272 C C . ILE A 1 806 ? 49.720 23.406 12.298 1.00 81.00 806 ILE A C 1
ATOM 6274 O O . ILE A 1 806 ? 48.617 22.935 12.580 1.00 81.00 806 ILE A O 1
ATOM 6278 N N . SER A 1 807 ? 50.731 22.617 11.928 1.00 79.56 807 SER A N 1
ATOM 6279 C CA . SER A 1 807 ? 50.632 21.155 11.911 1.00 79.56 807 SER A CA 1
ATOM 6280 C C . SER A 1 807 ? 50.858 20.576 13.309 1.00 79.56 807 SER A C 1
ATOM 6282 O O . SER A 1 807 ? 51.972 20.205 13.671 1.00 79.56 807 SER A O 1
ATOM 6284 N N . THR A 1 808 ? 49.793 20.479 14.097 1.00 78.00 808 THR A N 1
ATOM 6285 C CA . THR A 1 808 ? 49.795 19.849 15.424 1.00 78.00 808 THR A CA 1
ATOM 6286 C C . THR A 1 808 ? 49.148 18.463 15.389 1.00 78.00 808 THR A C 1
ATOM 6288 O O . THR A 1 808 ? 48.327 18.152 14.529 1.00 78.00 808 THR A O 1
ATOM 6291 N N . LYS A 1 809 ? 49.496 17.602 16.358 1.00 79.00 809 LYS A N 1
ATOM 6292 C CA . LYS A 1 809 ? 48.883 16.266 16.510 1.00 79.00 809 LYS A CA 1
ATOM 6293 C C . LYS A 1 809 ? 47.381 16.331 16.830 1.00 79.00 809 LYS A C 1
ATOM 6295 O O . LYS A 1 809 ? 46.648 15.392 16.532 1.00 79.00 809 LYS A O 1
ATOM 6300 N N . TYR A 1 810 ? 46.940 17.421 17.452 1.00 77.19 810 TYR A N 1
ATOM 6301 C CA . TYR A 1 810 ? 45.555 17.667 17.847 1.00 77.19 810 TYR A CA 1
ATOM 6302 C C . TYR A 1 810 ? 45.033 18.925 17.157 1.00 77.19 810 TYR A C 1
ATOM 6304 O O . TYR A 1 810 ? 45.821 19.808 16.825 1.00 77.19 810 TYR A O 1
ATOM 6312 N N . ARG A 1 811 ? 43.717 19.000 16.948 1.00 79.19 811 ARG A N 1
ATOM 6313 C CA . ARG A 1 811 ? 43.037 20.200 16.438 1.00 79.19 811 ARG A CA 1
ATOM 6314 C C . ARG A 1 811 ? 43.153 21.348 17.446 1.00 79.19 811 ARG A C 1
ATOM 6316 O O . ARG A 1 811 ? 43.363 21.086 18.633 1.00 79.19 811 ARG A O 1
ATOM 6323 N N . SER A 1 812 ? 43.014 22.589 16.982 1.00 85.94 812 SER A N 1
ATOM 6324 C CA . SER A 1 812 ? 42.928 23.730 17.894 1.00 85.94 812 SER A CA 1
ATOM 6325 C C . SER A 1 812 ? 41.617 23.681 18.677 1.00 85.94 812 SER A C 1
ATOM 6327 O O . SER A 1 812 ? 40.599 23.191 18.183 1.00 85.94 812 SER A O 1
ATOM 6329 N N . SER A 1 813 ? 41.644 24.181 19.911 1.00 87.50 813 SER A N 1
ATOM 6330 C CA . SER A 1 813 ? 40.455 24.231 20.771 1.00 87.50 813 SER A CA 1
ATOM 6331 C C . SER A 1 813 ? 39.342 25.121 20.229 1.00 87.50 813 SER A C 1
ATOM 6333 O O . SER A 1 813 ? 38.175 24.873 20.497 1.00 87.50 813 SER A O 1
ATOM 6335 N N . ASP A 1 814 ? 39.694 26.146 19.461 1.00 89.25 814 ASP A N 1
ATOM 6336 C CA . ASP A 1 814 ? 38.755 27.102 18.886 1.00 89.25 814 ASP A CA 1
ATOM 6337 C C . ASP A 1 814 ? 38.213 26.674 17.520 1.00 89.25 814 ASP A C 1
ATOM 6339 O O . ASP A 1 814 ? 37.497 27.448 16.900 1.00 89.25 814 ASP A O 1
ATOM 6343 N N . GLY A 1 815 ? 38.562 25.484 17.019 1.00 87.75 815 GLY A N 1
ATOM 6344 C CA . GLY A 1 815 ? 38.102 24.972 15.725 1.00 87.75 815 GLY A CA 1
ATOM 6345 C C . GLY A 1 815 ? 38.773 25.601 14.496 1.00 87.75 815 GLY A C 1
ATOM 6346 O O . GLY A 1 815 ? 38.420 25.263 13.362 1.00 87.75 815 GLY A O 1
ATOM 6347 N N . THR A 1 816 ? 39.758 26.482 14.690 1.00 87.94 816 THR A N 1
ATOM 6348 C CA . THR A 1 816 ? 40.611 27.008 13.619 1.00 87.94 816 THR A CA 1
ATOM 6349 C C . THR A 1 816 ? 41.250 25.876 12.802 1.00 87.94 816 THR A C 1
ATOM 6351 O O . THR A 1 816 ? 41.767 24.891 13.325 1.00 87.94 816 THR A O 1
ATOM 6354 N N . CYS A 1 817 ? 41.249 26.024 11.475 1.00 85.62 817 CYS A N 1
ATOM 6355 C CA . CYS A 1 817 ? 41.869 25.090 10.534 1.00 85.62 817 CYS A CA 1
ATOM 6356 C C . CYS A 1 817 ? 41.321 23.652 10.566 1.00 85.62 817 CYS A C 1
ATOM 6358 O O . CYS A 1 817 ? 41.936 22.756 9.979 1.00 85.62 817 CYS A O 1
ATOM 6360 N N . ASN A 1 818 ? 40.128 23.431 11.135 1.00 83.38 818 ASN A N 1
ATOM 6361 C CA . ASN A 1 818 ? 39.379 22.183 10.948 1.00 83.38 818 ASN A CA 1
ATOM 6362 C C . ASN A 1 818 ? 39.142 21.883 9.457 1.00 83.38 818 ASN A C 1
ATOM 6364 O O . ASN A 1 818 ? 39.124 20.721 9.046 1.00 83.38 818 ASN A O 1
ATOM 6368 N N . ASN A 1 819 ? 39.044 22.930 8.632 1.00 83.06 819 ASN A N 1
ATOM 6369 C CA . ASN A 1 819 ? 39.101 22.849 7.180 1.00 83.06 819 ASN A CA 1
ATOM 6370 C C . ASN A 1 819 ? 40.320 23.625 6.647 1.00 83.06 819 ASN A C 1
ATOM 6372 O O . ASN A 1 819 ? 40.400 24.843 6.770 1.00 83.06 819 ASN A O 1
ATOM 6376 N N . ARG A 1 820 ? 41.266 22.932 6.000 1.00 81.62 820 ARG A N 1
ATOM 6377 C CA . ARG A 1 820 ? 42.495 23.556 5.468 1.00 81.62 820 ARG A CA 1
ATOM 6378 C C . ARG A 1 820 ? 42.267 24.497 4.279 1.00 81.62 820 ARG A C 1
ATOM 6380 O O . ARG A 1 820 ? 43.093 25.373 4.047 1.00 81.62 820 ARG A O 1
ATOM 6387 N N . LYS A 1 821 ? 41.175 24.319 3.525 1.00 81.81 821 LYS A N 1
ATOM 6388 C CA . LYS A 1 821 ? 40.796 25.207 2.409 1.00 81.81 821 LYS A CA 1
ATOM 6389 C C . LYS A 1 821 ? 40.051 26.449 2.896 1.00 81.81 821 LYS A C 1
ATOM 6391 O O . LYS A 1 821 ? 40.150 27.501 2.279 1.00 81.81 821 LYS A O 1
ATOM 6396 N N . HIS A 1 822 ? 39.323 26.317 4.001 1.00 84.06 822 HIS A N 1
ATOM 6397 C CA . HIS A 1 822 ? 38.528 27.378 4.605 1.00 84.06 822 HIS A CA 1
ATOM 6398 C C . HIS A 1 822 ? 38.850 27.463 6.095 1.00 84.06 822 HIS A C 1
ATOM 6400 O O . HIS A 1 822 ? 38.137 26.925 6.938 1.00 84.06 822 HIS A O 1
ATOM 6406 N N . ARG A 1 823 ? 39.963 28.128 6.412 1.00 87.62 823 ARG A N 1
ATOM 6407 C CA . ARG A 1 823 ? 40.642 28.046 7.718 1.00 87.62 823 ARG A CA 1
ATOM 6408 C C . ARG A 1 823 ? 39.811 28.535 8.904 1.00 87.62 823 ARG A C 1
ATOM 6410 O O . ARG A 1 823 ? 40.087 28.161 10.037 1.00 87.62 823 ARG A O 1
ATOM 6417 N N . LEU A 1 824 ? 38.796 29.351 8.638 1.00 86.19 824 LEU A N 1
ATOM 6418 C CA . LEU A 1 824 ? 37.876 29.902 9.631 1.00 86.19 824 LEU A CA 1
ATOM 6419 C C . LEU A 1 824 ? 36.573 29.092 9.780 1.00 86.19 824 LEU A C 1
ATOM 6421 O O . LEU A 1 824 ? 35.761 29.400 10.649 1.00 86.19 824 LEU A O 1
ATOM 6425 N N . TRP A 1 825 ? 36.331 28.075 8.945 1.00 83.88 825 TRP A N 1
ATOM 6426 C CA . TRP A 1 825 ? 35.107 27.273 9.031 1.00 83.88 825 TRP A CA 1
ATOM 6427 C C . TRP A 1 825 ? 35.106 26.380 10.266 1.00 83.88 825 TRP A C 1
ATOM 6429 O O . TRP A 1 825 ? 36.034 25.601 10.479 1.00 83.88 825 TRP A O 1
ATOM 6439 N N . GLY A 1 826 ? 34.025 26.471 11.042 1.00 78.06 826 GLY A N 1
ATOM 6440 C CA . GLY A 1 826 ? 33.885 25.748 12.304 1.00 78.06 826 GLY A CA 1
ATOM 6441 C C . GLY A 1 826 ? 34.601 26.413 13.479 1.00 78.06 826 GLY A C 1
ATOM 6442 O O . GLY A 1 826 ? 34.532 25.872 14.579 1.00 78.06 826 GLY A O 1
ATOM 6443 N N . LYS A 1 827 ? 35.253 27.568 13.265 1.00 88.69 827 LYS A N 1
ATOM 6444 C CA . LYS A 1 827 ? 35.905 28.325 14.332 1.00 88.69 827 LYS A CA 1
ATOM 6445 C C . LYS A 1 827 ? 34.866 28.913 15.294 1.00 88.69 827 LYS A C 1
ATOM 6447 O O . LYS A 1 827 ? 33.812 29.363 14.853 1.00 88.69 827 LYS A O 1
ATOM 6452 N N . SER A 1 828 ? 35.166 28.952 16.586 1.00 90.69 828 SER A N 1
ATOM 6453 C CA . SER A 1 828 ? 34.390 29.710 17.564 1.00 90.69 828 SER A CA 1
ATOM 6454 C C . SER A 1 828 ? 34.533 31.224 17.360 1.00 90.69 828 SER A C 1
ATOM 6456 O O . SER A 1 828 ? 35.489 31.713 16.750 1.00 90.69 828 SER A O 1
ATOM 6458 N N . MET A 1 829 ? 33.571 31.992 17.877 1.00 90.69 829 MET A N 1
ATOM 6459 C CA . MET A 1 829 ? 33.551 33.460 17.811 1.00 90.69 829 MET A CA 1
ATOM 6460 C C . MET A 1 829 ? 33.527 34.017 16.377 1.00 90.69 829 MET A C 1
ATOM 6462 O O . MET A 1 829 ? 34.129 35.054 16.092 1.00 90.69 829 MET A O 1
ATOM 6466 N N . ILE A 1 830 ? 32.826 33.327 15.475 1.00 89.19 830 ILE A N 1
ATOM 6467 C CA . ILE A 1 830 ? 32.607 33.742 14.084 1.00 89.19 830 ILE A CA 1
ATOM 6468 C C . ILE A 1 830 ? 31.131 33.576 13.699 1.00 89.19 830 ILE A C 1
ATOM 6470 O O . ILE A 1 830 ? 30.336 33.043 14.474 1.00 89.19 830 ILE A O 1
ATOM 6474 N N . THR A 1 831 ? 30.734 34.060 12.522 1.00 88.75 831 THR A N 1
ATOM 6475 C CA . THR A 1 831 ? 29.356 33.907 12.041 1.00 88.75 831 THR A CA 1
ATOM 6476 C C . THR A 1 831 ? 28.971 32.443 11.841 1.00 88.75 831 THR A C 1
ATOM 6478 O O . THR A 1 831 ? 29.754 31.655 11.308 1.00 88.75 831 THR A O 1
ATOM 6481 N N . PHE A 1 832 ? 27.726 32.105 12.165 1.00 79.56 832 PHE A N 1
ATOM 6482 C CA . PHE A 1 832 ? 27.128 30.824 11.810 1.00 79.56 832 PHE A CA 1
ATOM 6483 C C . PHE A 1 832 ? 26.940 30.728 10.287 1.00 79.56 832 PHE A C 1
ATOM 6485 O O . PHE A 1 832 ? 26.303 31.591 9.682 1.00 79.56 832 PHE A O 1
ATOM 6492 N N . ASN A 1 833 ? 27.503 29.700 9.648 1.00 69.38 833 ASN A N 1
ATOM 6493 C CA . ASN A 1 833 ? 27.346 29.515 8.205 1.00 69.38 833 ASN A CA 1
ATOM 6494 C C . ASN A 1 833 ? 25.929 29.019 7.897 1.00 69.38 833 ASN A C 1
ATOM 6496 O O . ASN A 1 833 ? 25.523 27.957 8.369 1.00 69.38 833 ASN A O 1
ATOM 6500 N N . ARG A 1 834 ? 25.191 29.758 7.067 1.00 70.75 834 ARG A N 1
ATOM 6501 C CA . ARG A 1 834 ? 23.874 29.333 6.584 1.00 70.75 834 ARG A CA 1
ATOM 6502 C C . ARG A 1 834 ? 23.996 28.499 5.315 1.00 70.75 834 ARG A C 1
ATOM 6504 O O . ARG A 1 834 ? 24.848 28.760 4.471 1.00 70.75 834 ARG A O 1
ATOM 6511 N N . LEU A 1 835 ? 23.094 27.532 5.163 1.00 70.00 835 LEU A N 1
ATOM 6512 C CA . LEU A 1 835 ? 22.909 26.797 3.906 1.00 70.00 835 LEU A CA 1
ATOM 6513 C C . LEU A 1 835 ? 22.115 27.610 2.872 1.00 70.00 835 LEU A C 1
ATOM 6515 O O . LEU A 1 835 ? 22.290 27.415 1.674 1.00 70.00 835 LEU A O 1
ATOM 6519 N N . LEU A 1 836 ? 21.254 28.517 3.344 1.00 76.81 836 LEU A N 1
ATOM 6520 C CA . LEU A 1 836 ? 20.427 29.405 2.529 1.00 76.81 836 LEU A CA 1
ATOM 6521 C C . LEU A 1 836 ? 20.814 30.864 2.769 1.00 76.81 836 LEU A C 1
ATOM 6523 O O . LEU A 1 836 ? 21.224 31.240 3.868 1.00 76.81 836 LEU A O 1
ATOM 6527 N N . GLU A 1 837 ? 20.642 31.695 1.747 1.00 77.50 837 GLU A N 1
ATOM 6528 C CA . GLU A 1 837 ? 20.879 33.132 1.855 1.00 77.50 837 GLU A CA 1
ATOM 6529 C C . GLU A 1 837 ? 19.915 33.776 2.863 1.00 77.50 837 GLU A C 1
ATOM 6531 O O . GLU A 1 837 ? 18.744 33.403 2.970 1.00 77.50 837 GLU A O 1
ATOM 6536 N N . ALA A 1 838 ? 20.397 34.777 3.601 1.00 84.00 838 ALA A N 1
ATOM 6537 C CA . ALA A 1 838 ? 19.548 35.536 4.505 1.00 84.00 838 ALA A CA 1
ATOM 6538 C C . ALA A 1 838 ? 18.468 36.317 3.728 1.00 84.00 838 ALA A C 1
ATOM 6540 O O . ALA A 1 838 ? 18.751 36.959 2.714 1.00 84.00 838 ALA A O 1
ATOM 6541 N N . SER A 1 839 ? 17.232 36.278 4.234 1.00 87.06 839 SER A N 1
ATOM 6542 C CA . SER A 1 839 ? 16.079 37.003 3.693 1.00 87.06 839 SER A CA 1
ATOM 6543 C C . SER A 1 839 ? 15.551 37.967 4.756 1.00 87.06 839 SER A C 1
ATOM 6545 O O . SER A 1 839 ? 14.897 37.559 5.716 1.00 87.06 839 SER A O 1
ATOM 6547 N N . TYR A 1 840 ? 15.897 39.242 4.596 1.00 91.38 840 TYR A N 1
ATOM 6548 C CA . TYR A 1 840 ? 15.455 40.355 5.437 1.00 91.38 840 TYR A CA 1
ATOM 6549 C C . TYR A 1 840 ? 14.565 41.282 4.610 1.00 91.38 840 TYR A C 1
ATOM 6551 O O . TYR A 1 840 ? 14.776 41.403 3.403 1.00 91.38 840 TYR A O 1
ATOM 6559 N N . SER A 1 841 ? 13.580 41.926 5.237 1.00 89.88 841 SER A N 1
ATOM 6560 C CA . SER A 1 841 ? 12.629 42.800 4.526 1.00 89.88 841 SER A CA 1
ATOM 6561 C C . SER A 1 841 ? 13.288 44.049 3.943 1.00 89.88 841 SER A C 1
ATOM 6563 O O . SER A 1 841 ? 12.887 44.509 2.882 1.00 89.88 841 SER A O 1
ATOM 6565 N N . ASP A 1 842 ? 14.344 44.546 4.585 1.00 89.62 842 ASP A N 1
ATOM 6566 C CA . ASP A 1 842 ? 15.215 45.621 4.093 1.00 89.62 842 ASP A CA 1
ATOM 6567 C C . ASP A 1 842 ? 16.457 45.086 3.348 1.00 89.62 842 ASP A C 1
ATOM 6569 O O . ASP A 1 842 ? 17.353 45.845 2.984 1.00 89.62 842 ASP A O 1
ATOM 6573 N N . GLY A 1 843 ? 16.553 43.766 3.159 1.00 89.06 843 GLY A N 1
ATOM 6574 C CA . GLY A 1 843 ? 17.713 43.091 2.576 1.00 89.06 843 GLY A CA 1
ATOM 6575 C C . GLY A 1 843 ? 18.951 43.045 3.480 1.00 89.06 843 GLY A C 1
ATOM 6576 O O . GLY A 1 843 ? 19.967 42.486 3.064 1.00 89.06 843 GLY A O 1
ATOM 6577 N N . ILE A 1 844 ? 18.892 43.599 4.701 1.00 91.62 844 ILE A N 1
ATOM 6578 C CA . ILE A 1 844 ? 20.063 43.808 5.566 1.00 91.62 844 ILE A CA 1
ATOM 6579 C C . ILE A 1 844 ? 19.840 43.274 6.981 1.00 91.62 844 ILE A C 1
ATOM 6581 O O . ILE A 1 844 ? 20.634 42.464 7.453 1.00 91.62 844 ILE A O 1
ATOM 6585 N N . ASN A 1 845 ? 18.811 43.717 7.697 1.00 90.06 845 ASN A N 1
ATOM 6586 C CA . ASN A 1 845 ? 18.684 43.477 9.130 1.00 90.06 845 ASN A CA 1
ATOM 6587 C C . ASN A 1 845 ? 17.245 43.251 9.605 1.00 90.06 845 ASN A C 1
ATOM 6589 O O . ASN A 1 845 ? 17.071 42.520 10.587 1.00 90.06 845 ASN A O 1
ATOM 6593 N N . ASP A 1 846 ? 16.245 43.856 8.976 1.00 89.38 846 ASP A N 1
ATOM 6594 C CA . ASP A 1 846 ? 14.875 43.900 9.490 1.00 89.38 846 ASP A CA 1
ATOM 6595 C C . ASP A 1 846 ? 14.151 42.557 9.279 1.00 89.38 846 ASP A C 1
ATOM 65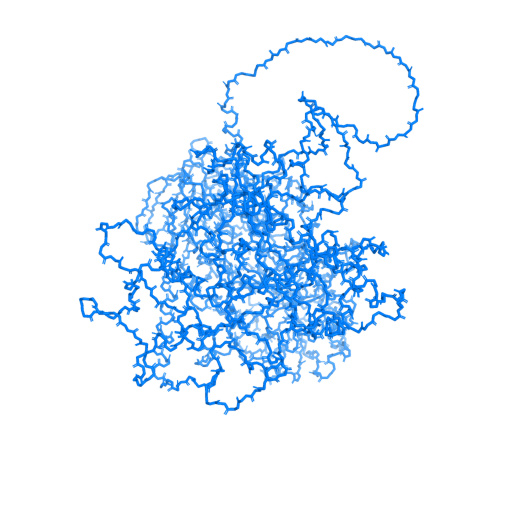97 O O . ASP A 1 846 ? 14.386 41.877 8.273 1.00 89.38 846 ASP A O 1
ATOM 6601 N N . PRO A 1 847 ? 13.297 42.111 10.228 1.00 87.31 847 PRO A N 1
ATOM 6602 C CA . PRO A 1 847 ? 12.588 40.842 10.100 1.00 87.31 847 PRO A CA 1
ATOM 6603 C C . PRO A 1 847 ? 11.842 40.738 8.775 1.00 87.31 847 PRO A C 1
ATOM 6605 O O . PRO A 1 847 ? 11.329 41.731 8.259 1.00 87.31 847 PRO A O 1
ATOM 6608 N N . ARG A 1 848 ? 11.781 39.524 8.230 1.00 88.44 848 ARG A N 1
ATOM 6609 C CA . ARG A 1 848 ? 11.041 39.252 7.002 1.00 88.44 848 ARG A CA 1
ATOM 6610 C C . ARG A 1 848 ? 9.568 39.644 7.170 1.00 88.44 848 ARG A C 1
ATOM 6612 O O . ARG A 1 848 ? 8.987 39.445 8.235 1.00 88.44 848 ARG A O 1
ATOM 6619 N N . VAL A 1 849 ? 8.994 40.165 6.094 1.00 85.25 849 VAL A N 1
ATOM 6620 C CA . VAL A 1 849 ? 7.568 40.474 5.954 1.00 85.25 849 VAL A CA 1
ATOM 6621 C C . VAL A 1 849 ? 6.944 39.551 4.905 1.00 85.25 849 VAL A C 1
ATOM 6623 O O . VAL A 1 849 ? 7.662 38.864 4.167 1.00 85.25 849 VAL A O 1
ATOM 6626 N N . SER A 1 850 ? 5.618 39.501 4.874 1.00 80.50 850 SER A N 1
ATOM 6627 C CA . SER A 1 850 ? 4.844 38.824 3.835 1.00 80.50 850 SER A CA 1
ATOM 6628 C C . SER A 1 850 ? 5.076 39.467 2.456 1.00 80.50 850 SER A C 1
ATOM 6630 O O . SER A 1 850 ? 5.656 40.548 2.347 1.00 80.50 850 SER A O 1
ATOM 6632 N N . VAL A 1 851 ? 4.650 38.788 1.387 1.00 74.19 851 VAL A N 1
ATOM 6633 C CA . VAL A 1 851 ? 4.802 39.248 -0.007 1.00 74.19 851 VAL A CA 1
ATOM 6634 C C . VAL A 1 851 ? 4.095 40.588 -0.242 1.00 74.19 851 VAL A C 1
ATOM 6636 O O . VAL A 1 851 ? 4.608 41.434 -0.969 1.00 74.19 851 VAL A O 1
ATOM 6639 N N . ASP A 1 852 ? 2.975 40.816 0.439 1.00 78.00 852 ASP A N 1
ATOM 6640 C CA . ASP A 1 852 ? 2.203 42.065 0.429 1.00 78.00 852 ASP A CA 1
ATOM 6641 C C . ASP A 1 852 ? 2.784 43.164 1.346 1.00 78.00 852 ASP A C 1
ATOM 6643 O O . ASP A 1 852 ? 2.220 44.252 1.460 1.00 78.00 852 ASP A O 1
ATOM 6647 N N . GLY A 1 853 ? 3.910 42.895 2.015 1.00 75.62 853 GLY A N 1
ATOM 6648 C CA . GLY A 1 853 ? 4.556 43.808 2.957 1.00 75.62 853 GLY A CA 1
ATOM 6649 C C . GLY A 1 853 ? 3.965 43.793 4.370 1.00 75.62 853 GLY A C 1
ATOM 6650 O O . GLY A 1 853 ? 4.453 44.530 5.230 1.00 75.62 853 GLY A O 1
ATOM 6651 N N . SER A 1 854 ? 2.958 42.958 4.644 1.00 81.06 854 SER A N 1
ATOM 6652 C CA . SER A 1 854 ? 2.370 42.834 5.981 1.00 81.06 854 SER A CA 1
ATOM 6653 C C . SER A 1 854 ? 3.282 42.064 6.959 1.00 81.06 854 SER A C 1
ATOM 6655 O O . SER A 1 854 ? 4.137 41.272 6.539 1.00 81.06 854 SER A O 1
ATOM 6657 N N . PRO A 1 855 ? 3.155 42.281 8.286 1.00 79.12 855 PRO A N 1
ATOM 6658 C CA . PRO A 1 855 ? 3.887 41.493 9.276 1.00 79.12 855 PRO A CA 1
ATOM 6659 C C . PRO A 1 855 ? 3.565 39.997 9.165 1.00 79.12 855 PRO A C 1
ATOM 6661 O O . PRO A 1 855 ? 2.412 39.615 8.983 1.00 79.12 855 PRO A O 1
ATOM 6664 N N . LEU A 1 856 ? 4.577 39.141 9.330 1.00 84.88 856 LEU A N 1
ATOM 6665 C CA . LEU A 1 856 ? 4.360 37.694 9.421 1.00 84.88 856 LEU A CA 1
ATOM 6666 C C . LEU A 1 856 ? 3.583 37.329 10.704 1.00 84.88 856 LEU A C 1
ATOM 6668 O O . LEU A 1 856 ? 3.680 38.062 11.695 1.00 84.88 856 LEU A O 1
ATOM 6672 N N . PRO A 1 857 ? 2.866 36.185 10.725 1.00 83.88 857 PRO A N 1
ATOM 6673 C CA . PRO A 1 857 ? 2.199 35.699 11.930 1.00 83.88 857 PRO A CA 1
ATOM 6674 C C . PRO A 1 857 ? 3.155 35.598 13.126 1.00 83.88 857 PRO A C 1
ATOM 6676 O O . PRO A 1 857 ? 4.340 35.286 12.963 1.00 83.88 857 PRO A O 1
ATOM 6679 N N . SER A 1 858 ? 2.642 35.837 14.339 1.00 85.25 858 SER A N 1
ATOM 6680 C CA . SER A 1 858 ? 3.438 35.719 15.567 1.00 85.25 858 SER A CA 1
ATOM 6681 C C . SER A 1 858 ? 4.043 34.321 15.674 1.00 85.25 858 SER A C 1
ATOM 6683 O O . SER A 1 858 ? 3.356 33.319 15.478 1.00 85.25 858 SER A O 1
ATOM 6685 N N . ALA A 1 859 ? 5.317 34.234 16.065 1.00 84.06 859 ALA A N 1
ATOM 6686 C CA . ALA A 1 859 ? 5.981 32.950 16.294 1.00 84.06 859 ALA A CA 1
ATOM 6687 C C . ALA A 1 859 ? 5.238 32.083 17.329 1.00 84.06 859 ALA A C 1
ATOM 6689 O O . ALA A 1 859 ? 5.277 30.855 17.243 1.00 84.06 859 ALA A O 1
ATOM 6690 N N . ARG A 1 860 ? 4.525 32.707 18.282 1.00 85.62 860 ARG A N 1
ATOM 6691 C CA . ARG A 1 860 ? 3.693 31.983 19.251 1.00 85.62 860 ARG A CA 1
ATOM 6692 C C . ARG A 1 860 ? 2.464 31.359 18.598 1.00 85.62 860 ARG A C 1
ATOM 6694 O O . ARG A 1 860 ? 2.198 30.185 18.836 1.00 85.62 860 ARG A O 1
ATOM 6701 N N . ASP A 1 861 ? 1.773 32.109 17.749 1.00 83.31 861 ASP A N 1
ATOM 6702 C CA . ASP A 1 861 ? 0.583 31.621 17.047 1.00 83.31 861 ASP A CA 1
ATOM 6703 C C . ASP A 1 861 ? 0.961 30.479 16.097 1.00 83.31 861 ASP A C 1
ATOM 6705 O O . ASP A 1 861 ? 0.327 29.426 16.098 1.00 83.31 861 ASP A O 1
ATOM 6709 N N . VAL A 1 862 ? 2.073 30.631 15.370 1.00 81.50 862 VAL A N 1
ATOM 6710 C CA . VAL A 1 862 ? 2.630 29.573 14.513 1.00 81.50 862 VAL A CA 1
ATOM 6711 C C . VAL A 1 862 ? 2.976 28.324 15.327 1.00 81.50 862 VAL A C 1
ATOM 6713 O O . VAL A 1 862 ? 2.634 27.217 14.917 1.00 81.50 862 VAL A O 1
ATOM 6716 N N . SER A 1 863 ? 3.613 28.475 16.494 1.00 78.00 863 SER A N 1
ATOM 6717 C CA . SER A 1 863 ? 3.951 27.344 17.368 1.00 78.00 863 SER A CA 1
ATOM 6718 C C . SER A 1 863 ? 2.711 26.602 17.869 1.00 78.00 863 SER A C 1
ATOM 6720 O O . SER A 1 863 ? 2.724 25.374 17.884 1.00 78.00 863 SER A O 1
ATOM 6722 N N . LEU A 1 864 ? 1.656 27.318 18.269 1.00 75.44 864 LEU A N 1
ATOM 6723 C CA . LEU A 1 864 ? 0.406 26.712 18.735 1.00 75.44 864 LEU A CA 1
ATOM 6724 C C . LEU A 1 864 ? -0.309 25.930 17.627 1.00 75.44 864 LEU A C 1
ATOM 6726 O O . LEU A 1 864 ? -0.915 24.895 17.902 1.00 75.44 864 LEU A O 1
ATOM 6730 N N . LEU A 1 865 ? -0.226 26.417 16.388 1.00 74.69 865 LEU A N 1
ATOM 6731 C CA . LEU A 1 865 ? -0.880 25.807 15.232 1.00 74.69 865 LEU A CA 1
ATOM 6732 C C . LEU A 1 865 ? -0.099 24.614 14.665 1.00 74.69 865 LEU A C 1
ATOM 6734 O O . LEU A 1 865 ? -0.696 23.581 14.368 1.00 74.69 865 LEU A O 1
ATOM 6738 N N . LEU A 1 866 ? 1.223 24.739 14.512 1.00 68.88 866 LEU A N 1
ATOM 6739 C CA . LEU A 1 866 ? 2.055 23.722 13.854 1.00 68.88 866 LEU A CA 1
ATOM 6740 C C . LEU A 1 866 ? 2.531 22.614 14.797 1.00 68.88 866 LEU A C 1
ATOM 6742 O O . LEU A 1 866 ? 2.725 21.481 14.360 1.00 68.88 866 LEU A O 1
ATOM 6746 N N . ALA A 1 867 ? 2.729 22.924 16.079 1.00 62.97 867 ALA A N 1
ATOM 6747 C CA . ALA A 1 867 ? 3.245 21.987 17.072 1.00 62.97 867 ALA A CA 1
ATOM 6748 C C . ALA A 1 867 ? 2.338 21.953 18.312 1.00 62.97 867 ALA A C 1
ATOM 6750 O O . ALA A 1 867 ? 2.763 22.347 19.399 1.00 62.97 867 ALA A O 1
ATOM 6751 N N . PRO A 1 868 ? 1.079 21.491 18.182 1.00 62.53 868 PRO A N 1
ATOM 6752 C CA . PRO A 1 868 ? 0.209 21.350 19.338 1.00 62.53 868 PRO A CA 1
ATOM 6753 C C . PRO A 1 868 ? 0.836 20.350 20.318 1.00 62.53 868 PRO A C 1
ATOM 6755 O O . PRO A 1 868 ? 1.139 19.219 19.927 1.00 62.53 868 PRO A O 1
ATOM 6758 N N . ASP A 1 869 ? 1.018 20.758 21.578 1.00 55.50 869 ASP A N 1
ATOM 6759 C CA . ASP A 1 869 ? 1.631 19.955 22.644 1.00 55.50 869 ASP A CA 1
ATOM 6760 C C . ASP A 1 869 ? 0.914 18.601 22.808 1.00 55.50 869 ASP A C 1
ATOM 6762 O O . ASP A 1 869 ? -0.063 18.450 23.544 1.00 55.50 869 ASP A O 1
ATOM 6766 N N . ARG A 1 870 ? 1.398 17.574 22.103 1.00 58.69 870 ARG A N 1
ATOM 6767 C CA . ARG A 1 870 ? 0.936 16.186 22.212 1.00 58.69 870 ARG A CA 1
ATOM 6768 C C . ARG A 1 870 ? 2.052 15.349 22.805 1.00 58.69 870 ARG A C 1
ATOM 6770 O O . ARG A 1 870 ? 2.874 14.775 22.096 1.00 58.69 870 ARG A O 1
ATOM 6777 N N . ASN A 1 871 ? 2.060 15.257 24.128 1.00 56.03 871 ASN A N 1
ATOM 6778 C CA . ASN A 1 871 ? 3.051 14.474 24.850 1.00 56.03 871 ASN A CA 1
ATOM 6779 C C . ASN A 1 871 ? 2.837 12.963 24.596 1.00 56.03 871 ASN A C 1
ATOM 6781 O O . ASN A 1 871 ? 1.857 12.379 25.059 1.00 56.03 871 ASN A O 1
ATOM 6785 N N . ARG A 1 872 ? 3.737 12.324 23.834 1.00 64.81 872 ARG A N 1
ATOM 6786 C CA . ARG A 1 872 ? 3.763 10.865 23.595 1.00 64.81 872 ARG A CA 1
ATOM 6787 C C . ARG A 1 872 ? 5.094 10.276 24.081 1.00 64.81 872 ARG A C 1
ATOM 6789 O O . ARG A 1 872 ? 5.969 9.990 23.262 1.00 64.81 872 ARG A O 1
ATOM 6796 N N . PRO A 1 873 ? 5.285 10.119 25.400 1.00 60.12 873 PRO A N 1
ATOM 6797 C CA . PRO A 1 873 ? 6.556 9.667 25.948 1.00 60.12 873 PRO A CA 1
ATOM 6798 C C . PRO A 1 873 ? 6.821 8.192 25.614 1.00 60.12 873 PRO A C 1
ATOM 6800 O O . PRO A 1 873 ? 5.938 7.339 25.692 1.00 60.12 873 PRO A O 1
ATOM 6803 N N . ASN A 1 874 ? 8.070 7.877 25.279 1.00 70.19 874 ASN A N 1
ATOM 6804 C CA . ASN A 1 874 ? 8.604 6.526 25.202 1.00 70.19 874 ASN A CA 1
ATOM 6805 C C . ASN A 1 874 ? 9.646 6.349 26.312 1.00 70.19 874 ASN A C 1
ATOM 6807 O O . ASN A 1 874 ? 10.739 6.910 26.246 1.00 70.19 874 ASN A O 1
ATOM 6811 N N . ASN A 1 875 ? 9.336 5.519 27.306 1.00 66.25 875 ASN A N 1
ATOM 6812 C CA . ASN A 1 875 ? 10.169 5.345 28.504 1.00 66.25 875 ASN A CA 1
ATOM 6813 C C . ASN A 1 875 ? 11.593 4.828 28.221 1.00 66.25 875 ASN A C 1
ATOM 6815 O O . ASN A 1 875 ? 12.446 4.899 29.100 1.00 66.25 875 ASN A O 1
ATOM 6819 N N . ARG A 1 876 ? 11.859 4.295 27.019 1.00 62.34 876 ARG A N 1
ATOM 6820 C CA . ARG A 1 876 ? 13.180 3.795 26.615 1.00 62.34 876 ARG A CA 1
ATOM 6821 C C . ARG A 1 876 ? 13.966 4.810 25.793 1.00 62.34 876 ARG A C 1
ATOM 6823 O O . ARG A 1 876 ? 15.162 4.963 26.006 1.00 62.34 876 ARG A O 1
ATOM 6830 N N . TYR A 1 877 ? 13.308 5.467 24.842 1.00 70.19 877 TYR A N 1
ATOM 6831 C CA . TYR A 1 877 ? 13.995 6.283 23.841 1.00 70.19 877 TYR A CA 1
ATOM 6832 C C . TYR A 1 877 ? 13.866 7.783 24.082 1.00 70.19 877 TYR A C 1
ATOM 6834 O O . TYR A 1 877 ? 14.774 8.505 23.696 1.00 70.19 877 TYR A O 1
ATOM 6842 N N . THR A 1 878 ? 12.812 8.271 24.745 1.00 76.06 878 THR A N 1
ATOM 6843 C CA . THR A 1 878 ? 12.598 9.719 24.910 1.00 76.06 878 THR A CA 1
ATOM 6844 C C . THR A 1 878 ? 13.751 10.385 25.651 1.00 76.06 878 THR A C 1
ATOM 6846 O O . THR A 1 878 ? 14.254 11.393 25.174 1.00 76.06 878 THR A O 1
ATOM 6849 N N . LEU A 1 879 ? 14.236 9.794 26.748 1.00 78.12 879 LEU A N 1
ATOM 6850 C CA . LEU A 1 879 ? 15.382 10.341 27.484 1.00 78.12 879 LEU A CA 1
ATOM 6851 C C . LEU A 1 879 ? 16.677 10.286 26.664 1.00 78.12 879 LEU A C 1
ATOM 6853 O O . LEU A 1 879 ? 17.425 11.255 26.644 1.00 78.12 879 LEU A O 1
ATOM 6857 N N . MET A 1 880 ? 16.929 9.183 25.950 1.00 80.94 880 MET A N 1
ATOM 6858 C CA . MET A 1 880 ? 18.133 9.045 25.121 1.00 80.94 880 MET A CA 1
ATOM 6859 C C . MET A 1 880 ? 18.136 10.015 23.936 1.00 80.94 880 MET A C 1
ATOM 6861 O O . MET A 1 880 ? 19.158 10.632 23.655 1.00 80.94 880 MET A O 1
ATOM 6865 N N . VAL A 1 881 ? 17.001 10.154 23.248 1.00 81.75 881 VAL A N 1
ATOM 6866 C CA . VAL A 1 881 ? 16.842 11.050 22.097 1.00 81.75 881 VAL A CA 1
ATOM 6867 C C . VAL A 1 881 ? 16.904 12.507 22.545 1.00 81.75 881 VAL A C 1
ATOM 6869 O O . VAL A 1 881 ? 17.600 13.291 21.910 1.00 81.75 881 VAL A O 1
ATOM 6872 N N . MET A 1 882 ? 16.257 12.856 23.662 1.00 84.62 882 MET A N 1
ATOM 6873 C CA . MET A 1 882 ? 16.353 14.192 24.256 1.00 84.62 882 MET A CA 1
ATOM 6874 C C . MET A 1 882 ? 17.803 14.525 24.620 1.00 84.62 882 MET A C 1
ATOM 6876 O O . MET A 1 882 ? 18.308 15.565 24.205 1.00 84.62 882 MET A O 1
ATOM 6880 N N . GLN A 1 883 ? 18.505 13.618 25.308 1.00 84.00 883 GLN A N 1
ATOM 6881 C CA . GLN A 1 883 ? 19.890 13.850 25.715 1.00 84.00 883 GLN A CA 1
ATOM 6882 C C . GLN A 1 883 ? 20.840 13.967 24.518 1.00 84.00 883 GLN A C 1
ATOM 6884 O O . GLN A 1 883 ? 21.739 14.806 24.536 1.00 84.00 883 GLN A O 1
ATOM 6889 N N . LEU A 1 884 ? 20.651 13.141 23.482 1.00 85.81 884 LEU A N 1
ATOM 6890 C CA . LEU A 1 884 ? 21.423 13.227 22.243 1.00 85.81 884 LEU A CA 1
ATOM 6891 C C . LEU A 1 884 ? 21.145 14.542 21.505 1.00 85.81 884 LEU A C 1
ATOM 6893 O O . LEU A 1 884 ? 22.083 15.174 21.030 1.00 85.81 884 LEU A O 1
ATOM 6897 N N . GLY A 1 885 ? 19.880 14.962 21.436 1.00 87.75 885 GLY A N 1
ATOM 6898 C CA . GLY A 1 885 ? 19.484 16.239 20.844 1.00 87.75 885 GLY A CA 1
ATOM 6899 C C . GLY A 1 885 ? 20.131 17.425 21.556 1.00 87.75 885 GLY A C 1
ATOM 6900 O O . GLY A 1 885 ? 20.752 18.254 20.901 1.00 87.75 885 GLY A O 1
ATOM 6901 N N . GLN A 1 886 ? 20.077 17.446 22.890 1.00 84.56 886 GLN A N 1
ATOM 6902 C CA . GLN A 1 886 ? 20.735 18.457 23.724 1.00 84.56 886 GLN A CA 1
ATOM 6903 C C . GLN A 1 886 ? 22.255 18.466 23.530 1.00 84.56 886 GLN A C 1
ATOM 6905 O O . GLN A 1 886 ? 22.863 19.521 23.380 1.00 84.56 886 GLN A O 1
ATOM 6910 N N . PHE A 1 887 ? 22.878 17.287 23.448 1.00 86.50 887 PHE A N 1
ATOM 6911 C CA . PHE A 1 887 ? 24.311 17.183 23.179 1.00 86.50 887 PHE A CA 1
ATOM 6912 C C . PHE A 1 887 ? 24.688 17.798 21.824 1.00 86.50 887 PHE A C 1
ATOM 6914 O O . PHE A 1 887 ? 25.647 18.560 21.743 1.00 86.50 887 PHE A O 1
ATOM 6921 N N . ILE A 1 888 ? 23.930 17.478 20.771 1.00 88.31 888 ILE A N 1
ATOM 6922 C CA . ILE A 1 888 ? 24.150 17.997 19.415 1.00 88.31 888 ILE A CA 1
ATOM 6923 C C . ILE A 1 888 ? 23.923 19.511 19.363 1.00 88.31 888 ILE A C 1
ATOM 6925 O O . ILE A 1 888 ? 24.741 20.217 18.777 1.00 88.31 888 ILE A O 1
ATOM 6929 N N . ASP A 1 889 ? 22.841 20.015 19.964 1.00 87.00 889 ASP A N 1
ATOM 6930 C CA . ASP A 1 889 ? 22.559 21.453 19.993 1.00 87.00 889 ASP A CA 1
ATOM 6931 C C . ASP A 1 889 ? 23.674 22.218 20.704 1.00 87.00 889 ASP A C 1
ATOM 6933 O O . ASP A 1 889 ? 24.202 23.193 20.168 1.00 87.00 889 ASP A O 1
ATOM 6937 N N . HIS A 1 890 ? 24.108 21.726 21.866 1.00 87.69 890 HIS A N 1
ATOM 6938 C CA . HIS A 1 890 ? 25.146 22.390 22.645 1.00 87.69 890 HIS A CA 1
ATOM 6939 C C . HIS A 1 890 ? 26.507 22.416 21.938 1.00 87.69 890 HIS A C 1
ATOM 6941 O O . HIS A 1 890 ? 27.282 23.337 22.185 1.00 87.69 890 HIS A O 1
ATOM 6947 N N . ASP A 1 891 ? 26.788 21.453 21.059 1.00 86.56 891 ASP A N 1
ATOM 6948 C CA . ASP A 1 891 ? 28.019 21.394 20.259 1.00 86.56 891 ASP A CA 1
ATOM 6949 C C . ASP A 1 891 ? 27.955 22.189 18.956 1.00 86.56 891 ASP A C 1
ATOM 6951 O O . ASP A 1 891 ? 28.986 22.606 18.438 1.00 86.56 891 ASP A O 1
ATOM 6955 N N . LEU A 1 892 ? 26.767 22.373 18.380 1.00 85.50 892 LEU A N 1
ATOM 6956 C CA . LEU A 1 892 ? 26.635 23.052 17.093 1.00 85.50 892 LEU A CA 1
ATOM 6957 C C . LEU A 1 892 ? 26.302 24.525 17.257 1.00 85.50 892 LEU A C 1
ATOM 6959 O O . LEU A 1 892 ? 26.824 25.350 16.505 1.00 85.50 892 LEU A O 1
ATOM 6963 N N . THR A 1 893 ? 25.441 24.867 18.212 1.00 86.12 893 THR A N 1
ATOM 6964 C CA . THR A 1 893 ? 24.910 26.218 18.343 1.00 86.12 893 THR A CA 1
ATOM 6965 C C . THR A 1 893 ? 25.165 26.757 19.738 1.00 86.12 893 THR A C 1
ATOM 6967 O O . THR A 1 893 ? 24.897 26.116 20.746 1.00 86.12 893 THR A O 1
ATOM 6970 N N . HIS A 1 894 ? 25.718 27.961 19.811 1.00 88.62 894 HIS A N 1
ATOM 6971 C CA . HIS A 1 894 ? 25.668 28.815 20.991 1.00 88.62 894 HIS A CA 1
ATOM 6972 C C . HIS A 1 894 ? 25.655 30.262 20.513 1.00 88.62 894 HIS A C 1
ATOM 6974 O O . HIS A 1 894 ? 26.643 31.002 20.610 1.00 88.62 894 HIS A O 1
ATOM 6980 N N . THR A 1 895 ? 24.528 30.656 19.932 1.00 89.38 895 THR A N 1
ATOM 6981 C CA . THR A 1 895 ? 24.362 32.003 19.403 1.00 89.38 895 THR A CA 1
ATOM 6982 C C . THR A 1 895 ? 24.285 33.009 20.545 1.00 89.38 895 THR A C 1
ATOM 6984 O O . THR A 1 895 ? 23.397 32.930 21.391 1.00 89.38 895 THR A O 1
ATOM 6987 N N . ALA A 1 896 ? 25.207 33.972 20.566 1.00 90.25 896 ALA A N 1
ATOM 6988 C CA . ALA A 1 896 ? 25.187 35.031 21.570 1.00 90.25 896 ALA A CA 1
ATOM 6989 C C . ALA A 1 896 ? 23.924 35.890 21.419 1.00 90.25 896 ALA A C 1
ATOM 6991 O O . ALA A 1 896 ? 23.569 36.292 20.311 1.00 90.25 896 ALA A O 1
ATOM 6992 N N . SER A 1 897 ? 23.263 36.218 22.526 1.00 90.75 897 SER A N 1
ATOM 6993 C CA . SER A 1 897 ? 22.214 37.244 22.576 1.00 90.75 897 SER A CA 1
ATOM 6994 C C . SER A 1 897 ? 22.816 38.659 22.547 1.00 90.75 897 SER A C 1
ATOM 6996 O O . SER A 1 897 ? 23.912 38.886 23.063 1.00 90.75 897 SER A O 1
ATOM 6998 N N . THR A 1 898 ? 22.131 39.638 21.942 1.00 92.25 898 THR A N 1
ATOM 6999 C CA . THR A 1 898 ? 22.544 41.046 22.074 1.00 92.25 898 THR A CA 1
ATOM 7000 C C . THR A 1 898 ? 22.354 41.513 23.518 1.00 92.25 898 THR A C 1
ATOM 7002 O O . THR A 1 898 ? 21.297 41.312 24.111 1.00 92.25 898 THR A O 1
ATOM 7005 N N . ARG A 1 899 ? 23.377 42.172 24.068 1.00 91.50 899 ARG A N 1
ATOM 7006 C CA . ARG A 1 899 ? 23.411 42.688 25.441 1.00 91.50 899 ARG A CA 1
ATOM 7007 C C . ARG A 1 899 ? 23.866 44.140 25.478 1.00 91.50 899 ARG A C 1
ATOM 7009 O O . ARG A 1 899 ? 24.341 44.661 24.468 1.00 91.50 899 ARG A O 1
ATOM 7016 N N . THR A 1 900 ? 23.721 44.774 26.642 1.00 92.19 900 THR A N 1
ATOM 7017 C CA . THR A 1 900 ? 24.282 46.113 26.859 1.00 92.19 900 THR A CA 1
ATOM 7018 C C . THR A 1 900 ? 25.809 46.096 26.790 1.00 92.19 900 THR A C 1
ATOM 7020 O O . THR A 1 900 ? 26.434 45.033 26.862 1.00 92.19 900 THR A O 1
ATOM 7023 N N . ASN A 1 901 ? 26.423 47.277 26.704 1.00 88.12 901 ASN A N 1
ATOM 7024 C CA . ASN A 1 901 ? 27.881 47.414 26.691 1.00 88.12 901 ASN A CA 1
ATOM 7025 C C . ASN A 1 901 ? 28.554 46.767 27.918 1.00 88.12 901 ASN A C 1
ATOM 7027 O O . ASN A 1 901 ? 29.597 46.133 27.802 1.00 88.12 901 ASN A O 1
ATOM 7031 N N . ASP A 1 902 ? 27.903 46.853 29.081 1.00 87.69 902 ASP A N 1
ATOM 7032 C CA . ASP A 1 902 ? 28.352 46.238 30.338 1.00 87.69 902 ASP A CA 1
ATOM 7033 C C . ASP A 1 902 ? 27.929 44.758 30.463 1.00 87.69 902 ASP A C 1
ATOM 7035 O O . ASP A 1 902 ? 27.917 44.190 31.556 1.00 87.69 902 ASP A O 1
ATOM 7039 N N . ASN A 1 903 ? 27.541 44.129 29.350 1.00 89.69 903 ASN A N 1
ATOM 7040 C CA . ASN A 1 903 ? 27.089 42.743 29.257 1.00 89.69 903 ASN A CA 1
ATOM 7041 C C . ASN A 1 903 ? 25.837 42.413 30.100 1.00 89.69 903 ASN A C 1
ATOM 7043 O O . ASN A 1 903 ? 25.671 41.279 30.559 1.00 89.69 903 ASN A O 1
ATOM 7047 N N . LEU A 1 904 ? 24.935 43.379 30.307 1.00 90.19 904 LEU A N 1
ATOM 7048 C CA . LEU A 1 904 ? 23.688 43.173 31.051 1.00 90.19 904 LEU A CA 1
ATOM 7049 C C . LEU A 1 904 ? 22.544 42.718 30.120 1.00 90.19 904 LEU A C 1
ATOM 7051 O O . LEU A 1 904 ? 22.483 43.152 28.964 1.00 90.19 904 LEU A O 1
ATOM 7055 N N . PRO A 1 905 ? 21.628 41.860 30.608 1.00 91.44 905 PRO A N 1
ATOM 7056 C CA . PRO A 1 905 ? 20.472 41.403 29.843 1.00 91.44 905 PRO A CA 1
ATOM 7057 C C . PRO A 1 905 ? 19.407 42.504 29.700 1.00 91.44 905 PRO A C 1
ATOM 7059 O O . PRO A 1 905 ? 19.092 43.228 30.648 1.00 91.44 905 PRO A O 1
ATOM 7062 N N . LEU A 1 906 ? 18.832 42.621 28.505 1.00 93.06 906 LEU A N 1
ATOM 7063 C CA . LEU A 1 906 ? 17.825 43.625 28.154 1.00 93.06 906 LEU A CA 1
ATOM 7064 C C . LEU A 1 906 ? 16.413 43.147 28.520 1.00 93.06 906 LEU A C 1
ATOM 7066 O O . LEU A 1 906 ? 16.152 41.953 28.604 1.00 93.06 906 LEU A O 1
ATOM 7070 N N . ARG A 1 907 ? 15.466 44.065 28.705 1.00 92.88 907 ARG A N 1
ATOM 7071 C CA . ARG A 1 907 ? 14.042 43.733 28.855 1.00 92.88 907 ARG A CA 1
ATOM 7072 C C . ARG A 1 907 ? 13.265 44.378 27.711 1.00 92.88 907 ARG A C 1
ATOM 7074 O O . ARG A 1 907 ? 13.486 45.540 27.399 1.00 92.88 907 ARG A O 1
ATOM 7081 N N . CYS A 1 908 ? 12.380 43.608 27.092 1.00 92.25 908 CYS A N 1
ATOM 7082 C CA . CYS A 1 908 ? 11.597 43.996 25.917 1.00 92.25 908 CYS A CA 1
ATOM 7083 C C . CYS A 1 908 ? 10.086 43.956 26.165 1.00 92.25 908 CYS A C 1
ATOM 7085 O O . CYS A 1 908 ? 9.317 44.445 25.342 1.00 92.25 908 CYS A O 1
ATOM 7087 N N . CYS A 1 909 ? 9.657 43.368 27.284 1.00 90.12 909 CYS A N 1
ATOM 7088 C CA . CYS A 1 909 ? 8.259 43.275 27.691 1.00 90.12 909 CYS A CA 1
ATOM 7089 C C . CYS A 1 909 ? 8.018 44.070 28.977 1.00 90.12 909 CYS A C 1
ATOM 7091 O O . CYS A 1 909 ? 8.737 43.900 29.961 1.00 90.12 909 CYS A O 1
ATOM 7093 N N . GLY A 1 910 ? 6.978 44.899 28.984 1.00 86.75 910 GLY A N 1
ATOM 7094 C CA . GLY A 1 910 ? 6.582 45.741 30.116 1.00 86.75 910 GLY A CA 1
ATOM 7095 C C . GLY A 1 910 ? 5.598 46.819 29.667 1.00 86.75 910 GLY A C 1
ATOM 7096 O O . GLY A 1 910 ? 5.564 47.169 28.484 1.00 86.75 910 GLY A O 1
ATOM 7097 N N . GLU A 1 911 ? 4.775 47.320 30.583 1.00 84.38 911 GLU A N 1
ATOM 7098 C CA . GLU A 1 911 ? 3.837 48.412 30.289 1.00 84.38 911 GLU A CA 1
ATOM 7099 C C . GLU A 1 911 ? 4.580 49.719 30.001 1.00 84.38 911 GLU A C 1
ATOM 7101 O O . GLU A 1 911 ? 4.171 50.492 29.139 1.00 84.38 911 GLU A O 1
ATOM 7106 N N . GLU A 1 912 ? 5.739 49.903 30.629 1.00 88.06 912 GLU A N 1
ATOM 7107 C CA . GLU A 1 912 ? 6.616 51.062 30.483 1.00 88.06 912 GLU A CA 1
ATOM 7108 C C . GLU A 1 912 ? 7.091 51.231 29.029 1.00 88.06 912 GLU A C 1
ATOM 7110 O O . GLU A 1 912 ? 7.157 52.345 28.509 1.00 88.06 912 GLU A O 1
ATOM 7115 N N . PHE A 1 913 ? 7.357 50.116 28.340 1.00 89.12 913 PHE A N 1
ATOM 7116 C CA . PHE A 1 913 ? 7.775 50.098 26.934 1.00 89.12 913 PHE A CA 1
ATOM 7117 C C . PHE A 1 913 ? 6.617 50.337 25.960 1.00 89.12 913 PHE A C 1
ATOM 7119 O O . PHE A 1 913 ? 6.828 50.900 24.887 1.00 89.12 913 PHE A O 1
ATOM 7126 N N . ARG A 1 914 ? 5.392 49.933 26.325 1.00 82.38 914 ARG A N 1
ATOM 7127 C CA . ARG A 1 914 ? 4.183 50.244 25.543 1.00 82.38 914 ARG A CA 1
ATOM 7128 C C . ARG A 1 914 ? 3.807 51.716 25.675 1.00 82.38 914 ARG A C 1
ATOM 7130 O O . ARG A 1 914 ? 3.429 52.334 24.688 1.00 82.38 914 ARG A O 1
ATOM 7137 N N . ALA A 1 915 ? 3.939 52.265 26.882 1.00 86.94 915 ALA A N 1
ATOM 7138 C CA . ALA A 1 915 ? 3.670 53.667 27.171 1.00 86.94 915 ALA A CA 1
ATOM 7139 C C . ALA A 1 915 ? 4.705 54.603 26.527 1.00 86.94 915 ALA A C 1
ATOM 7141 O O . ALA A 1 915 ? 4.360 55.710 26.121 1.00 86.94 915 ALA A O 1
ATOM 7142 N N . ASN A 1 916 ? 5.966 54.169 26.407 1.00 89.06 916 ASN A N 1
ATOM 7143 C CA . ASN A 1 916 ? 7.018 54.956 25.773 1.00 89.06 916 ASN A CA 1
ATOM 7144 C C . ASN A 1 916 ? 7.892 54.113 24.821 1.00 89.06 916 ASN A C 1
ATOM 7146 O O . ASN A 1 916 ? 8.921 53.568 25.239 1.00 89.06 916 ASN A O 1
ATOM 7150 N N . PRO A 1 917 ? 7.555 54.081 23.518 1.00 86.62 917 PRO A N 1
ATOM 7151 C CA . PRO A 1 917 ? 8.322 53.348 22.510 1.00 86.62 917 PRO A CA 1
ATOM 7152 C C . PRO A 1 917 ? 9.793 53.779 22.384 1.00 86.62 917 PRO A C 1
ATOM 7154 O O . PRO A 1 917 ? 10.620 52.985 21.948 1.00 86.62 917 PRO A O 1
ATOM 7157 N N . GLN A 1 918 ? 10.159 54.999 22.803 1.00 88.50 918 GLN A N 1
ATOM 7158 C CA . GLN A 1 918 ? 11.552 55.481 22.771 1.00 88.50 918 GLN A CA 1
ATOM 7159 C C . GLN A 1 918 ? 12.458 54.775 23.793 1.00 88.50 918 GLN A C 1
ATOM 7161 O O . GLN A 1 918 ? 13.680 54.913 23.737 1.00 88.50 918 GLN A O 1
ATOM 7166 N N . LEU A 1 919 ? 11.873 54.034 24.742 1.00 90.06 919 LEU A N 1
ATOM 7167 C CA . LEU A 1 919 ? 12.606 53.186 25.681 1.00 90.06 919 LEU A CA 1
ATOM 7168 C C . LEU A 1 919 ? 12.853 51.775 25.127 1.00 90.06 919 LEU A C 1
ATOM 7170 O O . LEU A 1 919 ? 13.613 51.014 25.721 1.00 90.06 919 LEU A O 1
ATOM 7174 N N . VAL A 1 920 ? 12.245 51.402 23.997 1.00 91.12 920 VAL A N 1
ATOM 7175 C CA . VAL A 1 920 ? 12.447 50.079 23.400 1.00 91.12 920 VAL A CA 1
ATOM 7176 C C . VAL A 1 920 ? 13.835 50.019 22.778 1.00 91.12 920 VAL A C 1
ATOM 7178 O O . VAL A 1 920 ? 14.162 50.754 21.847 1.00 91.12 920 VAL A O 1
ATOM 7181 N N . HIS A 1 921 ? 14.670 49.117 23.290 1.00 94.19 921 HIS A N 1
ATOM 7182 C CA . HIS A 1 921 ? 15.991 48.897 22.720 1.00 94.19 921 HIS A CA 1
ATOM 7183 C C . HIS A 1 921 ? 15.867 48.401 21.261 1.00 94.19 921 HIS A C 1
ATOM 7185 O O . HIS A 1 921 ? 15.086 47.484 21.018 1.00 94.19 921 HIS A O 1
ATOM 7191 N N . PRO A 1 922 ? 16.661 48.888 20.283 1.00 90.88 922 PRO A N 1
ATOM 7192 C CA . PRO A 1 922 ? 16.515 48.509 18.865 1.00 90.88 922 PRO A CA 1
ATOM 7193 C C . PRO A 1 922 ? 16.660 47.009 18.556 1.00 90.88 922 PRO A C 1
ATOM 7195 O O . PRO A 1 922 ? 16.306 46.542 17.479 1.00 90.88 922 PRO A O 1
ATOM 7198 N N . SER A 1 923 ? 17.229 46.241 19.487 1.00 91.75 923 SER A N 1
ATOM 7199 C CA . SER A 1 923 ? 17.355 44.777 19.383 1.00 91.75 923 SER A CA 1
ATOM 7200 C C . SER A 1 923 ? 16.201 44.001 20.034 1.00 91.75 923 SER A C 1
ATOM 7202 O O . SER A 1 923 ? 16.248 42.771 20.042 1.00 91.75 923 SER A O 1
ATOM 7204 N N . CYS A 1 924 ? 15.192 44.686 20.578 1.00 92.19 924 CYS A N 1
ATOM 7205 C CA . CYS A 1 924 ? 14.002 44.083 21.173 1.00 92.19 924 CYS A CA 1
ATOM 7206 C C . CYS A 1 924 ? 12.951 43.740 20.120 1.00 92.19 924 CYS A C 1
ATOM 7208 O O . CYS A 1 924 ? 12.523 44.603 19.362 1.00 92.19 924 CYS A O 1
ATOM 7210 N N . PHE A 1 925 ? 12.509 42.484 20.121 1.00 89.94 925 PHE A N 1
ATOM 7211 C CA . PHE A 1 925 ? 11.463 41.969 19.233 1.00 89.94 925 PHE A CA 1
ATOM 7212 C C . PHE A 1 925 ? 10.480 41.140 20.063 1.00 89.94 925 PHE A C 1
ATOM 7214 O O . PHE A 1 925 ? 10.420 39.924 19.897 1.00 89.94 925 PHE A O 1
ATOM 7221 N N . PRO A 1 926 ? 9.775 41.763 21.025 1.00 90.00 926 PRO A N 1
ATOM 7222 C CA . PRO A 1 926 ? 8.889 41.039 21.926 1.00 90.00 926 PRO A CA 1
ATOM 7223 C C . PRO A 1 926 ? 7.845 40.243 21.140 1.00 90.00 926 PRO A C 1
ATOM 7225 O O . PRO A 1 926 ? 7.252 40.751 20.190 1.00 90.00 926 PRO A O 1
ATOM 7228 N N . ILE A 1 927 ? 7.605 39.001 21.556 1.00 91.19 927 ILE A N 1
ATOM 7229 C CA . ILE A 1 927 ? 6.591 38.151 20.932 1.00 91.19 927 ILE A CA 1
ATOM 7230 C C . ILE A 1 927 ? 5.279 38.398 21.670 1.00 91.19 927 ILE A C 1
ATOM 7232 O O . ILE A 1 927 ? 5.188 38.181 22.882 1.00 91.19 927 ILE A O 1
ATOM 7236 N N . SER A 1 928 ? 4.267 38.879 20.954 1.00 87.75 928 SER A N 1
ATOM 7237 C CA . SER A 1 928 ? 2.930 39.065 21.511 1.00 87.75 928 SER A CA 1
ATOM 7238 C C . SER A 1 928 ? 2.301 37.716 21.841 1.00 87.75 928 SER A C 1
ATOM 7240 O O . SER A 1 928 ? 2.346 36.790 21.029 1.00 87.75 928 SER A O 1
ATOM 7242 N N . VAL A 1 929 ? 1.696 37.629 23.024 1.00 89.06 929 VAL A N 1
ATOM 7243 C CA . VAL A 1 929 ? 0.921 36.464 23.457 1.00 89.06 929 VAL A CA 1
ATOM 7244 C C . VAL A 1 929 ? -0.553 36.838 23.408 1.00 89.06 929 VAL A C 1
ATOM 7246 O O . VAL A 1 929 ? -0.949 37.860 23.979 1.00 89.06 929 VAL A O 1
ATOM 7249 N N . ALA A 1 930 ? -1.342 36.040 22.692 1.00 84.62 930 ALA A N 1
ATOM 7250 C CA . ALA A 1 930 ? -2.776 36.245 22.573 1.00 84.62 930 ALA A CA 1
ATOM 7251 C C . ALA A 1 930 ? -3.474 36.070 23.932 1.00 84.62 930 ALA A C 1
ATOM 7253 O O . ALA A 1 930 ? -3.006 35.337 24.801 1.00 84.62 930 ALA A O 1
ATOM 7254 N N . ILE A 1 931 ? -4.607 36.752 24.122 1.00 83.94 931 ILE A N 1
ATOM 7255 C CA . ILE A 1 931 ? -5.362 36.692 25.386 1.00 83.94 931 ILE A CA 1
ATOM 7256 C C . ILE A 1 931 ? -5.851 35.264 25.675 1.00 83.94 931 ILE A C 1
ATOM 7258 O O . ILE A 1 931 ? -5.891 34.869 26.830 1.00 83.94 931 ILE A O 1
ATOM 7262 N N . ASN A 1 932 ? -6.160 34.497 24.631 1.00 83.06 932 ASN A N 1
ATOM 7263 C CA . ASN A 1 932 ? -6.639 33.116 24.683 1.00 83.06 932 ASN A CA 1
ATOM 7264 C C . ASN A 1 932 ? -5.514 32.074 24.513 1.00 83.06 932 ASN A C 1
ATOM 7266 O O . ASN A 1 932 ? -5.758 30.970 24.022 1.00 83.06 932 ASN A O 1
ATOM 7270 N N . ASP A 1 933 ? -4.268 32.427 24.837 1.00 88.56 933 ASP A N 1
ATOM 7271 C CA . ASP A 1 933 ? -3.155 31.482 24.774 1.00 88.56 933 ASP A CA 1
ATOM 7272 C C . ASP A 1 933 ? -3.354 30.331 25.782 1.00 88.56 933 ASP A C 1
ATOM 7274 O O . ASP A 1 933 ? -3.385 30.580 26.987 1.00 88.56 933 ASP A O 1
ATOM 7278 N N . PRO A 1 934 ? -3.392 29.056 25.348 1.00 82.56 934 PRO A N 1
ATOM 7279 C CA . PRO A 1 934 ? -3.803 27.932 26.200 1.00 82.56 934 PRO A CA 1
ATOM 7280 C C . PRO A 1 934 ? -2.871 27.664 27.395 1.00 82.56 934 PRO A C 1
ATOM 7282 O O . PRO A 1 934 ? -3.234 26.938 28.331 1.00 82.56 934 PRO A O 1
ATOM 7285 N N . PHE A 1 935 ? -1.653 28.213 27.364 1.00 85.19 935 PHE A N 1
ATOM 7286 C CA . PHE A 1 935 ? -0.669 28.082 28.429 1.00 85.19 935 PHE A CA 1
ATOM 7287 C C . PHE A 1 935 ? -0.481 29.397 29.189 1.00 85.19 935 PHE A C 1
ATOM 7289 O O . PHE A 1 935 ? -0.662 29.428 30.405 1.00 85.19 935 PHE A O 1
ATOM 7296 N N . TYR A 1 936 ? -0.134 30.477 28.489 1.00 84.75 936 TYR A N 1
ATOM 7297 C CA . TYR A 1 936 ? 0.278 31.741 29.102 1.00 84.75 936 TYR A CA 1
ATOM 7298 C C . TYR A 1 936 ? -0.879 32.577 29.653 1.00 84.75 936 TYR A C 1
ATOM 7300 O O . TYR A 1 936 ? -0.650 33.383 30.560 1.00 84.75 936 TYR A O 1
ATOM 7308 N N . GLU A 1 937 ? -2.116 32.347 29.193 1.00 85.69 937 GLU A N 1
ATOM 7309 C CA . GLU A 1 937 ? -3.316 32.962 29.777 1.00 85.69 937 GLU A CA 1
ATOM 7310 C C . GLU A 1 937 ? -3.402 32.680 31.284 1.00 85.69 937 GLU A C 1
ATOM 7312 O O . GLU A 1 937 ? -3.656 33.587 32.076 1.00 85.69 937 GLU A O 1
ATOM 7317 N N . LYS A 1 938 ? -3.062 31.454 31.703 1.00 87.00 938 LYS A N 1
ATOM 7318 C CA . LYS A 1 938 ? -3.074 31.017 33.113 1.00 87.00 938 LYS A CA 1
ATOM 7319 C C . LYS A 1 938 ? -2.127 31.820 34.006 1.00 87.00 938 LYS A C 1
ATOM 7321 O O . LYS A 1 938 ? -2.294 31.831 35.221 1.00 87.00 938 LYS A O 1
ATOM 7326 N N . PHE A 1 939 ? -1.138 32.480 33.407 1.00 84.56 939 PHE A N 1
ATOM 7327 C CA . PHE A 1 939 ? -0.138 33.296 34.091 1.00 84.56 939 PHE A CA 1
ATOM 7328 C C . PHE A 1 939 ? -0.333 34.798 33.829 1.00 84.56 939 PHE A C 1
ATOM 7330 O O . PHE A 1 939 ? 0.507 35.603 34.225 1.00 84.56 939 PHE A O 1
ATOM 7337 N N . GLY A 1 940 ? -1.412 35.190 33.135 1.00 85.88 940 GLY A N 1
ATOM 7338 C CA . GLY A 1 940 ? -1.678 36.580 32.756 1.00 85.88 940 GLY A CA 1
ATOM 7339 C C . GLY A 1 940 ? -0.615 37.186 31.831 1.00 85.88 940 GLY A C 1
ATOM 7340 O O . GLY A 1 940 ? -0.510 38.410 31.719 1.00 85.88 940 GLY A O 1
ATOM 7341 N N . GLN A 1 941 ? 0.200 36.355 31.175 1.00 86.88 941 GLN A N 1
ATOM 7342 C CA . GLN A 1 941 ? 1.351 36.810 30.406 1.00 86.88 941 GLN A CA 1
ATOM 7343 C C . GLN A 1 941 ? 0.936 37.190 28.979 1.00 86.88 941 GLN A C 1
ATOM 7345 O O . GLN A 1 941 ? 0.524 36.349 28.193 1.00 86.88 941 GLN A O 1
ATOM 7350 N N . LYS A 1 942 ? 1.095 38.472 28.625 1.00 88.56 942 LYS A N 1
ATOM 7351 C CA . LYS A 1 942 ? 0.704 39.034 27.310 1.00 88.56 942 LYS A CA 1
ATOM 7352 C C . LYS A 1 942 ? 1.881 39.284 26.358 1.00 88.56 942 LYS A C 1
ATOM 7354 O O . LYS A 1 942 ? 1.718 39.884 25.296 1.00 88.56 942 LYS A O 1
ATOM 7359 N N . CYS A 1 943 ? 3.094 38.938 26.777 1.00 89.12 943 CYS A N 1
ATOM 7360 C CA . CYS A 1 943 ? 4.329 39.246 26.061 1.00 89.12 943 CYS A CA 1
ATOM 7361 C C . CYS A 1 943 ? 5.429 38.272 26.483 1.00 89.12 943 CYS A C 1
ATOM 7363 O O . CYS A 1 943 ? 5.636 38.060 27.680 1.00 89.12 943 CYS A O 1
ATOM 7365 N N . MET A 1 944 ? 6.155 37.712 25.518 1.00 90.38 944 MET A N 1
ATOM 7366 C CA . MET A 1 944 ? 7.380 36.955 25.768 1.00 90.38 944 MET A CA 1
ATOM 7367 C C . MET A 1 944 ? 8.593 37.791 25.380 1.00 90.38 944 MET A C 1
ATOM 7369 O O . MET A 1 944 ? 8.674 38.356 24.285 1.00 90.38 944 MET A O 1
ATOM 7373 N N . ASN A 1 945 ? 9.546 37.873 26.303 1.00 91.00 945 ASN A N 1
ATOM 7374 C CA . ASN A 1 945 ? 10.747 38.667 26.128 1.00 91.00 945 ASN A CA 1
ATOM 7375 C C . ASN A 1 945 ? 11.676 38.017 25.101 1.00 91.00 945 ASN A C 1
ATOM 7377 O O . ASN A 1 945 ? 12.301 36.997 25.389 1.00 91.00 945 ASN A O 1
ATOM 7381 N N . PHE A 1 946 ? 11.816 38.646 23.938 1.00 91.25 946 PHE A N 1
ATOM 7382 C CA . PHE A 1 946 ? 12.700 38.171 22.883 1.00 91.25 946 PHE A CA 1
ATOM 7383 C C . PHE A 1 946 ? 13.611 39.293 22.379 1.00 91.25 946 PHE A C 1
ATOM 7385 O O . PHE A 1 946 ? 13.180 40.418 22.109 1.00 91.25 946 PHE A O 1
ATOM 7392 N N . ILE A 1 947 ? 14.899 38.967 22.287 1.00 91.06 947 ILE A N 1
ATOM 7393 C CA . ILE A 1 947 ? 15.985 39.864 21.886 1.00 91.06 947 ILE A CA 1
ATOM 7394 C C . ILE A 1 947 ? 16.738 39.184 20.763 1.00 91.06 947 ILE A C 1
ATOM 7396 O O . ILE A 1 947 ? 16.955 37.972 20.792 1.00 91.06 947 ILE A O 1
ATOM 7400 N N . ARG A 1 948 ? 17.164 39.964 19.772 1.00 89.50 948 ARG A N 1
ATOM 7401 C CA . ARG A 1 948 ? 17.914 39.398 18.654 1.00 89.50 948 ARG A CA 1
ATOM 7402 C C . ARG A 1 948 ? 19.256 38.831 19.093 1.00 89.50 948 ARG A C 1
ATOM 7404 O O . ARG A 1 948 ? 19.942 39.364 19.962 1.00 89.50 948 ARG A O 1
ATOM 7411 N N . SER A 1 949 ? 19.657 37.784 18.388 1.00 91.50 949 SER A N 1
ATOM 7412 C CA . SER A 1 949 ? 21.023 37.276 18.379 1.00 91.50 949 SER A CA 1
ATOM 7413 C C . SER A 1 949 ? 22.015 38.380 18.007 1.00 91.50 949 SER A C 1
ATOM 7415 O O . SER A 1 949 ? 21.789 39.096 17.024 1.00 91.50 949 SER A O 1
ATOM 7417 N N . ALA A 1 950 ? 23.127 38.466 18.725 1.00 92.69 950 ALA A N 1
ATOM 7418 C CA . ALA A 1 950 ? 24.280 39.296 18.416 1.00 92.69 950 ALA A CA 1
ATOM 7419 C C . ALA A 1 950 ? 24.785 39.036 16.986 1.00 92.69 950 ALA A C 1
ATOM 7421 O O . ALA A 1 950 ? 24.878 37.872 16.577 1.00 92.69 950 ALA A O 1
ATOM 7422 N N . PRO A 1 951 ? 25.083 40.086 16.200 1.00 93.38 951 PRO A N 1
ATOM 7423 C CA . PRO A 1 951 ? 25.627 39.901 14.876 1.00 93.38 951 PRO A CA 1
ATOM 7424 C C . PRO A 1 951 ? 27.141 39.679 14.902 1.00 93.38 951 PRO A C 1
ATOM 7426 O O . PRO A 1 951 ? 27.806 39.977 15.891 1.00 93.38 951 PRO A O 1
ATOM 7429 N N . ALA A 1 952 ? 27.695 39.205 13.792 1.00 92.50 952 ALA A N 1
ATOM 7430 C CA . ALA A 1 952 ? 29.136 39.139 13.575 1.00 92.50 952 ALA A CA 1
ATOM 7431 C C . ALA A 1 952 ? 29.515 39.539 12.145 1.00 92.50 952 ALA A C 1
ATOM 7433 O O . ALA A 1 952 ? 28.703 39.449 11.223 1.00 92.50 952 ALA A O 1
ATOM 7434 N N . ILE A 1 953 ? 30.766 39.974 11.970 1.00 90.75 953 ILE A N 1
ATOM 7435 C CA . ILE A 1 953 ? 31.361 40.206 10.651 1.00 90.75 953 ILE A CA 1
ATOM 7436 C C . ILE A 1 953 ? 31.629 38.858 9.978 1.00 90.75 953 ILE A C 1
ATOM 7438 O O . ILE A 1 953 ? 32.132 37.924 10.607 1.00 90.75 953 ILE A O 1
ATOM 7442 N N . ARG A 1 954 ? 31.301 38.766 8.687 1.00 88.00 954 ARG A N 1
ATOM 7443 C CA . ARG A 1 954 ? 31.473 37.546 7.893 1.00 88.00 954 ARG A CA 1
ATOM 7444 C C . ARG A 1 954 ? 32.958 37.161 7.744 1.00 88.00 954 ARG A C 1
ATOM 7446 O O . ARG A 1 954 ? 33.810 38.047 7.676 1.00 88.00 954 ARG A O 1
ATOM 7453 N N . PRO A 1 955 ? 33.291 35.857 7.651 1.00 86.56 955 PRO A N 1
ATOM 7454 C CA . PRO A 1 955 ? 34.662 35.360 7.527 1.00 86.56 955 PRO A CA 1
ATOM 7455 C C . PRO A 1 955 ? 35.438 35.928 6.335 1.00 86.56 955 PRO A C 1
ATOM 7457 O O . PRO A 1 955 ? 36.653 36.084 6.402 1.00 86.56 955 PRO A O 1
ATOM 7460 N N . ASP A 1 956 ? 34.749 36.231 5.236 1.00 86.12 956 ASP A N 1
ATOM 7461 C CA . ASP A 1 956 ? 35.325 36.836 4.030 1.00 86.12 956 ASP A CA 1
ATOM 7462 C C . ASP A 1 956 ? 35.550 38.354 4.151 1.00 86.12 956 ASP A C 1
ATOM 7464 O O . ASP A 1 956 ? 36.209 38.948 3.296 1.00 86.12 956 ASP A O 1
ATOM 7468 N N . CYS A 1 957 ? 35.078 38.954 5.243 1.00 89.62 957 CYS A N 1
ATOM 7469 C CA . CYS A 1 957 ? 35.030 40.380 5.530 1.00 89.62 957 CYS A CA 1
ATOM 7470 C C . CYS A 1 957 ? 34.272 41.238 4.504 1.00 89.62 957 CYS A C 1
ATOM 7472 O O . CYS A 1 957 ? 34.590 42.408 4.287 1.00 89.62 957 CYS A O 1
ATOM 7474 N N . GLN A 1 958 ? 33.231 40.680 3.889 1.00 89.50 958 GLN A N 1
ATOM 7475 C CA . GLN A 1 958 ? 32.338 41.449 3.025 1.00 89.50 958 GLN A CA 1
ATOM 7476 C C . GLN A 1 958 ? 31.212 42.112 3.837 1.00 89.50 958 GLN A C 1
ATOM 7478 O O . GLN A 1 958 ? 30.614 41.471 4.707 1.00 89.50 958 GLN A O 1
ATOM 7483 N N . MET A 1 959 ? 30.832 43.349 3.504 1.00 88.69 959 MET A N 1
ATOM 7484 C CA . MET A 1 959 ? 29.647 44.041 4.053 1.00 88.69 959 MET A CA 1
ATOM 7485 C C . MET A 1 959 ? 28.354 43.392 3.558 1.00 88.69 959 MET A C 1
ATOM 7487 O O . MET A 1 959 ? 28.289 43.055 2.396 1.00 88.69 959 MET A O 1
ATOM 7491 N N . GLY A 1 960 ? 27.293 43.223 4.344 1.00 87.44 960 GLY A N 1
ATOM 7492 C CA . GLY A 1 960 ? 26.069 42.620 3.800 1.00 87.44 960 GLY A CA 1
ATOM 7493 C C . GLY A 1 960 ? 25.003 42.348 4.850 1.00 87.44 960 GLY A C 1
ATOM 7494 O O . GLY A 1 960 ? 25.017 43.005 5.893 1.00 87.44 960 GLY A O 1
ATOM 7495 N N . PRO A 1 961 ? 24.075 41.412 4.586 1.00 90.88 961 PRO A N 1
ATOM 7496 C CA . PRO A 1 961 ? 23.013 41.093 5.527 1.00 90.88 961 PRO A CA 1
ATOM 7497 C C . PRO A 1 961 ? 23.550 40.572 6.865 1.00 90.88 961 PRO A C 1
ATOM 7499 O O . PRO A 1 961 ? 24.649 40.022 6.955 1.00 90.88 961 PRO A O 1
ATOM 7502 N N . ARG A 1 962 ? 22.742 40.745 7.914 1.00 92.06 962 ARG A N 1
ATOM 7503 C CA . ARG A 1 962 ? 23.029 40.330 9.287 1.00 92.06 962 ARG A CA 1
ATOM 7504 C C . ARG A 1 962 ? 23.319 38.839 9.357 1.00 92.06 962 ARG A C 1
ATOM 7506 O O . ARG A 1 962 ? 22.478 38.020 8.999 1.00 92.06 962 ARG A O 1
ATOM 7513 N N . GLU A 1 963 ? 24.447 38.500 9.967 1.00 90.56 963 GLU A N 1
ATOM 7514 C CA . GLU A 1 963 ? 24.789 37.130 10.340 1.00 90.56 963 GLU A CA 1
ATOM 7515 C C . GLU A 1 963 ? 24.967 36.979 11.844 1.00 90.56 963 GLU A C 1
ATOM 7517 O O . GLU A 1 963 ? 25.323 37.938 12.520 1.00 90.56 963 GLU A O 1
ATOM 7522 N N . GLN A 1 964 ? 24.675 35.790 12.374 1.00 90.50 964 GLN A N 1
ATOM 7523 C CA . GLN A 1 964 ? 24.624 35.527 13.814 1.00 90.50 964 GLN A CA 1
ATOM 7524 C C . GLN A 1 964 ? 25.984 35.084 14.351 1.00 90.50 964 GLN A C 1
ATOM 7526 O O . GLN A 1 964 ? 26.624 34.223 13.752 1.00 90.50 964 GLN A O 1
ATOM 7531 N N . LEU A 1 965 ? 26.408 35.628 15.491 1.00 91.56 965 LEU A N 1
ATOM 7532 C CA . LEU A 1 965 ? 27.656 35.245 16.150 1.00 91.56 965 LEU A CA 1
ATOM 7533 C C . LEU A 1 965 ? 27.506 33.908 16.889 1.00 91.56 965 LEU A C 1
ATOM 7535 O O . LEU A 1 965 ? 26.716 33.812 17.830 1.00 91.56 965 LEU A O 1
ATOM 7539 N N . ASN A 1 966 ? 28.312 32.910 16.520 1.00 90.12 966 ASN A N 1
ATOM 7540 C CA . ASN A 1 966 ? 28.422 31.650 17.251 1.00 90.12 966 ASN A CA 1
ATOM 7541 C C . ASN A 1 966 ? 29.593 31.698 18.239 1.00 90.12 966 ASN A C 1
ATOM 7543 O O . ASN A 1 966 ? 30.707 32.063 17.862 1.00 90.12 966 ASN A O 1
ATOM 7547 N N . GLN A 1 967 ? 29.362 31.329 19.500 1.00 89.88 967 GLN A N 1
ATOM 7548 C CA . GLN A 1 967 ? 30.391 31.390 20.549 1.00 89.88 967 GLN A CA 1
ATOM 7549 C C . GLN A 1 967 ? 31.203 30.104 20.713 1.00 89.88 967 GLN A C 1
ATOM 7551 O O . GLN A 1 967 ? 32.279 30.139 21.308 1.00 89.88 967 GLN A O 1
ATOM 7556 N N . LEU A 1 968 ? 30.704 28.987 20.185 1.00 89.12 968 LEU A N 1
ATOM 7557 C CA . LEU A 1 968 ? 31.375 27.689 20.206 1.00 89.12 968 LEU A CA 1
ATOM 7558 C C . LEU A 1 968 ? 31.853 27.298 18.807 1.00 89.12 968 LEU A C 1
ATOM 7560 O O . LEU A 1 968 ? 31.543 27.970 17.816 1.00 89.12 968 LEU A O 1
ATOM 7564 N N . THR A 1 969 ? 32.638 26.227 18.729 1.00 87.12 969 THR A N 1
ATOM 7565 C CA . THR A 1 969 ? 32.949 25.583 17.451 1.00 87.12 969 THR A CA 1
ATOM 7566 C C . THR A 1 969 ? 31.645 25.138 16.785 1.00 87.12 969 THR A C 1
ATOM 7568 O O . THR A 1 969 ? 30.721 24.692 17.448 1.00 87.12 969 THR A O 1
ATOM 7571 N N . ALA A 1 970 ? 31.515 25.302 15.468 1.00 77.69 970 ALA A N 1
ATOM 7572 C CA . ALA A 1 970 ? 30.327 24.841 14.735 1.00 77.69 970 ALA A CA 1
ATOM 7573 C C . ALA A 1 970 ? 30.559 23.414 14.206 1.00 77.69 970 ALA A C 1
ATOM 7575 O O . ALA A 1 970 ? 30.542 23.176 12.995 1.00 77.69 970 ALA A O 1
ATOM 7576 N N . TYR A 1 971 ? 30.902 22.487 15.105 1.00 78.94 971 TYR A N 1
ATOM 7577 C CA . TYR A 1 971 ? 31.275 21.113 14.771 1.00 78.94 971 TYR A CA 1
ATOM 7578 C C . TYR A 1 971 ? 30.940 20.167 15.928 1.00 78.94 971 TYR A C 1
ATOM 7580 O O . TYR A 1 971 ? 31.037 20.547 17.084 1.00 78.94 971 TYR A O 1
ATOM 7588 N N . LEU A 1 972 ? 30.610 18.910 15.625 1.00 85.25 972 LEU A N 1
ATOM 7589 C CA . LEU A 1 972 ? 30.428 17.874 16.648 1.00 85.25 972 LEU A CA 1
ATOM 7590 C C . LEU A 1 972 ? 31.795 17.416 17.172 1.00 85.25 972 LEU A C 1
ATOM 7592 O O . LEU A 1 972 ? 32.377 16.447 16.671 1.00 85.25 972 LEU A O 1
ATOM 7596 N N . ASP A 1 973 ? 32.349 18.166 18.117 1.00 84.50 973 ASP A N 1
ATOM 7597 C CA . ASP A 1 973 ? 33.668 17.935 18.712 1.00 84.50 973 ASP A CA 1
ATOM 7598 C C . ASP A 1 973 ? 33.670 17.953 20.249 1.00 84.50 973 ASP A C 1
ATOM 7600 O O . ASP A 1 973 ? 34.743 17.905 20.862 1.00 84.50 973 ASP A O 1
ATOM 7604 N N . ALA A 1 974 ? 32.485 17.931 20.866 1.00 87.62 974 ALA A N 1
ATOM 7605 C CA . ALA A 1 974 ? 32.266 17.995 22.304 1.00 87.62 974 ALA A CA 1
ATOM 7606 C C . ALA A 1 974 ? 32.864 19.262 22.936 1.00 87.62 974 ALA A C 1
ATOM 7608 O O . ALA A 1 974 ? 33.336 19.235 24.080 1.00 87.62 974 ALA A O 1
ATOM 7609 N N . SER A 1 975 ? 32.895 20.383 22.207 1.00 86.44 975 SER A N 1
ATOM 7610 C CA . SER A 1 975 ? 33.375 21.660 22.736 1.00 86.44 975 SER A CA 1
ATOM 7611 C C . SER A 1 975 ? 32.503 22.188 23.873 1.00 86.44 975 SER A C 1
ATOM 7613 O O . SER A 1 975 ? 33.018 22.915 24.727 1.00 86.44 975 SER A O 1
ATOM 7615 N N . ASN A 1 976 ? 31.242 21.756 23.973 1.00 86.81 976 ASN A N 1
ATOM 7616 C CA . ASN A 1 976 ? 30.397 21.999 25.143 1.00 86.81 976 ASN A CA 1
ATOM 7617 C C . ASN A 1 976 ? 30.937 21.330 26.425 1.00 86.81 976 ASN A C 1
ATOM 7619 O O . ASN A 1 976 ? 30.732 21.831 27.531 1.00 86.81 976 ASN A O 1
ATOM 7623 N N . ILE A 1 977 ? 31.695 20.238 26.296 1.00 88.69 977 ILE A N 1
ATOM 7624 C CA . ILE A 1 977 ? 32.357 19.532 27.398 1.00 88.69 977 ILE A CA 1
ATOM 7625 C C . ILE A 1 977 ? 33.790 20.023 27.574 1.00 88.69 977 ILE A C 1
ATOM 7627 O O . ILE A 1 977 ? 34.220 20.268 28.701 1.00 88.69 977 ILE A O 1
ATOM 7631 N N . TYR A 1 978 ? 34.542 20.149 26.480 1.00 87.56 978 TYR A N 1
ATOM 7632 C CA . TYR A 1 978 ? 35.990 20.356 26.516 1.00 87.56 978 TYR A CA 1
ATOM 7633 C C . TYR A 1 978 ? 36.411 21.826 26.444 1.00 87.56 978 TYR A C 1
ATOM 7635 O O . TYR A 1 978 ? 37.507 22.146 26.899 1.00 87.56 978 TYR A O 1
ATOM 7643 N N . GLY A 1 979 ? 35.544 22.712 25.958 1.00 89.38 979 GLY A N 1
ATOM 7644 C CA . GLY A 1 979 ? 35.789 24.142 25.789 1.00 89.38 979 GLY A CA 1
ATOM 7645 C C . GLY A 1 979 ? 36.212 24.510 24.369 1.00 89.38 979 GLY A C 1
ATOM 7646 O O . GLY A 1 979 ? 36.932 23.764 23.715 1.00 89.38 979 GLY A O 1
ATOM 7647 N N . SER A 1 980 ? 35.792 25.703 23.935 1.00 89.94 980 SER A N 1
ATOM 7648 C CA . SER A 1 980 ? 36.107 26.291 22.619 1.00 89.94 980 SER A CA 1
ATOM 7649 C C . SER A 1 980 ? 37.257 27.316 22.649 1.00 89.94 980 SER A C 1
ATOM 7651 O O . SER A 1 980 ? 37.434 28.091 21.709 1.00 89.94 980 SER A O 1
ATOM 7653 N N . THR A 1 981 ? 37.999 27.395 23.759 1.00 87.75 981 THR A N 1
ATOM 7654 C CA . THR A 1 981 ? 39.165 28.278 23.926 1.00 87.75 981 THR A CA 1
ATOM 7655 C C . THR A 1 981 ? 40.258 27.564 24.712 1.00 87.75 981 THR A C 1
ATOM 7657 O O . THR A 1 981 ? 39.965 26.764 25.603 1.00 87.75 981 THR A O 1
ATOM 7660 N N . GLU A 1 982 ? 41.526 27.882 24.441 1.00 86.50 982 GLU A N 1
ATOM 7661 C CA . GLU A 1 982 ? 42.660 27.247 25.128 1.00 86.50 982 GLU A CA 1
ATOM 7662 C C . GLU A 1 982 ? 42.617 27.463 26.644 1.00 86.50 982 GLU A C 1
ATOM 7664 O O . GLU A 1 982 ? 42.951 26.565 27.415 1.00 86.50 982 GLU A O 1
ATOM 7669 N N . ASP A 1 983 ? 42.177 28.635 27.101 1.00 87.50 983 ASP A N 1
ATOM 7670 C CA . ASP A 1 983 ? 42.043 28.921 28.532 1.00 87.50 983 ASP A CA 1
ATOM 7671 C C . ASP A 1 983 ? 40.973 28.041 29.179 1.00 87.50 983 ASP A C 1
ATOM 7673 O O . ASP A 1 983 ? 41.210 27.440 30.234 1.00 87.50 983 ASP A O 1
ATOM 7677 N N . ARG A 1 984 ? 39.818 27.885 28.516 1.00 88.50 984 ARG A N 1
ATOM 7678 C CA . ARG A 1 984 ? 38.745 27.022 29.011 1.00 88.50 984 ARG A CA 1
ATOM 7679 C C . ARG A 1 984 ? 39.175 25.561 29.016 1.00 88.50 984 ARG A C 1
ATOM 7681 O O . ARG A 1 984 ? 39.056 24.909 30.053 1.00 88.50 984 ARG A O 1
ATOM 7688 N N . VAL A 1 985 ? 39.774 25.081 27.927 1.00 88.75 985 VAL A N 1
ATOM 7689 C CA . VAL A 1 985 ? 40.332 23.725 27.826 1.00 88.75 985 VAL A CA 1
ATOM 7690 C C . VAL A 1 985 ? 41.361 23.465 28.929 1.00 88.75 985 VAL A C 1
ATOM 7692 O O . VAL A 1 985 ? 41.309 22.425 29.590 1.00 88.75 985 VAL A O 1
ATOM 7695 N N . ARG A 1 986 ? 42.285 24.403 29.179 1.00 88.31 986 ARG A N 1
ATOM 7696 C CA . ARG A 1 986 ? 43.293 24.280 30.245 1.00 88.31 986 ARG A CA 1
ATOM 7697 C C . ARG A 1 986 ? 42.650 24.206 31.627 1.00 88.31 986 ARG A C 1
ATOM 7699 O O . ARG A 1 986 ? 43.045 23.352 32.423 1.00 88.31 986 ARG A O 1
ATOM 7706 N N . SER A 1 987 ? 41.635 25.030 31.897 1.00 88.31 987 SER A N 1
ATOM 7707 C CA . SER A 1 987 ? 40.911 25.006 33.176 1.00 88.31 987 SER A CA 1
ATOM 7708 C C . SER A 1 987 ? 40.192 23.680 33.445 1.00 88.31 987 SER A C 1
ATOM 7710 O O . SER A 1 987 ? 40.077 23.270 34.599 1.00 88.31 987 SER A O 1
ATOM 7712 N N . LEU A 1 988 ? 39.769 22.975 32.391 1.00 91.25 988 LEU A N 1
ATOM 7713 C CA . LEU A 1 988 ? 38.994 21.736 32.477 1.00 91.25 988 LEU A CA 1
ATOM 7714 C C . LEU A 1 988 ? 39.869 20.478 32.501 1.00 91.25 988 LEU A C 1
ATOM 7716 O O . LEU A 1 988 ? 39.377 19.388 32.786 1.00 91.25 988 LEU A O 1
ATOM 7720 N N . ARG A 1 989 ? 41.174 20.588 32.229 1.00 89.94 989 ARG A N 1
ATOM 7721 C CA . ARG A 1 989 ? 42.093 19.442 32.157 1.00 89.94 989 ARG A CA 1
ATOM 7722 C C . ARG A 1 989 ? 42.911 19.262 33.434 1.00 89.94 989 ARG A C 1
ATOM 7724 O O . ARG A 1 989 ? 43.363 20.211 34.074 1.00 89.94 989 ARG A O 1
ATOM 7731 N N . SER A 1 990 ? 43.139 18.001 33.799 1.00 89.25 990 SER A N 1
ATOM 7732 C CA . SER A 1 990 ? 43.999 17.624 34.934 1.00 89.25 990 SER A CA 1
ATOM 7733 C C . SER A 1 990 ? 45.497 17.721 34.617 1.00 89.25 990 SER A C 1
ATOM 7735 O O . SER A 1 990 ? 46.328 17.595 35.512 1.00 89.25 990 SER A O 1
ATOM 7737 N N . GLY A 1 991 ? 45.854 17.853 33.333 1.00 84.88 991 GLY A N 1
ATOM 7738 C CA . GLY A 1 991 ? 47.237 17.790 32.852 1.00 84.88 991 GLY A CA 1
ATOM 7739 C C . GLY A 1 991 ? 47.861 16.386 32.885 1.00 84.88 991 GLY A C 1
ATOM 7740 O O . GLY A 1 991 ? 48.988 16.212 32.436 1.00 84.88 991 GLY A O 1
ATOM 7741 N N . ARG A 1 992 ? 47.146 15.358 33.370 1.00 84.00 992 ARG A N 1
ATOM 7742 C CA . ARG A 1 992 ? 47.662 13.985 33.509 1.00 84.00 992 ARG A CA 1
ATOM 7743 C C . ARG A 1 992 ? 46.949 13.032 32.553 1.00 84.00 992 ARG A C 1
ATOM 7745 O O . ARG A 1 992 ? 45.735 12.851 32.638 1.00 84.00 992 ARG A O 1
ATOM 7752 N N . ARG A 1 993 ? 47.706 12.389 31.653 1.00 81.44 993 ARG A N 1
ATOM 7753 C CA . ARG A 1 993 ? 47.208 11.366 30.702 1.00 81.44 993 ARG A CA 1
ATOM 7754 C C . ARG A 1 993 ? 45.970 11.808 29.893 1.00 81.44 993 ARG A C 1
ATOM 7756 O O . ARG A 1 993 ? 45.106 10.993 29.598 1.00 81.44 993 ARG A O 1
ATOM 7763 N N . GLY A 1 994 ? 45.850 13.105 29.596 1.00 76.38 994 GLY A N 1
ATOM 7764 C CA . GLY A 1 994 ? 44.726 13.665 28.834 1.00 76.38 994 GLY A CA 1
ATOM 7765 C C . GLY A 1 994 ? 43.376 13.722 29.566 1.00 76.38 994 GLY A C 1
ATOM 7766 O O . GLY A 1 994 ? 42.380 14.057 28.931 1.00 76.38 994 GLY A O 1
ATOM 7767 N N . ARG A 1 995 ? 43.319 13.428 30.875 1.00 86.44 995 ARG A N 1
ATOM 7768 C CA . ARG A 1 995 ? 42.065 13.373 31.648 1.00 86.44 995 ARG A CA 1
ATOM 7769 C C . ARG A 1 995 ? 41.503 14.760 31.970 1.00 86.44 995 ARG A C 1
ATOM 7771 O O . ARG A 1 995 ? 42.270 15.682 32.277 1.00 86.44 995 ARG A O 1
ATOM 7778 N N . LEU A 1 996 ? 40.175 14.871 31.982 1.00 89.81 996 LEU A N 1
ATOM 7779 C CA . LEU A 1 996 ? 39.458 16.011 32.557 1.00 89.81 996 LEU A CA 1
ATOM 7780 C C . LEU A 1 996 ? 39.709 16.113 34.068 1.00 89.81 996 LEU A C 1
ATOM 7782 O O . LEU A 1 996 ? 40.026 15.121 34.730 1.00 89.81 996 LEU A O 1
ATOM 7786 N N . ARG A 1 997 ? 39.585 17.325 34.610 1.00 91.44 997 ARG A N 1
ATOM 7787 C CA . ARG A 1 997 ? 39.376 17.523 36.045 1.00 91.44 997 ARG A CA 1
ATOM 7788 C C . ARG A 1 997 ? 38.009 16.954 36.403 1.00 91.44 997 ARG A C 1
ATOM 7790 O O . ARG A 1 997 ? 37.094 16.989 35.588 1.00 91.44 997 ARG A O 1
ATOM 7797 N N . VAL A 1 998 ? 37.888 16.436 37.615 1.00 91.00 998 VAL A N 1
ATOM 7798 C CA . VAL A 1 998 ? 36.641 15.871 38.126 1.00 91.00 998 VAL A CA 1
ATOM 7799 C C . VAL A 1 998 ? 36.466 16.274 39.579 1.00 91.00 998 VAL A C 1
ATOM 7801 O O . VAL A 1 998 ? 37.452 16.384 40.311 1.00 91.00 998 VAL A O 1
ATOM 7804 N N . SER A 1 999 ? 35.220 16.447 39.994 1.00 87.44 999 SER A N 1
ATOM 7805 C CA . SER A 1 999 ? 34.843 16.452 41.405 1.00 87.44 999 SER A CA 1
ATOM 7806 C C . SER A 1 999 ? 34.460 15.036 41.824 1.00 87.44 999 SER A C 1
ATOM 7808 O O . SER A 1 999 ? 33.894 14.288 41.029 1.00 87.44 999 SER A O 1
ATOM 7810 N N . ILE A 1 1000 ? 34.762 14.638 43.060 1.00 85.06 1000 ILE A N 1
ATOM 7811 C CA . ILE A 1 1000 ? 34.424 13.298 43.561 1.00 85.06 1000 ILE A CA 1
ATOM 7812 C C . ILE A 1 1000 ? 33.387 13.424 44.673 1.00 85.06 1000 ILE A C 1
ATOM 7814 O O . ILE A 1 1000 ? 33.666 14.013 45.712 1.00 85.06 1000 ILE A O 1
ATOM 7818 N N . VAL A 1 1001 ? 32.217 12.816 44.471 1.00 81.69 1001 VAL A N 1
ATOM 7819 C CA . VAL A 1 1001 ? 31.152 12.708 45.482 1.00 81.69 1001 VAL A CA 1
ATOM 7820 C C . VAL A 1 1001 ? 30.762 11.240 45.604 1.00 81.69 1001 VAL A C 1
ATOM 7822 O O . VAL A 1 1001 ? 30.484 10.588 44.600 1.00 81.69 1001 VAL A O 1
ATOM 7825 N N . ASN A 1 1002 ? 30.774 10.684 46.820 1.00 83.75 1002 ASN A N 1
ATOM 7826 C CA . ASN A 1 1002 ? 30.432 9.276 47.082 1.00 83.75 1002 ASN A CA 1
ATOM 7827 C C . ASN A 1 1002 ? 31.160 8.275 46.159 1.00 83.75 1002 ASN A C 1
ATOM 7829 O O . ASN A 1 1002 ? 30.552 7.354 45.618 1.00 83.75 1002 ASN A O 1
ATOM 7833 N N . LYS A 1 1003 ? 32.472 8.474 45.954 1.00 85.62 1003 LYS A N 1
ATOM 7834 C CA . LYS A 1 1003 ? 33.334 7.676 45.052 1.00 85.62 1003 LYS A CA 1
ATOM 7835 C C . LYS A 1 1003 ? 32.947 7.724 43.560 1.00 85.62 1003 LYS A C 1
ATOM 7837 O O . LYS A 1 1003 ? 33.545 7.000 42.767 1.00 85.62 1003 LYS A O 1
ATOM 7842 N N . ARG A 1 1004 ? 32.002 8.577 43.153 1.00 83.38 1004 ARG A N 1
ATOM 7843 C CA . ARG A 1 1004 ? 31.654 8.828 41.746 1.00 83.38 1004 ARG A CA 1
ATOM 7844 C C . ARG A 1 1004 ? 32.339 10.098 41.252 1.00 83.38 1004 ARG A C 1
ATOM 7846 O O . ARG A 1 1004 ? 32.471 11.061 42.004 1.00 83.38 1004 ARG A O 1
ATOM 7853 N N . GLN A 1 1005 ? 32.793 10.074 40.001 1.00 87.88 1005 GLN A N 1
ATOM 7854 C CA . GLN A 1 1005 ? 33.405 11.224 39.338 1.00 87.88 1005 GLN A CA 1
ATOM 7855 C C . GLN A 1 1005 ? 32.329 12.039 38.629 1.00 87.88 1005 GLN A C 1
ATOM 7857 O O . GLN A 1 1005 ? 31.558 11.495 37.843 1.00 87.88 1005 GLN A O 1
ATOM 7862 N N . PHE A 1 1006 ? 32.319 13.334 38.896 1.00 85.94 1006 PHE A N 1
ATOM 7863 C CA . PHE A 1 1006 ? 31.475 14.324 38.248 1.00 85.94 1006 PHE A CA 1
ATOM 7864 C C . PHE A 1 1006 ? 32.346 15.364 37.544 1.00 85.94 1006 PHE A C 1
ATOM 7866 O O . PHE A 1 1006 ? 33.556 15.435 37.786 1.00 85.94 1006 PHE A O 1
ATOM 7873 N N . LEU A 1 1007 ? 31.737 16.198 36.700 1.00 87.38 1007 LEU A N 1
ATOM 7874 C CA . LEU A 1 1007 ? 32.402 17.401 36.206 1.00 87.38 1007 LEU A CA 1
ATOM 7875 C C . LEU A 1 1007 ? 32.876 18.272 37.390 1.00 87.38 1007 LEU A C 1
ATOM 7877 O O . LEU A 1 1007 ? 32.307 18.181 38.483 1.00 87.38 1007 LEU A O 1
ATOM 7881 N N . PRO A 1 1008 ? 33.932 19.086 37.216 1.00 88.62 1008 PRO A N 1
ATOM 7882 C CA . PRO A 1 1008 ? 34.393 19.997 38.258 1.00 88.62 1008 PRO A CA 1
ATOM 7883 C C . PRO A 1 1008 ? 33.252 20.895 38.734 1.00 88.62 1008 PRO A C 1
ATOM 7885 O O . PRO A 1 1008 ? 32.470 21.373 37.916 1.00 88.62 1008 PRO A O 1
ATOM 7888 N N . PHE A 1 1009 ? 33.166 21.137 40.039 1.00 86.31 1009 PHE A N 1
ATOM 7889 C CA . PHE A 1 1009 ? 32.173 22.052 40.591 1.00 86.31 1009 PHE A CA 1
ATOM 7890 C C . PHE A 1 1009 ? 32.657 23.497 40.481 1.00 86.31 1009 PHE A C 1
ATOM 7892 O O . PHE A 1 1009 ? 33.855 23.770 40.589 1.00 86.31 1009 PHE A O 1
ATOM 7899 N N . ASP A 1 1010 ? 31.723 24.421 40.283 1.00 78.00 1010 ASP A N 1
ATOM 7900 C CA . ASP A 1 1010 ? 31.986 25.852 40.321 1.00 78.00 1010 ASP A CA 1
ATOM 7901 C C . ASP A 1 1010 ? 32.099 26.312 41.779 1.00 78.00 1010 ASP A C 1
ATOM 7903 O O . ASP A 1 1010 ? 31.106 26.590 42.450 1.00 78.00 1010 ASP A O 1
ATOM 7907 N N . SER A 1 1011 ? 33.333 26.399 42.273 1.00 65.44 1011 SER A N 1
ATOM 7908 C CA . SER A 1 1011 ? 33.632 26.867 43.629 1.00 65.44 1011 SER A CA 1
ATOM 7909 C C . SER A 1 1011 ? 33.383 28.364 43.833 1.00 65.44 1011 SER A C 1
ATOM 7911 O O . SER A 1 1011 ? 33.352 28.815 44.976 1.00 65.44 1011 SER A O 1
ATOM 7913 N N . ASN A 1 1012 ? 33.228 29.138 42.754 1.00 60.91 1012 ASN A N 1
ATOM 7914 C CA . ASN A 1 1012 ? 33.163 30.598 42.801 1.00 60.91 1012 ASN A CA 1
ATOM 7915 C C . ASN A 1 1012 ? 31.729 31.136 42.655 1.00 60.91 1012 ASN A C 1
ATOM 7917 O O . ASN A 1 1012 ? 31.534 32.350 42.712 1.00 60.91 1012 ASN A O 1
ATOM 7921 N N . GLY A 1 1013 ? 30.730 30.262 42.463 1.00 57.69 1013 GLY A N 1
ATOM 7922 C CA . GLY A 1 1013 ? 29.327 30.661 42.289 1.00 57.69 1013 GLY A CA 1
ATOM 7923 C C . GLY A 1 1013 ? 29.105 31.564 41.071 1.00 57.69 1013 GLY A C 1
ATOM 7924 O O . GLY A 1 1013 ? 28.216 32.415 41.078 1.00 57.69 1013 GLY A O 1
ATOM 7925 N N . THR A 1 1014 ? 29.957 31.422 40.055 1.00 55.06 1014 THR A N 1
ATOM 7926 C CA . THR A 1 1014 ? 29.943 32.237 38.834 1.00 55.06 1014 THR A CA 1
ATOM 7927 C C . THR A 1 1014 ? 28.870 31.800 37.839 1.00 55.06 1014 THR A C 1
ATOM 7929 O O . THR A 1 1014 ? 28.452 32.601 37.004 1.00 55.06 1014 THR A O 1
ATOM 7932 N N . ASN A 1 1015 ? 28.393 30.558 37.947 1.00 55.75 1015 ASN A N 1
ATOM 7933 C CA . ASN A 1 1015 ? 27.342 29.991 37.115 1.00 55.75 1015 ASN A CA 1
ATOM 7934 C C . ASN A 1 1015 ? 25.941 30.232 37.696 1.00 55.75 1015 ASN A C 1
ATOM 7936 O O . ASN A 1 1015 ? 25.685 30.076 38.887 1.00 55.75 1015 ASN A O 1
ATOM 7940 N N . PHE A 1 1016 ? 25.005 30.569 36.810 1.00 58.53 1016 PHE A N 1
ATOM 7941 C CA . PHE A 1 1016 ? 23.624 30.949 37.119 1.00 58.53 1016 PHE A CA 1
ATOM 7942 C C . PHE A 1 1016 ? 22.685 29.761 37.399 1.00 58.53 1016 PHE A C 1
ATOM 7944 O O . PHE A 1 1016 ? 21.481 29.907 37.190 1.00 58.53 1016 PHE A O 1
ATOM 7951 N N . CYS A 1 1017 ? 23.189 28.594 37.827 1.00 60.28 1017 CYS A N 1
ATOM 7952 C CA . CYS A 1 1017 ? 22.307 27.461 38.110 1.00 60.28 1017 CYS A CA 1
ATOM 7953 C C . CYS A 1 1017 ? 21.368 27.857 39.264 1.00 60.28 1017 CYS A C 1
ATOM 7955 O O . CYS A 1 1017 ? 21.806 28.145 40.375 1.00 60.28 1017 CYS A O 1
ATOM 7957 N N . GLY A 1 1018 ? 20.075 27.996 38.965 1.00 52.75 1018 GLY A N 1
ATOM 7958 C CA . GLY A 1 1018 ? 19.059 28.569 39.854 1.00 52.75 1018 GLY A CA 1
ATOM 7959 C C . GLY A 1 1018 ? 18.640 27.645 40.996 1.00 52.75 1018 GLY A C 1
ATOM 7960 O O . GLY A 1 1018 ? 17.470 27.640 41.363 1.00 52.75 1018 GLY A O 1
ATOM 7961 N N . ILE A 1 1019 ? 19.562 26.839 41.524 1.00 54.06 1019 ILE A N 1
ATOM 7962 C CA . ILE A 1 1019 ? 19.275 25.881 42.587 1.00 54.06 1019 ILE A CA 1
ATOM 7963 C C . ILE A 1 1019 ? 19.094 26.668 43.899 1.00 54.06 1019 ILE A C 1
ATOM 7965 O O . ILE A 1 1019 ? 19.971 27.466 44.259 1.00 54.06 1019 ILE A O 1
ATOM 7969 N N . PRO A 1 1020 ? 17.973 26.492 44.624 1.00 50.25 1020 PRO A N 1
ATOM 7970 C CA . PRO A 1 1020 ? 17.809 27.047 45.963 1.00 50.25 1020 PRO A CA 1
ATOM 7971 C C . PRO A 1 1020 ? 18.990 26.632 46.850 1.00 50.25 1020 PRO A C 1
ATOM 7973 O O . PRO A 1 1020 ? 19.428 25.486 46.800 1.00 50.25 1020 PRO A O 1
ATOM 7976 N N . ARG A 1 1021 ? 19.497 27.539 47.699 1.00 51.12 1021 ARG A N 1
ATOM 7977 C CA . ARG A 1 1021 ? 20.663 27.310 48.591 1.00 51.12 1021 ARG A CA 1
ATOM 7978 C C . ARG A 1 1021 ? 20.561 26.065 49.499 1.00 51.12 1021 ARG A C 1
ATOM 7980 O O . ARG A 1 1021 ? 21.539 25.729 50.161 1.00 51.12 1021 ARG A O 1
ATOM 7987 N N . GLU A 1 1022 ? 19.401 25.420 49.558 1.00 49.91 1022 GLU A N 1
ATOM 7988 C CA . GLU A 1 1022 ? 19.076 24.290 50.428 1.00 49.91 1022 GLU A CA 1
ATOM 7989 C C . GLU A 1 1022 ? 19.460 22.916 49.836 1.00 49.91 1022 GLU A C 1
ATOM 7991 O O . GLU A 1 1022 ? 19.570 21.948 50.590 1.00 49.91 1022 GLU A O 1
ATOM 7996 N N . GLU A 1 1023 ? 19.766 22.808 48.535 1.00 52.66 1023 GLU A N 1
ATOM 7997 C CA . GLU A 1 1023 ? 20.202 21.545 47.913 1.00 52.66 1023 GLU A CA 1
ATOM 7998 C C . GLU A 1 1023 ? 21.735 21.459 47.744 1.00 52.66 1023 GLU A C 1
ATOM 8000 O O . GLU A 1 1023 ? 22.398 22.376 47.268 1.00 52.66 1023 GLU A O 1
ATOM 8005 N N . ARG A 1 1024 ? 22.334 20.317 48.124 1.00 54.12 1024 ARG A N 1
ATOM 8006 C CA . ARG A 1 1024 ? 23.799 20.066 48.150 1.00 54.12 1024 ARG A CA 1
ATOM 8007 C C . ARG A 1 1024 ? 24.476 19.932 46.768 1.00 54.12 1024 ARG A C 1
ATOM 8009 O O . ARG A 1 1024 ? 25.606 19.444 46.701 1.00 54.12 1024 ARG A O 1
ATOM 8016 N N . LEU A 1 1025 ? 23.819 20.300 45.670 1.00 58.34 1025 LEU A N 1
ATOM 8017 C CA . LEU A 1 1025 ? 24.361 20.154 44.314 1.00 58.34 1025 LEU A CA 1
ATOM 8018 C C . LEU A 1 1025 ? 24.955 21.487 43.836 1.00 58.34 1025 LEU A C 1
ATOM 8020 O O . LEU A 1 1025 ? 24.248 22.472 43.660 1.00 58.34 1025 LEU A O 1
ATOM 8024 N N . GLN A 1 1026 ? 26.278 21.524 43.660 1.00 70.69 1026 GLN A N 1
ATOM 8025 C CA . GLN A 1 1026 ? 27.003 22.679 43.115 1.00 70.69 1026 GLN A CA 1
ATOM 8026 C C . GLN A 1 1026 ? 26.954 22.661 41.578 1.00 70.69 1026 GLN A C 1
ATOM 8028 O O . GLN A 1 1026 ? 26.994 21.580 40.989 1.00 70.69 1026 GLN A O 1
ATOM 8033 N N . CYS A 1 1027 ? 26.922 23.833 40.923 1.00 79.81 1027 CYS A N 1
ATOM 8034 C CA . CYS A 1 1027 ? 26.951 23.902 39.457 1.00 79.81 1027 CYS A CA 1
ATOM 8035 C C . CYS A 1 1027 ? 28.217 23.226 38.901 1.00 79.81 1027 CYS A C 1
ATOM 8037 O O . CYS A 1 1027 ? 29.297 23.327 39.486 1.00 79.81 1027 CYS A O 1
ATOM 8039 N N . PHE A 1 1028 ? 28.115 22.612 37.728 1.00 85.25 1028 PHE A N 1
ATOM 8040 C CA . PHE A 1 1028 ? 29.240 22.061 36.988 1.00 85.25 1028 PHE A CA 1
ATOM 8041 C C . PHE A 1 1028 ? 29.941 23.109 36.125 1.00 85.25 1028 PHE A C 1
ATOM 8043 O O . PHE A 1 1028 ? 29.339 24.036 35.576 1.00 85.25 1028 PHE A O 1
ATOM 8050 N N . VAL A 1 1029 ? 31.243 22.910 35.958 1.00 86.81 1029 VAL A N 1
ATOM 8051 C CA . VAL A 1 1029 ? 32.108 23.645 35.043 1.00 86.81 1029 VAL A CA 1
ATOM 8052 C C . VAL A 1 1029 ? 32.429 22.718 33.871 1.00 86.81 1029 VAL A C 1
ATOM 8054 O O . VAL A 1 1029 ? 33.116 21.712 34.041 1.00 86.81 1029 VAL A O 1
ATOM 8057 N N . ALA A 1 1030 ? 31.943 23.059 32.678 1.00 89.00 1030 ALA A N 1
ATOM 8058 C CA . ALA A 1 1030 ? 32.252 22.370 31.421 1.00 89.00 1030 ALA A CA 1
ATOM 8059 C C . ALA A 1 1030 ? 32.708 23.364 30.348 1.00 89.00 1030 ALA A C 1
ATOM 8061 O O . ALA A 1 1030 ? 32.933 24.538 30.638 1.00 89.00 1030 ALA A O 1
ATOM 8062 N N . GLY A 1 1031 ? 32.878 22.921 29.108 1.00 87.75 1031 GLY A N 1
ATOM 8063 C CA . GLY A 1 1031 ? 33.230 23.790 27.986 1.00 87.75 1031 GLY A CA 1
ATOM 8064 C C . GLY A 1 1031 ? 32.255 24.949 27.770 1.00 87.75 1031 GLY A C 1
ATOM 8065 O O . GLY A 1 1031 ? 32.682 26.040 27.396 1.00 87.75 1031 GLY A O 1
ATOM 8066 N N . ASP A 1 1032 ? 30.993 24.730 28.124 1.00 83.38 1032 ASP A N 1
ATOM 8067 C CA . ASP A 1 1032 ? 29.884 25.671 28.053 1.00 83.38 1032 ASP A CA 1
ATOM 8068 C C . ASP A 1 1032 ? 29.036 25.641 29.346 1.00 83.38 1032 ASP A C 1
ATOM 8070 O O . ASP A 1 1032 ? 29.060 24.667 30.102 1.00 83.38 1032 ASP A O 1
ATOM 8074 N N . SER A 1 1033 ? 28.312 26.725 29.642 1.00 78.94 1033 SER A N 1
ATOM 8075 C CA . SER A 1 1033 ? 27.501 26.858 30.862 1.00 78.94 1033 SER A CA 1
ATOM 8076 C C . SER A 1 1033 ? 26.172 26.104 30.811 1.00 78.94 1033 SER A C 1
ATOM 8078 O O . SER A 1 1033 ? 25.631 25.796 31.878 1.00 78.94 1033 SER A O 1
ATOM 8080 N N . ARG A 1 1034 ? 25.661 25.773 29.614 1.00 83.44 1034 ARG A N 1
ATOM 8081 C CA . ARG A 1 1034 ? 24.370 25.084 29.436 1.00 83.44 1034 ARG A CA 1
ATOM 8082 C C . ARG A 1 1034 ? 24.401 23.621 29.880 1.00 83.44 1034 ARG A C 1
ATOM 8084 O O . ARG A 1 1034 ? 23.355 23.016 30.051 1.00 83.44 1034 ARG A O 1
ATOM 8091 N N . VAL A 1 1035 ? 25.570 23.085 30.245 1.00 80.44 1035 VAL A N 1
ATOM 8092 C CA . VAL A 1 1035 ? 25.692 21.797 30.960 1.00 80.44 1035 VAL A CA 1
ATOM 8093 C C . VAL A 1 1035 ? 24.876 21.734 32.268 1.00 80.44 1035 VAL A C 1
ATOM 8095 O O . VAL A 1 1035 ? 24.669 20.653 32.806 1.00 80.44 1035 VAL A O 1
ATOM 8098 N N . ASN A 1 1036 ? 24.439 22.886 32.790 1.00 77.44 1036 ASN A N 1
ATOM 8099 C CA . ASN A 1 1036 ? 23.618 23.022 33.997 1.00 77.44 1036 ASN A CA 1
ATOM 8100 C C . ASN A 1 1036 ? 22.130 23.317 33.699 1.00 77.44 1036 ASN A C 1
ATOM 8102 O O . ASN A 1 1036 ? 21.445 23.874 34.552 1.00 77.44 1036 ASN A O 1
ATOM 8106 N N . GLU A 1 1037 ? 21.657 23.057 32.475 1.00 72.88 1037 GLU A N 1
ATOM 8107 C CA . GLU A 1 1037 ? 20.267 23.289 32.036 1.00 72.88 1037 GLU A CA 1
ATOM 8108 C C . GLU A 1 1037 ? 19.267 22.269 32.613 1.00 72.88 1037 GLU A C 1
ATOM 8110 O O . GLU A 1 1037 ? 18.080 22.575 32.727 1.00 72.88 1037 GLU A O 1
ATOM 8115 N N . GLN A 1 1038 ? 19.748 21.079 32.984 1.00 57.09 1038 GLN A N 1
ATOM 8116 C CA . GLN A 1 1038 ? 18.972 19.954 33.524 1.00 57.09 1038 GLN A CA 1
ATOM 8117 C C . GLN A 1 1038 ? 19.353 19.690 34.976 1.00 57.09 1038 GLN A C 1
ATOM 8119 O O . GLN A 1 1038 ? 18.461 19.229 35.723 1.00 57.09 1038 GLN A O 1
#

Secondary structure (DSSP, 8-state):
--------HHHHHHHHHHHHHHHHHHHHTTS--S---SEEEEEEE--SHHHHHHHHHHTTSTT--EEEE-SSB---TTTT-GGGTTTTTTSTTB--EEPPPPSSS-TTBGGG--EE--B-BTTGGGGTS--B-----HHHHHHHHHTT-TT-SHHHHHHHHHHHEEE--HHHHTSSS--SS-SEEEB--SS--HHHHHHHHHHHHTT--B--TTSS--SEEEEPPB-EETTEE--HIIIIITTTTT-TTEEEE-SEEEEEEEE-TTSBEEEEEEEETTEEEEEEEEEEEEE-SHHHHHHHHHHHTTEE-HHHHHHTTPPPSEE--TT-SBB--EEE---EEE-SPPPPP----HHHHHHHHHHS-SGGG----EEEEE--TT--STT---EEEEEES--GGG-HHHHHHTTB-HHHIIIIIGGGTTS-EEEEEEEESS----BEEE-SSS-TTSPPEEE--TT-SHHHHHHHHHHHHHHHHHHT-GGGGGGT-EE--PPPTT-GGG--S-TTS--HHHHHHHHHHSEEE-S--B-TT-B--TT-TT-SB-TT-BBTTSBSEEE-SGGG-SS--SS-HHHHHHHHHHHHHHHHHHHHHHHHHHT------------------------------GGGEE-TTTSGGG--TT-PPEEE-TTS-EEEE-------------------TT-S----PPPS------HHHHHHHHHHHHHHHHHHHHHHHHHHHTT-BPPTTSHHHHHHHHTPPPHHHHHHHHHHHHHHHHHHHHHHHTT--HHHHHHHHTT-BGGGSTTGGGSPPPPP----SS--TT-TTSSSSSTTTT-SSEEPPPSS----TTSSSSPPB-TTSPBPPPHHHHHHHHS-------TTTHHHHHHHHHHHHHHH--BPBP--TT-PPB---SHHHHH-GGGS-TTB-PEE--TT-TTGGGGT--EE--BPBPEE--TT-B--S-EEEE-S-SSSS-HHHH-SSHHHHHHHB-SSTTPBP-EEETTEEESPB-TT--S-----TTS--PPB--SSGGGG--

Foldseek 3Di:
DPDDDPDDPVRLVVVLVVLQVVVQVLQQLLADDPDDDQEFQEEEEALALQSLLLLLLQLVPVPGFYEYFAQAETAHPLLFFLLSLLVCFPDSQWPFFKAQQFDQFQQQFDSNMFTQTWGRHRNIRLSRANQFDAQFDQVLQVVLVVQFLPQRHSVNLQVLLQQQEAEPAPVPCPPPLHHHDHLFYKYFDPDDFPVQVLLLVLQVLVPFDADDCSDDFPAHKYWTIGRHDLLTRDGSCNSRRSVCSPRPSYHHHYSKAWQEFDADPQQAGFWTWIDHPNDIDIHTHDFFYEYANAQFQSLVHCLLHQEEQNVQSVVQVHHHLYYAPFFWQKAFKKKFQAWKKFWQDDDFDLDDDSVQSCCCSPPSDHSSSDSIKMWGFAAFPVDPDPRNGQKIKIKFQDHCLCDVVSVVNRRGDPVQCVQQRVVCNPTRMIGIIIIGQFDPQIDGWGAPHSDSSDRIHHHNNPCVDVVNLLRSLRSSQVSLVSLPRPSRVVGVIDTGQTAGPPLVVQADSPRSGGDSSSSSVSCRNRMDGSSQIEASQAERHPPPRNHQAYSLQHGPSHHRYGYQARNHSNTGGSDRCSSVSSSSSSVNSVSVVVVVVVVVVVPPPPDDDDDDDDDDDDDDDDDDDDDPQPDDDQVQWAACVQCVVPPPPDHWHWDAHPVRHITTGDDRPDPCPDDDDDPPPPLDPPPPVPPQDAPPDDPPPDLVLLVVLLVVLVVVLVVLQVLVVVCVVVVQFDDQPDPLQVVQVQLFADLLLQVQLSLLSSLLSSLLSSCVVVVPALVCSFRNLLVAFCCVHPSVVSADDQDDDDDDPDAALQNAPVPVVQRCALGFFAFDDDSDRDDANSNAEHHDDDPVRHRDDFPLVVCCVVPPPDDDDDPPPNVVVVVVVVQLCLQAASWHFHAHNVSTGGFQDDVVCVVPVSSHNPQWDKGADDCVRVPCVVVVDGIDTDGDTRFHQHNSNGRRHTTTHGRAGNDSPSLQAQANHPVLNVVQPPPPPRDGDFDADPNDTHADFDPPLPASLVDPPPDPDGQHRGNHRCVSVD

pLDDT: mean 85.34, std 16.75, range [23.36, 98.94]

Radius of gyration: 36.96 Å; chains: 1; bounding box: 95×94×90 Å

Organism: NCBI:txid1979941

Sequence (1038 aa):
MKKMATLSLSSLLLLMSYIMIDRQKGYERIGSREEWHSSYDYVIVGAGSAGSVVAHRLSAIESNTVLVLESGAEETIVSTMPSMSDTLKETQMDWNYTIVAQNYSCFGLNNRTMKWPRGRALGGTSAINRMVHLRGNPKDFDGWEELGAKGWQWSQVLPHFLRSENETDPTLAGNGYHSTGGPLTVSTPPEVDVMTKQWVIASNASGYEIIDMNGSKRRGTGITQRTVRDGSRQSSSDAFLAPIYKRKNLHILTNTLVTRILFDRNKRAVGVEFLRNGHKRRVKVKKEVIVSAGVVNSPQLLMLSGIGPKSHLESLKIKPIVDLPVGDNLHDHPRAYGVHFLTNATFTDKSLTIESLREYLMEGKGALTRSEYSTTLFQSSFVNETDWPDIQMGFMQSSPAASRGSGRATGIRDEIWDQFYKPYTNRSQFSISVILLRPKSRGTLRLRSSDPFDKPLLNPNYYAEEDDVSTIAEGMAEAYHIARSPTLKPYGVEPYESLVNGCESYHNSNFSHPPHEYLKCVARTLTSSAAHIVGTCKMGATDDPTAVVDPELRVRGVANVRVIDASVMPRVVSANTNAATVMIGEYGAQLIIDSIIKCLQSNSNDSPIVFPDDDNDRPTNKRQPDSNAVQCKQIDCHSPSVCFLHIDEANVGQCVRTDGSKGVCCEPDIKITGKDFELEIRIPKDIQTRRLGPPKDSSAVTLNDINTAQKVAIVFMQNQDKLEIKLRKGDLLAKRGSGEFAHQNFFGANPRAVQLSREAMIALQTAKELSKEKGFNVEQSRRRLSGIDLRSTRMNGFCPQEPECISTKYRSSDGTCNNRKHRLWGKSMITFNRLLEASYSDGINDPRVSVDGSPLPSARDVSLLLAPDRNRPNNRYTLMVMQLGQFIDHDLTHTASTRTNDNLPLRCCGEEFRANPQLVHPSCFPISVAINDPFYEKFGQKCMNFIRSAPAIRPDCQMGPREQLNQLTAYLDASNIYGSTEDRVRSLRSGRRGRLRVSIVNKRQFLPFDSNGTNFCGIPREERLQCFVAGDSRVNEQ

InterPro domains:
  IPR000172 Glucose-methanol-choline oxidoreductase, N-terminal [PF00732] (40-334)
  IPR007867 Glucose-methanol-choline oxidoreductase, C-terminal [PF05199] (439-585)
  IPR010255 Haem peroxidase superfamily [SSF48113] (805-1038)
  IPR012132 Glucose-methanol-choline oxidoreductase [PTHR11552] (28-594)
  IPR019791 Haem peroxidase, animal-type [PF03098] (810-1038)
  IPR019791 Haem peroxidase, animal-type [PS50292] (802-1038)
  IPR036188 FAD/NAD(P)-binding domain superfamily [G3DSA:3.50.50.60] (40-592)
  IPR036188 FAD/NAD(P)-binding domain superfamily [SSF51905] (37-595)
  IPR037120 Haem peroxidase domain superfamily, animal type [G3DSA:1.10.640.10] (799-1038)